Protein AF-0000000080884112 (afdb_homodimer)

Sequence (916 aa):
MADLKAFSSGLKPRLSTDTKIVGSEETPARWDDVCAPAPSVIVYPRTEEDVAETVKYCREQGLKCLAESGGHSWSIKNSGDVKVLISLRELNTVTVAEDLQSVTLQGGTLIGELIAAAAAKKVDVTTGVCNGVGALGSLLHGGIGRYIGSHGLGIDNLLSVNLVDATGKLHKNVTESTHAELWWALCGAGTSLGIVTQATIKAHPQLNDGMSWAGVMFFVGDSKLEKLLKLVNETKLETNMGLQFLFVCPPPLNFQPSILVAPWYYGPEEEAKKTWKPLLDLEPDVIQMDMLPPEKLNDFQEPFCDKSGRKPGLGMGLETFDIDAYKEIWNLYVKFVTENPEAGRSVVLAEAYPKAKAMSRPREATLFANRDIRFECVCVPWYENASFDIKANAFSASVREIWLQKCGHPDGRKRVYPAFAGVNEPLEHLYGEPERLEKLRAIKAKWDPENHWSALGVMADLKAFSSGLKPRLSTDTKIVGSEETPARWDDVCAPAPSVIVYPRTEEDVAETVKYCREQGLKCLAESGGHSWSIKNSGDVKVLISLRELNTVTVAEDLQSVTLQGGTLIGELIAAAAAKKVDVTTGVCNGVGALGSLLHGGIGRYIGSHGLGIDNLLSVNLVDATGKLHKNVTESTHAELWWALCGAGTSLGIVTQATIKAHPQLNDGMSWAGVMFFVGDSKLEKLLKLVNETKLETNMGLQFLFVCPPPLNFQPSILVAPWYYGPEEEAKKTWKPLLDLEPDVIQMDMLPPEKLNDFQEPFCDKSGRKPGLGMGLETFDIDAYKEIWNLYVKFVTENPEAGRSVVLAEAYPKAKAMSRPREATLFANRDIRFECVCVPWYENASFDIKANAFSASVREIWLQKCGHPDGRKRVYPAFAGVNEPLEHLYGEPERLEKLRAIKAKWDPENHWSALGV

Nearest PDB structures (foldseek):
  6fyf-assembly3_C  TM=8.908E-01  e=4.485E-30  Streptomyces maritimus
  6fyg-assembly3_C  TM=8.884E-01  e=4.757E-30  Streptomyces maritimus
  4xlo-assembly1_C  TM=8.736E-01  e=6.780E-30  Streptomyces maritimus
  6fyc-assembly1_B-2  TM=8.672E-01  e=1.298E-29  Streptomyces maritimus
  2bvf-assembly2_B  TM=8.172E-01  e=5.053E-28  Paenarthrobacter nicotinovorans

Solvent-accessible surface area (backbone atoms only — not comparable to full-atom values): 45422 Å² total; per-residue (Å²): 124,66,51,51,68,62,51,45,67,68,46,52,83,69,38,61,88,84,44,47,76,46,45,48,90,68,61,77,76,26,34,17,50,79,35,49,60,69,31,31,28,34,35,36,33,66,45,70,63,29,47,16,46,51,44,32,50,30,55,76,68,71,45,41,56,44,77,39,44,39,34,58,73,50,29,38,38,70,21,82,60,28,38,32,33,39,36,28,57,63,29,40,62,72,46,71,41,92,85,52,50,31,33,37,36,24,33,14,21,25,31,44,56,51,42,42,57,33,46,77,70,57,30,40,66,65,40,59,63,48,42,62,33,19,38,56,69,41,23,24,35,32,13,67,34,68,46,18,21,71,60,16,30,22,43,71,32,55,60,32,30,26,34,24,36,60,75,20,49,74,44,71,72,43,22,61,85,79,33,47,70,62,38,23,42,32,32,27,47,27,69,30,54,34,48,57,46,29,37,32,28,51,32,34,79,48,58,66,86,42,28,21,30,38,47,44,30,34,34,75,54,64,88,55,45,65,61,50,40,52,49,59,64,67,56,79,59,47,44,50,23,34,38,35,43,30,43,34,32,45,70,95,58,76,47,41,56,23,35,37,40,29,55,36,24,62,33,57,60,71,59,36,52,62,73,44,34,76,63,56,71,66,58,56,75,41,78,51,73,43,80,32,47,66,74,51,65,34,56,83,44,47,81,75,63,54,57,44,42,32,34,71,38,42,37,38,30,21,63,50,64,36,62,70,48,51,53,50,44,50,52,51,49,49,50,51,31,68,78,32,64,72,32,36,72,22,38,40,39,34,37,34,51,23,40,65,43,34,51,69,47,62,55,83,68,30,38,41,41,69,53,74,54,44,28,49,25,34,28,28,41,27,33,73,58,73,90,46,47,58,61,43,51,18,50,42,39,20,47,50,44,31,39,60,74,60,11,35,42,90,86,65,60,64,38,28,54,58,86,36,39,31,62,82,56,59,62,49,33,38,40,40,55,70,71,52,49,51,52,47,50,54,51,40,48,70,50,28,66,80,52,66,42,39,36,62,69,97,126,67,51,52,68,62,51,44,65,67,46,52,84,70,36,61,88,83,43,46,75,46,44,48,90,68,59,75,78,27,34,18,50,78,36,50,58,69,30,32,28,36,35,34,34,65,48,68,63,28,48,15,45,51,44,33,50,30,55,77,69,72,43,42,56,44,78,41,45,39,34,59,71,50,29,39,39,70,22,81,62,28,37,33,33,39,37,27,56,63,29,41,59,71,46,70,42,91,85,52,51,31,33,38,36,24,34,14,21,25,31,45,58,51,42,40,57,32,48,74,72,56,30,40,66,65,40,58,63,47,42,64,34,18,37,55,68,43,23,23,34,33,12,68,35,68,45,18,20,71,60,16,32,20,43,72,32,55,58,32,29,25,34,24,35,61,77,20,51,74,44,71,72,44,22,61,86,80,33,47,70,62,36,22,42,31,32,26,46,28,70,31,53,34,47,55,47,29,37,34,29,50,32,34,80,49,55,67,88,42,26,22,29,37,47,43,30,33,34,74,56,64,87,56,44,64,61,49,41,51,47,61,64,68,55,79,58,47,45,49,22,33,38,35,44,30,43,35,32,45,70,95,57,76,46,42,57,24,35,38,41,28,55,36,26,64,34,57,60,70,59,38,51,62,73,44,35,76,63,56,72,66,56,55,77,40,79,51,71,43,80,33,48,66,76,51,64,35,57,84,44,48,82,75,61,54,59,44,43,31,36,71,38,43,37,39,29,23,64,49,64,37,63,70,48,49,53,50,46,47,50,51,50,49,50,50,31,68,78,32,64,72,32,36,72,22,38,42,39,34,37,34,51,24,40,67,44,35,52,68,49,63,56,84,66,30,38,41,41,71,52,73,52,44,28,51,25,33,28,29,42,28,34,73,58,73,89,47,46,57,63,42,50,18,50,41,38,20,46,51,43,32,38,59,74,61,11,34,42,90,84,67,62,65,38,26,54,57,85,38,39,33,61,80,57,60,62,49,33,37,40,40,54,69,71,53,49,51,52,48,49,54,52,40,49,72,50,27,67,82,53,64,42,39,35,62,69,97

Foldseek 3Di:
DPDQVVLCVVLVVQADPPKDKDAQVPDDFAAADPLAARAGIEIAHQDLLSQLSNLQSCVVVVAFEAEDALRYFPQFPPSDRHHYYYYPLNQFDKDQDPVNWKIKTFQNHFPLNNLVRNLVVQWDAQAAQARSHGGLVCQQQFRDHQQCLPQNTSLSFWAFWWWQFNNSDIDGGDGCVPCVLLSQASNRPVLQGTRTGMTMGTIHHADPSQKKKKDKFKAADCPCVLVVQVCVQPQDAHSQKKKKWKFAQDVVVPLGTIIMMMIMGRHDPVVVCVSCVSVVVSPTPDDDIDIDHRSCRSVNVHVSRDTAFHKQKAKFFFDGDDSVLVVVLSVLVNCLCVVPVQQSGWMKMWMAHNQVSNVVDPQSSHQFRPSPRGIIIMTIGTGHDCVCVVVSVVSRVVSVVSRQVGTHDPVSQIAHSLSRHGNPRDVCNGRNDVVSVVSSVVSCCVRPVPSSSVTRGD/DPDQVVLCVVQVVQADDPKDKDAQVPDDFAAADPLAARAGIEIAHQDLLSQLSNLQSCVVVVAFEAEDALRYFPQFPPSDRHHYYYYPLNQFDKDQDPVNFKIKTFQNHFQLNNLVRNLVVQWDAQAAQARSHGGLVCQQQFRDHQQCLPQNTSLSFWAFWWWQFNNSDIDGGDGCVPCVLLSQASNRPVLQGTRTGMTMGTIHHADPSQKKKKDKFKAADCPCVLVVQVCVQPQDAHSQKKKKWKFAQDVVVPLGTIIMMMIMGRHDPVVVCVSCVSVVVSPTPDDDIDIDHRSCRSVNVHVSRDTAFHKQKAKWFFDGDDSVLVVVLSVLVNCLCVVPVQQSGWMKMWMAHNQVSNVVDPQSSHQFRPSPRGIIIMTIGTGHDCVCVVVSVVSRVVSVVSRQVGTHDPVSQIAHSLSRHGNPRDVCNGRNDVVSVVSSVVSCCVRPVPSSSVTRHD

Secondary structure (DSSP, 8-state):
---HHHHHHHHGGGS-TT-EEEEGGGPPP-S-STT----SEEEE-SSHHHHHHHHHHHHHTT-EEEEESS------TTGGGEEEEEEGGG---EEE-TTSSEEEEETT-BHHHHHHHHHHTTEE----S-TTSBHHHHHTTT--STTHHHH--GGGGEEEEEEE-TTSPEEEEE-TTTSHHHHHHHHHHGGGS-EEEEEEEE-EEPSGGG-EEEEEEEEESSTTHHHHHHHHHHPPP-TTEEEEEEEE--GGGTT--EEEEEEEESS-HHHHHHHTHHHHTT--SEEEEEEE-GGGTTGGGGGGG--SSB---EEEEES---HHHHHHHHHHHHHHHHH-GGGTT-EEEEEE---HHHHHS-GGGSS---TT-SEEEEEE--BS-GGGHHHHHHHHHHHHHHHHHHTS-TT------GGG--TT--HHHHH-SHHHHHHHHHHHHHH-TT-TT-TT--/---HHHHHHHHGGGS-TT-EEEEGGGPPP-S-STT----SEEEE-SSHHHHHHHHHHHHHTT-EEEEESS------TTGGGEEEEEEGGG---EEE-TTSSEEEEETT-BHHHHHHHHHHTTEE----S-TTSBHHHHHTTT--STTHHHH--GGGGEEEEEEE-TTSPEEEEE-TTTSHHHHHHHHHHGGGS-EEEEEEEE-EEPSGGG-EEEEEEEEESSTTHHHHHHHHHHPPP-TTEEEEEEEE--GGGTT--EEEEEEEESS-HHHHHHHTHHHHTT--SEEEEEEE-GGGTTGGGGGGG--SSB---EEEEES---HHHHHHHHHHHHHHHHH-GGGTT-EEEEEE---HHHHHS-GGGSS---TT-SEEEEEE--BS-GGGHHHHHHHHHHHHHHHHHHTS-TT------GGG--TT--HHHHH-SHHHHHHHHHHHHHH-TT-TT-TT--

pLDDT: mean 95.18, std 4.89, range [57.5, 98.88]

Structure (mmCIF, N/CA/C/O backbone):
data_AF-0000000080884112-model_v1
#
loop_
_entity.id
_entity.type
_entity.pdbx_description
1 polymer 'FAD-binding PCMH-type domain-containing protein'
#
loop_
_atom_site.group_PDB
_atom_site.id
_atom_site.type_symbol
_atom_site.label_atom_id
_atom_site.label_alt_id
_atom_site.label_comp_id
_atom_site.label_asym_id
_atom_site.label_entity_id
_atom_site.label_seq_id
_atom_site.pdbx_PDB_ins_code
_atom_site.Cartn_x
_atom_site.Cartn_y
_atom_site.Cartn_z
_atom_site.occupancy
_atom_site.B_iso_or_equiv
_atom_site.auth_seq_id
_atom_site.auth_comp_id
_atom_site.auth_asym_id
_atom_site.auth_atom_id
_atom_site.pdbx_PDB_model_num
ATOM 1 N N . MET A 1 1 ? -27.375 5.145 20.016 1 57.66 1 MET A N 1
ATOM 2 C CA . MET A 1 1 ? -27.125 6.582 20.141 1 57.66 1 MET A CA 1
ATOM 3 C C . MET A 1 1 ? -27.234 7.027 21.594 1 57.66 1 MET A C 1
ATOM 5 O O . MET A 1 1 ? -28.109 6.574 22.328 1 57.66 1 MET A O 1
ATOM 9 N N . ALA A 1 2 ? -26.062 7.621 22.062 1 65.12 2 ALA A N 1
ATOM 10 C CA . ALA A 1 2 ? -26.156 8.148 23.406 1 65.12 2 ALA A CA 1
ATOM 11 C C . ALA A 1 2 ? -27.297 9.172 23.516 1 65.12 2 ALA A C 1
ATOM 13 O O . ALA A 1 2 ? -27.391 10.086 22.703 1 65.12 2 ALA A O 1
ATOM 14 N N . ASP A 1 3 ? -28.25 8.898 24.312 1 81.38 3 ASP A N 1
ATOM 15 C CA . ASP A 1 3 ? -29.328 9.844 24.609 1 81.38 3 ASP A CA 1
ATOM 16 C C . ASP A 1 3 ? -28.781 11.125 25.234 1 81.38 3 ASP A C 1
ATOM 18 O O . ASP A 1 3 ? -28.203 11.094 26.328 1 81.38 3 ASP A O 1
ATOM 22 N N . LEU A 1 4 ? -28.938 12.297 24.422 1 86.19 4 LEU A N 1
ATOM 23 C CA . LEU A 1 4 ? -28.375 13.562 24.859 1 86.19 4 LEU A CA 1
ATOM 24 C C . LEU A 1 4 ? -28.844 13.93 26.266 1 86.19 4 LEU A C 1
ATOM 26 O O . LEU A 1 4 ? -28.031 14.328 27.109 1 86.19 4 LEU A O 1
ATOM 30 N N . LYS A 1 5 ? -30.141 13.781 26.516 1 87.25 5 LYS A N 1
ATOM 31 C CA . LYS A 1 5 ? -30.719 14.164 27.797 1 87.25 5 LYS A CA 1
ATOM 32 C C . LYS A 1 5 ? -30.125 13.328 28.938 1 87.25 5 LYS A C 1
ATOM 34 O O . LYS A 1 5 ? -29.75 13.859 29.984 1 87.25 5 LYS A O 1
ATOM 39 N N . ALA A 1 6 ? -30.047 12.102 28.688 1 90.56 6 ALA A N 1
ATOM 40 C CA . ALA A 1 6 ? -29.516 11.195 29.703 1 90.56 6 ALA A CA 1
ATOM 41 C C . ALA A 1 6 ? -28.031 11.438 29.922 1 90.56 6 ALA A C 1
ATOM 43 O O . ALA A 1 6 ? -27.562 11.461 31.078 1 90.56 6 ALA A O 1
ATOM 44 N N . PHE A 1 7 ? -27.312 11.609 28.844 1 94.44 7 PHE A N 1
ATOM 45 C CA . PHE A 1 7 ? -25.875 11.859 28.938 1 94.44 7 PHE A CA 1
ATOM 46 C C . PHE A 1 7 ? -25.594 13.164 29.672 1 94.44 7 PHE A C 1
ATOM 48 O O . PHE A 1 7 ? -24.75 13.203 30.578 1 94.44 7 PHE A O 1
ATOM 55 N N . SER A 1 8 ? -26.359 14.172 29.344 1 94.19 8 SER A N 1
ATOM 56 C CA . SER A 1 8 ? -26.172 15.492 29.938 1 94.19 8 SER A CA 1
ATOM 57 C C . SER A 1 8 ? -26.516 15.484 31.422 1 94.19 8 SER A C 1
ATOM 59 O O . SER A 1 8 ? -25.812 16.094 32.219 1 94.19 8 SER A O 1
ATOM 61 N N . SER A 1 9 ? -27.562 14.844 31.734 1 94.62 9 SER A N 1
ATOM 62 C CA . SER A 1 9 ? -28 14.797 33.125 1 94.62 9 SER A CA 1
ATOM 63 C C . SER A 1 9 ? -26.953 14.141 34 1 94.62 9 SER A C 1
ATOM 65 O O . SER A 1 9 ? -26.781 14.531 35.156 1 94.62 9 SER A O 1
ATOM 67 N N . GLY A 1 10 ? -26.281 13.141 33.469 1 95.44 10 GLY A N 1
ATOM 68 C CA . GLY A 1 10 ? -25.266 12.43 34.25 1 95.44 10 GLY A CA 1
ATOM 69 C C . GLY A 1 10 ? -23.938 13.164 34.312 1 95.44 10 GLY A C 1
ATOM 70 O O . GLY A 1 10 ? -23.25 13.102 35.344 1 95.44 10 GLY A O 1
ATOM 71 N N . LEU A 1 11 ? -23.578 13.875 33.312 1 97.12 11 LEU A N 1
ATOM 72 C CA . LEU A 1 11 ? -22.25 14.461 33.219 1 97.12 11 LEU A CA 1
ATOM 73 C C . LEU A 1 11 ? -22.25 15.891 33.75 1 97.12 11 LEU A C 1
ATOM 75 O O . LEU A 1 11 ? -21.281 16.328 34.375 1 97.12 11 LEU A O 1
ATOM 79 N N . LYS A 1 12 ? -23.25 16.656 33.594 1 95.94 12 LYS A N 1
ATOM 80 C CA . LYS A 1 12 ? -23.281 18.078 33.875 1 95.94 12 LYS A CA 1
ATOM 81 C C . LYS A 1 12 ? -22.938 18.375 35.312 1 95.94 12 LYS A C 1
ATOM 83 O O . LYS A 1 12 ? -22.203 19.328 35.594 1 95.94 12 LYS A O 1
ATOM 88 N N . PRO A 1 13 ? -23.438 17.594 36.281 1 96.69 13 PRO A N 1
ATOM 89 C CA . PRO A 1 13 ? -23.125 17.891 37.656 1 96.69 13 PRO A CA 1
ATOM 90 C C . PRO A 1 13 ? -21.625 17.766 37.969 1 96.69 13 PRO A C 1
ATOM 92 O O . PRO A 1 13 ? -21.156 18.281 39 1 96.69 13 PRO A O 1
ATOM 95 N N . ARG A 1 14 ? -20.891 17.094 37.094 1 97 14 ARG A N 1
ATOM 96 C CA . ARG A 1 14 ? -19.469 16.844 37.312 1 97 14 ARG A CA 1
ATOM 97 C C . ARG A 1 14 ? -18.609 17.938 36.719 1 97 14 ARG A C 1
ATOM 99 O O . ARG A 1 14 ? -17.406 18 36.969 1 97 14 ARG A O 1
ATOM 106 N N . LEU A 1 15 ? -19.281 18.828 35.969 1 97.88 15 LEU A N 1
ATOM 107 C CA . LEU A 1 15 ? -18.516 19.781 35.188 1 97.88 15 LEU A CA 1
ATOM 108 C C . LEU A 1 15 ? -18.641 21.188 35.75 1 97.88 15 LEU A C 1
ATOM 110 O O . LEU A 1 15 ? -19.516 21.453 36.562 1 97.88 15 LEU A O 1
ATOM 114 N N . SER A 1 16 ? -17.734 22.078 35.312 1 96.69 16 SER A N 1
ATOM 115 C CA . SER A 1 16 ? -17.828 23.5 35.656 1 96.69 16 SER A CA 1
ATOM 116 C C . SER A 1 16 ? -19.094 24.125 35.062 1 96.69 16 SER A C 1
ATOM 118 O O . SER A 1 16 ? -19.656 23.609 34.094 1 96.69 16 SER A O 1
ATOM 120 N N . THR A 1 17 ? -19.516 25.172 35.594 1 92.56 17 THR A N 1
ATOM 121 C CA . THR A 1 17 ? -20.828 25.766 35.344 1 92.56 17 THR A CA 1
ATOM 122 C C . THR A 1 17 ? -20.938 26.219 33.875 1 92.56 17 THR A C 1
ATOM 124 O O . THR A 1 17 ? -22 26.125 33.281 1 92.56 17 THR A O 1
ATOM 127 N N . ASP A 1 18 ? -19.969 26.594 33.25 1 92.06 18 ASP A N 1
ATOM 128 C CA . ASP A 1 18 ? -20.047 27.219 31.938 1 92.06 18 ASP A CA 1
ATOM 129 C C . ASP A 1 18 ? -19.781 26.188 30.844 1 92.06 18 ASP A C 1
ATOM 131 O O . ASP A 1 18 ? -19.766 26.547 29.656 1 92.06 18 ASP A O 1
ATOM 135 N N . THR A 1 19 ? -19.641 24.922 31.234 1 95.31 19 THR A N 1
ATOM 136 C CA . THR A 1 19 ? -19.438 23.875 30.25 1 95.31 19 THR A CA 1
ATOM 137 C C . THR A 1 19 ? -20.703 23.625 29.438 1 95.31 19 THR A C 1
ATOM 139 O O . THR A 1 19 ? -21.797 23.625 29.984 1 95.31 19 THR A O 1
ATOM 142 N N . LYS A 1 20 ? -20.531 23.5 28.125 1 95.88 20 LYS A N 1
ATOM 143 C CA . LYS A 1 20 ? -21.672 23.266 27.25 1 95.88 20 LYS A CA 1
ATOM 144 C C . LYS A 1 20 ? -21.719 21.812 26.781 1 95.88 20 LYS A C 1
ATOM 146 O O . LYS A 1 20 ? -20.688 21.219 26.484 1 95.88 20 LYS A O 1
ATOM 151 N N . ILE A 1 21 ? -22.812 21.172 26.781 1 96.88 21 ILE A N 1
ATOM 152 C CA . ILE A 1 21 ? -23.125 19.859 26.203 1 96.88 21 ILE A CA 1
ATOM 153 C C . ILE A 1 21 ? -24.25 20 25.172 1 96.88 21 ILE A C 1
ATOM 155 O O . ILE A 1 21 ? -25.344 20.469 25.5 1 96.88 21 ILE A O 1
ATOM 159 N N . VAL A 1 22 ? -23.938 19.719 23.938 1 96.5 22 VAL A N 1
ATOM 160 C CA . VAL A 1 22 ? -24.922 19.922 22.875 1 96.5 22 VAL A CA 1
ATOM 161 C C . VAL A 1 22 ? -25.109 18.625 22.094 1 96.5 22 VAL A C 1
ATOM 163 O O . VAL A 1 22 ? -24.375 17.656 22.281 1 96.5 22 VAL A O 1
ATOM 166 N N . GLY A 1 23 ? -26.109 18.578 21.203 1 95.5 23 GLY A N 1
ATOM 167 C CA . GLY A 1 23 ? -26.438 17.391 20.438 1 95.5 23 GLY A CA 1
ATOM 168 C C . GLY A 1 23 ? -25.797 17.375 19.062 1 95.5 23 GLY A C 1
ATOM 169 O O . GLY A 1 23 ? -24.984 18.25 18.734 1 95.5 23 GLY A O 1
ATOM 170 N N . SER A 1 24 ? -26.172 16.344 18.312 1 94 24 SER A N 1
ATOM 171 C CA . SER A 1 24 ? -25.531 16.047 17.031 1 94 24 SER A CA 1
ATOM 172 C C . SER A 1 24 ? -25.766 17.172 16.031 1 94 24 SER A C 1
ATOM 174 O O . SER A 1 24 ? -24.953 17.391 15.125 1 94 24 SER A O 1
ATOM 176 N N . GLU A 1 25 ? -26.719 17.984 16.172 1 92.12 25 GLU A N 1
ATOM 177 C CA . GLU A 1 25 ? -27.062 19.062 15.242 1 92.12 25 GLU A CA 1
ATOM 178 C C . GLU A 1 25 ? -26.016 20.172 15.273 1 92.12 25 GLU A C 1
ATOM 180 O O . GLU A 1 25 ? -25.891 20.938 14.32 1 92.12 25 GLU A O 1
ATOM 185 N N . GLU A 1 26 ? -25.266 20.219 16.312 1 92.5 26 GLU A N 1
ATOM 186 C CA . GLU A 1 26 ? -24.266 21.266 16.453 1 92.5 26 GLU A CA 1
ATOM 187 C C . GLU A 1 26 ? -22.844 20.719 16.25 1 92.5 26 GLU A C 1
ATOM 189 O O . GLU A 1 26 ? -21.875 21.328 16.672 1 92.5 26 GLU A O 1
ATOM 194 N N . THR A 1 27 ? -22.797 19.578 15.633 1 91.88 27 THR A N 1
ATOM 195 C CA . THR A 1 27 ? -21.484 19.016 15.344 1 91.88 27 THR A CA 1
ATOM 196 C C . THR A 1 27 ? -20.641 19.969 14.492 1 91.88 27 THR A C 1
ATOM 198 O O . THR A 1 27 ? -21.094 20.422 13.445 1 91.88 27 THR A O 1
ATOM 201 N N . PRO A 1 28 ? -19.469 20.328 14.992 1 93.5 28 PRO A N 1
ATOM 202 C CA . PRO A 1 28 ? -18.641 21.234 14.203 1 93.5 28 PRO A CA 1
ATOM 203 C C . PRO A 1 28 ? -18.203 20.641 12.875 1 93.5 28 PRO A C 1
ATOM 205 O O . PRO A 1 28 ? -17.938 19.438 12.797 1 93.5 28 PRO A O 1
ATOM 208 N N . ALA A 1 29 ? -18.094 21.562 11.883 1 93.56 29 ALA A N 1
ATOM 209 C CA . ALA A 1 29 ? -17.594 21.141 10.578 1 93.56 29 ALA A CA 1
ATOM 210 C C . ALA A 1 29 ? -16.125 20.719 10.664 1 93.56 29 ALA A C 1
ATOM 212 O O . ALA A 1 29 ? -15.352 21.297 11.43 1 93.56 29 ALA A O 1
ATOM 213 N N . ARG A 1 30 ? -15.797 19.766 9.906 1 95.19 30 ARG A N 1
ATOM 214 C CA . ARG A 1 30 ? -14.422 19.281 9.828 1 95.19 30 ARG A CA 1
ATOM 215 C C . ARG A 1 30 ? -13.836 19.531 8.438 1 95.19 30 ARG A C 1
ATOM 217 O O . ARG A 1 30 ? -14.578 19.812 7.492 1 95.19 30 ARG A O 1
ATOM 224 N N . TRP A 1 31 ? -12.547 19.469 8.359 1 95.44 31 TRP A N 1
ATOM 225 C CA . TRP A 1 31 ? -11.852 19.688 7.102 1 95.44 31 TRP A CA 1
ATOM 226 C C . TRP A 1 31 ? -12.18 18.594 6.098 1 95.44 31 TRP A C 1
ATOM 228 O O . TRP A 1 31 ? -12.312 18.859 4.898 1 95.44 31 TRP A O 1
ATOM 238 N N . ASP A 1 32 ? -12.328 17.406 6.531 1 95.06 32 ASP A N 1
ATOM 239 C CA . ASP A 1 32 ? -12.648 16.25 5.699 1 95.06 32 ASP A CA 1
ATOM 240 C C . ASP A 1 32 ? -13.891 15.523 6.223 1 95.06 32 ASP A C 1
ATOM 242 O O . ASP A 1 32 ? -14.023 15.297 7.426 1 95.06 32 ASP A O 1
ATOM 246 N N . ASP A 1 33 ? -14.711 15.125 5.316 1 94.69 33 ASP A N 1
ATOM 247 C CA . ASP A 1 33 ? -15.953 14.477 5.703 1 94.69 33 ASP A CA 1
ATOM 248 C C . ASP A 1 33 ? -15.859 12.961 5.535 1 94.69 33 ASP A C 1
ATOM 250 O O . ASP A 1 33 ? -16.719 12.219 6.008 1 94.69 33 ASP A O 1
ATOM 254 N N . VAL A 1 34 ? -14.859 12.484 4.922 1 92.62 34 VAL A N 1
ATOM 255 C CA . VAL A 1 34 ? -14.766 11.055 4.609 1 92.62 34 VAL A CA 1
ATOM 256 C C . VAL A 1 34 ? -14.742 10.25 5.906 1 92.62 34 VAL A C 1
ATOM 258 O O . VAL A 1 34 ? -15.461 9.258 6.039 1 92.62 34 VAL A O 1
ATOM 261 N N . CYS A 1 35 ? -13.961 10.711 6.84 1 90.44 35 CYS A N 1
ATOM 262 C CA . CYS A 1 35 ? -13.797 9.977 8.094 1 90.44 35 CYS A CA 1
ATOM 263 C C . CYS A 1 35 ? -14.375 10.766 9.258 1 90.44 35 CYS A C 1
ATOM 265 O O . CYS A 1 35 ? -13.984 10.562 10.406 1 90.44 35 CYS A O 1
ATOM 267 N N . ALA A 1 36 ? -15.211 11.664 8.977 1 92.75 36 ALA A N 1
ATOM 268 C CA . ALA A 1 36 ? -15.789 12.477 10.039 1 92.75 36 ALA A CA 1
ATOM 269 C C . ALA A 1 36 ? -16.672 11.633 10.961 1 92.75 36 ALA A C 1
ATOM 271 O O . ALA A 1 36 ? -17.5 10.859 10.492 1 92.75 36 ALA A O 1
ATOM 272 N N . PRO A 1 37 ? -16.453 11.805 12.305 1 93.06 37 PRO A N 1
ATOM 273 C CA . PRO A 1 37 ? -17.391 11.148 13.219 1 93.06 37 PRO A CA 1
ATOM 274 C C . PRO A 1 37 ? -18.781 11.758 13.172 1 93.06 37 PRO A C 1
ATOM 276 O O . PRO A 1 37 ? -18.953 12.875 12.68 1 93.06 37 PRO A O 1
ATOM 279 N N . ALA A 1 38 ? -19.734 10.938 13.586 1 92.31 38 ALA A N 1
ATOM 280 C CA . ALA A 1 38 ? -21.109 11.391 13.781 1 92.31 38 ALA A CA 1
ATOM 281 C C . ALA A 1 38 ? -21.516 11.25 15.242 1 92.31 38 ALA A C 1
ATOM 283 O O . ALA A 1 38 ? -22.375 10.43 15.578 1 92.31 38 ALA A O 1
ATOM 284 N N . PRO A 1 39 ? -20.953 12.094 16.047 1 95.25 39 PRO A N 1
ATOM 285 C CA . PRO A 1 39 ? -21.234 11.977 17.484 1 95.25 39 PRO A CA 1
ATOM 286 C C . PRO A 1 39 ? -22.672 12.344 17.828 1 95.25 39 PRO A C 1
ATOM 288 O O . PRO A 1 39 ? -23.281 13.18 17.156 1 95.25 39 PRO A O 1
ATOM 291 N N . SER A 1 40 ? -23.188 11.727 18.859 1 95.88 40 SER A N 1
ATOM 292 C CA . SER A 1 40 ? -24.516 12.055 19.375 1 95.88 40 SER A CA 1
ATOM 293 C C . SER A 1 40 ? -24.453 13.242 20.328 1 95.88 40 SER A C 1
ATOM 295 O O . SER A 1 40 ? -25.453 13.93 20.531 1 95.88 40 SER A O 1
ATOM 297 N N . VAL A 1 41 ? -23.312 13.383 20.938 1 96.94 41 VAL A N 1
ATOM 298 C CA . VAL A 1 41 ? -23.109 14.422 21.938 1 96.94 41 VAL A CA 1
ATOM 299 C C . VAL A 1 41 ? -21.781 15.125 21.703 1 96.94 41 VAL A C 1
ATOM 301 O O . VAL A 1 41 ? -20.781 14.477 21.344 1 96.94 41 VAL A O 1
ATOM 304 N N . ILE A 1 42 ? -21.75 16.422 21.844 1 97.69 42 ILE A N 1
ATOM 305 C CA . ILE A 1 42 ? -20.531 17.234 21.844 1 97.69 42 ILE A CA 1
ATOM 306 C C . ILE A 1 42 ? -20.406 17.969 23.172 1 97.69 42 ILE A C 1
ATOM 308 O O . ILE A 1 42 ? -21.344 18.609 23.625 1 97.69 42 ILE A O 1
ATOM 312 N N . VAL A 1 43 ? -19.297 17.797 23.781 1 98.06 43 VAL A N 1
ATOM 313 C CA . VAL A 1 43 ? -19 18.5 25.031 1 98.06 43 VAL A CA 1
ATOM 314 C C . VAL A 1 43 ? -17.953 19.578 24.766 1 98.06 43 VAL A C 1
ATOM 316 O O . VAL A 1 43 ? -16.938 19.328 24.109 1 98.06 43 VAL A O 1
ATOM 319 N N . TYR A 1 44 ? -18.188 20.797 25.25 1 97.81 44 TYR A N 1
ATOM 320 C CA . TYR A 1 44 ? -17.234 21.891 25.203 1 97.81 44 TYR A CA 1
ATOM 321 C C . TYR A 1 44 ? -16.719 22.219 26.609 1 97.81 44 TYR A C 1
ATOM 323 O O . TYR A 1 44 ? -17.203 23.141 27.25 1 97.81 44 TYR A O 1
ATOM 331 N N . PRO A 1 45 ? -15.695 21.547 27.016 1 98 45 PRO A N 1
ATOM 332 C CA . PRO A 1 45 ? -15.148 21.797 28.344 1 98 45 PRO A CA 1
ATOM 333 C C . PRO A 1 45 ? -14.555 23.203 28.484 1 98 45 PRO A C 1
ATOM 335 O O . PRO A 1 45 ? -14.07 23.766 27.5 1 98 45 PRO A O 1
ATOM 338 N N . ARG A 1 46 ? -14.516 23.688 29.719 1 97.19 46 ARG A N 1
ATOM 339 C CA . ARG A 1 46 ? -13.984 25.016 30 1 97.19 46 ARG A CA 1
ATOM 340 C C . ARG A 1 46 ? -12.727 24.938 30.859 1 97.19 46 ARG A C 1
ATOM 342 O O . ARG A 1 46 ? -11.977 25.906 30.953 1 97.19 46 ARG A O 1
ATOM 349 N N . THR A 1 47 ? -12.547 23.828 31.453 1 97.94 47 THR A N 1
ATOM 350 C CA . THR A 1 47 ? -11.367 23.594 32.281 1 97.94 47 THR A CA 1
ATOM 351 C C . THR A 1 47 ? -10.75 22.234 31.969 1 97.94 47 THR A C 1
ATOM 353 O O . THR A 1 47 ? -11.383 21.391 31.328 1 97.94 47 THR A O 1
ATOM 356 N N . GLU A 1 48 ? -9.5 22.062 32.375 1 98.38 48 GLU A N 1
ATOM 357 C CA . GLU A 1 48 ? -8.844 20.766 32.219 1 98.38 48 GLU A CA 1
ATOM 358 C C . GLU A 1 48 ? -9.586 19.672 33 1 98.38 48 GLU A C 1
ATOM 360 O O . GLU A 1 48 ? -9.664 18.531 32.562 1 98.38 48 GLU A O 1
ATOM 365 N N . GLU A 1 49 ? -10.125 20.031 34.125 1 98.25 49 GLU A N 1
ATOM 366 C CA . GLU A 1 49 ? -10.898 19.109 34.938 1 98.25 49 GLU A CA 1
ATOM 367 C C . GLU A 1 49 ? -12.164 18.656 34.25 1 98.25 49 GLU A C 1
ATOM 369 O O . GLU A 1 49 ? -12.586 17.5 34.375 1 98.25 49 GLU A O 1
ATOM 374 N N . ASP A 1 50 ? -12.828 19.609 33.531 1 98.5 50 ASP A N 1
ATOM 375 C CA . ASP A 1 50 ? -14 19.25 32.75 1 98.5 50 ASP A CA 1
ATOM 376 C C . ASP A 1 50 ? -13.664 18.156 31.75 1 98.5 50 ASP A C 1
ATOM 378 O O . ASP A 1 50 ? -14.469 17.234 31.516 1 98.5 50 ASP A O 1
ATOM 382 N N . VAL A 1 51 ? -12.469 18.266 31.094 1 98.62 51 VAL A N 1
ATOM 383 C CA . VAL A 1 51 ? -12.031 17.266 30.141 1 98.62 51 VAL A CA 1
ATOM 384 C C . VAL A 1 51 ? -11.875 15.922 30.844 1 98.62 51 VAL A C 1
ATOM 386 O O . VAL A 1 51 ? -12.375 14.898 30.359 1 98.62 51 VAL A O 1
ATOM 389 N N . ALA A 1 52 ? -11.219 15.93 31.938 1 98.56 52 ALA A N 1
ATOM 390 C CA . ALA A 1 52 ? -10.969 14.719 32.719 1 98.56 52 ALA A CA 1
ATOM 391 C C . ALA A 1 52 ? -12.281 14.031 33.094 1 98.56 52 ALA A C 1
ATOM 393 O O . ALA A 1 52 ? -12.43 12.82 32.906 1 98.56 52 ALA A O 1
ATOM 394 N N . GLU A 1 53 ? -13.188 14.781 33.594 1 98.38 53 GLU A N 1
ATOM 395 C CA . GLU A 1 53 ? -14.469 14.227 34.031 1 98.38 53 GLU A CA 1
ATOM 396 C C . GLU A 1 53 ? -15.266 13.68 32.844 1 98.38 53 GLU A C 1
ATOM 398 O O . GLU A 1 53 ? -15.984 12.688 32.969 1 98.38 53 GLU A O 1
ATOM 403 N N . THR A 1 54 ? -15.219 14.406 31.766 1 98.19 54 THR A N 1
ATOM 404 C CA . THR A 1 54 ? -15.906 13.93 30.562 1 98.19 54 THR A CA 1
ATOM 405 C C . THR A 1 54 ? -15.352 12.57 30.141 1 98.19 54 THR A C 1
ATOM 407 O O . THR A 1 54 ? -16.109 11.656 29.812 1 98.19 54 THR A O 1
ATOM 410 N N . VAL A 1 55 ? -14.008 12.422 30.109 1 97.75 55 VAL A N 1
ATOM 411 C CA . VAL A 1 55 ? -13.367 11.164 29.734 1 97.75 55 VAL A CA 1
ATOM 412 C C . VAL A 1 55 ? -13.805 10.055 30.703 1 97.75 55 VAL A C 1
ATOM 414 O O . VAL A 1 55 ? -14.18 8.961 30.266 1 97.75 55 VAL A O 1
ATOM 417 N N . LYS A 1 56 ? -13.789 10.352 32 1 97.19 56 LYS A N 1
ATOM 418 C CA . LYS A 1 56 ? -14.211 9.383 33 1 97.19 56 LYS A CA 1
ATOM 419 C C . LYS A 1 56 ? -15.648 8.922 32.75 1 97.19 56 LYS A C 1
ATOM 421 O O . LYS A 1 56 ? -15.938 7.727 32.844 1 97.19 56 LYS A O 1
ATOM 426 N N . TYR A 1 57 ? -16.438 9.852 32.562 1 97.12 57 TYR A N 1
ATOM 427 C CA . TYR A 1 57 ? -17.859 9.547 32.375 1 97.12 57 TYR A CA 1
ATOM 428 C C . TYR A 1 57 ? -18.078 8.695 31.125 1 97.12 57 TYR A C 1
ATOM 430 O O . TYR A 1 57 ? -18.859 7.742 31.156 1 97.12 57 TYR A O 1
ATOM 438 N N . CYS A 1 58 ? -17.453 9.086 30.016 1 96.31 58 CYS A N 1
ATOM 439 C CA . CYS A 1 58 ? -17.562 8.289 28.797 1 96.31 58 CYS A CA 1
ATOM 440 C C . CYS A 1 58 ? -17.141 6.848 29.062 1 96.31 58 CYS A C 1
ATOM 442 O O . CYS A 1 58 ? -17.797 5.91 28.609 1 96.31 58 CYS A O 1
ATOM 444 N N . ARG A 1 59 ? -16.031 6.684 29.75 1 94.62 59 ARG A N 1
ATOM 445 C CA . ARG A 1 59 ? -15.547 5.348 30.078 1 94.62 59 ARG A CA 1
ATOM 446 C C . ARG A 1 59 ? -16.578 4.574 30.891 1 94.62 59 ARG A C 1
ATOM 448 O O . ARG A 1 59 ? -16.844 3.406 30.625 1 94.62 59 ARG A O 1
ATOM 455 N N . GLU A 1 60 ? -17.109 5.191 31.891 1 94.62 60 GLU A N 1
ATOM 456 C CA . GLU A 1 60 ? -18.125 4.578 32.75 1 94.62 60 GLU A CA 1
ATOM 457 C C . GLU A 1 60 ? -19.328 4.125 31.938 1 94.62 60 GLU A C 1
ATOM 459 O O . GLU A 1 60 ? -19.953 3.117 32.281 1 94.62 60 GLU A O 1
ATOM 464 N N . GLN A 1 61 ? -19.594 4.863 30.922 1 94.69 61 GLN A N 1
ATOM 465 C CA . GLN A 1 61 ? -20.766 4.578 30.125 1 94.69 61 GLN A CA 1
ATOM 466 C C . GLN A 1 61 ? -20.422 3.668 28.953 1 94.69 61 GLN A C 1
ATOM 468 O O . GLN A 1 61 ? -21.297 3.297 28.156 1 94.69 61 GLN A O 1
ATOM 473 N N . GLY A 1 62 ? -19.156 3.357 28.766 1 93.06 62 GLY A N 1
ATOM 474 C CA . GLY A 1 62 ? -18.719 2.527 27.656 1 93.06 62 GLY A CA 1
ATOM 475 C C . GLY A 1 62 ? -18.812 3.23 26.312 1 93.06 62 GLY A C 1
ATOM 476 O O . GLY A 1 62 ? -19.078 2.594 25.297 1 93.06 62 GLY A O 1
ATOM 477 N N . LEU A 1 63 ? -18.781 4.535 26.344 1 94.19 63 LEU A N 1
ATOM 478 C CA . LEU A 1 63 ? -18.891 5.328 25.125 1 94.19 63 LEU A CA 1
ATOM 479 C C . LEU A 1 63 ? -17.516 5.746 24.609 1 94.19 63 LEU A C 1
ATOM 481 O O . LEU A 1 63 ? -16.672 6.195 25.391 1 94.19 63 LEU A O 1
ATOM 485 N N . LYS A 1 64 ? -17.281 5.582 23.328 1 93.62 64 LYS A N 1
ATOM 486 C CA . LYS A 1 64 ? -16.047 6.062 22.703 1 93.62 64 LYS A CA 1
ATOM 487 C C . LYS A 1 64 ? -16.109 7.566 22.453 1 93.62 64 LYS A C 1
ATOM 489 O O . LYS A 1 64 ? -17.109 8.078 21.969 1 93.62 64 LYS A O 1
ATOM 494 N N . CYS A 1 65 ? -15.094 8.25 22.875 1 94.75 65 CYS A N 1
ATOM 495 C CA . CYS A 1 65 ? -15.039 9.695 22.641 1 94.75 65 CYS A CA 1
ATOM 496 C C . CYS A 1 65 ? -13.805 10.07 21.844 1 94.75 65 CYS A C 1
ATOM 498 O O . CYS A 1 65 ? -12.867 9.281 21.719 1 94.75 65 CYS A O 1
ATOM 500 N N . LEU A 1 66 ? -13.82 11.188 21.203 1 95.31 66 LEU A N 1
ATOM 501 C CA . LEU A 1 66 ? -12.742 11.781 20.422 1 95.31 66 LEU A CA 1
ATOM 502 C C . LEU A 1 66 ? -12.57 13.258 20.781 1 95.31 66 LEU A C 1
ATOM 504 O O . LEU A 1 66 ? -13.555 13.992 20.891 1 95.31 66 LEU A O 1
ATOM 508 N N . ALA A 1 67 ? -11.367 13.609 21.062 1 95.81 67 ALA A N 1
ATOM 509 C CA . ALA A 1 67 ? -11.078 15.023 21.281 1 95.81 67 ALA A CA 1
ATOM 510 C C . ALA A 1 67 ? -10.703 15.719 19.984 1 95.81 67 ALA A C 1
ATOM 512 O O . ALA A 1 67 ? -10.047 15.125 19.125 1 95.81 67 ALA A O 1
ATOM 513 N N . GLU A 1 68 ? -11.133 16.938 19.875 1 94.69 68 GLU A N 1
ATOM 514 C CA . GLU A 1 68 ? -10.828 17.703 18.672 1 94.69 68 GLU A CA 1
ATOM 515 C C . GLU A 1 68 ? -10.609 19.172 19 1 94.69 68 GLU A C 1
ATOM 517 O O . GLU A 1 68 ? -11.148 19.688 19.984 1 94.69 68 GLU A O 1
ATOM 522 N N . SER A 1 69 ? -9.766 19.781 18.219 1 94.31 69 SER A N 1
ATOM 523 C CA . SER A 1 69 ? -9.586 21.219 18.25 1 94.31 69 SER A CA 1
ATOM 524 C C . SER A 1 69 ? -9.977 21.844 16.906 1 94.31 69 SER A C 1
ATOM 526 O O . SER A 1 69 ? -11.164 22.094 16.656 1 94.31 69 SER A O 1
ATOM 528 N N . GLY A 1 70 ? -9.086 21.875 15.914 1 93.31 70 GLY A N 1
ATOM 529 C CA . GLY A 1 70 ? -9.367 22.531 14.648 1 93.31 70 GLY A CA 1
ATOM 530 C C . GLY A 1 70 ? -10.133 21.656 13.68 1 93.31 70 GLY A C 1
ATOM 531 O O . GLY A 1 70 ? -10.656 22.156 12.672 1 93.31 70 GLY A O 1
ATOM 532 N N . GLY A 1 71 ? -10.273 20.406 13.961 1 94.25 71 GLY A N 1
ATOM 533 C CA . GLY A 1 71 ? -11.062 19.5 13.125 1 94.25 71 GLY A CA 1
ATOM 534 C C . GLY A 1 71 ? -10.43 19.234 11.773 1 94.25 71 GLY A C 1
ATOM 535 O O . GLY A 1 71 ? -11.133 19.094 10.773 1 94.25 71 GLY A O 1
ATOM 536 N N . HIS A 1 72 ? -9.141 19.125 11.711 1 92.62 72 HIS A N 1
ATOM 537 C CA . HIS A 1 72 ? -8.492 19.031 10.414 1 92.62 72 HIS A CA 1
ATOM 538 C C . HIS A 1 72 ? -7.93 17.625 10.18 1 92.62 72 HIS A C 1
ATOM 540 O O . HIS A 1 72 ? -7.391 17.344 9.109 1 92.62 72 HIS A O 1
ATOM 546 N N . SER A 1 73 ? -8.078 16.719 11.102 1 88.19 73 SER A N 1
ATOM 547 C CA . SER A 1 73 ? -7.609 15.352 10.859 1 88.19 73 SER A CA 1
ATOM 548 C C . SER A 1 73 ? -8.5 14.641 9.852 1 88.19 73 SER A C 1
ATOM 550 O O . SER A 1 73 ? -9.727 14.648 9.984 1 88.19 73 SER A O 1
ATOM 552 N N . TRP A 1 74 ? -7.891 13.992 8.875 1 85.69 74 TRP A N 1
ATOM 553 C CA . TRP A 1 74 ? -8.672 13.273 7.879 1 85.69 74 TRP A CA 1
ATOM 554 C C . TRP A 1 74 ? -8.43 11.766 7.98 1 85.69 74 TRP A C 1
ATOM 556 O O . TRP A 1 74 ? -8.875 11 7.125 1 85.69 74 TRP A O 1
ATOM 566 N N . SER A 1 75 ? -7.715 11.344 8.922 1 85.69 75 SER A N 1
ATOM 567 C CA . SER A 1 75 ? -7.395 9.93 9.094 1 85.69 75 SER A CA 1
ATOM 568 C C . SER A 1 75 ? -7.934 9.398 10.422 1 85.69 75 SER A C 1
ATOM 570 O O . SER A 1 75 ? -7.176 8.859 11.234 1 85.69 75 SER A O 1
ATOM 572 N N . ILE A 1 76 ? -9.164 9.531 10.602 1 87.56 76 ILE A N 1
ATOM 573 C CA . ILE A 1 76 ? -9.789 9.023 11.812 1 87.56 76 ILE A CA 1
ATOM 574 C C . ILE A 1 76 ? -10.234 7.574 11.594 1 87.56 76 ILE A C 1
ATOM 576 O O . ILE A 1 76 ? -11.117 7.305 10.773 1 87.56 76 ILE A O 1
ATOM 580 N N . LYS A 1 77 ? -9.711 6.727 12.344 1 85.44 77 LYS A N 1
ATOM 581 C CA . LYS A 1 77 ? -10.062 5.312 12.242 1 85.44 77 LYS A CA 1
ATOM 582 C C . LYS A 1 77 ? -11.359 5.012 12.984 1 85.44 77 LYS A C 1
ATOM 584 O O . LYS A 1 77 ? -11.602 5.559 14.062 1 85.44 77 LYS A O 1
ATOM 589 N N . ASN A 1 78 ? -12.164 4.176 12.469 1 81.25 78 ASN A N 1
ATOM 590 C CA . ASN A 1 78 ? -13.414 3.727 13.07 1 81.25 78 ASN A CA 1
ATOM 591 C C . ASN A 1 78 ? -14.234 4.898 13.586 1 81.25 78 ASN A C 1
ATOM 593 O O . ASN A 1 78 ? -14.703 4.879 14.727 1 81.25 78 ASN A O 1
ATOM 597 N N . SER A 1 79 ? -14.328 5.91 12.773 1 87.12 79 SER A N 1
ATOM 598 C CA . SER A 1 79 ? -14.992 7.145 13.18 1 87.12 79 SER A CA 1
ATOM 599 C C . SER A 1 79 ? -16.453 6.898 13.523 1 87.12 79 SER A C 1
ATOM 601 O O . SER A 1 79 ? -17.031 7.605 14.352 1 87.12 79 SER A O 1
ATOM 603 N N . GLY A 1 80 ? -17.016 5.887 13.008 1 87.38 80 GLY A N 1
ATOM 604 C CA . GLY A 1 80 ? -18.406 5.547 13.289 1 87.38 80 GLY A CA 1
ATOM 605 C C . GLY A 1 80 ? -18.641 5.145 14.727 1 87.38 80 GLY A C 1
ATOM 606 O O . GLY A 1 80 ? -19.766 5.238 15.227 1 87.38 80 GLY A O 1
ATOM 607 N N . ASP A 1 81 ? -17.625 4.766 15.391 1 90.12 81 ASP A N 1
ATOM 608 C CA . ASP A 1 81 ? -17.734 4.293 16.766 1 90.12 81 ASP A CA 1
ATOM 609 C C . ASP A 1 81 ? -17.75 5.465 17.75 1 90.12 81 ASP A C 1
ATOM 611 O O . ASP A 1 81 ? -18.109 5.301 18.922 1 90.12 81 ASP A O 1
ATOM 615 N N . VAL A 1 82 ? -17.312 6.617 17.297 1 93 82 VAL A N 1
ATOM 616 C CA . VAL A 1 82 ? -17.219 7.781 18.172 1 93 82 VAL A CA 1
ATOM 617 C C . VAL A 1 82 ? -18.609 8.328 18.469 1 93 82 VAL A C 1
ATOM 619 O O . VAL A 1 82 ? -19.312 8.758 17.547 1 93 82 VAL A O 1
ATOM 622 N N . LYS A 1 83 ? -18.953 8.328 19.719 1 94.5 83 LYS A N 1
ATOM 623 C CA . LYS A 1 83 ? -20.297 8.766 20.109 1 94.5 83 LYS A CA 1
ATOM 624 C C . LYS A 1 83 ? -20.25 10.133 20.781 1 94.5 83 LYS A C 1
ATOM 626 O O . LYS A 1 83 ? -21.25 10.844 20.828 1 94.5 83 LYS A O 1
ATOM 631 N N . VAL A 1 84 ? -19.125 10.445 21.359 1 96.62 84 VAL A N 1
ATOM 632 C CA . VAL A 1 84 ? -18.984 11.711 22.078 1 96.62 84 VAL A CA 1
ATOM 633 C C . VAL A 1 84 ? -17.781 12.477 21.531 1 96.62 84 VAL A C 1
ATOM 635 O O . VAL A 1 84 ? -16.672 11.938 21.484 1 96.62 84 VAL A O 1
ATOM 638 N N . LEU A 1 85 ? -18.031 13.695 21.109 1 97.06 85 LEU A N 1
ATOM 639 C CA . LEU A 1 85 ? -16.953 14.594 20.719 1 97.06 85 LEU A CA 1
ATOM 640 C C . LEU A 1 85 ? -16.625 15.562 21.844 1 97.06 85 LEU A C 1
ATOM 642 O O . LEU A 1 85 ? -17.516 16.219 22.375 1 97.06 85 LEU A O 1
ATOM 646 N N . ILE A 1 86 ? -15.422 15.555 22.25 1 97.69 86 ILE A N 1
ATOM 647 C CA . ILE A 1 86 ? -14.922 16.547 23.203 1 97.69 86 ILE A CA 1
ATOM 648 C C . ILE A 1 86 ? -14.219 17.672 22.438 1 97.69 86 ILE A C 1
ATOM 650 O O . ILE A 1 86 ? -13.039 17.562 22.109 1 97.69 86 ILE A O 1
ATOM 654 N N . SER A 1 87 ? -14.906 18.766 22.203 1 97.88 87 SER A N 1
ATOM 655 C CA . SER A 1 87 ? -14.328 19.906 21.5 1 97.88 87 SER A CA 1
ATOM 656 C C . SER A 1 87 ? -13.539 20.797 22.469 1 97.88 87 SER A C 1
ATOM 658 O O . SER A 1 87 ? -14.125 21.438 23.344 1 97.88 87 SER A O 1
ATOM 660 N N . LEU A 1 88 ? -12.32 20.922 22.234 1 98 88 LEU A N 1
ATOM 661 C CA . LEU A 1 88 ? -11.453 21.688 23.141 1 98 88 LEU A CA 1
ATOM 662 C C . LEU A 1 88 ? -11.461 23.172 22.797 1 98 88 LEU A C 1
ATOM 664 O O . LEU A 1 88 ? -10.75 23.953 23.406 1 98 88 LEU A O 1
ATOM 668 N N . ARG A 1 89 ? -12.266 23.609 21.906 1 97.31 89 ARG A N 1
ATOM 669 C CA . ARG A 1 89 ? -12.195 24.922 21.297 1 97.31 89 ARG A CA 1
ATOM 670 C C . ARG A 1 89 ? -12.398 26.031 22.344 1 97.31 89 ARG A C 1
ATOM 672 O O . ARG A 1 89 ? -11.992 27.172 22.125 1 97.31 89 ARG A O 1
ATOM 679 N N . GLU A 1 90 ? -12.992 25.688 23.469 1 96.31 90 GLU A N 1
ATOM 680 C CA . GLU A 1 90 ? -13.203 26.688 24.484 1 96.31 90 GLU A CA 1
ATOM 681 C C . GLU A 1 90 ? -12.016 26.766 25.438 1 96.31 90 GLU A C 1
ATOM 683 O O . GLU A 1 90 ? -11.93 27.688 26.266 1 96.31 90 GLU A O 1
ATOM 688 N N . LEU A 1 91 ? -11.109 25.859 25.375 1 96.94 91 LEU A N 1
ATOM 689 C CA . LEU A 1 91 ? -9.82 25.875 26.062 1 96.94 91 LEU A CA 1
ATOM 690 C C . LEU A 1 91 ? -8.719 26.391 25.141 1 96.94 91 LEU A C 1
ATOM 692 O O . LEU A 1 91 ? -7.832 25.641 24.75 1 96.94 91 LEU A O 1
ATOM 696 N N . ASN A 1 92 ? -8.719 27.688 24.859 1 97.94 92 ASN A N 1
ATOM 697 C CA . ASN A 1 92 ? -7.844 28.188 23.797 1 97.94 92 ASN A CA 1
ATOM 698 C C . ASN A 1 92 ? -7.035 29.391 24.25 1 97.94 92 ASN A C 1
ATOM 700 O O . ASN A 1 92 ? -6.637 30.219 23.438 1 97.94 92 ASN A O 1
ATOM 704 N N . THR A 1 93 ? -6.809 29.516 25.531 1 98.31 93 THR A N 1
ATOM 705 C CA . THR A 1 93 ? -6.004 30.625 26.047 1 98.31 93 THR A CA 1
ATOM 706 C C . THR A 1 93 ? -4.531 30.422 25.703 1 98.31 93 THR A C 1
ATOM 708 O O . THR A 1 93 ? -4.008 29.312 25.812 1 98.31 93 THR A O 1
ATOM 711 N N . VAL A 1 94 ? -3.893 31.5 25.234 1 98.81 94 VAL A N 1
ATOM 712 C CA . VAL A 1 94 ? -2.461 31.531 24.969 1 98.81 94 VAL A CA 1
ATOM 713 C C . VAL A 1 94 ? -1.779 32.562 25.844 1 98.81 94 VAL A C 1
ATOM 715 O O . VAL A 1 94 ? -2.219 33.719 25.906 1 98.81 94 VAL A O 1
ATOM 718 N N . THR A 1 95 ? -0.75 32.125 26.516 1 98.69 95 THR A N 1
ATOM 719 C CA . THR A 1 95 ? -0.008 33.062 27.375 1 98.69 95 THR A CA 1
ATOM 720 C C . THR A 1 95 ? 1.479 33.031 27.031 1 98.69 95 THR A C 1
ATOM 722 O O . THR A 1 95 ? 2.115 31.969 27.062 1 98.69 95 THR A O 1
ATOM 725 N N . VAL A 1 96 ? 2.006 34.188 26.781 1 98.69 96 VAL A N 1
ATOM 726 C CA . VAL A 1 96 ? 3.443 34.344 26.562 1 98.69 96 VAL A CA 1
ATOM 727 C C . VAL A 1 96 ? 4.125 34.656 27.891 1 98.69 96 VAL A C 1
ATOM 729 O O . VAL A 1 96 ? 3.689 35.562 28.609 1 98.69 96 VAL A O 1
ATOM 732 N N . ALA A 1 97 ? 5.164 33.938 28.172 1 98.69 97 ALA A N 1
ATOM 733 C CA . ALA A 1 97 ? 5.891 34.156 29.422 1 98.69 97 ALA A CA 1
ATOM 734 C C . ALA A 1 97 ? 6.484 35.562 29.469 1 98.69 97 ALA A C 1
ATOM 736 O O . ALA A 1 97 ? 6.816 36.156 28.438 1 98.69 97 ALA A O 1
ATOM 737 N N . GLU A 1 98 ? 6.66 36.031 30.656 1 98.06 98 GLU A N 1
ATOM 738 C CA . GLU A 1 98 ? 7.188 37.406 30.844 1 98.06 98 GLU A CA 1
ATOM 739 C C . GLU A 1 98 ? 8.602 37.5 30.297 1 98.06 98 GLU A C 1
ATOM 741 O O . GLU A 1 98 ? 8.984 38.562 29.781 1 98.06 98 GLU A O 1
ATOM 746 N N . ASP A 1 99 ? 9.383 36.469 30.406 1 98 99 ASP A N 1
ATOM 747 C CA . ASP A 1 99 ? 10.766 36.5 29.938 1 98 99 ASP A CA 1
ATOM 748 C C . ASP A 1 99 ? 10.836 36.25 28.422 1 98 99 ASP A C 1
ATOM 750 O O . ASP A 1 99 ? 11.922 36.219 27.844 1 98 99 ASP A O 1
ATOM 754 N N . LEU A 1 100 ? 9.695 35.969 27.844 1 98.12 100 LEU A N 1
ATOM 755 C CA . LEU A 1 100 ? 9.531 35.844 26.391 1 98.12 100 LEU A CA 1
ATOM 756 C C . LEU A 1 100 ? 10.258 34.594 25.875 1 98.12 100 LEU A C 1
ATOM 758 O O . LEU A 1 100 ? 10.625 34.531 24.703 1 98.12 100 LEU A O 1
ATOM 762 N N . GLN A 1 101 ? 10.445 33.594 26.781 1 98.38 101 GLN A N 1
ATOM 763 C CA . GLN A 1 101 ? 11.203 32.438 26.391 1 98.38 101 GLN A CA 1
ATOM 764 C C . GLN A 1 101 ? 10.281 31.234 26.109 1 98.38 101 GLN A C 1
ATOM 766 O O . GLN A 1 101 ? 10.695 30.25 25.516 1 98.38 101 GLN A O 1
ATOM 771 N N . SER A 1 102 ? 9.055 31.391 26.484 1 98.75 102 SER A N 1
ATOM 772 C CA . SER A 1 102 ? 8.117 30.281 26.297 1 98.75 102 SER A CA 1
ATOM 773 C C . SER A 1 102 ? 6.684 30.797 26.156 1 98.75 102 SER A C 1
ATOM 775 O O . SER A 1 102 ? 6.391 31.938 26.5 1 98.75 102 SER A O 1
ATOM 777 N N . VAL A 1 103 ? 5.852 30.031 25.594 1 98.81 103 VAL A N 1
ATOM 778 C CA . VAL A 1 103 ? 4.418 30.281 25.438 1 98.81 103 VAL A CA 1
ATOM 779 C C . VAL A 1 103 ? 3.635 29.062 25.938 1 98.81 103 VAL A C 1
ATOM 781 O O . VAL A 1 103 ? 4.004 27.922 25.672 1 98.81 103 VAL A O 1
ATOM 784 N N . THR A 1 104 ? 2.678 29.312 26.703 1 98.88 104 THR A N 1
ATOM 785 C CA . THR A 1 104 ? 1.749 28.266 27.141 1 98.88 104 THR A CA 1
ATOM 786 C C . THR A 1 104 ? 0.426 28.375 26.391 1 98.88 104 THR A C 1
ATOM 788 O O . THR A 1 104 ? -0.168 29.453 26.328 1 98.88 104 THR A O 1
ATOM 791 N N . LEU A 1 105 ? 0.031 27.344 25.766 1 98.81 105 LEU A N 1
ATOM 792 C CA . LEU A 1 105 ? -1.225 27.328 25.016 1 98.81 105 LEU A CA 1
ATOM 793 C C . LEU A 1 105 ? -2.111 26.172 25.5 1 98.81 105 LEU A C 1
ATOM 795 O O . LEU A 1 105 ? -1.612 25.109 25.844 1 98.81 105 LEU A O 1
ATOM 799 N N . GLN A 1 106 ? -3.361 26.422 25.469 1 98.75 106 GLN A N 1
ATOM 800 C CA . GLN A 1 106 ? -4.324 25.391 25.828 1 98.75 106 GLN A CA 1
ATOM 801 C C . GLN A 1 106 ? -4.691 24.531 24.609 1 98.75 106 GLN A C 1
ATOM 803 O O . GLN A 1 106 ? -4.387 24.906 23.469 1 98.75 106 GLN A O 1
ATOM 808 N N . GLY A 1 107 ? -5.328 23.406 24.891 1 98.12 107 GLY A N 1
ATOM 809 C CA . GLY A 1 107 ? -5.516 22.328 23.922 1 98.12 107 GLY A CA 1
ATOM 810 C C . GLY A 1 107 ? -6.398 22.719 22.75 1 98.12 107 GLY A C 1
ATOM 811 O O . GLY A 1 107 ? -6.312 22.141 21.672 1 98.12 107 GLY A O 1
ATOM 812 N N . GLY A 1 108 ? -7.188 23.719 22.859 1 98.12 108 GLY A N 1
ATOM 813 C CA . GLY A 1 108 ? -8.117 24.125 21.812 1 98.12 108 GLY A CA 1
ATOM 814 C C . GLY A 1 108 ? -7.574 25.234 20.922 1 98.12 108 GLY A C 1
ATOM 815 O O . GLY A 1 108 ? -8.25 25.672 20 1 98.12 108 GLY A O 1
ATOM 816 N N . THR A 1 109 ? -6.344 25.641 21.172 1 98.62 109 THR A N 1
ATOM 817 C CA . THR A 1 109 ? -5.73 26.75 20.469 1 98.62 109 THR A CA 1
ATOM 818 C C . THR A 1 109 ? -5.48 26.391 19 1 98.62 109 THR A C 1
ATOM 820 O O . THR A 1 109 ? -4.938 25.328 18.703 1 98.62 109 THR A O 1
ATOM 823 N N . LEU A 1 110 ? -5.887 27.266 18.109 1 98.19 110 LEU A N 1
ATOM 824 C CA . LEU A 1 110 ? -5.582 27.125 16.688 1 98.19 110 LEU A CA 1
ATOM 825 C C . LEU A 1 110 ? -4.242 27.766 16.344 1 98.19 110 LEU A C 1
ATOM 827 O O . LEU A 1 110 ? -3.766 28.641 17.078 1 98.19 110 LEU A O 1
ATOM 831 N N . ILE A 1 111 ? -3.688 27.375 15.281 1 97.88 111 ILE A N 1
ATOM 832 C CA . ILE A 1 111 ? -2.381 27.859 14.852 1 97.88 111 ILE A CA 1
ATOM 833 C C . ILE A 1 111 ? -2.438 29.375 14.648 1 97.88 111 ILE A C 1
ATOM 835 O O . ILE A 1 111 ? -1.555 30.094 15.109 1 97.88 111 ILE A O 1
ATOM 839 N N . GLY A 1 112 ? -3.473 29.828 13.984 1 97.81 112 GLY A N 1
ATOM 840 C CA . GLY A 1 112 ? -3.602 31.266 13.789 1 97.81 112 GLY A CA 1
ATOM 841 C C . GLY A 1 112 ? -3.645 32.031 15.086 1 97.81 112 GLY A C 1
ATOM 842 O O . GLY A 1 112 ? -3.07 33.125 15.18 1 97.81 112 GLY A O 1
ATOM 843 N N . GLU A 1 113 ? -4.324 31.531 16.125 1 98.38 113 GLU A N 1
ATOM 844 C CA . GLU A 1 113 ? -4.418 32.156 17.438 1 98.38 113 GLU A CA 1
ATOM 845 C C . GLU A 1 113 ? -3.064 32.188 18.141 1 98.38 113 GLU A C 1
ATOM 847 O O . GLU A 1 113 ? -2.699 33.188 18.766 1 98.38 113 GLU A O 1
ATOM 852 N N . LEU A 1 114 ? -2.391 31.078 18.047 1 98.75 114 LEU A N 1
ATOM 853 C CA . LEU A 1 114 ? -1.062 30.984 18.641 1 98.75 114 LEU A CA 1
ATOM 854 C C . LEU A 1 114 ? -0.109 31.984 18 1 98.75 114 LEU A C 1
ATOM 856 O O . LEU A 1 114 ? 0.622 32.688 18.703 1 98.75 114 LEU A O 1
ATOM 860 N N . ILE A 1 115 ? -0.113 32.094 16.672 1 98.25 115 ILE A N 1
ATOM 861 C CA . ILE A 1 115 ? 0.764 33 15.945 1 98.25 115 ILE A CA 1
ATOM 862 C C . ILE A 1 115 ? 0.443 34.438 16.328 1 98.25 115 ILE A C 1
ATOM 864 O O . ILE A 1 115 ? 1.348 35.219 16.594 1 98.25 115 ILE A O 1
ATOM 868 N N . ALA A 1 116 ? -0.815 34.75 16.359 1 98.12 116 ALA A N 1
ATOM 869 C CA . ALA A 1 116 ? -1.23 36.094 16.703 1 98.12 116 ALA A CA 1
ATOM 870 C C . ALA A 1 116 ? -0.739 36.5 18.094 1 98.12 116 ALA A C 1
ATOM 872 O O . ALA A 1 116 ? -0.233 37.594 18.281 1 98.12 116 ALA A O 1
ATOM 873 N N . ALA A 1 117 ? -0.929 35.594 19.047 1 98.5 117 ALA A N 1
ATOM 874 C CA . ALA A 1 117 ? -0.502 35.875 20.422 1 98.5 117 ALA A CA 1
ATOM 875 C C . ALA A 1 117 ? 1.01 36.062 20.5 1 98.5 117 ALA A C 1
ATOM 877 O O . ALA A 1 117 ? 1.492 36.969 21.172 1 98.5 117 ALA A O 1
ATOM 878 N N . ALA A 1 118 ? 1.747 35.219 19.875 1 98.38 118 ALA A N 1
ATOM 879 C CA . ALA A 1 118 ? 3.205 35.312 19.875 1 98.38 118 ALA A CA 1
ATOM 880 C C . ALA A 1 118 ? 3.672 36.562 19.172 1 98.38 118 ALA A C 1
ATOM 882 O O . ALA A 1 118 ? 4.574 37.25 19.672 1 98.38 118 ALA A O 1
ATOM 883 N N . ALA A 1 119 ? 3.062 36.875 18.016 1 97.56 119 ALA A N 1
ATOM 884 C CA . ALA A 1 119 ? 3.432 38.031 17.234 1 97.56 119 ALA A CA 1
ATOM 885 C C . ALA A 1 119 ? 3.219 39.312 18.047 1 97.56 119 ALA A C 1
ATOM 887 O O . ALA A 1 119 ? 3.992 40.281 17.922 1 97.56 119 ALA A O 1
ATOM 888 N N . ALA A 1 120 ? 2.152 39.375 18.781 1 97.38 120 ALA A N 1
ATOM 889 C CA . ALA A 1 120 ? 1.839 40.531 19.594 1 97.38 120 ALA A CA 1
ATOM 890 C C . ALA A 1 120 ? 2.961 40.812 20.594 1 97.38 120 ALA A C 1
ATOM 892 O O . ALA A 1 120 ? 3.152 41.969 21 1 97.38 120 ALA A O 1
ATOM 893 N N . LYS A 1 121 ? 3.686 39.812 21 1 97.88 121 LYS A N 1
ATOM 894 C CA . LYS A 1 121 ? 4.797 39.969 21.938 1 97.88 121 LYS A CA 1
ATOM 895 C C . LYS A 1 121 ? 6.137 39.906 21.219 1 97.88 121 LYS A C 1
ATOM 897 O O . LYS A 1 121 ? 7.191 39.844 21.844 1 97.88 121 LYS A O 1
ATOM 902 N N . LYS A 1 122 ? 6.121 39.875 19.891 1 97.56 122 LYS A N 1
ATOM 903 C CA . LYS A 1 122 ? 7.293 39.906 19.031 1 97.56 122 LYS A CA 1
ATOM 904 C C . LYS A 1 122 ? 8.203 38.719 19.25 1 97.56 122 LYS A C 1
ATOM 906 O O . LYS A 1 122 ? 9.422 38.875 19.375 1 97.56 122 LYS A O 1
ATOM 911 N N . VAL A 1 123 ? 7.633 37.562 19.406 1 98.25 123 VAL A N 1
ATOM 912 C CA . VAL A 1 123 ? 8.383 36.312 19.453 1 98.25 123 VAL A CA 1
ATOM 913 C C . VAL A 1 123 ? 7.859 35.344 18.391 1 98.25 123 VAL A C 1
ATOM 915 O O . VAL A 1 123 ? 6.738 35.5 17.891 1 98.25 123 VAL A O 1
ATOM 918 N N . ASP A 1 124 ? 8.711 34.469 18 1 97.25 124 ASP A N 1
ATOM 919 C CA . ASP A 1 124 ? 8.344 33.406 17.062 1 97.25 124 ASP A CA 1
ATOM 920 C C . ASP A 1 124 ? 8.078 32.094 17.797 1 97.25 124 ASP A C 1
ATOM 922 O O . ASP A 1 124 ? 8.719 31.812 18.812 1 97.25 124 ASP A O 1
ATOM 926 N N . VAL A 1 125 ? 7.133 31.344 17.297 1 97.75 125 VAL A N 1
ATOM 927 C CA . VAL A 1 125 ? 6.879 29.984 17.75 1 97.75 125 VAL A CA 1
ATOM 928 C C . VAL A 1 125 ? 6.766 29.047 16.547 1 97.75 125 VAL A C 1
ATOM 930 O O . VAL A 1 125 ? 6.352 29.484 15.461 1 97.75 125 VAL A O 1
ATOM 933 N N . THR A 1 126 ? 7.195 27.844 16.688 1 96.56 126 THR A N 1
ATOM 934 C CA . THR A 1 126 ? 7.102 26.859 15.617 1 96.56 126 THR A CA 1
ATOM 935 C C . THR A 1 126 ? 5.668 26.375 15.453 1 96.56 126 THR A C 1
ATOM 937 O O . THR A 1 126 ? 5.059 25.891 16.422 1 96.56 126 THR A O 1
ATOM 940 N N . THR A 1 127 ? 5.098 26.516 14.305 1 96.44 127 THR A N 1
ATOM 941 C CA . THR A 1 127 ? 3.752 26.062 14 1 96.44 127 THR A CA 1
ATOM 942 C C . THR A 1 127 ? 3.695 25.469 12.594 1 96.44 127 THR A C 1
ATOM 944 O O . THR A 1 127 ? 4.648 25.578 11.82 1 96.44 127 THR A O 1
ATOM 947 N N . GLY A 1 128 ? 2.551 24.797 12.344 1 95.31 128 GLY A N 1
ATOM 948 C CA . GLY A 1 128 ? 2.234 24.469 10.961 1 95.31 128 GLY A CA 1
ATOM 949 C C . GLY A 1 128 ? 1.865 25.688 10.133 1 95.31 128 GLY A C 1
ATOM 950 O O . GLY A 1 128 ? 2.076 26.828 10.562 1 95.31 128 GLY A O 1
ATOM 951 N N . VAL A 1 129 ? 1.295 25.422 8.969 1 94.69 129 VAL A N 1
ATOM 952 C CA . VAL A 1 129 ? 1.193 26.531 8.023 1 94.69 129 VAL A CA 1
ATOM 953 C C . VAL A 1 129 ? -0.272 26.781 7.672 1 94.69 129 VAL A C 1
ATOM 955 O O . VAL A 1 129 ? -0.576 27.469 6.688 1 94.69 129 VAL A O 1
ATOM 958 N N . CYS A 1 130 ? -1.159 26.25 8.398 1 94.94 130 CYS A N 1
ATOM 959 C CA . CYS A 1 130 ? -2.586 26.484 8.219 1 94.94 130 CYS A CA 1
ATOM 960 C C . CYS A 1 130 ? -3.219 27.031 9.492 1 94.94 130 CYS A C 1
ATOM 962 O O . CYS A 1 130 ? -3.232 26.344 10.516 1 94.94 130 CYS A O 1
ATOM 964 N N . ASN A 1 131 ? -3.857 28.094 9.422 1 96.5 131 ASN A N 1
ATOM 965 C CA . ASN A 1 131 ? -4.34 28.812 10.594 1 96.5 131 ASN A CA 1
ATOM 966 C C . ASN A 1 131 ? -5.445 28.047 11.312 1 96.5 131 ASN A C 1
ATOM 968 O O . ASN A 1 131 ? -5.566 28.125 12.531 1 96.5 131 ASN A O 1
ATOM 972 N N . GLY A 1 132 ? -6.203 27.359 10.641 1 95.5 132 GLY A N 1
ATOM 973 C CA . GLY A 1 132 ? -7.371 26.703 11.211 1 95.5 132 GLY A CA 1
ATOM 974 C C . GLY A 1 132 ? -7.043 25.391 11.891 1 95.5 132 GLY A C 1
ATOM 975 O O . GLY A 1 132 ? -7.887 24.812 12.586 1 95.5 132 GLY A O 1
ATOM 976 N N . VAL A 1 133 ? -5.852 24.891 11.742 1 96.38 133 VAL A N 1
ATOM 977 C CA . VAL A 1 133 ? -5.422 23.641 12.328 1 96.38 133 VAL A CA 1
ATOM 978 C C . VAL A 1 133 ? -5.172 23.812 13.82 1 96.38 133 VAL A C 1
ATOM 980 O O . VAL A 1 133 ? -4.695 24.875 14.258 1 96.38 133 VAL A O 1
ATOM 983 N N . GLY A 1 134 ? -5.57 22.812 14.633 1 97 134 GLY A N 1
ATOM 984 C CA . GLY A 1 134 ? -5.195 22.828 16.047 1 97 134 GLY A CA 1
ATOM 985 C C . GLY A 1 134 ? -3.695 22.828 16.266 1 97 134 GLY A C 1
ATOM 986 O O . GLY A 1 134 ? -2.979 22 15.688 1 97 134 GLY A O 1
ATOM 987 N N . ALA A 1 135 ? -3.244 23.719 17.062 1 98.12 135 ALA A N 1
ATOM 988 C CA . ALA A 1 135 ? -1.808 23.891 17.266 1 98.12 135 ALA A CA 1
ATOM 989 C C . ALA A 1 135 ? -1.185 22.625 17.875 1 98.12 135 ALA A C 1
ATOM 991 O O . ALA A 1 135 ? -0.147 22.156 17.406 1 98.12 135 ALA A O 1
ATOM 992 N N . LEU A 1 136 ? -1.82 22.062 18.844 1 97 136 LEU A N 1
ATOM 993 C CA . LEU A 1 136 ? -1.245 20.906 19.516 1 97 136 LEU A CA 1
ATOM 994 C C . LEU A 1 136 ? -1.422 19.641 18.672 1 97 136 LEU A C 1
ATOM 996 O O . LEU A 1 136 ? -0.588 18.734 18.719 1 97 136 LEU A O 1
ATOM 1000 N N . GLY A 1 137 ? -2.543 19.578 17.891 1 94.5 137 GLY A N 1
ATOM 1001 C CA . GLY A 1 137 ? -2.678 18.469 16.969 1 94.5 137 GLY A CA 1
ATOM 1002 C C . GLY A 1 137 ? -1.526 18.375 15.984 1 94.5 137 GLY A C 1
ATOM 1003 O O . GLY A 1 137 ? -1.03 17.281 15.703 1 94.5 137 GLY A O 1
ATOM 1004 N N . SER A 1 138 ? -1.116 19.5 15.5 1 95.5 138 SER A N 1
ATOM 1005 C CA . SER A 1 138 ? 0.003 19.562 14.562 1 95.5 138 SER A CA 1
ATOM 1006 C C . SER A 1 138 ? 1.329 19.312 15.273 1 95.5 138 SER A C 1
ATOM 1008 O O . SER A 1 138 ? 2.139 18.5 14.812 1 95.5 138 SER A O 1
ATOM 1010 N N . LEU A 1 139 ? 1.521 19.922 16.375 1 97.25 139 LEU A N 1
ATOM 1011 C CA . LEU A 1 139 ? 2.791 19.875 17.094 1 97.25 139 LEU A CA 1
ATOM 1012 C C . LEU A 1 139 ? 3.119 18.469 17.547 1 97.25 139 LEU A C 1
ATOM 1014 O O . LEU A 1 139 ? 4.254 18 17.406 1 97.25 139 LEU A O 1
ATOM 1018 N N . LEU A 1 140 ? 2.162 17.75 18.016 1 96.56 140 LEU A N 1
ATOM 1019 C CA . LEU A 1 140 ? 2.375 16.438 18.625 1 96.56 140 LEU A CA 1
ATOM 1020 C C . LEU A 1 140 ? 2.586 15.367 17.562 1 96.56 140 LEU A C 1
ATOM 1022 O O . LEU A 1 140 ? 2.9 14.219 17.891 1 96.56 140 LEU A O 1
ATOM 1026 N N . HIS A 1 141 ? 2.473 15.734 16.312 1 95.62 141 HIS A N 1
ATOM 1027 C CA . HIS A 1 141 ? 2.793 14.836 15.211 1 95.62 141 HIS A CA 1
ATOM 1028 C C . HIS A 1 141 ? 4.102 15.242 14.539 1 95.62 141 HIS A C 1
ATOM 1030 O O . HIS A 1 141 ? 4.398 14.789 13.43 1 95.62 141 HIS A O 1
ATOM 1036 N N . GLY A 1 142 ? 4.844 16.016 15.18 1 96.12 142 GLY A N 1
ATOM 1037 C CA . GLY A 1 142 ? 6.129 16.484 14.672 1 96.12 142 GLY A CA 1
ATOM 1038 C C . GLY A 1 142 ? 6.211 18 14.547 1 96.12 142 GLY A C 1
ATOM 1039 O O . GLY A 1 142 ? 7.23 18.594 14.891 1 96.12 142 GLY A O 1
ATOM 1040 N N . GLY A 1 143 ? 5.152 18.547 14.039 1 96.88 143 GLY A N 1
ATOM 1041 C CA . GLY A 1 143 ? 5.078 20 13.969 1 96.88 143 GLY A CA 1
ATOM 1042 C C . GLY A 1 143 ? 5.945 20.578 12.867 1 96.88 143 GLY A C 1
ATOM 1043 O O . GLY A 1 143 ? 6.754 21.484 13.125 1 96.88 143 GLY A O 1
ATOM 1044 N N . ILE A 1 144 ? 5.746 20.188 11.672 1 97.12 144 ILE A N 1
ATOM 1045 C CA . ILE A 1 144 ? 6.516 20.688 10.539 1 97.12 144 ILE A CA 1
ATOM 1046 C C . ILE A 1 144 ? 5.961 22.031 10.086 1 97.12 144 ILE A C 1
ATOM 1048 O O . ILE A 1 144 ? 4.746 22.203 9.961 1 97.12 144 ILE A O 1
ATOM 1052 N N . GLY A 1 145 ? 6.863 22.953 9.898 1 96.25 145 GLY A N 1
ATOM 1053 C CA . GLY A 1 145 ? 6.484 24.281 9.43 1 96.25 145 GLY A CA 1
ATOM 1054 C C . GLY A 1 145 ? 7.672 25.141 9.062 1 96.25 145 GLY A C 1
ATOM 1055 O O . GLY A 1 145 ? 8.797 24.641 8.938 1 96.25 145 GLY A O 1
ATOM 1056 N N . ARG A 1 146 ? 7.469 26.391 8.922 1 96.25 146 ARG A N 1
ATOM 1057 C CA . ARG A 1 146 ? 8.406 27.312 8.289 1 96.25 146 ARG A CA 1
ATOM 1058 C C . ARG A 1 146 ? 9.672 27.453 9.133 1 96.25 146 ARG A C 1
ATOM 1060 O O . ARG A 1 146 ? 10.773 27.609 8.586 1 96.25 146 ARG A O 1
ATOM 1067 N N . TYR A 1 147 ? 9.602 27.328 10.414 1 97.19 147 TYR A N 1
ATOM 1068 C CA . TYR A 1 147 ? 10.727 27.703 11.266 1 97.19 147 TYR A CA 1
ATOM 1069 C C . TYR A 1 147 ? 11.555 26.469 11.648 1 97.19 147 TYR A C 1
ATOM 1071 O O . TYR A 1 147 ? 12.445 26.562 12.492 1 97.19 147 TYR A O 1
ATOM 1079 N N . ILE A 1 148 ? 11.289 25.328 11.055 1 96.88 148 ILE A N 1
ATOM 1080 C CA . ILE A 1 148 ? 11.969 24.094 11.414 1 96.88 148 ILE A CA 1
ATOM 1081 C C . ILE A 1 148 ? 13.469 24.219 11.125 1 96.88 148 ILE A C 1
ATOM 1083 O O . ILE A 1 148 ? 14.289 23.609 11.812 1 96.88 148 ILE A O 1
ATOM 1087 N N . GLY A 1 149 ? 13.836 25.016 10.117 1 97.12 149 GLY A N 1
ATOM 1088 C CA . GLY A 1 149 ? 15.242 25.203 9.805 1 97.12 149 GLY A CA 1
ATOM 1089 C C . GLY A 1 149 ? 16.031 25.828 10.93 1 97.12 149 GLY A C 1
ATOM 1090 O O . GLY A 1 149 ? 17.188 25.484 11.156 1 97.12 149 GLY A O 1
ATOM 1091 N N . SER A 1 150 ? 15.414 26.688 11.648 1 96.75 150 SER A N 1
ATOM 1092 C CA . SER A 1 150 ? 16.094 27.422 12.703 1 96.75 150 SER A CA 1
ATOM 1093 C C . SER A 1 150 ? 15.859 26.781 14.07 1 96.75 150 SER A C 1
ATOM 1095 O O . SER A 1 150 ? 16.719 26.812 14.945 1 96.75 150 SER A O 1
ATOM 1097 N N . HIS A 1 151 ? 14.695 26.203 14.188 1 97.75 151 HIS A N 1
ATOM 1098 C CA . HIS A 1 151 ? 14.32 25.891 15.562 1 97.75 151 HIS A CA 1
ATOM 1099 C C . HIS A 1 151 ? 13.953 24.406 15.703 1 97.75 151 HIS A C 1
ATOM 1101 O O . HIS A 1 151 ? 13.617 23.953 16.797 1 97.75 151 HIS A O 1
ATOM 1107 N N . GLY A 1 152 ? 14.008 23.656 14.625 1 97.62 152 GLY A N 1
ATOM 1108 C CA . GLY A 1 152 ? 13.672 22.234 14.664 1 97.62 152 GLY A CA 1
ATOM 1109 C C . GLY A 1 152 ? 12.172 21.984 14.602 1 97.62 152 GLY A C 1
ATOM 1110 O O . GLY A 1 152 ? 11.391 22.891 14.32 1 97.62 152 GLY A O 1
ATOM 1111 N N . LEU A 1 153 ? 11.828 20.75 14.836 1 98.19 153 LEU A N 1
ATOM 1112 C CA . LEU A 1 153 ? 10.43 20.344 14.805 1 98.19 153 LEU A CA 1
ATOM 1113 C C . LEU A 1 153 ? 9.656 20.969 15.953 1 98.19 153 LEU A C 1
ATOM 1115 O O . LEU A 1 153 ? 10.25 21.406 16.938 1 98.19 153 LEU A O 1
ATOM 1119 N N . GLY A 1 154 ? 8.344 21.031 15.789 1 98 154 GLY A N 1
ATOM 1120 C CA . GLY A 1 154 ? 7.508 21.484 16.891 1 98 154 GLY A CA 1
ATOM 1121 C C . GLY A 1 154 ? 7.77 20.734 18.188 1 98 154 GLY A C 1
ATOM 1122 O O . GLY A 1 154 ? 7.875 21.328 19.25 1 98 154 GLY A O 1
ATOM 1123 N N . ILE A 1 155 ? 7.922 19.438 18.078 1 98.12 155 ILE A N 1
ATOM 1124 C CA . ILE A 1 155 ? 8.102 18.578 19.25 1 98.12 155 ILE A CA 1
ATOM 1125 C C . ILE A 1 155 ? 9.453 18.859 19.891 1 98.12 155 ILE A C 1
ATOM 1127 O O . ILE A 1 155 ? 9.648 18.609 21.078 1 98.12 155 ILE A O 1
ATOM 1131 N N . ASP A 1 156 ? 10.406 19.391 19.156 1 97.75 156 ASP A N 1
ATOM 1132 C CA . ASP A 1 156 ? 11.711 19.75 19.703 1 97.75 156 ASP A CA 1
ATOM 1133 C C . ASP A 1 156 ? 11.625 21 20.562 1 97.75 156 ASP A C 1
ATOM 1135 O O . ASP A 1 156 ? 12.555 21.328 21.312 1 97.75 156 ASP A O 1
ATOM 1139 N N . ASN A 1 157 ? 10.562 21.703 20.453 1 98.44 157 ASN A N 1
ATOM 1140 C CA . ASN A 1 157 ? 10.352 22.938 21.203 1 98.44 157 ASN A CA 1
ATOM 1141 C C . ASN A 1 157 ? 9.359 22.734 22.344 1 98.44 157 ASN A C 1
ATOM 1143 O O . ASN A 1 157 ? 9.023 23.703 23.047 1 98.44 157 ASN A O 1
ATOM 1147 N N . LEU A 1 158 ? 8.852 21.547 22.5 1 98.31 158 LEU A N 1
ATOM 1148 C CA . LEU A 1 158 ? 7.914 21.219 23.562 1 98.31 158 LEU A CA 1
ATOM 1149 C C . LEU A 1 158 ? 8.633 21.156 24.906 1 98.31 158 LEU A C 1
ATOM 1151 O O . LEU A 1 158 ? 9.68 20.531 25.031 1 98.31 158 LEU A O 1
ATOM 1155 N N . LEU A 1 159 ? 8.086 21.812 25.938 1 98.69 159 LEU A N 1
ATOM 1156 C CA . LEU A 1 159 ? 8.734 21.859 27.25 1 98.69 159 LEU A CA 1
ATOM 1157 C C . LEU A 1 159 ? 7.949 21.047 28.281 1 98.69 159 LEU A C 1
ATOM 1159 O O . LEU A 1 159 ? 8.539 20.375 29.125 1 98.69 159 LEU A O 1
ATOM 1163 N N . SER A 1 160 ? 6.668 21.125 28.266 1 98.75 160 SER A N 1
ATOM 1164 C CA . SER A 1 160 ? 5.793 20.422 29.203 1 98.75 160 SER A CA 1
ATOM 1165 C C . SER A 1 160 ? 4.371 20.328 28.656 1 98.75 160 SER A C 1
ATOM 1167 O O . SER A 1 160 ? 3.979 21.094 27.781 1 98.75 160 SER A O 1
ATOM 1169 N N . VAL A 1 161 ? 3.643 19.359 29.156 1 98.75 161 VAL A N 1
ATOM 1170 C CA . VAL A 1 161 ? 2.236 19.25 28.781 1 98.75 161 VAL A CA 1
ATOM 1171 C C . VAL A 1 161 ? 1.401 18.859 30 1 98.75 161 VAL A C 1
ATOM 1173 O O . VAL A 1 161 ? 1.928 18.328 30.984 1 98.75 161 VAL A O 1
ATOM 1176 N N . ASN A 1 162 ? 0.17 19.312 30.016 1 98.75 162 ASN A N 1
ATOM 1177 C CA . ASN A 1 162 ? -0.89 18.656 30.797 1 98.75 162 ASN A CA 1
ATOM 1178 C C . ASN A 1 162 ? -1.682 17.672 29.938 1 98.75 162 ASN A C 1
ATOM 1180 O O . ASN A 1 162 ? -1.972 17.938 28.766 1 98.75 162 ASN A O 1
ATOM 1184 N N . LEU A 1 163 ? -1.969 16.547 30.5 1 97.31 163 LEU A N 1
ATOM 1185 C CA . LEU A 1 163 ? -2.562 15.461 29.719 1 97.31 163 LEU A CA 1
ATOM 1186 C C . LEU A 1 163 ? -3.617 14.719 30.531 1 97.31 163 LEU A C 1
ATOM 1188 O O . LEU A 1 163 ? -3.418 14.453 31.719 1 97.31 163 LEU A O 1
ATOM 1192 N N . VAL A 1 164 ? -4.77 14.477 29.969 1 98 164 VAL A N 1
ATOM 1193 C CA . VAL A 1 164 ? -5.758 13.562 30.531 1 98 164 VAL A CA 1
ATOM 1194 C C . VAL A 1 164 ? -5.582 12.172 29.922 1 98 164 VAL A C 1
ATOM 1196 O O . VAL A 1 164 ? -5.711 12 28.703 1 98 164 VAL A O 1
ATOM 1199 N N . ASP A 1 165 ? -5.262 11.156 30.75 1 96.31 165 ASP A N 1
ATOM 1200 C CA . ASP A 1 165 ? -5.012 9.812 30.234 1 96.31 165 ASP A CA 1
ATOM 1201 C C . ASP A 1 165 ? -6.316 9.055 30.016 1 96.31 165 ASP A C 1
ATOM 1203 O O . ASP A 1 165 ? -7.402 9.625 30.141 1 96.31 165 ASP A O 1
ATOM 1207 N N . ALA A 1 166 ? -6.25 7.805 29.625 1 94.5 166 ALA A N 1
ATOM 1208 C CA . ALA A 1 166 ? -7.41 7.016 29.234 1 94.5 166 ALA A CA 1
ATOM 1209 C C . ALA A 1 166 ? -8.328 6.746 30.422 1 94.5 166 ALA A C 1
ATOM 1211 O O . ALA A 1 166 ? -9.508 6.43 30.234 1 94.5 166 ALA A O 1
ATOM 1212 N N . THR A 1 167 ? -7.848 6.859 31.641 1 94.81 167 THR A N 1
ATOM 1213 C CA . THR A 1 167 ? -8.656 6.621 32.844 1 94.81 167 THR A CA 1
ATOM 1214 C C . THR A 1 167 ? -9.375 7.898 33.281 1 94.81 167 THR A C 1
ATOM 1216 O O . THR A 1 167 ? -10.211 7.875 34.188 1 94.81 167 THR A O 1
ATOM 1219 N N . GLY A 1 168 ? -9.023 9.023 32.625 1 96.56 168 GLY A N 1
ATOM 1220 C CA . GLY A 1 168 ? -9.578 10.312 33 1 96.56 168 GLY A CA 1
ATOM 1221 C C . GLY A 1 168 ? -8.734 11.039 34.031 1 96.56 168 GLY A C 1
ATOM 1222 O O . GLY A 1 168 ? -9.141 12.078 34.562 1 96.56 168 GLY A O 1
ATOM 1223 N N . LYS A 1 169 ? -7.621 10.516 34.344 1 97.38 169 LYS A N 1
ATOM 1224 C CA . LYS A 1 169 ? -6.711 11.18 35.281 1 97.38 169 LYS A CA 1
ATOM 1225 C C . LYS A 1 169 ? -5.969 12.328 34.594 1 97.38 169 LYS A C 1
ATOM 1227 O O . LYS A 1 169 ? -5.457 12.164 33.469 1 97.38 169 LYS A O 1
ATOM 1232 N N . LEU A 1 170 ? -5.93 13.469 35.25 1 98.31 170 LEU A N 1
ATOM 1233 C CA . LEU A 1 170 ? -5.203 14.633 34.781 1 98.31 170 LEU A CA 1
ATOM 1234 C C . LEU A 1 170 ? -3.773 14.648 35.312 1 98.31 170 LEU A C 1
ATOM 1236 O O . LEU A 1 170 ? -3.557 14.641 36.531 1 98.31 170 LEU A O 1
ATOM 1240 N N . HIS A 1 171 ? -2.826 14.57 34.438 1 98.25 171 HIS A N 1
ATOM 1241 C CA . HIS A 1 171 ? -1.408 14.711 34.75 1 98.25 171 HIS A CA 1
ATOM 1242 C C . HIS A 1 171 ? -0.907 16.109 34.375 1 98.25 171 HIS A C 1
ATOM 1244 O O . HIS A 1 171 ? -0.979 16.516 33.219 1 98.25 171 HIS A O 1
ATOM 1250 N N . LYS A 1 172 ? -0.425 16.797 35.312 1 98.19 172 LYS A N 1
ATOM 1251 C CA . LYS A 1 172 ? 0.074 18.156 35.062 1 98.19 172 LYS A CA 1
ATOM 1252 C C . LYS A 1 172 ? 1.598 18.172 34.969 1 98.19 172 LYS A C 1
ATOM 1254 O O . LYS A 1 172 ? 2.268 17.344 35.625 1 98.19 172 LYS A O 1
ATOM 1259 N N . ASN A 1 173 ? 2.096 19 34.188 1 98.12 173 ASN A N 1
ATOM 1260 C CA . ASN A 1 173 ? 3.521 19.266 34.031 1 98.12 173 ASN A CA 1
ATOM 1261 C C . ASN A 1 173 ? 4.297 18.016 33.656 1 98.12 173 ASN A C 1
ATOM 1263 O O . ASN A 1 173 ? 5.281 17.672 34.344 1 98.12 173 ASN A O 1
ATOM 1267 N N . VAL A 1 174 ? 3.793 17.234 32.75 1 98.19 174 VAL A N 1
ATOM 1268 C CA . VAL A 1 174 ? 4.52 16.109 32.156 1 98.19 174 VAL A CA 1
ATOM 1269 C C . VAL A 1 174 ? 5.68 16.641 31.312 1 98.19 174 VAL A C 1
ATOM 1271 O O . VAL A 1 174 ? 5.484 17.484 30.422 1 98.19 174 VAL A O 1
ATOM 1274 N N . THR A 1 175 ? 6.883 16.188 31.594 1 98.38 175 THR A N 1
ATOM 1275 C CA . THR A 1 175 ? 8.086 16.609 30.891 1 98.38 175 THR A CA 1
ATOM 1276 C C . THR A 1 175 ? 8.922 15.391 30.484 1 98.38 175 THR A C 1
ATOM 1278 O O . THR A 1 175 ? 8.602 14.266 30.859 1 98.38 175 THR A O 1
ATOM 1281 N N . GLU A 1 176 ? 9.914 15.703 29.641 1 97.44 176 GLU A N 1
ATOM 1282 C CA . GLU A 1 176 ? 10.844 14.648 29.25 1 97.44 176 GLU A CA 1
ATOM 1283 C C . GLU A 1 176 ? 11.523 14.023 30.469 1 97.44 176 GLU A C 1
ATOM 1285 O O . GLU A 1 176 ? 11.773 12.82 30.484 1 97.44 176 GLU A O 1
ATOM 1290 N N . SER A 1 177 ? 11.812 14.781 31.5 1 97.38 177 SER A N 1
ATOM 1291 C CA . SER A 1 177 ? 12.523 14.312 32.688 1 97.38 177 SER A CA 1
ATOM 1292 C C . SER A 1 177 ? 11.586 13.547 33.625 1 97.38 177 SER A C 1
ATOM 1294 O O . SER A 1 177 ? 11.992 12.562 34.25 1 97.38 177 SER A O 1
ATOM 1296 N N . THR A 1 178 ? 10.336 13.922 33.719 1 97.25 178 THR A N 1
ATOM 1297 C CA . THR A 1 178 ? 9.414 13.336 34.688 1 97.25 178 THR A CA 1
ATOM 1298 C C . THR A 1 178 ? 8.758 12.078 34.125 1 97.25 178 THR A C 1
ATOM 1300 O O . THR A 1 178 ? 8.398 11.172 34.875 1 97.25 178 THR A O 1
ATOM 1303 N N . HIS A 1 179 ? 8.523 12.023 32.844 1 97.06 179 HIS A N 1
ATOM 1304 C CA . HIS A 1 179 ? 7.832 10.922 32.188 1 97.06 179 HIS A CA 1
ATOM 1305 C C . HIS A 1 179 ? 8.508 10.562 30.859 1 97.06 179 HIS A C 1
ATOM 1307 O O . HIS A 1 179 ? 7.883 10.625 29.797 1 97.06 179 HIS A O 1
ATOM 1313 N N . ALA A 1 180 ? 9.68 10.039 30.953 1 97.19 180 ALA A N 1
ATOM 1314 C CA . ALA A 1 180 ? 10.555 9.891 29.797 1 97.19 180 ALA A CA 1
ATOM 1315 C C . ALA A 1 180 ? 9.898 9.023 28.719 1 97.19 180 ALA A C 1
ATOM 1317 O O . ALA A 1 180 ? 9.898 9.383 27.547 1 97.19 180 ALA A O 1
ATOM 1318 N N . GLU A 1 181 ? 9.352 7.879 29.078 1 96.94 181 GLU A N 1
ATOM 1319 C CA . GLU A 1 181 ? 8.766 6.965 28.094 1 96.94 181 GLU A CA 1
ATOM 1320 C C . GLU A 1 181 ? 7.504 7.559 27.484 1 96.94 181 GLU A C 1
ATOM 1322 O O . GLU A 1 181 ? 7.312 7.492 26.266 1 96.94 181 GLU A O 1
ATOM 1327 N N . LEU A 1 182 ? 6.684 8.117 28.297 1 97.44 182 LEU A N 1
ATOM 1328 C CA . LEU A 1 182 ? 5.473 8.758 27.797 1 97.44 182 LEU A CA 1
ATOM 1329 C C . LEU A 1 182 ? 5.812 9.938 26.891 1 97.44 182 LEU A C 1
ATOM 1331 O O . LEU A 1 182 ? 5.18 10.125 25.844 1 97.44 182 LEU A O 1
ATOM 1335 N N . TRP A 1 183 ? 6.84 10.703 27.344 1 98.19 183 TRP A N 1
ATOM 1336 C CA . TRP A 1 183 ? 7.273 11.859 26.578 1 98.19 183 TRP A CA 1
ATOM 1337 C C . TRP A 1 183 ? 7.746 11.445 25.188 1 98.19 183 TRP A C 1
ATOM 1339 O O . TRP A 1 183 ? 7.41 12.086 24.188 1 98.19 183 TRP A O 1
ATOM 1349 N N . TRP A 1 184 ? 8.5 10.367 25.156 1 98.25 184 TRP A N 1
ATOM 1350 C CA . TRP A 1 184 ? 8.984 9.812 23.891 1 98.25 184 TRP A CA 1
ATOM 1351 C C . TRP A 1 184 ? 7.824 9.531 22.938 1 98.25 184 TRP A C 1
ATOM 1353 O O . TRP A 1 184 ? 7.875 9.898 21.766 1 98.25 184 TRP A O 1
ATOM 1363 N N . ALA A 1 185 ? 6.773 8.938 23.422 1 97.5 185 ALA A N 1
ATOM 1364 C CA . ALA A 1 185 ? 5.613 8.57 22.609 1 97.5 185 ALA A CA 1
ATOM 1365 C C . ALA A 1 185 ? 4.789 9.797 22.25 1 97.5 185 ALA A C 1
ATOM 1367 O O . ALA A 1 185 ? 4.258 9.891 21.141 1 97.5 185 ALA A O 1
ATOM 1368 N N . LEU A 1 186 ? 4.715 10.797 23.141 1 97.25 186 LEU A N 1
ATOM 1369 C CA . LEU A 1 186 ? 3.959 12.023 22.891 1 97.25 186 LEU A CA 1
ATOM 1370 C C . LEU A 1 186 ? 4.559 12.812 21.734 1 97.25 186 LEU A C 1
ATOM 1372 O O . LEU A 1 186 ? 3.834 13.484 21 1 97.25 186 LEU A O 1
ATOM 1376 N N . CYS A 1 187 ? 5.891 12.688 21.688 1 97.75 187 CYS A N 1
ATOM 1377 C CA . CYS A 1 187 ? 6.602 13.383 20.609 1 97.75 187 CYS A CA 1
ATOM 1378 C C . CYS A 1 187 ? 6.512 12.617 19.297 1 97.75 187 CYS A C 1
ATOM 1380 O O . CYS A 1 187 ? 7.535 12.266 18.719 1 97.75 187 CYS A O 1
ATOM 1382 N N . GLY A 1 188 ? 5.41 12.461 18.75 1 95 188 GLY A N 1
ATOM 1383 C CA . GLY A 1 188 ? 5.125 11.758 17.516 1 95 188 GLY A CA 1
ATOM 1384 C C . GLY A 1 188 ? 3.684 11.297 17.406 1 95 188 GLY A C 1
ATOM 1385 O O . GLY A 1 188 ? 3.016 11.555 16.406 1 95 188 GLY A O 1
ATOM 1386 N N . ALA A 1 189 ? 3.217 10.68 18.469 1 93.5 189 ALA A N 1
ATOM 1387 C CA . ALA A 1 189 ? 1.86 10.133 18.516 1 93.5 189 ALA A CA 1
ATOM 1388 C C . ALA A 1 189 ? 1.067 10.727 19.672 1 93.5 189 ALA A C 1
ATOM 1390 O O . ALA A 1 189 ? 0.282 10.023 20.312 1 93.5 189 ALA A O 1
ATOM 1391 N N . GLY A 1 190 ? 1.211 11.898 19.938 1 91.5 190 GLY A N 1
ATOM 1392 C CA . GLY A 1 190 ? 0.667 12.516 21.141 1 91.5 190 GLY A CA 1
ATOM 1393 C C . GLY A 1 190 ? -0.849 12.516 21.188 1 91.5 190 GLY A C 1
ATOM 1394 O O . GLY A 1 190 ? -1.448 12.578 22.25 1 91.5 190 GLY A O 1
ATOM 1395 N N . THR A 1 191 ? -1.449 12.367 20.047 1 90.56 191 THR A N 1
ATOM 1396 C CA . THR A 1 191 ? -2.906 12.406 20 1 90.56 191 THR A CA 1
ATOM 1397 C C . THR A 1 191 ? -3.492 11.016 20.219 1 90.56 191 THR A C 1
ATOM 1399 O O . THR A 1 191 ? -4.711 10.844 20.25 1 90.56 191 THR A O 1
ATOM 1402 N N . SER A 1 192 ? -2.682 10.094 20.438 1 92.31 192 SER A N 1
ATOM 1403 C CA . SER A 1 192 ? -3.154 8.727 20.562 1 92.31 192 SER A CA 1
ATOM 1404 C C . SER A 1 192 ? -2.91 8.188 21.969 1 92.31 192 SER A C 1
ATOM 1406 O O . SER A 1 192 ? -3.078 6.988 22.219 1 92.31 192 SER A O 1
ATOM 1408 N N . LEU A 1 193 ? -2.494 9.062 22.922 1 94.12 193 LEU A N 1
ATOM 1409 C CA . LEU A 1 193 ? -2.145 8.594 24.266 1 94.12 193 LEU A CA 1
ATOM 1410 C C . LEU A 1 193 ? -3.014 9.258 25.312 1 94.12 193 LEU A C 1
ATOM 1412 O O . LEU A 1 193 ? -3.01 8.852 26.484 1 94.12 193 LEU A O 1
ATOM 1416 N N . GLY A 1 194 ? -3.723 10.195 24.938 1 95.25 194 GLY A N 1
ATOM 1417 C CA . GLY A 1 194 ? -4.574 11 25.797 1 95.25 194 GLY A CA 1
ATOM 1418 C C . GLY A 1 194 ? -4.938 12.344 25.188 1 95.25 194 GLY A C 1
ATOM 1419 O O . GLY A 1 194 ? -4.738 12.562 23.984 1 95.25 194 GLY A O 1
ATOM 1420 N N . ILE A 1 195 ? -5.539 13.148 26.031 1 97.31 195 ILE A N 1
ATOM 1421 C CA . ILE A 1 195 ? -5.895 14.5 25.594 1 97.31 195 ILE A CA 1
ATOM 1422 C C . ILE A 1 195 ? -4.945 15.516 26.219 1 97.31 195 ILE A C 1
ATOM 1424 O O . ILE A 1 195 ? -4.984 15.734 27.438 1 97.31 195 ILE A O 1
ATOM 1428 N N . VAL A 1 196 ? -4.102 16.094 25.422 1 98.25 196 VAL A N 1
ATOM 1429 C CA . VAL A 1 196 ? -3.262 17.172 25.906 1 98.25 196 VAL A CA 1
ATOM 1430 C C . VAL A 1 196 ? -4.09 18.453 26.016 1 98.25 196 VAL A C 1
ATOM 1432 O O . VAL A 1 196 ? -4.574 18.969 25.016 1 98.25 196 VAL A O 1
ATOM 1435 N N . THR A 1 197 ? -4.207 18.922 27.172 1 98.56 197 THR A N 1
ATOM 1436 C CA . THR A 1 197 ? -5.102 20.047 27.438 1 98.56 197 THR A CA 1
ATOM 1437 C C . THR A 1 197 ? -4.324 21.359 27.469 1 98.56 197 THR A C 1
ATOM 1439 O O . THR A 1 197 ? -4.91 22.438 27.359 1 98.56 197 THR A O 1
ATOM 1442 N N . GLN A 1 198 ? -3.082 21.234 27.672 1 98.69 198 GLN A N 1
ATOM 1443 C CA . GLN A 1 198 ? -2.199 22.406 27.719 1 98.69 198 GLN A CA 1
ATOM 1444 C C . GLN A 1 198 ? -0.762 22.016 27.391 1 98.69 198 GLN A C 1
ATOM 1446 O O . GLN A 1 198 ? -0.333 20.891 27.688 1 98.69 198 GLN A O 1
ATOM 1451 N N . ALA A 1 199 ? -0.018 22.906 26.828 1 98.81 199 ALA A N 1
ATOM 1452 C CA . ALA A 1 199 ? 1.406 22.719 26.562 1 98.81 199 ALA A CA 1
ATOM 1453 C C . ALA A 1 199 ? 2.18 24.016 26.703 1 98.81 199 ALA A C 1
ATOM 1455 O O . ALA A 1 199 ? 1.627 25.094 26.484 1 98.81 199 ALA A O 1
ATOM 1456 N N . THR A 1 200 ? 3.373 23.922 27.125 1 98.88 200 THR A N 1
ATOM 1457 C CA . THR A 1 200 ? 4.328 25.016 27.062 1 98.88 200 THR A CA 1
ATOM 1458 C C . THR A 1 200 ? 5.41 24.734 26.016 1 98.88 200 THR A C 1
ATOM 1460 O O . THR A 1 200 ? 5.977 23.641 25.984 1 98.88 200 THR A O 1
ATOM 1463 N N . ILE A 1 201 ? 5.629 25.703 25.172 1 98.88 201 ILE A N 1
ATOM 1464 C CA . ILE A 1 201 ? 6.625 25.531 24.125 1 98.88 201 ILE A CA 1
ATOM 1465 C C . ILE A 1 201 ? 7.613 26.703 24.156 1 98.88 201 ILE A C 1
ATOM 1467 O O . ILE A 1 201 ? 7.324 27.75 24.734 1 98.88 201 ILE A O 1
ATOM 1471 N N . LYS A 1 202 ? 8.75 26.516 23.562 1 98.81 202 LYS A N 1
ATOM 1472 C CA . LYS A 1 202 ? 9.766 27.562 23.484 1 98.81 202 LYS A CA 1
ATOM 1473 C C . LYS A 1 202 ? 9.312 28.703 22.578 1 98.81 202 LYS A C 1
ATOM 1475 O O . LYS A 1 202 ? 8.609 28.484 21.594 1 98.81 202 LYS A O 1
ATOM 1480 N N . ALA A 1 203 ? 9.641 29.844 22.938 1 98.69 203 ALA A N 1
ATOM 1481 C CA . ALA A 1 203 ? 9.523 31.047 22.109 1 98.69 203 ALA A CA 1
ATOM 1482 C C . ALA A 1 203 ? 10.898 31.562 21.703 1 98.69 203 ALA A C 1
ATOM 1484 O O . ALA A 1 203 ? 11.875 31.391 22.438 1 98.69 203 ALA A O 1
ATOM 1485 N N . HIS A 1 204 ? 10.961 32.156 20.531 1 98.38 204 HIS A N 1
ATOM 1486 C CA . HIS A 1 204 ? 12.242 32.594 20 1 98.38 204 HIS A CA 1
ATOM 1487 C C . HIS A 1 204 ? 12.18 34.062 19.562 1 98.38 204 HIS A C 1
ATOM 1489 O O . HIS A 1 204 ? 11.125 34.531 19.125 1 98.38 204 HIS A O 1
ATOM 1495 N N . PRO A 1 205 ? 13.289 34.719 19.656 1 96.62 205 PRO A N 1
ATOM 1496 C CA . PRO A 1 205 ? 13.305 36.094 19.156 1 96.62 205 PRO A CA 1
ATOM 1497 C C . PRO A 1 205 ? 13.039 36.188 17.656 1 96.62 205 PRO A C 1
ATOM 1499 O O . PRO A 1 205 ? 13.492 35.312 16.891 1 96.62 205 PRO A O 1
ATOM 1502 N N . GLN A 1 206 ? 12.406 37.219 17.281 1 96.5 206 GLN A N 1
ATOM 1503 C CA . GLN A 1 206 ? 12.117 37.438 15.859 1 96.5 206 GLN A CA 1
ATOM 1504 C C . GLN A 1 206 ? 13.336 37.969 15.125 1 96.5 206 GLN A C 1
ATOM 1506 O O . GLN A 1 206 ? 14.141 38.688 15.695 1 96.5 206 GLN A O 1
ATOM 1511 N N . LEU A 1 207 ? 13.422 37.5 13.953 1 92.69 207 LEU A N 1
ATOM 1512 C CA . LEU A 1 207 ? 14.344 38.125 13.008 1 92.69 207 LEU A CA 1
ATOM 1513 C C . LEU A 1 207 ? 13.617 39.125 12.125 1 92.69 207 LEU A C 1
ATOM 1515 O O . LEU A 1 207 ? 12.43 38.969 11.836 1 92.69 207 LEU A O 1
ATOM 1519 N N . ASN A 1 208 ? 14.391 40.188 11.703 1 96.38 208 ASN A N 1
ATOM 1520 C CA . ASN A 1 208 ? 13.859 41.125 10.734 1 96.38 208 ASN A CA 1
ATOM 1521 C C . ASN A 1 208 ? 12.5 41.688 11.164 1 96.38 208 ASN A C 1
ATOM 1523 O O . ASN A 1 208 ? 11.578 41.781 10.352 1 96.38 208 ASN A O 1
ATOM 1527 N N . ASP A 1 209 ? 12.344 41.844 12.453 1 95.19 209 ASP A N 1
ATOM 1528 C CA . ASP A 1 209 ? 11.109 42.375 13.039 1 95.19 209 ASP A CA 1
ATOM 1529 C C . ASP A 1 209 ? 9.93 41.469 12.719 1 95.19 209 ASP A C 1
ATOM 1531 O O . ASP A 1 209 ? 8.812 41.938 12.5 1 95.19 209 ASP A O 1
ATOM 1535 N N . GLY A 1 210 ? 10.18 40.188 12.484 1 96.62 210 GLY A N 1
ATOM 1536 C CA . GLY A 1 210 ? 9.156 39.188 12.227 1 96.62 210 GLY A CA 1
ATOM 1537 C C . GLY A 1 210 ? 8.703 39.156 10.781 1 96.62 210 GLY A C 1
ATOM 1538 O O . GLY A 1 210 ? 7.875 38.344 10.398 1 96.62 210 GLY A O 1
ATOM 1539 N N . MET A 1 211 ? 9.289 40 9.938 1 97.81 211 MET A N 1
ATOM 1540 C CA . MET A 1 211 ? 8.836 40.125 8.555 1 97.81 211 MET A CA 1
ATOM 1541 C C . MET A 1 211 ? 9.5 39.094 7.656 1 97.81 211 MET A C 1
ATOM 1543 O O . MET A 1 211 ? 10.695 38.844 7.785 1 97.81 211 MET A O 1
ATOM 1547 N N . SER A 1 212 ? 8.719 38.5 6.77 1 97.94 212 SER A N 1
ATOM 1548 C CA . SER A 1 212 ? 9.18 37.5 5.801 1 97.94 212 SER A CA 1
ATOM 1549 C C . SER A 1 212 ? 8.688 37.844 4.395 1 97.94 212 SER A C 1
ATOM 1551 O O . SER A 1 212 ? 7.629 38.469 4.227 1 97.94 212 SER A O 1
ATOM 1553 N N . TRP A 1 213 ? 9.484 37.531 3.414 1 98.44 213 TRP A N 1
ATOM 1554 C CA . TRP A 1 213 ? 9.047 37.531 2.021 1 98.44 213 TRP A CA 1
ATOM 1555 C C . TRP A 1 213 ? 8.312 36.25 1.675 1 98.44 213 TRP A C 1
ATOM 1557 O O . TRP A 1 213 ? 8.891 35.156 1.771 1 98.44 213 TRP A O 1
ATOM 1567 N N . ALA A 1 214 ? 7.02 36.281 1.464 1 98.12 214 ALA A N 1
ATOM 1568 C CA . ALA A 1 214 ? 6.184 35.125 1.235 1 98.12 214 ALA A CA 1
ATOM 1569 C C . ALA A 1 214 ? 5.039 35.438 0.275 1 98.12 214 ALA A C 1
ATOM 1571 O O . ALA A 1 214 ? 4.73 36.594 0.032 1 98.12 214 ALA A O 1
ATOM 1572 N N . GLY A 1 215 ? 4.449 34.438 -0.301 1 96.81 215 GLY A N 1
ATOM 1573 C CA . GLY A 1 215 ? 3.371 34.5 -1.275 1 96.81 215 GLY A CA 1
ATOM 1574 C C . GLY A 1 215 ? 3.352 33.344 -2.23 1 96.81 215 GLY A C 1
ATOM 1575 O O . GLY A 1 215 ? 3.723 32.219 -1.858 1 96.81 215 GLY A O 1
ATOM 1576 N N . VAL A 1 216 ? 2.738 33.594 -3.443 1 96.56 216 VAL A N 1
ATOM 1577 C CA . VAL A 1 216 ? 2.59 32.5 -4.383 1 96.56 216 VAL A CA 1
ATOM 1578 C C . VAL A 1 216 ? 2.949 32.969 -5.793 1 96.56 216 VAL A C 1
ATOM 1580 O O . VAL A 1 216 ? 2.785 34.125 -6.125 1 96.56 216 VAL A O 1
ATOM 1583 N N . MET A 1 217 ? 3.482 32.125 -6.527 1 97.44 217 MET A N 1
ATOM 1584 C CA . MET A 1 217 ? 3.713 32.25 -7.961 1 97.44 217 MET A CA 1
ATOM 1585 C C . MET A 1 217 ? 3.031 31.125 -8.727 1 97.44 217 MET A C 1
ATOM 1587 O O . MET A 1 217 ? 3.002 29.984 -8.266 1 97.44 217 MET A O 1
ATOM 1591 N N . PHE A 1 218 ? 2.461 31.453 -9.883 1 97.25 218 PHE A N 1
ATOM 1592 C CA . PHE A 1 218 ? 1.773 30.453 -10.695 1 97.25 218 PHE A CA 1
ATOM 1593 C C . PHE A 1 218 ? 2.445 30.312 -12.055 1 97.25 218 PHE A C 1
ATOM 1595 O O . PHE A 1 218 ? 2.879 31.297 -12.648 1 97.25 218 PHE A O 1
ATOM 1602 N N . PHE A 1 219 ? 2.588 29.156 -12.516 1 97.88 219 PHE A N 1
ATOM 1603 C CA . PHE A 1 219 ? 2.969 28.781 -13.875 1 97.88 219 PHE A CA 1
ATOM 1604 C C . PHE A 1 219 ? 1.854 27.984 -14.547 1 97.88 219 PHE A C 1
ATOM 1606 O O . PHE A 1 219 ? 1.52 26.891 -14.117 1 97.88 219 PHE A O 1
ATOM 1613 N N . VAL A 1 220 ? 1.288 28.531 -15.594 1 96.31 220 VAL A N 1
ATOM 1614 C CA . VAL A 1 220 ? 0.175 27.891 -16.281 1 96.31 220 VAL A CA 1
ATOM 1615 C C . VAL A 1 220 ? 0.698 26.75 -17.156 1 96.31 220 VAL A C 1
ATOM 1617 O O . VAL A 1 220 ? 1.657 26.922 -17.906 1 96.31 220 VAL A O 1
ATOM 1620 N N . GLY A 1 221 ? 0.082 25.609 -17.094 1 95.94 221 GLY A N 1
ATOM 1621 C CA . GLY A 1 221 ? 0.479 24.469 -17.891 1 95.94 221 GLY A CA 1
ATOM 1622 C C . GLY A 1 221 ? 1.775 23.844 -17.438 1 95.94 221 GLY A C 1
ATOM 1623 O O . GLY A 1 221 ? 2.168 23.984 -16.281 1 95.94 221 GLY A O 1
ATOM 1624 N N . ASP A 1 222 ? 2.414 23.062 -18.281 1 95.94 222 ASP A N 1
ATOM 1625 C CA . ASP A 1 222 ? 3.57 22.281 -17.859 1 95.94 222 ASP A CA 1
ATOM 1626 C C . ASP A 1 222 ? 4.812 22.656 -18.656 1 95.94 222 ASP A C 1
ATOM 1628 O O . ASP A 1 222 ? 5.812 21.938 -18.641 1 95.94 222 ASP A O 1
ATOM 1632 N N . SER A 1 223 ? 4.805 23.781 -19.391 1 96.81 223 SER A N 1
ATOM 1633 C CA . SER A 1 223 ? 5.93 24.156 -20.25 1 96.81 223 SER A CA 1
ATOM 1634 C C . SER A 1 223 ? 7.195 24.375 -19.422 1 96.81 223 SER A C 1
ATOM 1636 O O . SER A 1 223 ? 8.305 24.172 -19.922 1 96.81 223 SER A O 1
ATOM 1638 N N . LYS A 1 224 ? 7.035 24.781 -18.188 1 97.94 224 LYS A N 1
ATOM 1639 C CA . LYS A 1 224 ? 8.188 25.062 -17.328 1 97.94 224 LYS A CA 1
ATOM 1640 C C . LYS A 1 224 ? 8.383 23.984 -16.281 1 97.94 224 LYS A C 1
ATOM 1642 O O . LYS A 1 224 ? 9.242 24.109 -15.406 1 97.94 224 LYS A O 1
ATOM 1647 N N . LEU A 1 225 ? 7.633 22.906 -16.344 1 98.5 225 LEU A N 1
ATOM 1648 C CA . LEU A 1 225 ? 7.621 21.891 -15.297 1 98.5 225 LEU A CA 1
ATOM 1649 C C . LEU A 1 225 ? 9.008 21.312 -15.094 1 98.5 225 LEU A C 1
ATOM 1651 O O . LEU A 1 225 ? 9.508 21.25 -13.969 1 98.5 225 LEU A O 1
ATOM 1655 N N . GLU A 1 226 ? 9.656 20.875 -16.156 1 98.38 226 GLU A N 1
ATOM 1656 C CA . GLU A 1 226 ? 10.969 20.25 -16.047 1 98.38 226 GLU A CA 1
ATOM 1657 C C . GLU A 1 226 ? 11.977 21.203 -15.406 1 98.38 226 GLU A C 1
ATOM 1659 O O . GLU A 1 226 ? 12.75 20.797 -14.531 1 98.38 226 GLU A O 1
ATOM 1664 N N . LYS A 1 227 ? 12.016 22.453 -15.844 1 98.5 227 LYS A N 1
ATOM 1665 C CA . LYS A 1 227 ? 12.938 23.438 -15.297 1 98.5 227 LYS A CA 1
ATOM 1666 C C . LYS A 1 227 ? 12.672 23.703 -13.82 1 98.5 227 LYS A C 1
ATOM 1668 O O . LYS A 1 227 ? 13.602 23.859 -13.031 1 98.5 227 LYS A O 1
ATOM 1673 N N . LEU A 1 228 ? 11.398 23.766 -13.5 1 98.75 228 LEU A N 1
ATOM 1674 C CA . LEU A 1 228 ? 11.008 23.984 -12.109 1 98.75 228 LEU A CA 1
ATOM 1675 C C . LEU A 1 228 ? 11.469 22.812 -11.242 1 98.75 228 LEU A C 1
ATOM 1677 O O . LEU A 1 228 ? 12 23.016 -10.148 1 98.75 228 LEU A O 1
ATOM 1681 N N . LEU A 1 229 ? 11.219 21.578 -11.742 1 98.69 229 LEU A N 1
ATOM 1682 C CA . LEU A 1 229 ? 11.609 20.391 -10.984 1 98.69 229 LEU A CA 1
ATOM 1683 C C . LEU A 1 229 ? 13.117 20.359 -10.766 1 98.69 229 LEU A C 1
ATOM 1685 O O . LEU A 1 229 ? 13.586 20.047 -9.664 1 98.69 229 LEU A O 1
ATOM 1689 N N . LYS A 1 230 ? 13.891 20.641 -11.758 1 98.31 230 LYS A N 1
ATOM 1690 C CA . LYS A 1 230 ? 15.344 20.688 -11.641 1 98.31 230 LYS A CA 1
ATOM 1691 C C . LYS A 1 230 ? 15.781 21.734 -10.633 1 98.31 230 LYS A C 1
ATOM 1693 O O . LYS A 1 230 ? 16.656 21.5 -9.805 1 98.31 230 LYS A O 1
ATOM 1698 N N . LEU A 1 231 ? 15.172 22.906 -10.742 1 98.31 231 LEU A N 1
ATOM 1699 C CA . LEU A 1 231 ? 15.508 24 -9.836 1 98.31 231 LEU A CA 1
ATOM 1700 C C . LEU A 1 231 ? 15.234 23.594 -8.391 1 98.31 231 LEU A C 1
ATOM 1702 O O . LEU A 1 231 ? 16.078 23.812 -7.512 1 98.31 231 LEU A O 1
ATOM 1706 N N . VAL A 1 232 ? 14.055 23.047 -8.133 1 97.75 232 VAL A N 1
ATOM 1707 C CA . VAL A 1 232 ? 13.68 22.656 -6.777 1 97.75 232 VAL A CA 1
ATOM 1708 C C . VAL A 1 232 ? 14.656 21.594 -6.254 1 97.75 232 VAL A C 1
ATOM 1710 O O . VAL A 1 232 ? 15.094 21.672 -5.105 1 97.75 232 VAL A O 1
ATOM 1713 N N . ASN A 1 233 ? 15.008 20.641 -7.066 1 97.62 233 ASN A N 1
ATOM 1714 C CA . ASN A 1 233 ? 15.945 19.578 -6.684 1 97.62 233 ASN A CA 1
ATOM 1715 C C . ASN A 1 233 ? 17.312 20.156 -6.332 1 97.62 233 ASN A C 1
ATOM 1717 O O . ASN A 1 233 ? 17.984 19.656 -5.43 1 97.62 233 ASN A O 1
ATOM 1721 N N . GLU A 1 234 ? 17.719 21.188 -7.016 1 97.12 234 GLU A N 1
ATOM 1722 C CA . GLU A 1 234 ? 19.062 21.719 -6.887 1 97.12 234 GLU A CA 1
ATOM 1723 C C . GLU A 1 234 ? 19.125 22.797 -5.816 1 97.12 234 GLU A C 1
ATOM 1725 O O . GLU A 1 234 ? 20.219 23.172 -5.363 1 97.12 234 GLU A O 1
ATOM 1730 N N . THR A 1 235 ? 18 23.344 -5.457 1 97.06 235 THR A N 1
ATOM 1731 C CA . THR A 1 235 ? 17.984 24.438 -4.492 1 97.06 235 THR A CA 1
ATOM 1732 C C . THR A 1 235 ? 18.312 23.938 -3.092 1 97.06 235 THR A C 1
ATOM 1734 O O . THR A 1 235 ? 17.641 23.047 -2.568 1 97.06 235 THR A O 1
ATOM 1737 N N . LYS A 1 236 ? 19.328 24.438 -2.541 1 95.69 236 LYS A N 1
ATOM 1738 C CA . LYS A 1 236 ? 19.656 24.203 -1.135 1 95.69 236 LYS A CA 1
ATOM 1739 C C . LYS A 1 236 ? 18.922 25.203 -0.234 1 95.69 236 LYS A C 1
ATOM 1741 O O . LYS A 1 236 ? 19.172 26.406 -0.31 1 95.69 236 LYS A O 1
ATOM 1746 N N . LEU A 1 237 ? 18.094 24.75 0.584 1 97.69 237 LEU A N 1
ATOM 1747 C CA . LEU A 1 237 ? 17.328 25.609 1.479 1 97.69 237 LEU A CA 1
ATOM 1748 C C . LEU A 1 237 ? 18.141 25.953 2.727 1 97.69 237 LEU A C 1
ATOM 1750 O O . LEU A 1 237 ? 18.547 25.047 3.465 1 97.69 237 LEU A O 1
ATOM 1754 N N . GLU A 1 238 ? 18.359 27.188 2.92 1 97.25 238 GLU A N 1
ATOM 1755 C CA . GLU A 1 238 ? 18.969 27.672 4.156 1 97.25 238 GLU A CA 1
ATOM 1756 C C . GLU A 1 238 ? 17.938 27.719 5.289 1 97.25 238 GLU A C 1
ATOM 1758 O O . GLU A 1 238 ? 16.75 27.516 5.066 1 97.25 238 GLU A O 1
ATOM 1763 N N . THR A 1 239 ? 18.391 28.047 6.484 1 96.94 239 THR A N 1
ATOM 1764 C CA . THR A 1 239 ? 17.578 27.906 7.695 1 96.94 239 THR A CA 1
ATOM 1765 C C . THR A 1 239 ? 16.391 28.859 7.648 1 96.94 239 THR A C 1
ATOM 1767 O O . THR A 1 239 ? 15.367 28.625 8.305 1 96.94 239 THR A O 1
ATOM 1770 N N . ASN A 1 240 ? 16.5 29.938 6.883 1 97.56 240 ASN A N 1
ATOM 1771 C CA . ASN A 1 240 ? 15.422 30.922 6.816 1 97.56 240 ASN A CA 1
ATOM 1772 C C . ASN A 1 240 ? 14.656 30.828 5.5 1 97.56 240 ASN A C 1
ATOM 1774 O O . ASN A 1 240 ? 14.125 31.828 5.012 1 97.56 240 ASN A O 1
ATOM 1778 N N . MET A 1 241 ? 14.664 29.656 4.902 1 98.31 241 MET A N 1
ATOM 1779 C CA . MET A 1 241 ? 13.977 29.422 3.637 1 98.31 241 MET A CA 1
ATOM 1780 C C . MET A 1 241 ? 12.961 28.297 3.768 1 98.31 241 MET A C 1
ATOM 1782 O O . MET A 1 241 ? 13.055 27.469 4.68 1 98.31 241 MET A O 1
ATOM 1786 N N . GLY A 1 242 ? 12.016 28.234 2.916 1 98.06 242 GLY A N 1
ATOM 1787 C CA . GLY A 1 242 ? 11.047 27.172 2.684 1 98.06 242 GLY A CA 1
ATOM 1788 C C . GLY A 1 242 ? 10.398 27.234 1.313 1 98.06 242 GLY A C 1
ATOM 1789 O O . GLY A 1 242 ? 10.516 28.25 0.62 1 98.06 242 GLY A O 1
ATOM 1790 N N . LEU A 1 243 ? 9.789 26.172 0.904 1 98.12 243 LEU A N 1
ATOM 1791 C CA . LEU A 1 243 ? 9.195 26.141 -0.426 1 98.12 243 LEU A CA 1
ATOM 1792 C C . LEU A 1 243 ? 8.016 25.156 -0.462 1 98.12 243 LEU A C 1
ATOM 1794 O O . LEU A 1 243 ? 8.102 24.062 0.095 1 98.12 243 LEU A O 1
ATOM 1798 N N . GLN A 1 244 ? 6.938 25.578 -1.043 1 97.94 244 GLN A N 1
ATOM 1799 C CA . GLN A 1 244 ? 5.836 24.688 -1.398 1 97.94 244 GLN A CA 1
ATOM 1800 C C . GLN A 1 244 ? 5.676 24.594 -2.912 1 97.94 244 GLN A C 1
ATOM 1802 O O . GLN A 1 244 ? 5.863 25.578 -3.627 1 97.94 244 GLN A O 1
ATOM 1807 N N . PHE A 1 245 ? 5.473 23.469 -3.393 1 98.5 245 PHE A N 1
ATOM 1808 C CA . PHE A 1 245 ? 5.27 23.141 -4.797 1 98.5 245 PHE A CA 1
ATOM 1809 C C . PHE A 1 245 ? 3.979 22.359 -4.988 1 98.5 245 PHE A C 1
ATOM 1811 O O . PHE A 1 245 ? 3.826 21.25 -4.445 1 98.5 245 PHE A O 1
ATOM 1818 N N . LEU A 1 246 ? 3.004 22.906 -5.789 1 98.06 246 LEU A N 1
ATOM 1819 C CA . LEU A 1 246 ? 1.699 22.266 -5.91 1 98.06 246 LEU A CA 1
ATOM 1820 C C . LEU A 1 246 ? 1.263 22.188 -7.367 1 98.06 246 LEU A C 1
ATOM 1822 O O . LEU A 1 246 ? 1.567 23.078 -8.156 1 98.06 246 LEU A O 1
ATOM 1826 N N . PHE A 1 247 ? 0.572 21.125 -7.723 1 98.5 247 PHE A N 1
ATOM 1827 C CA . PHE A 1 247 ? -0.361 21.141 -8.844 1 98.5 247 PHE A CA 1
ATOM 1828 C C . PHE A 1 247 ? -1.753 21.547 -8.383 1 98.5 247 PHE A C 1
ATOM 1830 O O . PHE A 1 247 ? -2.293 21 -7.43 1 98.5 247 PHE A O 1
ATOM 1837 N N . VAL A 1 248 ? -2.293 22.562 -9.016 1 97.19 248 VAL A N 1
ATOM 1838 C CA . VAL A 1 248 ? -3.562 23.125 -8.578 1 97.19 248 VAL A CA 1
ATOM 1839 C C . VAL A 1 248 ? -4.344 23.641 -9.789 1 97.19 248 VAL A C 1
ATOM 1841 O O . VAL A 1 248 ? -3.789 23.781 -10.883 1 97.19 248 VAL A O 1
ATOM 1844 N N . CYS A 1 249 ? -5.691 23.875 -9.602 1 94.31 249 CYS A N 1
ATOM 1845 C CA . CYS A 1 249 ? -6.543 24.656 -10.492 1 94.31 249 CYS A CA 1
ATOM 1846 C C . CYS A 1 249 ? -7.043 25.922 -9.812 1 94.31 249 CYS A C 1
ATOM 1848 O O . CYS A 1 249 ? -8.188 25.969 -9.352 1 94.31 249 CYS A O 1
ATOM 1850 N N . PRO A 1 250 ? -6.277 26.906 -9.836 1 87.62 250 PRO A N 1
ATOM 1851 C CA . PRO A 1 250 ? -6.594 28.078 -9.023 1 87.62 250 PRO A CA 1
ATOM 1852 C C . PRO A 1 250 ? -7.559 29.047 -9.719 1 87.62 250 PRO A C 1
ATOM 1854 O O . PRO A 1 250 ? -7.5 29.203 -10.945 1 87.62 250 PRO A O 1
ATOM 1857 N N . PRO A 1 251 ? -8.312 29.703 -8.93 1 76.75 251 PRO A N 1
ATOM 1858 C CA . PRO A 1 251 ? -9.266 30.688 -9.477 1 76.75 251 PRO A CA 1
ATOM 1859 C C . PRO A 1 251 ? -8.578 31.766 -10.305 1 76.75 251 PRO A C 1
ATOM 1861 O O . PRO A 1 251 ? -9.055 32.125 -11.391 1 76.75 251 PRO A O 1
ATOM 1864 N N . PRO A 1 252 ? -7.473 32.344 -9.852 1 76.69 252 PRO A N 1
ATOM 1865 C CA . PRO A 1 252 ? -6.883 33.438 -10.633 1 76.69 252 PRO A CA 1
ATOM 1866 C C . PRO A 1 252 ? -6.578 33 -12.07 1 76.69 252 PRO A C 1
ATOM 1868 O O . PRO A 1 252 ? -6.402 33.875 -12.945 1 76.69 252 PRO A O 1
ATOM 1871 N N . LEU A 1 253 ? -6.473 31.828 -12.32 1 80 253 LEU A N 1
ATOM 1872 C CA . LEU A 1 253 ? -6.141 31.344 -13.656 1 80 253 LEU A CA 1
ATOM 1873 C C . LEU A 1 253 ? -7.316 30.594 -14.273 1 80 253 LEU A C 1
ATOM 1875 O O . LEU A 1 253 ? -7.125 29.656 -15.047 1 80 253 LEU A O 1
ATOM 1879 N N . ASN A 1 254 ? -8.523 30.859 -13.844 1 81.75 254 ASN A N 1
ATOM 1880 C CA . ASN A 1 254 ? -9.773 30.297 -14.344 1 81.75 254 ASN A CA 1
ATOM 1881 C C . ASN A 1 254 ? -9.789 28.781 -14.211 1 81.75 254 ASN A C 1
ATOM 1883 O O . ASN A 1 254 ? -10.234 28.078 -15.125 1 81.75 254 ASN A O 1
ATOM 1887 N N . PHE A 1 255 ? -9.102 28.344 -13.258 1 86.31 255 PHE A N 1
ATOM 1888 C CA . PHE A 1 255 ? -9.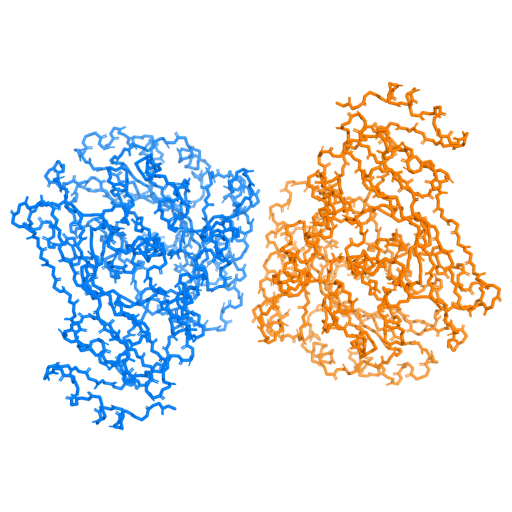133 26.938 -12.852 1 86.31 255 PHE A CA 1
ATOM 1889 C C . PHE A 1 255 ? -8.414 26.062 -13.867 1 86.31 255 PHE A C 1
ATOM 1891 O O . PHE A 1 255 ? -8.68 24.859 -13.961 1 86.31 255 PHE A O 1
ATOM 1898 N N . GLN A 1 256 ? -7.52 26.719 -14.617 1 92.56 256 GLN A N 1
ATOM 1899 C CA . GLN A 1 256 ? -6.637 25.922 -15.461 1 92.56 256 GLN A CA 1
ATOM 1900 C C . GLN A 1 256 ? -5.586 25.188 -14.625 1 92.56 256 GLN A C 1
ATOM 1902 O O . GLN A 1 256 ? -5.035 25.766 -13.68 1 92.56 256 GLN A O 1
ATOM 1907 N N . PRO A 1 257 ? -5.391 23.938 -14.977 1 96.69 257 PRO A N 1
ATOM 1908 C CA . PRO A 1 257 ? -4.309 23.266 -14.258 1 96.69 257 PRO A CA 1
ATOM 1909 C C . PRO A 1 257 ? -2.996 24.047 -14.297 1 96.69 257 PRO A C 1
ATOM 1911 O O . PRO A 1 257 ? -2.545 24.453 -15.367 1 96.69 257 PRO A O 1
ATOM 1914 N N . SER A 1 258 ? -2.375 24.328 -13.172 1 97.94 258 SER A N 1
ATOM 1915 C CA . SER A 1 258 ? -1.192 25.172 -13.023 1 97.94 258 SER A CA 1
ATOM 1916 C C . SER A 1 258 ? -0.263 24.641 -11.938 1 97.94 258 SER A C 1
ATOM 1918 O O . SER A 1 258 ? -0.647 23.75 -11.164 1 97.94 258 SER A O 1
ATOM 1920 N N . ILE A 1 259 ? 0.91 25.094 -12.047 1 98.31 259 ILE A N 1
ATOM 1921 C CA . ILE A 1 259 ? 1.911 24.828 -11.016 1 98.31 259 ILE A CA 1
ATOM 1922 C C . ILE A 1 259 ? 2.023 26.031 -10.086 1 98.31 259 ILE A C 1
ATOM 1924 O O . ILE A 1 259 ? 2.229 27.172 -10.539 1 98.31 259 ILE A O 1
ATOM 1928 N N . LEU A 1 260 ? 1.76 25.812 -8.828 1 97.69 260 LEU A N 1
ATOM 1929 C CA . LEU A 1 260 ? 1.927 26.828 -7.801 1 97.69 260 LEU A CA 1
ATOM 1930 C C . LEU A 1 260 ? 3.227 26.625 -7.031 1 97.69 260 LEU A C 1
ATOM 1932 O O . LEU A 1 260 ? 3.512 25.516 -6.578 1 97.69 260 LEU A O 1
ATOM 1936 N N . VAL A 1 261 ? 4.066 27.594 -6.977 1 98.25 261 VAL A N 1
ATOM 1937 C CA . VAL A 1 261 ? 5.277 27.609 -6.164 1 98.25 261 VAL A CA 1
ATOM 1938 C C . VAL A 1 261 ? 5.199 28.734 -5.137 1 98.25 261 VAL A C 1
ATOM 1940 O O . VAL A 1 261 ? 4.934 29.891 -5.488 1 98.25 261 VAL A O 1
ATOM 1943 N N . ALA A 1 262 ? 5.391 28.375 -3.906 1 97.94 262 ALA A N 1
ATOM 1944 C CA . ALA A 1 262 ? 5.34 29.344 -2.82 1 97.94 262 ALA A CA 1
ATOM 1945 C C . ALA A 1 262 ? 6.66 29.375 -2.051 1 97.94 262 ALA A C 1
ATOM 1947 O O . ALA A 1 262 ? 6.812 28.688 -1.044 1 97.94 262 ALA A O 1
ATOM 1948 N N . PRO A 1 263 ? 7.57 30.25 -2.467 1 98.31 263 PRO A N 1
ATOM 1949 C CA . PRO A 1 263 ? 8.812 30.406 -1.712 1 98.31 263 PRO A CA 1
ATOM 1950 C C . PRO A 1 263 ? 8.641 31.25 -0.45 1 98.31 263 PRO A C 1
ATOM 1952 O O . PRO A 1 263 ? 7.785 32.125 -0.411 1 98.31 263 PRO A O 1
ATOM 1955 N N . TRP A 1 264 ? 9.375 30.922 0.548 1 98.31 264 TRP A N 1
ATOM 1956 C CA . TRP A 1 264 ? 9.414 31.672 1.798 1 98.31 264 TRP A CA 1
ATOM 1957 C C . TRP A 1 264 ? 10.844 32.062 2.156 1 98.31 264 TRP A C 1
ATOM 1959 O O . TRP A 1 264 ? 11.773 31.266 1.967 1 98.31 264 TRP A O 1
ATOM 1969 N N . TYR A 1 265 ? 11.055 33.25 2.59 1 98.62 265 TYR A N 1
ATOM 1970 C CA . TYR A 1 265 ? 12.336 33.75 3.068 1 98.62 265 TYR A CA 1
ATOM 1971 C C . TYR A 1 265 ? 12.156 34.656 4.285 1 98.62 265 TYR A C 1
ATOM 1973 O O . TYR A 1 265 ? 11.5 35.688 4.203 1 98.62 265 TYR A O 1
ATOM 1981 N N . TYR A 1 266 ? 12.672 34.25 5.379 1 98.44 266 TYR A N 1
ATOM 1982 C CA . TYR A 1 266 ? 12.633 35.031 6.598 1 98.44 266 TYR A CA 1
ATOM 1983 C C . TYR A 1 266 ? 13.797 36.031 6.645 1 98.44 266 TYR A C 1
ATOM 1985 O O . TYR A 1 266 ? 14.883 35.688 7.117 1 98.44 266 TYR A O 1
ATOM 1993 N N . GLY A 1 267 ? 13.586 37.25 6.234 1 98.06 267 GLY A N 1
ATOM 1994 C CA . GLY A 1 267 ? 14.594 38.281 6.113 1 98.06 267 GLY A CA 1
ATOM 1995 C C . GLY A 1 267 ? 14.18 39.406 5.188 1 98.06 267 GLY A C 1
ATOM 1996 O O . GLY A 1 267 ? 13.016 39.5 4.801 1 98.06 267 GLY A O 1
ATOM 1997 N N . PRO A 1 268 ? 15.125 40.219 4.867 1 98.06 268 PRO A N 1
ATOM 1998 C CA . PRO A 1 268 ? 14.805 41.375 4.035 1 98.06 268 PRO A CA 1
ATOM 1999 C C . PRO A 1 268 ? 14.445 41 2.602 1 98.06 268 PRO A C 1
ATOM 2001 O O . PRO A 1 268 ? 14.992 40.031 2.062 1 98.06 268 PRO A O 1
ATOM 2004 N N . GLU A 1 269 ? 13.641 41.812 2.014 1 98.06 269 GLU A N 1
ATOM 2005 C CA . GLU A 1 269 ? 13.133 41.594 0.666 1 98.06 269 GLU A CA 1
ATOM 2006 C C . GLU A 1 269 ? 14.266 41.469 -0.343 1 98.06 269 GLU A C 1
ATOM 2008 O O . GLU A 1 269 ? 14.242 40.625 -1.228 1 98.06 269 GLU A O 1
ATOM 2013 N N . GLU A 1 270 ? 15.234 42.344 -0.271 1 98.19 270 GLU A N 1
ATOM 2014 C CA . GLU A 1 270 ? 16.344 42.375 -1.221 1 98.19 270 GLU A CA 1
ATOM 2015 C C . GLU A 1 270 ? 17.094 41.031 -1.207 1 98.19 270 GLU A C 1
ATOM 2017 O O . GLU A 1 270 ? 17.438 40.5 -2.264 1 98.19 270 GLU A O 1
ATOM 2022 N N . GLU A 1 271 ? 17.344 40.531 -0.04 1 98.19 271 GLU A N 1
ATOM 2023 C CA . GLU A 1 271 ? 18.031 39.25 0.091 1 98.19 271 GLU A CA 1
ATOM 2024 C C . GLU A 1 271 ? 17.141 38.094 -0.406 1 98.19 271 GLU A C 1
ATOM 2026 O O . GLU A 1 271 ? 17.641 37.156 -1.025 1 98.19 271 GLU A O 1
ATOM 2031 N N . ALA A 1 272 ? 15.852 38.219 -0.1 1 98.44 272 ALA A N 1
ATOM 2032 C CA . ALA A 1 272 ? 14.898 37.219 -0.561 1 98.44 272 ALA A CA 1
ATOM 2033 C C . ALA A 1 272 ? 14.898 37.125 -2.084 1 98.44 272 ALA A C 1
ATOM 2035 O O . ALA A 1 272 ? 14.984 36.031 -2.643 1 98.44 272 ALA A O 1
ATOM 2036 N N . LYS A 1 273 ? 14.828 38.219 -2.756 1 98.25 273 LYS A N 1
ATOM 2037 C CA . LYS A 1 273 ? 14.773 38.281 -4.215 1 98.25 273 LYS A CA 1
ATOM 2038 C C . LYS A 1 273 ? 16.062 37.75 -4.832 1 98.25 273 LYS A C 1
ATOM 2040 O O . LYS A 1 273 ? 16.047 37.094 -5.875 1 98.25 273 LYS A O 1
ATOM 2045 N N . LYS A 1 274 ? 17.156 38.094 -4.168 1 98.25 274 LYS A N 1
ATOM 2046 C CA . LYS A 1 274 ? 18.438 37.562 -4.625 1 98.25 274 LYS A CA 1
ATOM 2047 C C . LYS A 1 274 ? 18.484 36.031 -4.477 1 98.25 274 LYS A C 1
ATOM 2049 O O . LYS A 1 274 ? 18.938 35.344 -5.387 1 98.25 274 LYS A O 1
ATOM 2054 N N . THR A 1 275 ? 18.047 35.594 -3.348 1 98.12 275 THR A N 1
ATOM 2055 C CA . THR A 1 275 ? 18.078 34.156 -3.029 1 98.12 275 THR A CA 1
ATOM 2056 C C . THR A 1 275 ? 17.172 33.375 -3.977 1 98.12 275 THR A C 1
ATOM 2058 O O . THR A 1 275 ? 17.516 32.281 -4.426 1 98.12 275 THR A O 1
ATOM 2061 N N . TRP A 1 276 ? 16.016 33.906 -4.316 1 98.5 276 TRP A N 1
ATOM 2062 C CA . TRP A 1 276 ? 15.023 33.219 -5.125 1 98.5 276 TRP A CA 1
ATOM 2063 C C . TRP A 1 276 ? 15.07 33.688 -6.574 1 98.5 276 TRP A C 1
ATOM 2065 O O . TRP A 1 276 ? 14.125 33.469 -7.34 1 98.5 276 TRP A O 1
ATOM 2075 N N . LYS A 1 277 ? 16.094 34.344 -6.988 1 98.38 277 LYS A N 1
ATOM 2076 C CA . LYS A 1 277 ? 16.25 34.844 -8.344 1 98.38 277 LYS A CA 1
ATOM 2077 C C . LYS A 1 277 ? 16.094 33.719 -9.375 1 98.38 277 LYS A C 1
ATOM 2079 O O . LYS A 1 277 ? 15.461 33.906 -10.414 1 98.38 277 LYS A O 1
ATOM 2084 N N . PRO A 1 278 ? 16.75 32.562 -9.164 1 98.38 278 PRO A N 1
ATOM 2085 C CA . PRO A 1 278 ? 16.594 31.484 -10.148 1 98.38 278 PRO A CA 1
ATOM 2086 C C . PRO A 1 278 ? 15.133 31.125 -10.414 1 98.38 278 PRO A C 1
ATOM 2088 O O . PRO A 1 278 ? 14.781 30.75 -11.531 1 98.38 278 PRO A O 1
ATOM 2091 N N . LEU A 1 279 ? 14.297 31.172 -9.391 1 98.5 279 LEU A N 1
ATOM 2092 C CA . LEU A 1 279 ? 12.875 30.906 -9.547 1 98.5 279 LEU A CA 1
ATOM 2093 C C . LEU A 1 279 ? 12.188 32.062 -10.289 1 98.5 279 LEU A C 1
ATOM 2095 O O . LEU A 1 279 ? 11.375 31.812 -11.188 1 98.5 279 LEU A O 1
ATOM 2099 N N . LEU A 1 280 ? 12.555 33.281 -9.898 1 98.38 280 LEU A N 1
ATOM 2100 C CA . LEU A 1 280 ? 11.992 34.469 -10.539 1 98.38 280 LEU A CA 1
ATOM 2101 C C . LEU A 1 280 ? 12.359 34.531 -12.016 1 98.38 280 LEU A C 1
ATOM 2103 O O . LEU A 1 280 ? 11.562 34.938 -12.852 1 98.38 280 LEU A O 1
ATOM 2107 N N . ASP A 1 281 ? 13.469 34.062 -12.344 1 98.19 281 ASP A N 1
ATOM 2108 C CA . ASP A 1 281 ? 13.984 34.094 -13.711 1 98.19 281 ASP A CA 1
ATOM 2109 C C . ASP A 1 281 ? 13.203 33.125 -14.617 1 98.19 281 ASP A C 1
ATOM 2111 O O . ASP A 1 281 ? 13.281 33.219 -15.844 1 98.19 281 ASP A O 1
ATOM 2115 N N . LEU A 1 282 ? 12.453 32.25 -13.992 1 98.25 282 LEU A N 1
ATOM 2116 C CA . LEU A 1 282 ? 11.641 31.328 -14.789 1 98.25 282 LEU A CA 1
ATOM 2117 C C . LEU A 1 282 ? 10.359 32.031 -15.25 1 98.25 282 LEU A C 1
ATOM 2119 O O . LEU A 1 282 ? 9.531 31.406 -15.93 1 98.25 282 LEU A O 1
ATOM 2123 N N . GLU A 1 283 ? 10.172 33.25 -14.891 1 97.38 283 GLU A N 1
ATOM 2124 C CA . GLU A 1 283 ? 9.109 34.125 -15.383 1 97.38 283 GLU A CA 1
ATOM 2125 C C . GLU A 1 283 ? 7.734 33.531 -15.086 1 97.38 283 GLU A C 1
ATOM 2127 O O . GLU A 1 283 ? 6.969 33.25 -16 1 97.38 283 GLU A O 1
ATOM 2132 N N . PRO A 1 284 ? 7.391 33.438 -13.828 1 97.88 284 PRO A N 1
ATOM 2133 C CA . PRO A 1 284 ? 6.027 33.031 -13.5 1 97.88 284 PRO A CA 1
ATOM 2134 C C . PRO A 1 284 ? 4.969 33.875 -14.211 1 97.88 284 PRO A C 1
ATOM 2136 O O . PRO A 1 284 ? 5.18 35.062 -14.453 1 97.88 284 PRO A O 1
ATOM 2139 N N . ASP A 1 285 ? 3.834 33.25 -14.516 1 96.12 285 ASP A N 1
ATOM 2140 C CA . ASP A 1 285 ? 2.736 33.938 -15.18 1 96.12 285 ASP A CA 1
ATOM 2141 C C . ASP A 1 285 ? 2.076 34.938 -14.227 1 96.12 285 ASP A C 1
ATOM 2143 O O . ASP A 1 285 ? 1.565 35.969 -14.664 1 96.12 285 ASP A O 1
ATOM 2147 N N . VAL A 1 286 ? 1.992 34.594 -12.969 1 95.94 286 VAL A N 1
ATOM 2148 C CA . VAL A 1 286 ? 1.461 35.438 -11.914 1 95.94 286 VAL A CA 1
ATOM 2149 C C . VAL A 1 286 ? 2.426 35.469 -10.727 1 95.94 286 VAL A C 1
ATOM 2151 O O . VAL A 1 286 ? 2.951 34.406 -10.336 1 95.94 286 VAL A O 1
ATOM 2154 N N . ILE A 1 287 ? 2.746 36.594 -10.195 1 96.75 287 ILE A N 1
ATOM 2155 C CA . ILE A 1 287 ? 3.574 36.781 -9.008 1 96.75 287 ILE A CA 1
ATOM 2156 C C . ILE A 1 287 ? 2.801 37.531 -7.941 1 96.75 287 ILE A C 1
ATOM 2158 O O . ILE A 1 287 ? 2.43 38.688 -8.156 1 96.75 287 ILE A O 1
ATOM 2162 N N . GLN A 1 288 ? 2.475 36.906 -6.914 1 96.12 288 GLN A N 1
ATOM 2163 C CA . GLN A 1 288 ? 1.844 37.531 -5.754 1 96.12 288 GLN A CA 1
ATOM 2164 C C . GLN A 1 288 ? 2.701 37.344 -4.504 1 96.12 288 GLN A C 1
ATOM 2166 O O . GLN A 1 288 ? 2.396 36.5 -3.645 1 96.12 288 GLN A O 1
ATOM 2171 N N . MET A 1 289 ? 3.787 38.125 -4.453 1 97.62 289 MET A N 1
ATOM 2172 C CA . MET A 1 289 ? 4.734 38.094 -3.344 1 97.62 289 MET A CA 1
ATOM 2173 C C . MET A 1 289 ? 4.754 39.406 -2.596 1 97.62 289 MET A C 1
ATOM 2175 O O . MET A 1 289 ? 4.594 40.469 -3.203 1 97.62 289 MET A O 1
ATOM 2179 N N . ASP A 1 290 ? 4.902 39.312 -1.256 1 97.88 290 ASP A N 1
ATOM 2180 C CA . ASP A 1 290 ? 4.98 40.5 -0.433 1 97.88 290 ASP A CA 1
ATOM 2181 C C . ASP A 1 290 ? 5.781 40.25 0.84 1 97.88 290 ASP A C 1
ATOM 2183 O O . ASP A 1 290 ? 6.133 39.094 1.14 1 97.88 290 ASP A O 1
ATOM 2187 N N . MET A 1 291 ? 6.234 41.344 1.462 1 98.38 291 MET A N 1
ATOM 2188 C CA . MET A 1 291 ? 6.703 41.25 2.842 1 98.38 291 MET A CA 1
ATOM 2189 C C . MET A 1 291 ? 5.527 41.156 3.809 1 98.38 291 MET A C 1
ATOM 2191 O O . MET A 1 291 ? 4.656 42.031 3.832 1 98.38 291 MET A O 1
ATOM 2195 N N . LEU A 1 292 ? 5.508 40.094 4.602 1 98.12 292 LEU A N 1
ATOM 2196 C CA . LEU A 1 292 ? 4.352 39.812 5.445 1 98.12 292 LEU A CA 1
ATOM 2197 C C . LEU A 1 292 ? 4.77 39.625 6.898 1 98.12 292 LEU A C 1
ATOM 2199 O O . LEU A 1 292 ? 5.812 39.031 7.18 1 98.12 292 LEU A O 1
ATOM 2203 N N . PRO A 1 293 ? 3.992 40.156 7.801 1 97.56 293 PRO A N 1
ATOM 2204 C CA . PRO A 1 293 ? 4.184 39.812 9.211 1 97.56 293 PRO A CA 1
ATOM 2205 C C . PRO A 1 293 ? 3.752 38.406 9.539 1 97.56 293 PRO A C 1
ATOM 2207 O O . PRO A 1 293 ? 3.092 37.75 8.719 1 97.56 293 PRO A O 1
ATOM 2210 N N . PRO A 1 294 ? 4.098 37.906 10.695 1 96.62 294 PRO A N 1
ATOM 2211 C CA . PRO A 1 294 ? 3.83 36.5 11.039 1 96.62 294 PRO A CA 1
ATOM 2212 C C . PRO A 1 294 ? 2.35 36.156 10.938 1 96.62 294 PRO A C 1
ATOM 2214 O O . PRO A 1 294 ? 2.004 35.062 10.461 1 96.62 294 PRO A O 1
ATOM 2217 N N . GLU A 1 295 ? 1.444 37 11.344 1 96.06 295 GLU A N 1
ATOM 2218 C CA . GLU A 1 295 ? 0.021 36.688 11.445 1 96.06 295 GLU A CA 1
ATOM 2219 C C . GLU A 1 295 ? -0.624 36.625 10.062 1 96.06 295 GLU A C 1
ATOM 2221 O O . GLU A 1 295 ? -1.751 36.125 9.93 1 96.06 295 GLU A O 1
ATOM 2226 N N . LYS A 1 296 ? 0.085 36.969 9.008 1 96.69 296 LYS A N 1
ATOM 2227 C CA . LYS A 1 296 ? -0.464 36.969 7.652 1 96.69 296 LYS A CA 1
ATOM 2228 C C . LYS A 1 296 ? 0.229 35.906 6.785 1 96.69 296 LYS A C 1
ATOM 2230 O O . LYS A 1 296 ? -0.189 35.656 5.656 1 96.69 296 LYS A O 1
ATOM 2235 N N . LEU A 1 297 ? 1.196 35.281 7.289 1 95 297 LEU A N 1
ATOM 2236 C CA . LEU A 1 297 ? 2.033 34.375 6.516 1 95 297 LEU A CA 1
ATOM 2237 C C . LEU A 1 297 ? 1.214 33.188 5.977 1 95 297 LEU A C 1
ATOM 2239 O O . LEU A 1 297 ? 1.509 32.656 4.898 1 95 297 LEU A O 1
ATOM 2243 N N . ASN A 1 298 ? 0.216 32.75 6.719 1 95.5 298 ASN A N 1
ATOM 2244 C CA . ASN A 1 298 ? -0.551 31.562 6.332 1 95.5 298 ASN A CA 1
ATOM 2245 C C . ASN A 1 298 ? -1.779 31.938 5.512 1 95.5 298 ASN A C 1
ATOM 2247 O O . ASN A 1 298 ? -2.525 31.062 5.066 1 95.5 298 ASN A O 1
ATOM 2251 N N . ASP A 1 299 ? -1.973 33.25 5.23 1 93.25 299 ASP A N 1
ATOM 2252 C CA . ASP A 1 299 ? -3.197 33.688 4.582 1 93.25 299 ASP A CA 1
ATOM 2253 C C . ASP A 1 299 ? -3.352 33.094 3.193 1 93.25 299 ASP A C 1
ATOM 2255 O O . ASP A 1 299 ? -4.465 32.781 2.766 1 93.25 299 ASP A O 1
ATOM 2259 N N . PHE A 1 300 ? -2.328 32.906 2.5 1 89 300 PHE A N 1
ATOM 2260 C CA . PHE A 1 300 ? -2.412 32.406 1.136 1 89 300 PHE A CA 1
ATOM 2261 C C . PHE A 1 300 ? -2.803 30.938 1.128 1 89 300 PHE A C 1
ATOM 2263 O O . PHE A 1 300 ? -3.195 30.391 0.09 1 89 300 PHE A O 1
ATOM 2270 N N . GLN A 1 301 ? -2.682 30.281 2.25 1 89.19 301 GLN A N 1
ATOM 2271 C CA . GLN A 1 301 ? -3.066 28.875 2.365 1 89.19 301 GLN A CA 1
ATOM 2272 C C . GLN A 1 301 ? -4.551 28.75 2.686 1 89.19 301 GLN A C 1
ATOM 2274 O O . GLN A 1 301 ? -5.105 27.641 2.619 1 89.19 301 GLN A O 1
ATOM 2279 N N . GLU A 1 302 ? -5.219 29.781 2.977 1 87.62 302 GLU A N 1
ATOM 2280 C CA . GLU A 1 302 ? -6.586 29.781 3.482 1 87.62 302 GLU A CA 1
ATOM 2281 C C . GLU A 1 302 ? -7.523 29.047 2.529 1 87.62 302 GLU A C 1
ATOM 2283 O O . GLU A 1 302 ? -8.43 28.328 2.967 1 87.62 302 GLU A O 1
ATOM 2288 N N . PRO A 1 303 ? -7.309 29.203 1.235 1 85.69 303 PRO A N 1
ATOM 2289 C CA . PRO A 1 303 ? -8.203 28.484 0.33 1 85.69 303 PRO A CA 1
ATOM 2290 C C . PRO A 1 303 ? -8.125 26.969 0.504 1 85.69 303 PRO A C 1
ATOM 2292 O O . PRO A 1 303 ? -9.055 26.25 0.132 1 85.69 303 PRO A O 1
ATOM 2295 N N . PHE A 1 304 ? -7.129 26.531 1.06 1 87.44 304 PHE A N 1
ATOM 2296 C CA . PHE A 1 304 ? -6.957 25.094 1.257 1 87.44 304 PHE A CA 1
ATOM 2297 C C . PHE A 1 304 ? -7.484 24.672 2.621 1 87.44 304 PHE A C 1
ATOM 2299 O O . PHE A 1 304 ? -7.527 23.469 2.932 1 87.44 304 PHE A O 1
ATOM 2306 N N . CYS A 1 305 ? -7.957 25.578 3.396 1 87.69 305 CYS A N 1
ATOM 2307 C CA . CYS A 1 305 ? -8.359 25.297 4.766 1 87.69 305 CYS A CA 1
ATOM 2308 C C . CYS A 1 305 ? -9.875 25.25 4.895 1 87.69 305 CYS A C 1
ATOM 2310 O O . CYS A 1 305 ? -10.406 25.109 5.996 1 87.69 305 CYS A O 1
ATOM 2312 N N . ASP A 1 306 ? -10.57 25.344 3.756 1 88.69 306 ASP A N 1
ATOM 2313 C CA . ASP A 1 306 ? -12.031 25.281 3.783 1 88.69 306 ASP A CA 1
ATOM 2314 C C . ASP A 1 306 ? -12.5 23.938 4.355 1 88.69 306 ASP A C 1
ATOM 2316 O O . ASP A 1 306 ? -12.016 22.891 3.955 1 88.69 306 ASP A O 1
ATOM 2320 N N . LYS A 1 307 ? -13.43 24.078 5.211 1 93.44 307 LYS A N 1
ATOM 2321 C CA . LYS A 1 307 ? -13.961 22.859 5.824 1 93.44 307 LYS A CA 1
ATOM 2322 C C . LYS A 1 307 ? -15.062 22.25 4.969 1 93.44 307 LYS A C 1
ATOM 2324 O O . LYS A 1 307 ? -15.539 22.875 4.02 1 93.44 307 LYS A O 1
ATOM 2329 N N . SER A 1 308 ? -15.391 21.109 5.309 1 92.5 308 SER A N 1
ATOM 2330 C CA . SER A 1 308 ? -16.406 20.297 4.625 1 92.5 308 SER A CA 1
ATOM 2331 C C . SER A 1 308 ? -15.883 19.781 3.291 1 92.5 308 SER A C 1
ATOM 2333 O O . SER A 1 308 ? -14.75 20.094 2.895 1 92.5 308 SER A O 1
ATOM 2335 N N . GLY A 1 309 ? -16.656 18.922 2.73 1 95.12 309 GLY A N 1
ATOM 2336 C CA . GLY A 1 309 ? -16.219 18.219 1.538 1 95.12 309 GLY A CA 1
ATOM 2337 C C . GLY A 1 309 ? -15.398 16.984 1.846 1 95.12 309 GLY A C 1
ATOM 2338 O O . GLY A 1 309 ? -15.07 16.719 3.006 1 95.12 309 GLY A O 1
ATOM 2339 N N . ARG A 1 310 ? -15.188 16.234 0.861 1 95.81 310 ARG A N 1
ATOM 2340 C CA . ARG A 1 310 ? -14.422 15 0.985 1 95.81 310 ARG A CA 1
ATOM 2341 C C . ARG A 1 310 ? -12.984 15.188 0.518 1 95.81 310 ARG A C 1
ATOM 2343 O O . ARG A 1 310 ? -12.742 15.602 -0.62 1 95.81 310 ARG A O 1
ATOM 2350 N N . LYS A 1 311 ? -12 14.906 1.341 1 96.88 311 LYS A N 1
ATOM 2351 C CA . LYS A 1 311 ? -10.586 15.188 1.1 1 96.88 311 LYS A CA 1
ATOM 2352 C C . LYS A 1 311 ? -9.703 14.062 1.62 1 96.88 311 LYS A C 1
ATOM 2354 O O . LYS A 1 311 ? -8.828 14.281 2.459 1 96.88 311 LYS A O 1
ATOM 2359 N N . PRO A 1 312 ? -9.836 12.852 1.032 1 94 312 PRO A N 1
ATOM 2360 C CA . PRO A 1 312 ? -9.008 11.734 1.489 1 94 312 PRO A CA 1
ATOM 2361 C C . PRO A 1 312 ? -7.547 11.883 1.07 1 94 312 PRO A C 1
ATOM 2363 O O . PRO A 1 312 ? -7.156 11.406 0.001 1 94 312 PRO A O 1
ATOM 2366 N N . GLY A 1 313 ? -6.773 12.484 1.912 1 93.94 313 GLY A N 1
ATOM 2367 C CA . GLY A 1 313 ? -5.375 12.727 1.609 1 93.94 313 GLY A CA 1
ATOM 2368 C C . GLY A 1 313 ? -4.512 11.484 1.73 1 93.94 313 GLY A C 1
ATOM 2369 O O . GLY A 1 313 ? -4.789 10.609 2.553 1 93.94 313 GLY A O 1
ATOM 2370 N N . LEU A 1 314 ? -3.512 11.367 0.888 1 95.38 314 LEU A N 1
ATOM 2371 C CA . LEU A 1 314 ? -2.523 10.297 0.907 1 95.38 314 LEU A CA 1
ATOM 2372 C C . LEU A 1 314 ? -1.112 10.852 0.75 1 95.38 314 LEU A C 1
ATOM 2374 O O . LEU A 1 314 ? -0.784 11.445 -0.282 1 95.38 314 LEU A O 1
ATOM 2378 N N . GLY A 1 315 ? -0.321 10.641 1.815 1 96.94 315 GLY A N 1
ATOM 2379 C CA . GLY A 1 315 ? 0.974 11.305 1.845 1 96.94 315 GLY A CA 1
ATOM 2380 C C . GLY A 1 315 ? 2.133 10.359 1.581 1 96.94 315 GLY A C 1
ATOM 2381 O O . GLY A 1 315 ? 1.954 9.141 1.562 1 96.94 315 GLY A O 1
ATOM 2382 N N . MET A 1 316 ? 3.285 10.977 1.325 1 97.31 316 MET A N 1
ATOM 2383 C CA . MET A 1 316 ? 4.559 10.273 1.192 1 97.31 316 MET A CA 1
ATOM 2384 C C . MET A 1 316 ? 5.727 11.25 1.262 1 97.31 316 MET A C 1
ATOM 2386 O O . MET A 1 316 ? 5.652 12.352 0.721 1 97.31 316 MET A O 1
ATOM 2390 N N . GLY A 1 317 ? 6.754 10.844 2.027 1 98.19 317 GLY A N 1
ATOM 2391 C CA . GLY A 1 317 ? 7.996 11.602 2.014 1 98.19 317 GLY A CA 1
ATOM 2392 C C . GLY A 1 317 ? 8.883 11.258 0.831 1 98.19 317 GLY A C 1
ATOM 2393 O O . GLY A 1 317 ? 9.039 10.094 0.478 1 98.19 317 GLY A O 1
ATOM 2394 N N . LEU A 1 318 ? 9.43 12.281 0.178 1 98.31 318 LEU A N 1
ATOM 2395 C CA . LEU A 1 318 ? 10.266 12.078 -1.004 1 98.31 318 LEU A CA 1
ATOM 2396 C C . LEU A 1 318 ? 11.688 12.57 -0.76 1 98.31 318 LEU A C 1
ATOM 2398 O O . LEU A 1 318 ? 11.914 13.422 0.107 1 98.31 318 LEU A O 1
ATOM 2402 N N . GLU A 1 319 ? 12.617 12 -1.505 1 97.56 319 GLU A N 1
ATOM 2403 C CA . GLU A 1 319 ? 14.008 12.438 -1.498 1 97.56 319 GLU A CA 1
ATOM 2404 C C . GLU A 1 319 ? 14.32 13.312 -2.705 1 97.56 319 GLU A C 1
ATOM 2406 O O . GLU A 1 319 ? 15.234 14.141 -2.66 1 97.56 319 GLU A O 1
ATOM 2411 N N . THR A 1 320 ? 13.516 13.133 -3.773 1 97.62 320 THR A N 1
ATOM 2412 C CA . THR A 1 320 ? 13.805 13.844 -5.012 1 97.62 320 THR A CA 1
ATOM 2413 C C . THR A 1 320 ? 12.539 14.016 -5.848 1 97.62 320 THR A C 1
ATOM 2415 O O . THR A 1 320 ? 11.539 13.328 -5.617 1 97.62 320 THR A O 1
ATOM 2418 N N . PHE A 1 321 ? 12.633 14.992 -6.691 1 97.94 321 PHE A N 1
ATOM 2419 C CA . PHE A 1 321 ? 11.664 15.102 -7.773 1 97.94 321 PHE A CA 1
ATOM 2420 C C . PHE A 1 321 ? 12.203 14.477 -9.055 1 97.94 321 PHE A C 1
ATOM 2422 O O . PHE A 1 321 ? 12.922 15.117 -9.812 1 97.94 321 PHE A O 1
ATOM 2429 N N . ASP A 1 322 ? 11.812 13.266 -9.266 1 97.94 322 ASP A N 1
ATOM 2430 C CA . ASP A 1 322 ? 12.164 12.648 -10.539 1 97.94 322 ASP A CA 1
ATOM 2431 C C . ASP A 1 322 ? 11.383 13.289 -11.688 1 97.94 322 ASP A C 1
ATOM 2433 O O . ASP A 1 322 ? 10.164 13.422 -11.617 1 97.94 322 ASP A O 1
ATOM 2437 N N . ILE A 1 323 ? 12.07 13.625 -12.742 1 97.81 323 ILE A N 1
ATOM 2438 C CA . ILE A 1 323 ? 11.477 14.406 -13.82 1 97.81 323 ILE A CA 1
ATOM 2439 C C . ILE A 1 323 ? 10.398 13.586 -14.523 1 97.81 323 ILE A C 1
ATOM 2441 O O . ILE A 1 323 ? 9.281 14.07 -14.734 1 97.81 323 ILE A O 1
ATOM 2445 N N . ASP A 1 324 ? 10.664 12.359 -14.891 1 96.69 324 ASP A N 1
ATOM 2446 C CA . ASP A 1 324 ? 9.703 11.516 -15.586 1 96.69 324 ASP A CA 1
ATOM 2447 C C . ASP A 1 324 ? 8.492 11.211 -14.703 1 96.69 324 ASP A C 1
ATOM 2449 O O . ASP A 1 324 ? 7.355 11.195 -15.18 1 96.69 324 ASP A O 1
ATOM 2453 N N . ALA A 1 325 ? 8.773 10.953 -13.461 1 97.31 325 ALA A N 1
ATOM 2454 C CA . ALA A 1 325 ? 7.691 10.695 -12.516 1 97.31 325 ALA A CA 1
ATOM 2455 C C . ALA A 1 325 ? 6.742 11.883 -12.422 1 97.31 325 ALA A C 1
ATOM 2457 O O . ALA A 1 325 ? 5.523 11.727 -12.523 1 97.31 325 ALA A O 1
ATOM 2458 N N . TYR A 1 326 ? 7.27 13.086 -12.281 1 98.38 326 TYR A N 1
ATOM 2459 C CA . TYR A 1 326 ? 6.418 14.25 -12.078 1 98.38 326 TYR A CA 1
ATOM 2460 C C . TYR A 1 326 ? 5.727 14.656 -13.375 1 98.38 326 TYR A C 1
ATOM 2462 O O . TYR A 1 326 ? 4.637 15.227 -13.352 1 98.38 326 TYR A O 1
ATOM 2470 N N . LYS A 1 327 ? 6.355 14.398 -14.5 1 97.81 327 LYS A N 1
ATOM 2471 C CA . LYS A 1 327 ? 5.637 14.586 -15.758 1 97.81 327 LYS A CA 1
ATOM 2472 C C . LYS A 1 327 ? 4.41 13.68 -15.828 1 97.81 327 LYS A C 1
ATOM 2474 O O . LYS A 1 327 ? 3.336 14.109 -16.25 1 97.81 327 LYS A O 1
ATOM 2479 N N . GLU A 1 328 ? 4.598 12.43 -15.43 1 96.94 328 GLU A N 1
ATOM 2480 C CA . GLU A 1 328 ? 3.463 11.516 -15.414 1 96.94 328 GLU A CA 1
ATOM 2481 C C . GLU A 1 328 ? 2.412 11.945 -14.398 1 96.94 328 GLU A C 1
ATOM 2483 O O . GLU A 1 328 ? 1.211 11.859 -14.664 1 96.94 328 GLU A O 1
ATOM 2488 N N . ILE A 1 329 ? 2.828 12.359 -13.242 1 98.56 329 ILE A N 1
ATOM 2489 C CA . ILE A 1 329 ? 1.893 12.812 -12.219 1 98.56 329 ILE A CA 1
ATOM 2490 C C . ILE A 1 329 ? 1.116 14.023 -12.734 1 98.56 329 ILE A C 1
ATOM 2492 O O . ILE A 1 329 ? -0.093 14.133 -12.516 1 98.56 329 ILE A O 1
ATOM 2496 N N . TRP A 1 330 ? 1.844 14.961 -13.398 1 98.62 330 TRP A N 1
ATOM 2497 C CA . TRP A 1 330 ? 1.162 16.094 -14.008 1 98.62 330 TRP A CA 1
ATOM 2498 C C . TRP A 1 330 ? 0.083 15.641 -14.977 1 98.62 330 TRP A C 1
ATOM 2500 O O . TRP A 1 330 ? -1.05 16.125 -14.938 1 98.62 330 TRP A O 1
ATOM 2510 N N . ASN A 1 331 ? 0.415 14.688 -15.867 1 97.19 331 ASN A N 1
ATOM 2511 C CA . ASN A 1 331 ? -0.543 14.18 -16.844 1 97.19 331 ASN A CA 1
ATOM 2512 C C . ASN A 1 331 ? -1.759 13.555 -16.156 1 97.19 331 ASN A C 1
ATOM 2514 O O . ASN A 1 331 ? -2.895 13.781 -16.578 1 97.19 331 ASN A O 1
ATOM 2518 N N . LEU A 1 332 ? -1.511 12.773 -15.172 1 97.12 332 LEU A N 1
ATOM 2519 C CA . LEU A 1 332 ? -2.59 12.156 -14.414 1 97.12 332 LEU A CA 1
ATOM 2520 C C . LEU A 1 332 ? -3.465 13.219 -13.75 1 97.12 332 LEU A C 1
ATOM 2522 O O . LEU A 1 332 ? -4.691 13.102 -13.742 1 97.12 332 LEU A O 1
ATOM 2526 N N . TYR A 1 333 ? -2.803 14.227 -13.148 1 98.38 333 TYR A N 1
ATOM 2527 C CA . TYR A 1 333 ? -3.516 15.297 -12.461 1 98.38 333 TYR A CA 1
ATOM 2528 C C . TYR A 1 333 ? -4.426 16.047 -13.422 1 98.38 333 TYR A C 1
ATOM 2530 O O . TYR A 1 333 ? -5.617 16.219 -13.148 1 98.38 333 TYR A O 1
ATOM 2538 N N . VAL A 1 334 ? -3.848 16.469 -14.523 1 97.88 334 VAL A N 1
ATOM 2539 C CA . VAL A 1 334 ? -4.598 17.25 -15.508 1 97.88 334 VAL A CA 1
ATOM 2540 C C . VAL A 1 334 ? -5.785 16.422 -16.016 1 97.88 334 VAL A C 1
ATOM 2542 O O . VAL A 1 334 ? -6.906 16.938 -16.094 1 97.88 334 VAL A O 1
ATOM 2545 N N . LYS A 1 335 ? -5.547 15.211 -16.344 1 95.94 335 LYS A N 1
ATOM 2546 C CA . LYS A 1 335 ? -6.617 14.336 -16.812 1 95.94 335 LYS A CA 1
ATOM 2547 C C . LYS A 1 335 ? -7.707 14.195 -15.75 1 95.94 335 LYS A C 1
ATOM 2549 O O . LYS A 1 335 ? -8.898 14.266 -16.062 1 95.94 335 LYS A O 1
ATOM 2554 N N . PHE A 1 336 ? -7.375 13.953 -14.555 1 96.69 336 PHE A N 1
ATOM 2555 C CA . PHE A 1 336 ? -8.297 13.742 -13.445 1 96.69 336 PHE A CA 1
ATOM 2556 C C . PHE A 1 336 ? -9.219 14.945 -13.266 1 96.69 336 PHE A C 1
ATOM 2558 O O . PHE A 1 336 ? -10.438 14.797 -13.219 1 96.69 336 PHE A O 1
ATOM 2565 N N . VAL A 1 337 ? -8.633 16.125 -13.211 1 97.06 337 VAL A N 1
ATOM 2566 C CA . VAL A 1 337 ? -9.43 17.312 -12.898 1 97.06 337 VAL A CA 1
ATOM 2567 C C . VAL A 1 337 ? -10.219 17.75 -14.133 1 97.06 337 VAL A C 1
ATOM 2569 O O . VAL A 1 337 ? -11.297 18.344 -14.008 1 97.06 337 VAL A O 1
ATOM 2572 N N . THR A 1 338 ? -9.703 17.469 -15.328 1 95.38 338 THR A N 1
ATOM 2573 C CA . THR A 1 338 ? -10.406 17.859 -16.547 1 95.38 338 THR A CA 1
ATOM 2574 C C . THR A 1 338 ? -11.594 16.938 -16.797 1 95.38 338 THR A C 1
ATOM 2576 O O . THR A 1 338 ? -12.672 17.391 -17.188 1 95.38 338 THR A O 1
ATOM 2579 N N . GLU A 1 339 ? -11.445 15.648 -16.531 1 94.75 339 GLU A N 1
ATOM 2580 C CA . GLU A 1 339 ? -12.508 14.672 -16.766 1 94.75 339 GLU A CA 1
ATOM 2581 C C . GLU A 1 339 ? -13.516 14.672 -15.617 1 94.75 339 GLU A C 1
ATOM 2583 O O . GLU A 1 339 ? -14.617 14.141 -15.758 1 94.75 339 GLU A O 1
ATOM 2588 N N . ASN A 1 340 ? -13.141 15.227 -14.516 1 95.19 340 ASN A N 1
ATOM 2589 C CA . ASN A 1 340 ? -13.984 15.266 -13.328 1 95.19 340 ASN A CA 1
ATOM 2590 C C . ASN A 1 340 ? -14.031 16.656 -12.719 1 95.19 340 ASN A C 1
ATOM 2592 O O . ASN A 1 340 ? -13.461 16.891 -11.648 1 95.19 340 ASN A O 1
ATOM 2596 N N . PRO A 1 341 ? -14.836 17.516 -13.219 1 93.62 341 PRO A N 1
ATOM 2597 C CA . PRO A 1 341 ? -14.859 18.906 -12.758 1 93.62 341 PRO A CA 1
ATOM 2598 C C . PRO A 1 341 ? -15.234 19.031 -11.281 1 93.62 341 PRO A C 1
ATOM 2600 O O . PRO A 1 341 ? -14.805 19.969 -10.609 1 93.62 341 PRO A O 1
ATOM 2603 N N . GLU A 1 342 ? -15.914 18.078 -10.703 1 94.12 342 GLU A N 1
ATOM 2604 C CA . GLU A 1 342 ? -16.281 18.125 -9.289 1 94.12 342 GLU A CA 1
ATOM 2605 C C . GLU A 1 342 ? -15.047 18 -8.398 1 94.12 342 GLU A C 1
ATOM 2607 O O . GLU A 1 342 ? -15.102 18.297 -7.203 1 94.12 342 GLU A O 1
ATOM 2612 N N . ALA A 1 343 ? -13.961 17.531 -8.969 1 95.38 343 ALA A N 1
ATOM 2613 C CA . ALA A 1 343 ? -12.719 17.359 -8.219 1 95.38 343 ALA A CA 1
ATOM 2614 C C . ALA A 1 343 ? -11.711 18.453 -8.57 1 95.38 343 ALA A C 1
ATOM 2616 O O . ALA A 1 343 ? -10.508 18.281 -8.359 1 95.38 343 ALA A O 1
ATOM 2617 N N . GLY A 1 344 ? -12.125 19.547 -9.094 1 94.69 344 GLY A N 1
ATOM 2618 C CA . GLY A 1 344 ? -11.258 20.609 -9.578 1 94.69 344 GLY A CA 1
ATOM 2619 C C . GLY A 1 344 ? -10.406 21.234 -8.484 1 94.69 344 GLY A C 1
ATOM 2620 O O . GLY A 1 344 ? -9.398 21.875 -8.773 1 94.69 344 GLY A O 1
ATOM 2621 N N . ARG A 1 345 ? -10.742 21.016 -7.227 1 94.81 345 ARG A N 1
ATOM 2622 C CA . ARG A 1 345 ? -10.008 21.609 -6.117 1 94.81 345 ARG A CA 1
ATOM 2623 C C . ARG A 1 345 ? -8.922 20.688 -5.605 1 94.81 345 ARG A C 1
ATOM 2625 O O . ARG A 1 345 ? -8.211 21 -4.652 1 94.81 345 ARG A O 1
ATOM 2632 N N . SER A 1 346 ? -8.773 19.531 -6.242 1 97.19 346 SER A N 1
ATOM 2633 C CA . SER A 1 346 ? -7.758 18.562 -5.836 1 97.19 346 SER A CA 1
ATOM 2634 C C . SER A 1 346 ? -6.355 19.156 -5.965 1 97.19 346 SER A C 1
ATOM 2636 O O . SER A 1 346 ? -6.117 20.031 -6.805 1 97.19 346 SER A O 1
ATOM 2638 N N . VAL A 1 347 ? -5.414 18.656 -5.141 1 97.44 347 VAL A N 1
ATOM 2639 C CA . VAL A 1 347 ? -4.055 19.188 -5.184 1 97.44 347 VAL A CA 1
ATOM 2640 C C . VAL A 1 347 ? -3.051 18.047 -5.016 1 97.44 347 VAL A C 1
ATOM 2642 O O . VAL A 1 347 ? -3.365 17.016 -4.418 1 97.44 347 VAL A O 1
ATOM 2645 N N . VAL A 1 348 ? -1.916 18.156 -5.602 1 98.62 348 VAL A N 1
ATOM 2646 C CA . VAL A 1 348 ? -0.7 17.422 -5.293 1 98.62 348 VAL A CA 1
ATOM 2647 C C . VAL A 1 348 ? 0.356 18.359 -4.727 1 98.62 348 VAL A C 1
ATOM 2649 O O . VAL A 1 348 ? 0.848 19.25 -5.438 1 98.62 348 VAL A O 1
ATOM 2652 N N . LEU A 1 349 ? 0.68 18.141 -3.492 1 98.06 349 LEU A N 1
ATOM 2653 C CA . LEU A 1 349 ? 1.479 19.125 -2.766 1 98.06 349 LEU A CA 1
ATOM 2654 C C . LEU A 1 349 ? 2.799 18.516 -2.307 1 98.06 349 LEU A C 1
ATOM 2656 O O . LEU A 1 349 ? 2.84 17.359 -1.886 1 98.06 349 LEU A O 1
ATOM 2660 N N . ALA A 1 350 ? 3.854 19.328 -2.361 1 98.44 350 ALA A N 1
ATOM 2661 C CA . ALA A 1 350 ? 5.129 19.062 -1.706 1 98.44 350 ALA A CA 1
ATOM 2662 C C . ALA A 1 350 ? 5.598 20.266 -0.896 1 98.44 350 ALA A C 1
ATOM 2664 O O . ALA A 1 350 ? 5.508 21.406 -1.361 1 98.44 350 ALA A O 1
ATOM 2665 N N . GLU A 1 351 ? 6.023 20.031 0.301 1 97.81 351 GLU A N 1
ATOM 2666 C CA . GLU A 1 351 ? 6.656 21.047 1.14 1 97.81 351 GLU A CA 1
ATOM 2667 C C . GLU A 1 351 ? 8.117 20.688 1.414 1 97.81 351 GLU A C 1
ATOM 2669 O O . GLU A 1 351 ? 8.445 19.531 1.662 1 97.81 351 GLU A O 1
ATOM 2674 N N . ALA A 1 352 ? 8.914 21.719 1.352 1 98.25 352 ALA A N 1
ATOM 2675 C CA . ALA A 1 352 ? 10.336 21.516 1.614 1 98.25 352 ALA A CA 1
ATOM 2676 C C . ALA A 1 352 ? 10.852 22.547 2.615 1 98.25 352 ALA A C 1
ATOM 2678 O O . ALA A 1 352 ? 10.602 23.75 2.471 1 98.25 352 ALA A O 1
ATOM 2679 N N . TYR A 1 353 ? 11.539 22.078 3.635 1 97.81 353 TYR A N 1
ATOM 2680 C CA . TYR A 1 353 ? 12.203 22.875 4.656 1 97.81 353 TYR A CA 1
ATOM 2681 C C . TYR A 1 353 ? 13.594 22.328 4.961 1 97.81 353 TYR A C 1
ATOM 2683 O O . TYR A 1 353 ? 13.859 21.141 4.758 1 97.81 353 TYR A O 1
ATOM 2691 N N . PRO A 1 354 ? 14.508 23.266 5.43 1 97.62 354 PRO A N 1
ATOM 2692 C CA . PRO A 1 354 ? 15.797 22.75 5.879 1 97.62 354 PRO A CA 1
ATOM 2693 C C . PRO A 1 354 ? 15.672 21.812 7.082 1 97.62 354 PRO A C 1
ATOM 2695 O O . PRO A 1 354 ? 14.945 22.125 8.031 1 97.62 354 PRO A O 1
ATOM 2698 N N . LYS A 1 355 ? 16.406 20.672 7.062 1 96.38 355 LYS A N 1
ATOM 2699 C CA . LYS A 1 355 ? 16.141 19.625 8.047 1 96.38 355 LYS A CA 1
ATOM 2700 C C . LYS A 1 355 ? 17.328 19.484 9.008 1 96.38 355 LYS A C 1
ATOM 2702 O O . LYS A 1 355 ? 17.266 18.688 9.953 1 96.38 355 LYS A O 1
ATOM 2707 N N . ALA A 1 356 ? 18.391 20.266 8.805 1 97.25 356 ALA A N 1
ATOM 2708 C CA . ALA A 1 356 ? 19.594 20.078 9.609 1 97.25 356 ALA A CA 1
ATOM 2709 C C . ALA A 1 356 ? 19.297 20.234 11.094 1 97.25 356 ALA A C 1
ATOM 2711 O O . ALA A 1 356 ? 19.75 19.438 11.914 1 97.25 356 ALA A O 1
ATOM 2712 N N . LYS A 1 357 ? 18.578 21.219 11.461 1 97.75 357 LYS A N 1
ATOM 2713 C CA . LYS A 1 357 ? 18.25 21.438 12.867 1 97.75 357 LYS A CA 1
ATOM 2714 C C . LYS A 1 357 ? 17.375 20.297 13.406 1 97.75 357 LYS A C 1
ATOM 2716 O O . LYS A 1 357 ? 17.609 19.812 14.508 1 97.75 357 LYS A O 1
ATOM 2721 N N . ALA A 1 358 ? 16.391 19.922 12.68 1 97.06 358 ALA A N 1
ATOM 2722 C CA . ALA A 1 358 ? 15.547 18.797 13.078 1 97.06 358 ALA A CA 1
ATOM 2723 C C . ALA A 1 358 ? 16.375 17.531 13.273 1 97.06 358 ALA A C 1
ATOM 2725 O O . ALA A 1 358 ? 16.141 16.766 14.219 1 97.06 358 ALA A O 1
ATOM 2726 N N . MET A 1 359 ? 17.328 17.344 12.43 1 97.25 359 MET A N 1
ATOM 2727 C CA . MET A 1 359 ? 18.125 16.125 12.438 1 97.25 359 MET A CA 1
ATOM 2728 C C . MET A 1 359 ? 19.219 16.203 13.5 1 97.25 359 MET A C 1
ATOM 2730 O O . MET A 1 359 ? 19.875 15.211 13.805 1 97.25 359 MET A O 1
ATOM 2734 N N . SER A 1 360 ? 19.5 17.359 14 1 97.31 360 SER A N 1
ATOM 2735 C CA . SER A 1 360 ? 20.516 17.5 15.039 1 97.31 360 SER A CA 1
ATOM 2736 C C . SER A 1 360 ? 20.078 16.812 16.328 1 97.31 360 SER A C 1
ATOM 2738 O O . SER A 1 360 ? 20.906 16.484 17.172 1 97.31 360 SER A O 1
ATOM 2740 N N . ARG A 1 361 ? 18.797 16.688 16.531 1 95.88 361 ARG A N 1
ATOM 2741 C CA . ARG A 1 361 ? 18.281 15.844 17.609 1 95.88 361 ARG A CA 1
ATOM 2742 C C . ARG A 1 361 ? 18.281 14.367 17.203 1 95.88 361 ARG A C 1
ATOM 2744 O O . ARG A 1 361 ? 17.812 14.023 16.125 1 95.88 361 ARG A O 1
ATOM 2751 N N . PRO A 1 362 ? 18.797 13.516 18.047 1 95.75 362 PRO A N 1
ATOM 2752 C CA . PRO A 1 362 ? 18.844 12.094 17.672 1 95.75 362 PRO A CA 1
ATOM 2753 C C . PRO A 1 362 ? 17.469 11.523 17.391 1 95.75 362 PRO A C 1
ATOM 2755 O O . PRO A 1 362 ? 16.5 11.828 18.094 1 95.75 362 PRO A O 1
ATOM 2758 N N . ARG A 1 363 ? 17.406 10.727 16.391 1 94.62 363 ARG A N 1
ATOM 2759 C CA . ARG A 1 363 ? 16.172 10.086 15.961 1 94.62 363 ARG A CA 1
ATOM 2760 C C . ARG A 1 363 ? 15.562 9.266 17.094 1 94.62 363 ARG A C 1
ATOM 2762 O O . ARG A 1 363 ? 14.344 9.172 17.219 1 94.62 363 ARG A O 1
ATOM 2769 N N . GLU A 1 364 ? 16.328 8.703 17.938 1 94.88 364 GLU A N 1
ATOM 2770 C CA . GLU A 1 364 ? 15.922 7.82 19.016 1 94.88 364 GLU A CA 1
ATOM 2771 C C . GLU A 1 364 ? 15.297 8.609 20.172 1 94.88 364 GLU A C 1
ATOM 2773 O O . GLU A 1 364 ? 14.641 8.031 21.047 1 94.88 364 GLU A O 1
ATOM 2778 N N . ALA A 1 365 ? 15.438 9.875 20.141 1 95.94 365 ALA A N 1
ATOM 2779 C CA . ALA A 1 365 ? 15.008 10.711 21.266 1 95.94 365 ALA A CA 1
ATOM 2780 C C . ALA A 1 365 ? 13.484 10.844 21.297 1 95.94 365 ALA A C 1
ATOM 2782 O O . ALA A 1 365 ? 12.906 11.156 22.328 1 95.94 365 ALA A O 1
ATOM 2783 N N . THR A 1 366 ? 12.867 10.633 20.219 1 97.44 366 THR A N 1
ATOM 2784 C CA . THR A 1 366 ? 11.422 10.773 20.125 1 97.44 366 THR A CA 1
ATOM 2785 C C . THR A 1 366 ? 10.82 9.656 19.281 1 97.44 366 THR A C 1
ATOM 2787 O O . THR A 1 366 ? 11.547 8.938 18.578 1 97.44 366 THR A O 1
ATOM 2790 N N . LEU A 1 367 ? 9.531 9.461 19.375 1 97.56 367 LEU A N 1
ATOM 2791 C CA . LEU A 1 367 ? 8.852 8.508 18.516 1 97.56 367 LEU A CA 1
ATOM 2792 C C . LEU A 1 367 ? 8.859 8.984 17.062 1 97.56 367 LEU A C 1
ATOM 2794 O O . LEU A 1 367 ? 8.938 8.172 16.141 1 97.56 367 LEU A O 1
ATOM 2798 N N . PHE A 1 368 ? 8.648 10.32 16.891 1 97.62 368 PHE A N 1
ATOM 2799 C CA . PHE A 1 368 ? 8.742 10.844 15.539 1 97.62 368 PHE A CA 1
ATOM 2800 C C . PHE A 1 368 ? 10.039 10.391 14.875 1 97.62 368 PHE A C 1
ATOM 2802 O O . PHE A 1 368 ? 11.125 10.711 15.352 1 97.62 368 PHE A O 1
ATOM 2809 N N . ALA A 1 369 ? 9.914 9.773 13.773 1 95 369 ALA A N 1
ATOM 2810 C CA . ALA A 1 369 ? 11.055 9.031 13.242 1 95 369 ALA A CA 1
ATOM 2811 C C . ALA A 1 369 ? 11.594 9.68 11.969 1 95 369 ALA A C 1
ATOM 2813 O O . ALA A 1 369 ? 12.797 9.672 11.727 1 95 369 ALA A O 1
ATOM 2814 N N . ASN A 1 370 ? 10.75 10.258 11.203 1 95.5 370 ASN A N 1
ATOM 2815 C CA . ASN A 1 370 ? 11.109 10.648 9.844 1 95.5 370 ASN A CA 1
ATOM 2816 C C . ASN A 1 370 ? 11.57 12.102 9.781 1 95.5 370 ASN A C 1
ATOM 2818 O O . ASN A 1 370 ? 10.977 12.914 9.07 1 95.5 370 ASN A O 1
ATOM 2822 N N . ARG A 1 371 ? 12.664 12.367 10.398 1 96.88 371 ARG A N 1
ATOM 2823 C CA . ARG A 1 371 ? 13.195 13.719 10.523 1 96.88 371 ARG A CA 1
ATOM 2824 C C . ARG A 1 371 ? 13.906 14.156 9.25 1 96.88 371 ARG A C 1
ATOM 2826 O O . ARG A 1 371 ? 14.203 15.336 9.07 1 96.88 371 ARG A O 1
ATOM 2833 N N . ASP A 1 372 ? 14.094 13.25 8.328 1 95.25 372 ASP A N 1
ATOM 2834 C CA . ASP A 1 372 ? 15.016 13.469 7.211 1 95.25 372 ASP A CA 1
ATOM 2835 C C . ASP A 1 372 ? 14.258 13.578 5.891 1 95.25 372 ASP A C 1
ATOM 2837 O O . ASP A 1 372 ? 14.867 13.617 4.82 1 95.25 372 ASP A O 1
ATOM 2841 N N . ILE A 1 373 ? 12.977 13.578 5.898 1 96.88 373 ILE A N 1
ATOM 2842 C CA . ILE A 1 373 ? 12.211 13.703 4.66 1 96.88 373 ILE A CA 1
ATOM 2843 C C . ILE A 1 373 ? 12.523 15.039 3.996 1 96.88 373 ILE A C 1
ATOM 2845 O O . ILE A 1 373 ? 12.359 16.094 4.609 1 96.88 373 ILE A O 1
ATOM 2849 N N . ARG A 1 374 ? 12.992 14.992 2.777 1 97.19 374 ARG A N 1
ATOM 2850 C CA . ARG A 1 374 ? 13.352 16.219 2.08 1 97.19 374 ARG A CA 1
ATOM 2851 C C . ARG A 1 374 ? 12.102 16.953 1.598 1 97.19 374 ARG A C 1
ATOM 2853 O O . ARG A 1 374 ? 12.008 18.188 1.733 1 97.19 374 ARG A O 1
ATOM 2860 N N . PHE A 1 375 ? 11.172 16.219 0.979 1 98.31 375 PHE A N 1
ATOM 2861 C CA . PHE A 1 375 ? 9.906 16.781 0.512 1 98.31 375 PHE A CA 1
ATOM 2862 C C . PHE A 1 375 ? 8.727 16.078 1.177 1 98.31 375 PHE A C 1
ATOM 2864 O O . PHE A 1 375 ? 8.477 14.898 0.925 1 98.31 375 PHE A O 1
ATOM 2871 N N . GLU A 1 376 ? 8.023 16.781 2.066 1 98.06 376 GLU A N 1
ATOM 2872 C CA . GLU A 1 376 ? 6.762 16.266 2.592 1 98.06 376 GLU A CA 1
ATOM 2873 C C . GLU A 1 376 ? 5.641 16.406 1.563 1 98.06 376 GLU A C 1
ATOM 2875 O O . GLU A 1 376 ? 5.211 17.516 1.243 1 98.06 376 GLU A O 1
ATOM 2880 N N . CYS A 1 377 ? 5.121 15.266 1.095 1 98.5 377 CYS A N 1
ATOM 2881 C CA . CYS A 1 377 ? 4.156 15.328 0.001 1 98.5 377 CYS A CA 1
ATOM 2882 C C . CYS A 1 377 ? 2.816 14.734 0.417 1 98.5 377 CYS A C 1
ATOM 2884 O O . CYS A 1 377 ? 2.762 13.875 1.297 1 98.5 377 CYS A O 1
ATOM 2886 N N . VAL A 1 378 ? 1.772 15.234 -0.209 1 98.06 378 VAL A N 1
ATOM 2887 C CA . VAL A 1 378 ? 0.429 14.695 -0.029 1 98.06 378 VAL A CA 1
ATOM 2888 C C . VAL A 1 378 ? -0.402 14.945 -1.285 1 98.06 378 VAL A C 1
ATOM 2890 O O . VAL A 1 378 ? -0.283 16 -1.915 1 98.06 378 VAL A O 1
ATOM 2893 N N . CYS A 1 379 ? -1.071 13.961 -1.759 1 98.31 379 CYS A N 1
ATOM 2894 C CA . CYS A 1 379 ? -2.111 14.078 -2.775 1 98.31 379 CYS A CA 1
ATOM 2895 C C . CYS A 1 379 ? -3.494 14.133 -2.135 1 98.31 379 CYS A C 1
ATOM 2897 O O . CYS A 1 379 ? -3.877 13.219 -1.398 1 98.31 379 CYS A O 1
ATOM 2899 N N . VAL A 1 380 ? -4.207 15.219 -2.416 1 97.69 380 VAL A N 1
ATOM 2900 C CA . VAL A 1 380 ? -5.512 15.398 -1.79 1 97.69 380 VAL A CA 1
ATOM 2901 C C . VAL A 1 380 ? -6.582 15.562 -2.867 1 97.69 380 VAL A C 1
ATOM 2903 O O . VAL A 1 380 ? -6.859 16.672 -3.314 1 97.69 380 VAL A O 1
ATOM 2906 N N . PRO A 1 381 ? -7.277 14.453 -3.23 1 97.5 381 PRO A N 1
ATOM 2907 C CA . PRO A 1 381 ? -8.531 14.672 -3.965 1 97.5 381 PRO A CA 1
ATOM 2908 C C . PRO A 1 381 ? -9.547 15.484 -3.17 1 97.5 381 PRO A C 1
ATOM 2910 O O . PRO A 1 381 ? -9.672 15.305 -1.954 1 97.5 381 PRO A O 1
ATOM 2913 N N . TRP A 1 382 ? -10.203 16.328 -3.797 1 97.25 382 TRP A N 1
ATOM 2914 C CA . TRP A 1 382 ? -11.148 17.234 -3.152 1 97.25 382 TRP A CA 1
ATOM 2915 C C . TRP A 1 382 ? -12.461 17.297 -3.93 1 97.25 382 TRP A C 1
ATOM 2917 O O . TRP A 1 382 ? -12.492 17.766 -5.07 1 97.25 382 TRP A O 1
ATOM 2927 N N . TYR A 1 383 ? -13.539 16.781 -3.312 1 97.12 383 TYR A N 1
ATOM 2928 C CA . TYR A 1 383 ? -14.828 16.625 -3.971 1 97.12 383 TYR A CA 1
ATOM 2929 C C . TYR A 1 383 ? -15.961 16.578 -2.945 1 97.12 383 TYR A C 1
ATOM 2931 O O . TYR A 1 383 ? -15.719 16.688 -1.742 1 97.12 383 TYR A O 1
ATOM 2939 N N . GLU A 1 384 ? -17.203 16.469 -3.43 1 96 384 GLU A N 1
ATOM 2940 C CA . GLU A 1 384 ? -18.344 16.562 -2.516 1 96 384 GLU A CA 1
ATOM 2941 C C . GLU A 1 384 ? -19.078 15.234 -2.408 1 96 384 GLU A C 1
ATOM 2943 O O . GLU A 1 384 ? -19.5 14.836 -1.319 1 96 384 GLU A O 1
ATOM 2948 N N . ASN A 1 385 ? -19.203 14.539 -3.492 1 95.62 385 ASN A N 1
ATOM 2949 C CA . ASN A 1 385 ? -20.094 13.383 -3.562 1 95.62 385 ASN A CA 1
ATOM 2950 C C . ASN A 1 385 ? -19.359 12.086 -3.262 1 95.62 385 ASN A C 1
ATOM 2952 O O . ASN A 1 385 ? -18.391 11.742 -3.947 1 95.62 385 ASN A O 1
ATOM 2956 N N . ALA A 1 386 ? -19.906 11.297 -2.35 1 94.25 386 ALA A N 1
ATOM 2957 C CA . ALA A 1 386 ? -19.281 10.062 -1.893 1 94.25 386 ALA A CA 1
ATOM 2958 C C . ALA A 1 386 ? -19.203 9.039 -3.025 1 94.25 386 ALA A C 1
ATOM 2960 O O . ALA A 1 386 ? -18.375 8.133 -2.988 1 94.25 386 ALA A O 1
ATOM 2961 N N . SER A 1 387 ? -20.031 9.117 -4.043 1 92.75 387 SER A N 1
ATOM 2962 C CA . SER A 1 387 ? -20 8.203 -5.176 1 92.75 387 SER A CA 1
ATOM 2963 C C . SER A 1 387 ? -18.672 8.32 -5.93 1 92.75 387 SER A C 1
ATOM 2965 O O . SER A 1 387 ? -18.328 7.438 -6.723 1 92.75 387 SER A O 1
ATOM 2967 N N . PHE A 1 388 ? -17.953 9.461 -5.621 1 95.88 388 PHE A N 1
ATOM 2968 C CA . PHE A 1 388 ? -16.703 9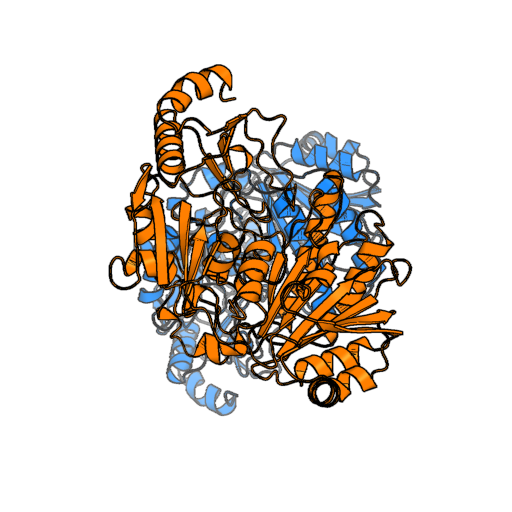.719 -6.316 1 95.88 388 PHE A CA 1
ATOM 2969 C C . PHE A 1 388 ? -15.523 9.141 -5.547 1 95.88 388 PHE A C 1
ATOM 2971 O O . PHE A 1 388 ? -14.375 9.219 -5.996 1 95.88 388 PHE A O 1
ATOM 2978 N N . ASP A 1 389 ? -15.773 8.461 -4.395 1 94.94 389 ASP A N 1
ATOM 2979 C CA . ASP A 1 389 ? -14.719 7.953 -3.518 1 94.94 389 ASP A CA 1
ATOM 2980 C C . ASP A 1 389 ? -13.805 6.98 -4.262 1 94.94 389 ASP A C 1
ATOM 2982 O O . ASP A 1 389 ? -12.586 7.055 -4.145 1 94.94 389 ASP A O 1
ATOM 2986 N N . ILE A 1 390 ? -14.359 6.082 -5.023 1 94.56 390 ILE A N 1
ATOM 2987 C CA . ILE A 1 390 ? -13.602 5.031 -5.691 1 94.56 390 ILE A CA 1
ATOM 2988 C C . ILE A 1 390 ? -12.586 5.652 -6.648 1 94.56 390 ILE A C 1
ATOM 2990 O O . ILE A 1 390 ? -11.398 5.34 -6.586 1 94.56 390 ILE A O 1
ATOM 2994 N N . LYS A 1 391 ? -13.047 6.555 -7.484 1 93.88 391 LYS A N 1
ATOM 2995 C CA . LYS A 1 391 ? -12.203 7.211 -8.477 1 93.88 391 LYS A CA 1
ATOM 2996 C C . LYS A 1 391 ? -11.141 8.078 -7.812 1 93.88 391 LYS A C 1
ATOM 2998 O O . LYS A 1 391 ? -9.977 8.086 -8.234 1 93.88 391 LYS A O 1
ATOM 3003 N N . ALA A 1 392 ? -11.578 8.812 -6.812 1 96.5 392 ALA A N 1
ATOM 3004 C CA . ALA A 1 392 ? -10.68 9.727 -6.109 1 96.5 392 ALA A CA 1
ATOM 3005 C C . ALA A 1 392 ? -9.539 8.969 -5.438 1 96.5 392 ALA A C 1
ATOM 3007 O O . ALA A 1 392 ? -8.375 9.344 -5.566 1 96.5 392 ALA A O 1
ATOM 3008 N N . ASN A 1 393 ? -9.875 7.93 -4.75 1 94.94 393 ASN A N 1
ATOM 3009 C CA . ASN A 1 393 ? -8.859 7.148 -4.051 1 94.94 393 ASN A CA 1
ATOM 3010 C C . ASN A 1 393 ? -7.945 6.418 -5.027 1 94.94 393 ASN A C 1
ATOM 3012 O O . ASN A 1 393 ? -6.75 6.25 -4.762 1 94.94 393 ASN A O 1
ATOM 3016 N N . ALA A 1 394 ? -8.469 5.961 -6.109 1 94.56 394 ALA A N 1
ATOM 3017 C CA . ALA A 1 394 ? -7.641 5.34 -7.145 1 94.56 394 ALA A CA 1
ATOM 3018 C C . ALA A 1 394 ? -6.617 6.332 -7.695 1 94.56 394 ALA A C 1
ATOM 3020 O O . ALA A 1 394 ? -5.465 5.969 -7.941 1 94.56 394 ALA A O 1
ATOM 3021 N N . PHE A 1 395 ? -7.008 7.543 -7.891 1 96.31 395 PHE A N 1
ATOM 3022 C CA . PHE A 1 395 ? -6.129 8.602 -8.383 1 96.31 395 PHE A CA 1
ATOM 3023 C C . PHE A 1 395 ? -4.969 8.828 -7.418 1 96.31 395 PHE A C 1
ATOM 3025 O O . PHE A 1 395 ? -3.807 8.797 -7.82 1 96.31 395 PHE A O 1
ATOM 3032 N N . SER A 1 396 ? -5.27 9.039 -6.18 1 97.12 396 SER A N 1
ATOM 3033 C CA . SER A 1 396 ? -4.215 9.305 -5.215 1 97.12 396 SER A CA 1
ATOM 3034 C C . SER A 1 396 ? -3.285 8.102 -5.059 1 97.12 396 SER A C 1
ATOM 3036 O O . SER A 1 396 ? -2.084 8.266 -4.84 1 97.12 396 SER A O 1
ATOM 3038 N N . ALA A 1 397 ? -3.842 6.953 -5.18 1 95.06 397 ALA A N 1
ATOM 3039 C CA . ALA A 1 397 ? -3.02 5.746 -5.113 1 95.06 397 ALA A CA 1
ATOM 3040 C C . ALA A 1 397 ? -2.031 5.691 -6.273 1 95.06 397 ALA A C 1
ATOM 3042 O O . ALA A 1 397 ? -0.884 5.273 -6.102 1 95.06 397 ALA A O 1
ATOM 3043 N N . SER A 1 398 ? -2.453 6.055 -7.449 1 96 398 SER A N 1
ATOM 3044 C CA . SER A 1 398 ? -1.576 6.094 -8.617 1 96 398 SER A CA 1
ATOM 3045 C C . SER A 1 398 ? -0.434 7.082 -8.414 1 96 398 SER A C 1
ATOM 3047 O O . SER A 1 398 ? 0.716 6.789 -8.742 1 96 398 SER A O 1
ATOM 3049 N N . VAL A 1 399 ? -0.755 8.188 -7.863 1 98 399 VAL A N 1
ATOM 3050 C CA . VAL A 1 399 ? 0.258 9.203 -7.609 1 98 399 VAL A CA 1
ATOM 3051 C C . VAL A 1 399 ? 1.276 8.68 -6.598 1 98 399 VAL A C 1
ATOM 3053 O O . VAL A 1 399 ? 2.486 8.797 -6.809 1 98 399 VAL A O 1
ATOM 3056 N N . ARG A 1 400 ? 0.796 8.141 -5.562 1 96.62 400 ARG A N 1
ATOM 3057 C CA . ARG A 1 400 ? 1.695 7.641 -4.527 1 96.62 400 ARG A CA 1
ATOM 3058 C C . ARG A 1 400 ? 2.596 6.535 -5.07 1 96.62 400 ARG A C 1
ATOM 3060 O O . ARG A 1 400 ? 3.77 6.445 -4.699 1 96.62 400 ARG A O 1
ATOM 3067 N N . GLU A 1 401 ? 2.041 5.664 -5.922 1 94.62 401 GLU A N 1
ATOM 3068 C CA . GLU A 1 401 ? 2.852 4.609 -6.527 1 94.62 401 GLU A CA 1
ATOM 3069 C C . GLU A 1 401 ? 3.99 5.195 -7.359 1 94.62 401 GLU A C 1
ATOM 3071 O O . GLU A 1 401 ? 5.109 4.684 -7.332 1 94.62 401 GLU A O 1
ATOM 3076 N N . ILE A 1 402 ? 3.711 6.207 -8.094 1 96.75 402 ILE A N 1
ATOM 3077 C CA . ILE A 1 402 ? 4.742 6.859 -8.891 1 96.75 402 ILE A CA 1
ATOM 3078 C C . ILE A 1 402 ? 5.816 7.434 -7.977 1 96.75 402 ILE A C 1
ATOM 3080 O O . ILE A 1 402 ? 7.012 7.273 -8.234 1 96.75 402 ILE A O 1
ATOM 3084 N N . TRP A 1 403 ? 5.395 8.094 -6.871 1 97.62 403 TRP A N 1
ATOM 3085 C CA . TRP A 1 403 ? 6.352 8.594 -5.887 1 97.62 403 TRP A CA 1
ATOM 3086 C C . TRP A 1 403 ? 7.238 7.461 -5.375 1 97.62 403 TRP A C 1
ATOM 3088 O O . TRP A 1 403 ? 8.461 7.621 -5.277 1 97.62 403 TRP A O 1
ATOM 3098 N N . LEU A 1 404 ? 6.641 6.398 -5.062 1 93.94 404 LEU A N 1
ATOM 3099 C CA . LEU A 1 404 ? 7.352 5.258 -4.5 1 93.94 404 LEU A CA 1
ATOM 3100 C C . LEU A 1 404 ? 8.391 4.727 -5.48 1 93.94 404 LEU A C 1
ATOM 3102 O O . LEU A 1 404 ? 9.508 4.387 -5.086 1 93.94 404 LEU A O 1
ATOM 3106 N N . GLN A 1 405 ? 8.086 4.699 -6.711 1 91.06 405 GLN A N 1
ATOM 3107 C CA . GLN A 1 405 ? 8.93 4.102 -7.738 1 91.06 405 GLN A CA 1
ATOM 3108 C C . GLN A 1 405 ? 10.18 4.941 -7.977 1 91.06 405 GLN A C 1
ATOM 3110 O O . GLN A 1 405 ? 11.273 4.402 -8.172 1 91.06 405 GLN A O 1
ATOM 3115 N N . LYS A 1 406 ? 9.977 6.273 -7.902 1 95.19 406 LYS A N 1
ATOM 3116 C CA . LYS A 1 406 ? 11.039 7.059 -8.523 1 95.19 406 LYS A CA 1
ATOM 3117 C C . LYS A 1 406 ? 11.531 8.164 -7.59 1 95.19 406 LYS A C 1
ATOM 3119 O O . LYS A 1 406 ? 12.602 8.734 -7.801 1 95.19 406 LYS A O 1
ATOM 3124 N N . CYS A 1 407 ? 10.766 8.383 -6.523 1 97.5 407 CYS A N 1
ATOM 3125 C CA . CYS A 1 407 ? 11.055 9.617 -5.801 1 97.5 407 CYS A CA 1
ATOM 3126 C C . CYS A 1 407 ? 11.422 9.32 -4.352 1 97.5 407 CYS A C 1
ATOM 3128 O O . CYS A 1 407 ? 11.883 10.211 -3.631 1 97.5 407 CYS A O 1
ATOM 3130 N N . GLY A 1 408 ? 11.18 8.141 -3.914 1 94.31 408 GLY A N 1
ATOM 3131 C CA . GLY A 1 408 ? 11.375 7.789 -2.518 1 94.31 408 GLY A CA 1
ATOM 3132 C C . GLY A 1 408 ? 12.836 7.727 -2.113 1 94.31 408 GLY A C 1
ATOM 3133 O O . GLY A 1 408 ? 13.719 7.992 -2.93 1 94.31 408 GLY A O 1
ATOM 3134 N N . HIS A 1 409 ? 13 7.48 -0.829 1 91.06 409 HIS A N 1
ATOM 3135 C CA . HIS A 1 409 ? 14.359 7.363 -0.3 1 91.06 409 HIS A CA 1
ATOM 3136 C C . HIS A 1 409 ? 15.078 6.16 -0.897 1 91.06 409 HIS A C 1
ATOM 3138 O O . HIS A 1 409 ? 14.469 5.113 -1.123 1 91.06 409 HIS A O 1
ATOM 3144 N N . PRO A 1 410 ? 16.297 6.289 -1.092 1 86.94 410 PRO A N 1
ATOM 3145 C CA . PRO A 1 410 ? 17.062 5.227 -1.758 1 86.94 410 PRO A CA 1
ATOM 3146 C C . PRO A 1 410 ? 17.078 3.924 -0.957 1 86.94 410 PRO A C 1
ATOM 3148 O O . PRO A 1 410 ? 17.297 2.85 -1.521 1 86.94 410 PRO A O 1
ATOM 3151 N N . ASP A 1 411 ? 16.844 4.035 0.389 1 84.81 411 ASP A N 1
ATOM 3152 C CA . ASP A 1 411 ? 16.891 2.82 1.197 1 84.81 411 ASP A CA 1
ATOM 3153 C C . ASP A 1 411 ? 15.609 2.002 1.028 1 84.81 411 ASP A C 1
ATOM 3155 O O . ASP A 1 411 ? 15.492 0.903 1.576 1 84.81 411 ASP A O 1
ATOM 3159 N N . GLY A 1 412 ? 14.625 2.574 0.32 1 81.56 412 GLY A N 1
ATOM 3160 C CA . GLY A 1 412 ? 13.43 1.82 -0.024 1 81.56 412 GLY A CA 1
ATOM 3161 C C . GLY A 1 412 ? 12.344 1.914 1.029 1 81.56 412 GLY A C 1
ATOM 3162 O O . GLY A 1 412 ? 11.203 1.507 0.792 1 81.56 412 GLY A O 1
ATOM 3163 N N . ARG A 1 413 ? 12.742 2.361 2.164 1 84.62 413 ARG A N 1
ATOM 3164 C CA . ARG A 1 413 ? 11.734 2.488 3.217 1 84.62 413 ARG A CA 1
ATOM 3165 C C . ARG A 1 413 ? 10.742 3.602 2.896 1 84.62 413 ARG A C 1
ATOM 3167 O O . ARG A 1 413 ? 11.148 4.711 2.537 1 84.62 413 ARG A O 1
ATOM 3174 N N . LYS A 1 414 ? 9.484 3.293 2.994 1 92.56 414 LYS A N 1
ATOM 3175 C CA . LYS A 1 414 ? 8.469 4.332 2.877 1 92.56 414 LYS A CA 1
ATOM 3176 C C . LYS A 1 414 ? 8.398 5.18 4.145 1 92.56 414 LYS A C 1
ATOM 3178 O O . LYS A 1 414 ? 8.438 4.645 5.258 1 92.56 414 LYS A O 1
ATOM 3183 N N . ARG A 1 415 ? 8.406 6.5 3.984 1 96.19 415 ARG A N 1
ATOM 3184 C CA . ARG A 1 415 ? 8.281 7.465 5.07 1 96.19 415 ARG A CA 1
ATOM 3185 C C . ARG A 1 415 ? 7.078 8.375 4.859 1 96.19 415 ARG A C 1
ATOM 3187 O O . ARG A 1 415 ? 6.844 8.852 3.746 1 96.19 415 ARG A O 1
ATOM 3194 N N . VAL A 1 416 ? 6.352 8.531 5.914 1 96.56 416 VAL A N 1
ATOM 3195 C CA . VAL A 1 416 ? 5.184 9.398 5.82 1 96.56 416 VAL A CA 1
ATOM 3196 C C . VAL A 1 416 ? 5.117 10.312 7.043 1 96.56 416 VAL A C 1
ATOM 3198 O O . VAL A 1 416 ? 5.309 9.859 8.172 1 96.56 416 VAL A O 1
ATOM 3201 N N . TYR A 1 417 ? 5.004 11.602 6.793 1 96.38 417 TYR A N 1
ATOM 3202 C CA . TYR A 1 417 ? 4.668 12.539 7.855 1 96.38 417 TYR A CA 1
ATOM 3203 C C . TYR A 1 417 ? 3.32 12.195 8.484 1 96.38 417 TYR A C 1
ATOM 3205 O O . TYR A 1 417 ? 2.305 12.125 7.785 1 96.38 417 TYR A O 1
ATOM 3213 N N . PRO A 1 418 ? 3.297 11.977 9.781 1 95 418 PRO A N 1
ATOM 3214 C CA . PRO A 1 418 ? 2.061 11.508 10.414 1 95 418 PRO A CA 1
ATOM 3215 C C . PRO A 1 418 ? 0.868 12.414 10.117 1 95 418 PRO A C 1
ATOM 3217 O O . PRO A 1 418 ? -0.249 11.922 9.922 1 95 418 PRO A O 1
ATOM 3220 N N . ALA A 1 419 ? 1.061 13.672 9.992 1 93.62 419 ALA A N 1
ATOM 3221 C CA . ALA A 1 419 ? -0.04 14.594 9.727 1 93.62 419 ALA A CA 1
ATOM 3222 C C . ALA A 1 419 ? -0.521 14.484 8.289 1 93.62 419 ALA A C 1
ATOM 3224 O O . ALA A 1 419 ? -1.594 14.984 7.941 1 93.62 419 ALA A O 1
ATOM 3225 N N . PHE A 1 420 ? 0.257 13.812 7.395 1 95.19 420 PHE A N 1
ATOM 3226 C CA . PHE A 1 420 ? -0.111 13.625 5.992 1 95.19 420 PHE A CA 1
ATOM 3227 C C . PHE A 1 420 ? -0.523 12.18 5.73 1 95.19 420 PHE A C 1
ATOM 3229 O O . PHE A 1 420 ? -0.702 11.781 4.578 1 95.19 420 PHE A O 1
ATOM 3236 N N . ALA A 1 421 ? -0.675 11.445 6.785 1 93.12 421 ALA A N 1
ATOM 3237 C CA . ALA A 1 421 ? -0.923 10.016 6.648 1 93.12 421 ALA A CA 1
ATOM 3238 C C . ALA A 1 421 ? -2.344 9.75 6.16 1 93.12 421 ALA A C 1
ATOM 3240 O O . ALA A 1 421 ? -3.279 10.461 6.535 1 93.12 421 ALA A O 1
ATOM 3241 N N . GLY A 1 422 ? -2.502 8.711 5.375 1 90.12 422 GLY A N 1
ATOM 3242 C CA . GLY A 1 422 ? -3.824 8.188 5.07 1 90.12 422 GLY A CA 1
ATOM 3243 C C . GLY A 1 422 ? -4.426 7.391 6.215 1 90.12 422 GLY A C 1
ATOM 3244 O O . GLY A 1 422 ? -3.73 7.055 7.176 1 90.12 422 GLY A O 1
ATOM 3245 N N . VAL A 1 423 ? -5.676 7.105 6.125 1 84.25 423 VAL A N 1
ATOM 3246 C CA . VAL A 1 423 ? -6.445 6.488 7.199 1 84.25 423 VAL A CA 1
ATOM 3247 C C . VAL A 1 423 ? -5.867 5.113 7.527 1 84.25 423 VAL A C 1
ATOM 3249 O O . VAL A 1 423 ? -5.863 4.695 8.688 1 84.25 423 VAL A O 1
ATOM 3252 N N . ASN A 1 424 ? -5.336 4.391 6.664 1 79.62 424 ASN A N 1
ATOM 3253 C CA . ASN A 1 424 ? -4.84 3.041 6.918 1 79.62 424 ASN A CA 1
ATOM 3254 C C . ASN A 1 424 ? -3.328 2.953 6.707 1 79.62 424 ASN A C 1
ATOM 3256 O O . ASN A 1 424 ? -2.809 1.896 6.352 1 79.62 424 ASN A O 1
ATOM 3260 N N . GLU A 1 425 ? -2.717 4.012 7.004 1 90.06 425 GLU A N 1
ATOM 3261 C CA . GLU A 1 425 ? -1.269 4.035 6.824 1 90.06 425 GLU A CA 1
ATOM 3262 C C . GLU A 1 425 ? -0.575 3.086 7.793 1 90.06 425 GLU A C 1
ATOM 3264 O O . GLU A 1 425 ? -0.801 3.152 9.008 1 90.06 425 GLU A O 1
ATOM 3269 N N . PRO A 1 426 ? 0.263 2.188 7.395 1 86.44 426 PRO A N 1
ATOM 3270 C CA . PRO A 1 426 ? 1.034 1.348 8.312 1 86.44 426 PRO A CA 1
ATOM 3271 C C . PRO A 1 426 ? 1.904 2.164 9.273 1 86.44 426 PRO A C 1
ATOM 3273 O O . PRO A 1 426 ? 2.521 3.148 8.859 1 86.44 426 PRO A O 1
ATOM 3276 N N . LEU A 1 427 ? 2.012 1.718 10.508 1 90.69 427 LEU A N 1
ATOM 3277 C CA . LEU A 1 427 ? 2.732 2.449 11.539 1 90.69 427 LEU A CA 1
ATOM 3278 C C . LEU A 1 427 ? 4.227 2.488 11.234 1 90.69 427 LEU A C 1
ATOM 3280 O O . LEU A 1 427 ? 4.918 3.439 11.609 1 90.69 427 LEU A O 1
ATOM 3284 N N . GLU A 1 428 ? 4.703 1.509 10.5 1 90.44 428 GLU A N 1
ATOM 3285 C CA . GLU A 1 428 ? 6.117 1.469 10.156 1 90.44 428 GLU A CA 1
ATOM 3286 C C . GLU A 1 428 ? 6.508 2.662 9.289 1 90.44 428 GLU A C 1
ATOM 3288 O O . GLU A 1 428 ? 7.645 3.139 9.352 1 90.44 428 GLU A O 1
ATOM 3293 N N . HIS A 1 429 ? 5.543 3.086 8.453 1 93.88 429 HIS A N 1
ATOM 3294 C CA . HIS A 1 429 ? 5.809 4.238 7.602 1 93.88 429 HIS A CA 1
ATOM 3295 C C . HIS A 1 429 ? 5.91 5.52 8.422 1 93.88 429 HIS A C 1
ATOM 3297 O O . HIS A 1 429 ? 6.602 6.461 8.031 1 93.88 429 HIS A O 1
ATOM 3303 N N . LEU A 1 430 ? 5.254 5.535 9.555 1 95.06 430 LEU A N 1
ATOM 3304 C CA . LEU A 1 430 ? 5.148 6.738 10.367 1 95.06 430 LEU A CA 1
ATOM 3305 C C . LEU A 1 430 ? 6.273 6.797 11.398 1 95.06 430 LEU A C 1
ATOM 3307 O O . LEU A 1 430 ? 6.855 7.859 11.625 1 95.06 430 LEU A O 1
ATOM 3311 N N . TYR A 1 431 ? 6.559 5.566 11.977 1 95.44 431 TYR A N 1
ATOM 3312 C CA . TYR A 1 431 ? 7.352 5.609 13.203 1 95.44 431 TYR A CA 1
ATOM 3313 C C . TYR A 1 431 ? 8.609 4.766 13.07 1 95.44 431 TYR A C 1
ATOM 3315 O O . TYR A 1 431 ? 9.461 4.754 13.961 1 95.44 431 TYR A O 1
ATOM 3323 N N . GLY A 1 432 ? 8.711 4.043 12.016 1 92.69 432 GLY A N 1
ATOM 3324 C CA . GLY A 1 432 ? 9.984 3.383 11.75 1 92.69 432 GLY A CA 1
ATOM 3325 C C . GLY A 1 432 ? 9.953 1.892 12.031 1 92.69 432 GLY A C 1
ATOM 3326 O O . GLY A 1 432 ? 8.945 1.227 11.766 1 92.69 432 GLY A O 1
ATOM 3327 N N . GLU A 1 433 ? 11.016 1.331 12.531 1 89.06 433 GLU A N 1
ATOM 3328 C CA . GLU A 1 433 ? 11.305 -0.096 12.617 1 89.06 433 GLU A CA 1
ATOM 3329 C C . GLU A 1 433 ? 10.414 -0.781 13.648 1 89.06 433 GLU A C 1
ATOM 3331 O O . GLU A 1 433 ? 9.898 -0.131 14.562 1 89.06 433 GLU A O 1
ATOM 3336 N N . PRO A 1 434 ? 10.32 -2.127 13.562 1 83.88 434 PRO A N 1
ATOM 3337 C CA . PRO A 1 434 ? 9.453 -2.904 14.453 1 83.88 434 PRO A CA 1
ATOM 3338 C C . PRO A 1 434 ? 9.805 -2.711 15.93 1 83.88 434 PRO A C 1
ATOM 3340 O O . PRO A 1 434 ? 8.914 -2.713 16.781 1 83.88 434 PRO A O 1
ATOM 3343 N N . GLU A 1 435 ? 11.094 -2.531 16.203 1 89.88 435 GLU A N 1
ATOM 3344 C CA . GLU A 1 435 ? 11.492 -2.359 17.594 1 89.88 435 GLU A CA 1
ATOM 3345 C C . GLU A 1 435 ? 10.883 -1.094 18.188 1 89.88 435 GLU A C 1
ATOM 3347 O O . GLU A 1 435 ? 10.5 -1.075 19.359 1 89.88 435 GLU A O 1
ATOM 3352 N N . ARG A 1 436 ? 10.805 -0.046 17.469 1 95 436 ARG A N 1
ATOM 3353 C CA . ARG A 1 436 ? 10.195 1.202 17.906 1 95 436 ARG A CA 1
ATOM 3354 C C . ARG A 1 436 ? 8.695 1.028 18.125 1 95 436 ARG A C 1
ATOM 3356 O O . ARG A 1 436 ? 8.141 1.556 19.094 1 95 436 ARG A O 1
ATOM 3363 N N . LEU A 1 437 ? 8.133 0.256 17.266 1 92.62 437 LEU A N 1
ATOM 3364 C CA . LEU A 1 437 ? 6.703 -0.002 17.375 1 92.62 437 LEU A CA 1
ATOM 3365 C C . LEU A 1 437 ? 6.395 -0.863 18.594 1 92.62 437 LEU A C 1
ATOM 3367 O O . LEU A 1 437 ? 5.355 -0.691 19.234 1 92.62 437 LEU A O 1
ATOM 3371 N N . GLU A 1 438 ? 7.227 -1.801 18.844 1 90.75 438 GLU A N 1
ATOM 3372 C CA . GLU A 1 438 ? 7.062 -2.609 20.047 1 90.75 438 GLU A CA 1
ATOM 3373 C C . GLU A 1 438 ? 7.125 -1.745 21.297 1 90.75 438 GLU A C 1
ATOM 3375 O O . GLU A 1 438 ? 6.336 -1.931 22.234 1 90.75 438 GLU A O 1
ATOM 3380 N N . LYS A 1 439 ? 8.117 -0.852 21.312 1 95.5 439 LYS A N 1
ATOM 3381 C CA . LYS A 1 439 ? 8.227 0.078 22.438 1 95.5 439 LYS A CA 1
ATOM 3382 C C . LYS A 1 439 ? 6.969 0.932 22.562 1 95.5 439 LYS A C 1
ATOM 3384 O O . LYS A 1 439 ? 6.457 1.124 23.672 1 95.5 439 LYS A O 1
ATOM 3389 N N . LEU A 1 440 ? 6.492 1.454 21.469 1 95.69 440 LEU A N 1
ATOM 3390 C CA . LEU A 1 440 ? 5.27 2.252 21.469 1 95.69 440 LEU A CA 1
ATOM 3391 C C . LEU A 1 440 ? 4.094 1.443 22 1 95.69 440 LEU A C 1
ATOM 3393 O O . LEU A 1 440 ? 3.295 1.951 22.797 1 95.69 440 LEU A O 1
ATOM 3397 N N . ARG A 1 441 ? 3.951 0.235 21.578 1 92.12 441 ARG A N 1
ATOM 3398 C CA . ARG A 1 441 ? 2.871 -0.636 22.031 1 92.12 441 ARG A CA 1
ATOM 3399 C C . ARG A 1 441 ? 2.932 -0.846 23.547 1 92.12 441 ARG A C 1
ATOM 3401 O O . ARG A 1 441 ? 1.897 -0.89 24.219 1 92.12 441 ARG A O 1
ATOM 3408 N N . ALA A 1 442 ? 4.117 -1.048 24.016 1 95.06 442 ALA A N 1
ATOM 3409 C CA . ALA A 1 442 ? 4.293 -1.22 25.453 1 95.06 442 ALA A CA 1
ATOM 3410 C C . ALA A 1 442 ? 3.846 0.026 26.219 1 95.06 442 ALA A C 1
ATOM 3412 O O . ALA A 1 442 ? 3.188 -0.074 27.266 1 95.06 442 ALA A O 1
ATOM 3413 N N . ILE A 1 443 ? 4.207 1.174 25.734 1 96.38 443 ILE A N 1
ATOM 3414 C CA . ILE A 1 443 ? 3.816 2.43 26.375 1 96.38 443 ILE A CA 1
ATOM 3415 C C . ILE A 1 443 ? 2.299 2.59 26.297 1 96.38 443 ILE A C 1
ATOM 3417 O O . ILE A 1 443 ? 1.664 2.973 27.281 1 96.38 443 ILE A O 1
ATOM 3421 N N . LYS A 1 444 ? 1.714 2.291 25.125 1 94.44 444 LYS A N 1
ATOM 3422 C CA . LYS A 1 444 ? 0.267 2.359 24.953 1 94.44 444 LYS A CA 1
ATOM 3423 C C . LYS A 1 444 ? -0.453 1.427 25.922 1 94.44 444 LYS A C 1
ATOM 3425 O O . LYS A 1 444 ? -1.474 1.796 26.5 1 94.44 444 LYS A O 1
ATOM 3430 N N . ALA A 1 445 ? 0.035 0.271 26.078 1 93.5 445 ALA A N 1
ATOM 3431 C CA . ALA A 1 445 ? -0.566 -0.7 26.984 1 93.5 445 ALA A CA 1
ATOM 3432 C C . ALA A 1 445 ? -0.583 -0.172 28.422 1 93.5 445 ALA A C 1
ATOM 3434 O O . ALA A 1 445 ? -1.511 -0.456 29.172 1 93.5 445 ALA A O 1
ATOM 3435 N N . LYS A 1 446 ? 0.383 0.566 28.75 1 94.31 446 LYS A N 1
ATOM 3436 C CA . LYS A 1 446 ? 0.49 1.132 30.094 1 94.31 446 LYS A CA 1
ATOM 3437 C C . LYS A 1 446 ? -0.457 2.316 30.266 1 94.31 446 LYS A C 1
ATOM 3439 O O . LYS A 1 446 ? -1.108 2.447 31.312 1 94.31 446 LYS A O 1
ATOM 3444 N N . TRP A 1 447 ? -0.575 3.205 29.312 1 94.56 447 TRP A N 1
ATOM 3445 C CA . TRP A 1 447 ? -1.244 4.492 29.484 1 94.56 447 TRP A CA 1
ATOM 3446 C C . TRP A 1 447 ? -2.664 4.441 28.922 1 94.56 447 TRP A C 1
ATOM 3448 O O . TRP A 1 447 ? -3.502 5.277 29.266 1 94.56 447 TRP A O 1
ATOM 3458 N N . ASP A 1 448 ? -2.938 3.498 28.078 1 93.38 448 ASP A N 1
ATOM 3459 C CA . ASP A 1 448 ? -4.246 3.281 27.469 1 93.38 448 ASP A CA 1
ATOM 3460 C C . ASP A 1 448 ? -4.52 1.792 27.281 1 93.38 448 ASP A C 1
ATOM 3462 O O . ASP A 1 448 ? -4.695 1.331 26.141 1 93.38 448 ASP A O 1
ATOM 3466 N N . PRO A 1 449 ? -4.621 1.068 28.297 1 89.5 449 PRO A N 1
ATOM 3467 C CA . PRO A 1 449 ? -4.691 -0.393 28.234 1 89.5 449 PRO A CA 1
ATOM 3468 C C . PRO A 1 449 ? -5.906 -0.889 27.453 1 89.5 449 PRO A C 1
ATOM 3470 O O . PRO A 1 449 ? -5.867 -1.968 26.859 1 89.5 449 PRO A O 1
ATOM 3473 N N . GLU A 1 450 ? -6.949 -0.149 27.422 1 88.81 450 GLU A N 1
ATOM 3474 C CA . GLU A 1 450 ? -8.156 -0.587 26.719 1 88.81 450 GLU A CA 1
ATOM 3475 C C . GLU A 1 450 ? -8.219 -0.007 25.312 1 88.81 450 GLU A C 1
ATOM 3477 O O . GLU A 1 450 ? -9.219 -0.169 24.609 1 88.81 450 GLU A O 1
ATOM 3482 N N . ASN A 1 451 ? -7.227 0.719 24.938 1 88.88 451 ASN A N 1
ATOM 3483 C CA . ASN A 1 451 ? -7.109 1.324 23.609 1 88.88 451 ASN A CA 1
ATOM 3484 C C . ASN A 1 451 ? -8.258 2.291 23.344 1 88.88 451 ASN A C 1
ATOM 3486 O O . ASN A 1 451 ? -8.891 2.219 22.281 1 88.88 451 ASN A O 1
ATOM 3490 N N . HIS A 1 452 ? -8.484 3.084 24.328 1 88.62 452 HIS A N 1
ATOM 3491 C CA . HIS A 1 452 ? -9.539 4.09 24.234 1 88.62 452 HIS A CA 1
ATOM 3492 C C . HIS A 1 452 ? -9.227 5.125 23.172 1 88.62 452 HIS A C 1
ATOM 3494 O O . HIS A 1 452 ? -10.133 5.629 22.5 1 88.62 452 HIS A O 1
ATOM 3500 N N . TRP A 1 453 ? -8.023 5.445 23.062 1 89.44 453 TRP A N 1
ATOM 3501 C CA . TRP A 1 453 ? -7.582 6.461 22.125 1 89.44 453 TRP A CA 1
ATOM 3502 C C . TRP A 1 453 ? -7.07 5.816 20.828 1 89.44 453 TRP A C 1
ATOM 3504 O O . TRP A 1 453 ? -5.934 6.062 20.422 1 89.44 453 TRP A O 1
ATOM 3514 N N . SER A 1 454 ? -7.852 5.133 20.078 1 81.69 454 SER A N 1
ATOM 3515 C CA . SER A 1 454 ? -7.434 4.363 18.906 1 81.69 454 SER A CA 1
ATOM 3516 C C . SER A 1 454 ? -7.816 5.074 17.625 1 81.69 454 SER A C 1
ATOM 3518 O O . SER A 1 454 ? -7.375 4.684 16.531 1 81.69 454 SER A O 1
ATOM 3520 N N . ALA A 1 455 ? -8.445 6.18 17.672 1 80.38 455 ALA A N 1
ATOM 3521 C CA . ALA A 1 455 ? -9.047 6.793 16.484 1 80.38 455 ALA A CA 1
ATOM 3522 C C . ALA A 1 455 ? -7.984 7.477 15.633 1 80.38 455 ALA A C 1
ATOM 3524 O O . ALA A 1 455 ? -8.086 7.488 14.398 1 80.38 455 ALA A O 1
ATOM 3525 N N . LEU A 1 456 ? -6.973 8.109 16.188 1 71.69 456 LEU A N 1
ATOM 3526 C CA . LEU A 1 456 ? -6.008 8.914 15.438 1 71.69 456 LEU A CA 1
ATOM 3527 C C . LEU A 1 456 ? -4.672 8.188 15.32 1 71.69 456 LEU A C 1
ATOM 3529 O O . LEU A 1 456 ? -3.627 8.82 15.18 1 71.69 456 LEU A O 1
ATOM 3533 N N . GLY A 1 457 ? -4.637 6.965 15.156 1 65.31 457 GLY A N 1
ATOM 3534 C CA . GLY A 1 457 ? -3.281 6.492 14.914 1 65.31 457 GLY A CA 1
ATOM 3535 C C . GLY A 1 457 ? -3.072 5.047 15.32 1 65.31 457 GLY A C 1
ATOM 3536 O O . GLY A 1 457 ? -3.498 4.129 14.617 1 65.31 457 GLY A O 1
ATOM 3537 N N . VAL A 1 458 ? -2.658 4.961 16.625 1 71.31 458 VAL A N 1
ATOM 3538 C CA . VAL A 1 458 ? -1.962 3.775 17.125 1 71.31 458 VAL A CA 1
ATOM 3539 C C . VAL A 1 458 ? -2.934 2.891 17.906 1 71.31 458 VAL A C 1
ATOM 3541 O O . VAL A 1 458 ? -3.797 3.395 18.625 1 71.31 458 VAL A O 1
ATOM 3544 N N . MET B 1 1 ? 31.609 -9.312 -11.57 1 57.5 1 MET B N 1
ATOM 3545 C CA . MET B 1 1 ? 31.062 -10.438 -12.336 1 57.5 1 MET B CA 1
ATOM 3546 C C . MET B 1 1 ? 31.875 -11.703 -12.094 1 57.5 1 MET B C 1
ATOM 3548 O O . MET B 1 1 ? 33.094 -11.648 -12.008 1 57.5 1 MET B O 1
ATOM 3552 N N . ALA B 1 2 ? 31.109 -12.734 -11.594 1 65.25 2 ALA B N 1
ATOM 3553 C CA . ALA B 1 2 ? 31.844 -13.984 -11.438 1 65.25 2 ALA B CA 1
ATOM 3554 C C . ALA B 1 2 ? 32.469 -14.43 -12.766 1 65.25 2 ALA B C 1
ATOM 3556 O O . ALA B 1 2 ? 31.781 -14.469 -13.789 1 65.25 2 ALA B O 1
ATOM 3557 N N . ASP B 1 3 ? 33.719 -14.508 -12.82 1 81.12 3 ASP B N 1
ATOM 3558 C CA . ASP B 1 3 ? 34.438 -15.039 -13.984 1 81.12 3 ASP B CA 1
ATOM 3559 C C . ASP B 1 3 ? 34.031 -16.484 -14.258 1 81.12 3 ASP B C 1
ATOM 3561 O O . ASP B 1 3 ? 34.281 -17.375 -13.422 1 81.12 3 ASP B O 1
ATOM 3565 N N . LEU B 1 4 ? 33.344 -16.688 -15.5 1 86.06 4 LEU B N 1
ATOM 3566 C CA . LEU B 1 4 ? 32.812 -18.016 -15.836 1 86.06 4 LEU B CA 1
ATOM 3567 C C . LEU B 1 4 ? 33.906 -19.078 -15.758 1 86.06 4 LEU B C 1
ATOM 3569 O O . LEU B 1 4 ? 33.688 -20.141 -15.195 1 86.06 4 LEU B O 1
ATOM 3573 N N . LYS B 1 5 ? 35.062 -18.781 -16.312 1 87.06 5 LYS B N 1
ATOM 3574 C CA . LYS B 1 5 ? 36.156 -19.75 -16.375 1 87.06 5 LYS B CA 1
ATOM 3575 C C . LYS B 1 5 ? 36.656 -20.109 -14.969 1 87.06 5 LYS B C 1
ATOM 3577 O O . LYS B 1 5 ? 36.844 -21.281 -14.656 1 87.06 5 LYS B O 1
ATOM 3582 N N . ALA B 1 6 ? 36.781 -19.125 -14.203 1 90.38 6 ALA B N 1
ATOM 3583 C CA . ALA B 1 6 ? 37.25 -19.344 -12.836 1 90.38 6 ALA B CA 1
ATOM 3584 C C . ALA B 1 6 ? 36.188 -20.078 -12.008 1 90.38 6 ALA B C 1
ATOM 3586 O O . ALA B 1 6 ? 36.531 -21.016 -11.266 1 90.38 6 ALA B O 1
ATOM 3587 N N . PHE B 1 7 ? 34.969 -19.672 -12.148 1 94.38 7 PHE B N 1
ATOM 3588 C CA . PHE B 1 7 ? 33.875 -20.312 -11.43 1 94.38 7 PHE B CA 1
ATOM 3589 C C . PHE B 1 7 ? 33.75 -21.781 -11.828 1 94.38 7 PHE B C 1
ATOM 3591 O O . PHE B 1 7 ? 33.625 -22.656 -10.969 1 94.38 7 PHE B O 1
ATOM 3598 N N . SER B 1 8 ? 33.812 -22.016 -13.109 1 94.12 8 SER B N 1
ATOM 3599 C CA . SER B 1 8 ? 33.656 -23.375 -13.641 1 94.12 8 SER B CA 1
ATOM 3600 C C . SER B 1 8 ? 34.812 -24.281 -13.203 1 94.12 8 SER B C 1
ATOM 3602 O O . SER B 1 8 ? 34.594 -25.438 -12.859 1 94.12 8 SER B O 1
ATOM 3604 N N . SER B 1 9 ? 35.969 -23.75 -13.273 1 94.56 9 SER B N 1
ATOM 3605 C CA . SER B 1 9 ? 37.125 -24.547 -12.914 1 94.56 9 SER B CA 1
ATOM 3606 C C . SER B 1 9 ? 37.062 -25 -11.461 1 94.56 9 SER B C 1
ATOM 3608 O O . SER B 1 9 ? 37.531 -26.094 -11.125 1 94.56 9 SER B O 1
ATOM 3610 N N . GLY B 1 10 ? 36.531 -24.156 -10.609 1 95.38 10 GLY B N 1
ATOM 3611 C CA . GLY B 1 10 ? 36.438 -24.469 -9.195 1 95.38 10 GLY B CA 1
ATOM 3612 C C . GLY B 1 10 ? 35.281 -25.391 -8.867 1 95.38 10 GLY B C 1
ATOM 3613 O O . GLY B 1 10 ? 35.375 -26.25 -7.977 1 95.38 10 GLY B O 1
ATOM 3614 N N . LEU B 1 11 ? 34.188 -25.297 -9.562 1 97.06 11 LEU B N 1
ATOM 3615 C CA . LEU B 1 11 ? 32.969 -26.016 -9.203 1 97.06 11 LEU B CA 1
ATOM 3616 C C . LEU B 1 11 ? 32.906 -27.344 -9.945 1 97.06 11 LEU B C 1
ATOM 3618 O O . LEU B 1 11 ? 32.438 -28.344 -9.391 1 97.06 11 LEU B O 1
ATOM 3622 N N . LYS B 1 12 ? 33.344 -27.469 -11.117 1 95.94 12 LYS B N 1
ATOM 3623 C CA . LYS B 1 12 ? 33.125 -28.609 -12 1 95.94 12 LYS B CA 1
ATOM 3624 C C . LYS B 1 12 ? 33.625 -29.891 -11.367 1 95.94 12 LYS B C 1
ATOM 3626 O O . LYS B 1 12 ? 33 -30.938 -11.445 1 95.94 12 LYS B O 1
ATOM 3631 N N . PRO B 1 13 ? 34.812 -29.859 -10.727 1 96.62 13 PRO B N 1
ATOM 3632 C CA . PRO B 1 13 ? 35.344 -31.094 -10.141 1 96.62 13 PRO B CA 1
ATOM 3633 C C . PRO B 1 13 ? 34.438 -31.641 -9.031 1 96.62 13 PRO B C 1
ATOM 3635 O O . PRO B 1 13 ? 34.531 -32.812 -8.664 1 96.62 13 PRO B O 1
ATOM 3638 N N . ARG B 1 14 ? 33.531 -30.812 -8.516 1 97 14 ARG B N 1
ATOM 3639 C CA . ARG B 1 14 ? 32.688 -31.188 -7.391 1 97 14 ARG B CA 1
ATOM 3640 C C . ARG B 1 14 ? 31.375 -31.781 -7.879 1 97 14 ARG B C 1
ATOM 3642 O O . ARG B 1 14 ? 30.594 -32.312 -7.086 1 97 14 ARG B O 1
ATOM 3649 N N . LEU B 1 15 ? 31.172 -31.688 -9.195 1 97.88 15 LEU B N 1
ATOM 3650 C CA . LEU B 1 15 ? 29.859 -32 -9.734 1 97.88 15 LEU B CA 1
ATOM 3651 C C . LEU B 1 15 ? 29.891 -33.312 -10.523 1 97.88 15 LEU B C 1
ATOM 3653 O O . LEU B 1 15 ? 30.953 -33.812 -10.867 1 97.88 15 LEU B O 1
ATOM 3657 N N . SER B 1 16 ? 28.688 -33.875 -10.766 1 96.69 16 SER B N 1
ATOM 3658 C CA . SER B 1 16 ? 28.578 -35.031 -11.641 1 96.69 16 SER B CA 1
ATOM 3659 C C . SER B 1 16 ? 28.984 -34.719 -13.062 1 96.69 16 SER B C 1
ATOM 3661 O O . SER B 1 16 ? 28.969 -33.531 -13.469 1 96.69 16 SER B O 1
ATOM 3663 N N . THR B 1 17 ? 29.328 -35.656 -13.805 1 92.44 17 THR B N 1
ATOM 3664 C CA . THR B 1 17 ? 29.969 -35.531 -15.102 1 92.44 17 THR B CA 1
ATOM 3665 C C . THR B 1 17 ? 29.062 -34.812 -16.094 1 92.44 17 THR B C 1
ATOM 3667 O O . THR B 1 17 ? 29.531 -34.031 -16.938 1 92.44 17 THR B O 1
ATOM 3670 N N . ASP B 1 18 ? 27.859 -34.938 -16.047 1 92.06 18 ASP B N 1
ATOM 3671 C CA . ASP B 1 18 ? 26.953 -34.438 -17.078 1 92.06 18 ASP B CA 1
ATOM 3672 C C . ASP B 1 18 ? 26.391 -33.062 -16.688 1 92.06 18 ASP B C 1
ATOM 3674 O O . ASP B 1 18 ? 25.578 -32.5 -17.422 1 92.06 18 ASP B O 1
ATOM 3678 N N . THR B 1 19 ? 26.891 -32.5 -15.578 1 95.38 19 THR B N 1
ATOM 3679 C CA . THR B 1 19 ? 26.438 -31.188 -15.156 1 95.38 19 THR B CA 1
ATOM 3680 C C . THR B 1 19 ? 26.953 -30.109 -16.109 1 95.38 19 THR B C 1
ATOM 3682 O O . THR B 1 19 ? 28.125 -30.156 -16.516 1 95.38 19 THR B O 1
ATOM 3685 N N . LYS B 1 20 ? 26.109 -29.188 -16.469 1 95.75 20 LYS B N 1
ATOM 3686 C CA . LYS B 1 20 ? 26.484 -28.094 -17.375 1 95.75 20 LYS B CA 1
ATOM 3687 C C . LYS B 1 20 ? 26.656 -26.781 -16.625 1 95.75 20 LYS B C 1
ATOM 3689 O O . LYS B 1 20 ? 25.875 -26.469 -15.719 1 95.75 20 LYS B O 1
ATOM 3694 N N . ILE B 1 21 ? 27.656 -26.047 -16.828 1 96.88 21 ILE B N 1
ATOM 3695 C CA . ILE B 1 21 ? 27.906 -24.688 -16.375 1 96.88 21 ILE B CA 1
ATOM 3696 C C . ILE B 1 21 ? 28.094 -23.766 -17.578 1 96.88 21 ILE B C 1
ATOM 3698 O O . ILE B 1 21 ? 28.984 -23.984 -18.422 1 96.88 21 ILE B O 1
ATOM 3702 N N . VAL B 1 22 ? 27.203 -22.797 -17.734 1 96.5 22 VAL B N 1
ATOM 3703 C CA . VAL B 1 22 ? 27.266 -21.953 -18.922 1 96.5 22 VAL B CA 1
ATOM 3704 C C . VAL B 1 22 ? 27.297 -20.484 -18.5 1 96.5 22 VAL B C 1
ATOM 3706 O O . VAL B 1 22 ? 27.141 -20.172 -17.312 1 96.5 22 VAL B O 1
ATOM 3709 N N . GLY B 1 23 ? 27.531 -19.578 -19.438 1 95.44 23 GLY B N 1
ATOM 3710 C CA . GLY B 1 23 ? 27.656 -18.156 -19.156 1 95.44 23 GLY B CA 1
ATOM 3711 C C . GLY B 1 23 ? 26.344 -17.391 -19.344 1 95.44 23 GLY B C 1
ATOM 3712 O O . GLY B 1 23 ? 25.297 -18 -19.594 1 95.44 23 GLY B O 1
ATOM 3713 N N . SER B 1 24 ? 26.469 -16.078 -19.188 1 93.94 24 SER B N 1
ATOM 3714 C CA . SER B 1 24 ? 25.312 -15.195 -19.172 1 93.94 24 SER B CA 1
ATOM 3715 C C . SER B 1 24 ? 24.562 -15.211 -20.5 1 93.94 24 SER B C 1
ATOM 3717 O O . SER B 1 24 ? 23.359 -14.977 -20.547 1 93.94 24 SER B O 1
ATOM 3719 N N . GLU B 1 25 ? 25.141 -15.586 -21.547 1 92.06 25 GLU B N 1
ATOM 3720 C CA . GLU B 1 25 ? 24.547 -15.586 -22.875 1 92.06 25 GLU B CA 1
ATOM 3721 C C . GLU B 1 25 ? 23.453 -16.656 -23 1 92.06 25 GLU B C 1
ATOM 3723 O O . GLU B 1 25 ? 22.578 -16.562 -23.859 1 92.06 25 GLU B O 1
ATOM 3728 N N . GLU B 1 26 ? 23.5 -17.609 -22.125 1 92.62 26 GLU B N 1
ATOM 3729 C CA . GLU B 1 26 ? 22.531 -18.703 -22.172 1 92.62 26 GLU B CA 1
ATOM 3730 C C . GLU B 1 26 ? 21.516 -18.594 -21.047 1 92.62 26 GLU B C 1
ATOM 3732 O O . GLU B 1 26 ? 20.859 -19.578 -20.703 1 92.62 26 GLU B O 1
ATOM 3737 N N . THR B 1 27 ? 21.422 -17.422 -20.516 1 91.94 27 THR B N 1
ATOM 3738 C CA . THR B 1 27 ? 20.422 -17.203 -19.469 1 91.94 27 THR B CA 1
ATOM 3739 C C . THR B 1 27 ? 19.031 -17.516 -19.969 1 91.94 27 THR B C 1
ATOM 3741 O O . THR B 1 27 ? 18.609 -17 -21 1 91.94 27 THR B O 1
ATOM 3744 N N . PRO B 1 28 ? 18.344 -18.438 -19.297 1 93.56 28 PRO B N 1
ATOM 3745 C CA . PRO B 1 28 ? 17 -18.75 -19.75 1 93.56 28 PRO B CA 1
ATOM 3746 C C . PRO B 1 28 ? 16.031 -17.562 -19.656 1 93.56 28 PRO B C 1
ATOM 3748 O O . PRO B 1 28 ? 16.125 -16.781 -18.719 1 93.56 28 PRO B O 1
ATOM 3751 N N . ALA B 1 29 ? 15.094 -17.562 -20.641 1 93.56 29 ALA B N 1
ATOM 3752 C CA . ALA B 1 29 ? 14.062 -16.531 -20.625 1 93.56 29 ALA B CA 1
ATOM 3753 C C . ALA B 1 29 ? 13.133 -16.719 -19.422 1 93.56 29 ALA B C 1
ATOM 3755 O O . ALA B 1 29 ? 12.852 -17.859 -19.016 1 93.56 29 ALA B O 1
ATOM 3756 N N . ARG B 1 30 ? 12.695 -15.648 -18.906 1 95.25 30 ARG B N 1
ATOM 3757 C CA . ARG B 1 30 ? 11.75 -15.656 -17.797 1 95.25 30 ARG B CA 1
ATOM 3758 C C . ARG B 1 30 ? 10.414 -15.055 -18.203 1 95.25 30 ARG B C 1
ATOM 3760 O O . ARG B 1 30 ? 10.32 -14.391 -19.234 1 95.25 30 ARG B O 1
ATOM 3767 N N . TRP B 1 31 ? 9.422 -15.32 -17.422 1 95.5 31 TRP B N 1
ATOM 3768 C CA . TRP B 1 31 ? 8.078 -14.82 -17.688 1 95.5 31 TRP B CA 1
ATOM 3769 C C . TRP B 1 31 ? 8.031 -13.297 -17.562 1 95.5 31 TRP B C 1
ATOM 3771 O O . TRP B 1 31 ? 7.344 -12.625 -18.328 1 95.5 31 TRP B O 1
ATOM 3781 N N . ASP B 1 32 ? 8.742 -12.75 -16.672 1 95.12 32 ASP B N 1
ATOM 3782 C CA . ASP B 1 32 ? 8.82 -11.312 -16.422 1 95.12 32 ASP B CA 1
ATOM 3783 C C . ASP B 1 32 ? 10.266 -10.828 -16.453 1 95.12 32 ASP B C 1
ATOM 3785 O O . ASP B 1 32 ? 11.148 -11.453 -15.859 1 95.12 32 ASP B O 1
ATOM 3789 N N . ASP B 1 33 ? 10.453 -9.711 -17.062 1 94.75 33 ASP B N 1
ATOM 3790 C CA . ASP B 1 33 ? 11.805 -9.18 -17.188 1 94.75 33 ASP B CA 1
ATOM 3791 C C . ASP B 1 33 ? 12.062 -8.062 -16.188 1 94.75 33 ASP B C 1
ATOM 3793 O O . ASP B 1 33 ? 13.203 -7.637 -15.992 1 94.75 33 ASP B O 1
ATOM 3797 N N . VAL B 1 34 ? 11.078 -7.609 -15.523 1 92.69 34 VAL B N 1
ATOM 3798 C CA . VAL B 1 34 ? 11.227 -6.461 -14.641 1 92.69 34 VAL B CA 1
ATOM 3799 C C . VAL B 1 34 ? 12.211 -6.793 -13.516 1 92.69 34 VAL B C 1
ATOM 3801 O O . VAL B 1 34 ? 13.109 -6.004 -13.219 1 92.69 34 VAL B O 1
ATOM 3804 N N . CYS B 1 35 ? 12.062 -7.969 -12.969 1 90.4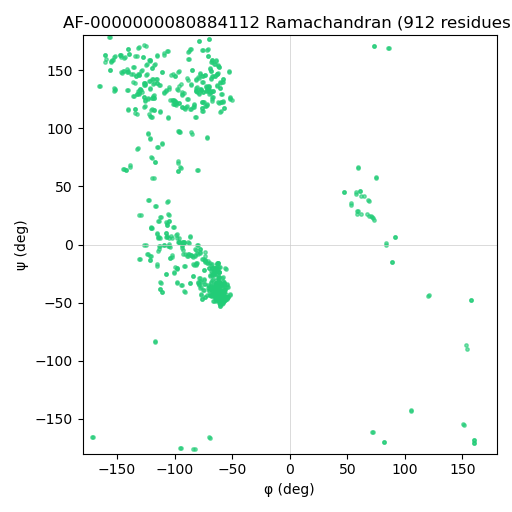4 35 CYS B N 1
ATOM 3805 C CA . CYS B 1 35 ? 12.898 -8.367 -11.844 1 90.44 35 CYS B CA 1
ATOM 3806 C C . CYS B 1 35 ? 13.805 -9.531 -12.227 1 90.44 35 CYS B C 1
ATOM 3808 O O . CYS B 1 35 ? 14.266 -10.281 -11.359 1 90.44 35 CYS B O 1
ATOM 3810 N N . ALA B 1 36 ? 14 -9.695 -13.461 1 92.81 36 ALA B N 1
ATOM 3811 C CA . ALA B 1 36 ? 14.844 -10.812 -13.898 1 92.81 36 ALA B CA 1
ATOM 3812 C C . ALA B 1 36 ? 16.281 -10.609 -13.461 1 92.81 36 ALA B C 1
ATOM 3814 O O . ALA B 1 36 ? 16.859 -9.531 -13.633 1 92.81 36 ALA B O 1
ATOM 3815 N N . PRO B 1 37 ? 16.875 -11.695 -12.867 1 93.19 37 PRO B N 1
ATOM 3816 C CA . PRO B 1 37 ? 18.312 -11.609 -12.586 1 93.19 37 PRO B CA 1
ATOM 3817 C C . PRO B 1 37 ? 19.156 -11.586 -13.859 1 93.19 37 PRO B C 1
ATOM 3819 O O . PRO B 1 37 ? 18.688 -11.969 -14.93 1 93.19 37 PRO B O 1
ATOM 3822 N N . ALA B 1 38 ? 20.344 -11.047 -13.68 1 92.38 38 ALA B N 1
ATOM 3823 C CA . ALA B 1 38 ? 21.375 -11.094 -14.719 1 92.38 38 ALA B CA 1
ATOM 3824 C C . ALA B 1 38 ? 22.594 -11.875 -14.258 1 92.38 38 ALA B C 1
ATOM 3826 O O . ALA B 1 38 ? 23.672 -11.297 -14.047 1 92.38 38 ALA B O 1
ATOM 3827 N N . PRO B 1 39 ? 22.422 -13.141 -14.148 1 95.31 39 PRO B N 1
ATOM 3828 C CA . PRO B 1 39 ? 23.516 -13.961 -13.633 1 95.31 39 PRO B CA 1
ATOM 3829 C C . PRO B 1 39 ? 24.703 -14.039 -14.586 1 95.31 39 PRO B C 1
ATOM 3831 O O . PRO B 1 39 ? 24.516 -13.977 -15.805 1 95.31 39 PRO B O 1
ATOM 3834 N N . SER B 1 40 ? 25.891 -14.172 -14.039 1 95.81 40 SER B N 1
ATOM 3835 C CA . SER B 1 40 ? 27.094 -14.367 -14.828 1 95.81 40 SER B CA 1
ATOM 3836 C C . SER B 1 40 ? 27.281 -15.836 -15.195 1 95.81 40 SER B C 1
ATOM 3838 O O . SER B 1 40 ? 27.953 -16.156 -16.172 1 95.81 40 SER B O 1
ATOM 3840 N N . VAL B 1 41 ? 26.734 -16.656 -14.352 1 96.94 41 VAL B N 1
ATOM 3841 C CA . VAL B 1 41 ? 26.891 -18.094 -14.523 1 96.94 41 VAL B CA 1
ATOM 3842 C C . VAL B 1 41 ? 25.547 -18.797 -14.297 1 96.94 41 VAL B C 1
ATOM 3844 O O . VAL B 1 41 ? 24.781 -18.406 -13.414 1 96.94 41 VAL B O 1
ATOM 3847 N N . ILE B 1 42 ? 25.25 -19.781 -15.094 1 97.75 42 ILE B N 1
ATOM 3848 C CA . ILE B 1 42 ? 24.109 -20.672 -14.914 1 97.75 42 ILE B CA 1
ATOM 3849 C C . ILE B 1 42 ? 24.594 -22.109 -14.758 1 97.75 42 ILE B C 1
ATOM 3851 O O . ILE B 1 42 ? 25.391 -22.594 -15.57 1 97.75 42 ILE B O 1
ATOM 3855 N N . VAL B 1 43 ? 24.188 -22.719 -13.734 1 98.06 43 VAL B N 1
ATOM 3856 C CA . VAL B 1 43 ? 24.5 -24.125 -13.5 1 98.06 43 VAL B CA 1
ATOM 3857 C C . VAL B 1 43 ? 23.25 -24.984 -13.719 1 98.06 43 VAL B C 1
ATOM 3859 O O . VAL B 1 43 ? 22.172 -24.656 -13.227 1 98.06 43 VAL B O 1
ATOM 3862 N N . TYR B 1 44 ? 23.391 -26.062 -14.461 1 97.81 44 TYR B N 1
ATOM 3863 C CA . TYR B 1 44 ? 22.328 -27.062 -14.664 1 97.81 44 TYR B CA 1
ATOM 3864 C C . TYR B 1 44 ? 22.688 -28.375 -13.977 1 97.81 44 TYR B C 1
ATOM 3866 O O . TYR B 1 44 ? 23.172 -29.297 -14.617 1 97.81 44 TYR B O 1
ATOM 3874 N N . PRO B 1 45 ? 22.359 -28.469 -12.734 1 98 45 PRO B N 1
ATOM 3875 C CA . PRO B 1 45 ? 22.672 -29.703 -12.008 1 98 45 PRO B CA 1
ATOM 3876 C C . PRO B 1 45 ? 21.906 -30.922 -12.547 1 98 45 PRO B C 1
ATOM 3878 O O . PRO B 1 45 ? 20.797 -30.781 -13.062 1 98 45 PRO B O 1
ATOM 3881 N N . ARG B 1 46 ? 22.484 -32.094 -12.312 1 97.19 46 ARG B N 1
ATOM 3882 C CA . ARG B 1 46 ? 21.875 -33.344 -12.781 1 97.19 46 ARG B CA 1
ATOM 3883 C C . ARG B 1 46 ? 21.469 -34.219 -11.609 1 97.19 46 ARG B C 1
ATOM 3885 O O . ARG B 1 46 ? 20.703 -35.156 -11.773 1 97.19 46 ARG B O 1
ATOM 3892 N N . THR B 1 47 ? 22.016 -33.938 -10.5 1 97.94 47 THR B N 1
ATOM 3893 C CA . THR B 1 47 ? 21.688 -34.656 -9.281 1 97.94 47 THR B CA 1
ATOM 3894 C C . THR B 1 47 ? 21.422 -33.719 -8.125 1 97.94 47 THR B C 1
ATOM 3896 O O . THR B 1 47 ? 21.75 -32.531 -8.203 1 97.94 47 THR B O 1
ATOM 3899 N N . GLU B 1 48 ? 20.781 -34.219 -7.082 1 98.38 48 GLU B N 1
ATOM 3900 C CA . GLU B 1 48 ? 20.562 -33.406 -5.879 1 98.38 48 GLU B CA 1
ATOM 3901 C C . GLU B 1 48 ? 21.891 -33 -5.25 1 98.38 48 GLU B C 1
ATOM 3903 O O . GLU B 1 48 ? 22.016 -31.906 -4.707 1 98.38 48 GLU B O 1
ATOM 3908 N N . GLU B 1 49 ? 22.891 -33.844 -5.324 1 98.25 49 GLU B N 1
ATOM 3909 C CA . GLU B 1 49 ? 24.219 -33.562 -4.809 1 98.25 49 GLU B CA 1
ATOM 3910 C C . GLU B 1 49 ? 24.859 -32.406 -5.574 1 98.25 49 GLU B C 1
ATOM 3912 O O . GLU B 1 49 ? 25.578 -31.594 -4.988 1 98.25 49 GLU B O 1
ATOM 3917 N N . ASP B 1 50 ? 24.672 -32.406 -6.906 1 98.5 50 ASP B N 1
ATOM 3918 C CA . ASP B 1 50 ? 25.172 -31.281 -7.699 1 98.5 50 ASP B CA 1
ATOM 3919 C C . ASP B 1 50 ? 24.625 -29.953 -7.184 1 98.5 50 ASP B C 1
ATOM 3921 O O . ASP B 1 50 ? 25.359 -28.953 -7.148 1 98.5 50 ASP B O 1
ATOM 3925 N N . VAL B 1 51 ? 23.312 -29.938 -6.84 1 98.62 51 VAL B N 1
ATOM 3926 C CA . VAL B 1 51 ? 22.688 -28.734 -6.297 1 98.62 51 VAL B CA 1
ATOM 3927 C C . VAL B 1 51 ? 23.375 -28.344 -4.992 1 98.62 51 VAL B C 1
ATOM 3929 O O . VAL B 1 51 ? 23.766 -27.172 -4.812 1 98.62 51 VAL B O 1
ATOM 3932 N N . ALA B 1 52 ? 23.547 -29.266 -4.145 1 98.56 52 ALA B N 1
ATOM 3933 C CA . ALA B 1 52 ? 24.172 -29.047 -2.844 1 98.56 52 ALA B CA 1
ATOM 3934 C C . ALA B 1 52 ? 25.578 -28.469 -3.002 1 98.56 52 ALA B C 1
ATOM 3936 O O . ALA B 1 52 ? 25.922 -27.469 -2.354 1 98.56 52 ALA B O 1
ATOM 3937 N N . GLU B 1 53 ? 26.344 -29.047 -3.828 1 98.31 53 GLU B N 1
ATOM 3938 C CA . GLU B 1 53 ? 27.719 -28.609 -4.035 1 98.31 53 GLU B CA 1
ATOM 3939 C C . GLU B 1 53 ? 27.75 -27.203 -4.648 1 98.31 53 GLU B C 1
ATOM 3941 O O . GLU B 1 53 ? 28.656 -26.422 -4.352 1 98.31 53 GLU B O 1
ATOM 3946 N N . THR B 1 54 ? 26.875 -26.984 -5.574 1 98.19 54 THR B N 1
ATOM 3947 C CA . THR B 1 54 ? 26.797 -25.656 -6.172 1 98.19 54 THR B CA 1
ATOM 3948 C C . THR B 1 54 ? 26.516 -24.594 -5.109 1 98.19 54 THR B C 1
ATOM 3950 O O . THR B 1 54 ? 27.156 -23.531 -5.086 1 98.19 54 THR B O 1
ATOM 3953 N N . VAL B 1 55 ? 25.531 -24.859 -4.215 1 97.75 55 VAL B N 1
ATOM 3954 C CA . VAL B 1 55 ? 25.188 -23.938 -3.139 1 97.75 55 VAL B CA 1
ATOM 3955 C C . VAL B 1 55 ? 26.406 -23.719 -2.238 1 97.75 55 VAL B C 1
ATOM 3957 O O . VAL B 1 55 ? 26.734 -22.578 -1.906 1 97.75 55 VAL B O 1
ATOM 3960 N N . LYS B 1 56 ? 27.078 -24.781 -1.872 1 97.19 56 LYS B N 1
ATOM 3961 C CA . LYS B 1 56 ? 28.281 -24.688 -1.035 1 97.19 56 LYS B CA 1
ATOM 3962 C C . LYS B 1 56 ? 29.328 -23.812 -1.686 1 97.19 56 LYS B C 1
ATOM 3964 O O . LYS B 1 56 ? 29.938 -22.953 -1.023 1 97.19 56 LYS B O 1
ATOM 3969 N N . TYR B 1 57 ? 29.547 -24.078 -2.887 1 97.06 57 TYR B N 1
ATOM 3970 C CA . TYR B 1 57 ? 30.578 -23.344 -3.609 1 97.06 57 TYR B CA 1
ATOM 3971 C C . TYR B 1 57 ? 30.234 -21.859 -3.688 1 97.06 57 TYR B C 1
ATOM 3973 O O . TYR B 1 57 ? 31.109 -21.016 -3.504 1 97.06 57 TYR B O 1
ATOM 3981 N N . CYS B 1 58 ? 29 -21.547 -4.062 1 96.31 58 CYS B N 1
ATOM 3982 C CA . CYS B 1 58 ? 28.578 -20.156 -4.102 1 96.31 58 CYS B CA 1
ATOM 3983 C C . CYS B 1 58 ? 28.828 -19.469 -2.762 1 96.31 58 CYS B C 1
ATOM 3985 O O . CYS B 1 58 ? 29.328 -18.344 -2.717 1 96.31 58 CYS B O 1
ATOM 3987 N N . ARG B 1 59 ? 28.469 -20.141 -1.704 1 94.62 59 ARG B N 1
ATOM 3988 C CA . ARG B 1 59 ? 28.672 -19.594 -0.365 1 94.62 59 ARG B CA 1
ATOM 3989 C C . ARG B 1 59 ? 30.156 -19.344 -0.107 1 94.62 59 ARG B C 1
ATOM 3991 O O . ARG B 1 59 ? 30.516 -18.281 0.406 1 94.62 59 ARG B O 1
ATOM 3998 N N . GLU B 1 60 ? 30.969 -20.281 -0.4 1 94.62 60 GLU B N 1
ATOM 3999 C CA . GLU B 1 60 ? 32.406 -20.156 -0.22 1 94.62 60 GLU B CA 1
ATOM 4000 C C . GLU B 1 60 ? 32.969 -18.953 -0.982 1 94.62 60 GLU B C 1
ATOM 4002 O O . GLU B 1 60 ? 33.906 -18.312 -0.535 1 94.62 60 GLU B O 1
ATOM 4007 N N . GLN B 1 61 ? 32.344 -18.703 -2.076 1 94.69 61 GLN B N 1
ATOM 4008 C CA . GLN B 1 61 ? 32.844 -17.625 -2.934 1 94.69 61 GLN B CA 1
ATOM 4009 C C . GLN B 1 61 ? 32.125 -16.312 -2.617 1 94.69 61 GLN B C 1
ATOM 4011 O O . GLN B 1 61 ? 32.406 -15.281 -3.23 1 94.69 61 GLN B O 1
ATOM 4016 N N . GLY B 1 62 ? 31.156 -16.344 -1.706 1 93 62 GLY B N 1
ATOM 4017 C CA . GLY B 1 62 ? 30.406 -15.148 -1.365 1 93 62 GLY B CA 1
ATOM 4018 C C . GLY B 1 62 ? 29.469 -14.688 -2.473 1 93 62 GLY B C 1
ATOM 4019 O O . GLY B 1 62 ? 29.234 -13.492 -2.635 1 93 62 GLY B O 1
ATOM 4020 N N . LEU B 1 63 ? 29.078 -15.602 -3.32 1 94.19 63 LEU B N 1
ATOM 4021 C CA . LEU B 1 63 ? 28.203 -15.289 -4.445 1 94.19 63 LEU B CA 1
ATOM 4022 C C . LEU B 1 63 ? 26.75 -15.617 -4.117 1 94.19 63 LEU B C 1
ATOM 4024 O O . LEU B 1 63 ? 26.469 -16.688 -3.576 1 94.19 63 LEU B O 1
ATOM 4028 N N . LYS B 1 64 ? 25.859 -14.711 -4.426 1 93.62 64 LYS B N 1
ATOM 4029 C CA . LYS B 1 64 ? 24.438 -14.961 -4.281 1 93.62 64 LYS B CA 1
ATOM 4030 C C . LYS B 1 64 ? 23.906 -15.797 -5.441 1 93.62 64 LYS B C 1
ATOM 4032 O O . LYS B 1 64 ? 24.219 -15.523 -6.602 1 93.62 64 LYS B O 1
ATOM 4037 N N . CYS B 1 65 ? 23.203 -16.828 -5.129 1 94.75 65 CYS B N 1
ATOM 4038 C CA . CYS B 1 65 ? 22.625 -17.672 -6.164 1 94.75 65 CYS B CA 1
ATOM 4039 C C . CYS B 1 65 ? 21.109 -17.734 -6.023 1 94.75 65 CYS B C 1
ATOM 4041 O O . CYS B 1 65 ? 20.562 -17.375 -4.977 1 94.75 65 CYS B O 1
ATOM 4043 N N . LEU B 1 66 ? 20.422 -18.047 -7.062 1 95.31 66 LEU B N 1
ATOM 4044 C CA . LEU B 1 66 ? 18.984 -18.234 -7.152 1 95.31 66 LEU B CA 1
ATOM 4045 C C . LEU B 1 66 ? 18.641 -19.516 -7.906 1 95.31 66 LEU B C 1
ATOM 4047 O O . LEU B 1 66 ? 19.234 -19.812 -8.945 1 95.31 66 LEU B O 1
ATOM 4051 N N . ALA B 1 67 ? 17.812 -20.297 -7.305 1 95.88 67 ALA B N 1
ATOM 4052 C CA . ALA B 1 67 ? 17.312 -21.5 -7.992 1 95.88 67 ALA B CA 1
ATOM 4053 C C . ALA B 1 67 ? 16.062 -21.188 -8.797 1 95.88 67 ALA B C 1
ATOM 4055 O O . ALA B 1 67 ? 15.219 -20.391 -8.367 1 95.88 67 ALA B O 1
ATOM 4056 N N . GLU B 1 68 ? 15.977 -21.797 -9.93 1 94.81 68 GLU B N 1
ATOM 4057 C CA . GLU B 1 68 ? 14.805 -21.594 -10.773 1 94.81 68 GLU B CA 1
ATOM 4058 C C . GLU B 1 68 ? 14.422 -22.875 -11.508 1 94.81 68 GLU B C 1
ATOM 4060 O O . GLU B 1 68 ? 15.266 -23.734 -11.766 1 94.81 68 GLU B O 1
ATOM 4065 N N . SER B 1 69 ? 13.148 -23 -11.742 1 94.44 69 SER B N 1
ATOM 4066 C CA . SER B 1 69 ? 12.625 -24.047 -12.617 1 94.44 69 SER B CA 1
ATOM 4067 C C . SER B 1 69 ? 11.938 -23.453 -13.844 1 94.44 69 SER B C 1
ATOM 4069 O O . SER B 1 69 ? 12.602 -23.094 -14.82 1 94.44 69 SER B O 1
ATOM 4071 N N . GLY B 1 70 ? 10.672 -23.047 -13.758 1 93.44 70 GLY B N 1
ATOM 4072 C CA . GLY B 1 70 ? 9.93 -22.562 -14.906 1 93.44 70 GLY B CA 1
ATOM 4073 C C . GLY B 1 70 ? 10.164 -21.094 -15.188 1 93.44 70 GLY B C 1
ATOM 4074 O O . GLY B 1 70 ? 9.805 -20.594 -16.25 1 93.44 70 GLY B O 1
ATOM 4075 N N . GLY B 1 71 ? 10.805 -20.391 -14.312 1 94.31 71 GLY B N 1
ATOM 4076 C CA . GLY B 1 71 ? 11.148 -19 -14.516 1 94.31 71 GLY B CA 1
ATOM 4077 C C . GLY B 1 71 ? 9.945 -18.078 -14.539 1 94.31 71 GLY B C 1
ATOM 4078 O O . GLY B 1 71 ? 9.906 -17.109 -15.289 1 94.31 71 GLY B O 1
ATOM 4079 N N . HIS B 1 72 ? 8.969 -18.328 -13.711 1 92.81 72 HIS B N 1
ATOM 4080 C CA . HIS B 1 72 ? 7.73 -17.562 -13.812 1 92.81 72 HIS B CA 1
ATOM 4081 C C . HIS B 1 72 ? 7.57 -16.609 -12.633 1 92.81 72 HIS B C 1
ATOM 4083 O O . HIS B 1 72 ? 6.609 -15.844 -12.57 1 92.81 72 HIS B O 1
ATOM 4089 N N . SER B 1 73 ? 8.492 -16.578 -11.703 1 88.56 73 SER B N 1
ATOM 4090 C CA . SER B 1 73 ? 8.383 -15.625 -10.609 1 88.56 73 SER B CA 1
ATOM 4091 C C . SER B 1 73 ? 8.648 -14.203 -11.086 1 88.56 73 SER B C 1
ATOM 4093 O O . SER B 1 73 ? 9.633 -13.953 -11.781 1 88.56 73 SER B O 1
ATOM 4095 N N . TRP B 1 74 ? 7.785 -13.266 -10.68 1 85.94 74 TRP B N 1
ATOM 4096 C CA . TRP B 1 74 ? 7.98 -11.875 -11.086 1 85.94 74 TRP B CA 1
ATOM 4097 C C . TRP B 1 74 ? 8.281 -10.992 -9.883 1 85.94 74 TRP B C 1
ATOM 4099 O O . TRP B 1 74 ? 8.305 -9.766 -9.992 1 85.94 74 TRP B O 1
ATOM 4109 N N . SER B 1 75 ? 8.453 -11.562 -8.766 1 85.81 75 SER B N 1
ATOM 4110 C CA . SER B 1 75 ? 8.719 -10.812 -7.539 1 85.81 75 SER B CA 1
ATOM 4111 C C . SER B 1 75 ? 10.062 -11.203 -6.934 1 85.81 75 SER B C 1
ATOM 4113 O O . SER B 1 75 ? 10.133 -11.609 -5.77 1 85.81 75 SER B O 1
ATOM 4115 N N . ILE B 1 76 ? 11.055 -11.062 -7.68 1 87.88 76 ILE B N 1
ATOM 4116 C CA . ILE B 1 76 ? 12.398 -11.367 -7.191 1 87.88 76 ILE B CA 1
ATOM 4117 C C . ILE B 1 76 ? 13.016 -10.117 -6.566 1 87.88 76 ILE B C 1
ATOM 4119 O O . ILE B 1 76 ? 13.258 -9.125 -7.258 1 87.88 76 ILE B O 1
ATOM 4123 N N . LYS B 1 77 ? 13.297 -10.211 -5.359 1 85.75 77 LYS B N 1
ATOM 4124 C CA . LYS B 1 77 ? 13.898 -9.086 -4.656 1 85.75 77 LYS B CA 1
ATOM 4125 C C . LYS B 1 77 ? 15.398 -9.016 -4.91 1 85.75 77 LYS B C 1
ATOM 4127 O O . LYS B 1 77 ? 16.078 -10.055 -4.969 1 85.75 77 LYS B O 1
ATOM 4132 N N . ASN B 1 78 ? 15.93 -7.879 -5.039 1 81.5 78 ASN B N 1
ATOM 4133 C CA . ASN B 1 78 ? 17.359 -7.625 -5.227 1 81.5 78 ASN B CA 1
ATOM 4134 C C . ASN B 1 78 ? 17.953 -8.531 -6.301 1 81.5 78 ASN B C 1
ATOM 4136 O O . ASN B 1 78 ? 19 -9.156 -6.086 1 81.5 78 ASN B O 1
ATOM 4140 N N . SER B 1 79 ? 17.25 -8.633 -7.383 1 87.19 79 SER B N 1
ATOM 4141 C CA . SER B 1 79 ? 17.641 -9.547 -8.453 1 87.19 79 SER B CA 1
ATOM 4142 C C . SER B 1 79 ? 19 -9.188 -9.016 1 87.19 79 SER B C 1
ATOM 4144 O O . SER B 1 79 ? 19.734 -10.062 -9.492 1 87.19 79 SER B O 1
ATOM 4146 N N . GLY B 1 80 ? 19.391 -7.996 -8.883 1 87.25 80 GLY B N 1
ATOM 4147 C CA . GLY B 1 80 ? 20.688 -7.555 -9.367 1 87.25 80 GLY B CA 1
ATOM 4148 C C . GLY B 1 80 ? 21.859 -8.188 -8.625 1 87.25 80 GLY B C 1
ATOM 4149 O O . GLY B 1 80 ? 22.969 -8.266 -9.148 1 87.25 80 GLY B O 1
ATOM 4150 N N . ASP B 1 81 ? 21.609 -8.672 -7.48 1 90.19 81 ASP B N 1
ATOM 4151 C CA . ASP B 1 81 ? 22.656 -9.258 -6.648 1 90.19 81 ASP B CA 1
ATOM 4152 C C . ASP B 1 81 ? 22.906 -10.711 -7.02 1 90.19 81 ASP B C 1
ATOM 4154 O O . ASP B 1 81 ? 23.922 -11.289 -6.633 1 90.19 81 ASP B O 1
ATOM 4158 N N . VAL B 1 82 ? 21.984 -11.305 -7.73 1 93 82 VAL B N 1
ATOM 4159 C CA . VAL B 1 82 ? 22.109 -12.711 -8.086 1 93 82 VAL B CA 1
ATOM 4160 C C . VAL B 1 82 ? 23.172 -12.891 -9.164 1 93 82 VAL B C 1
ATOM 4162 O O . VAL B 1 82 ? 23.031 -12.367 -10.273 1 93 82 VAL B O 1
ATOM 4165 N N . LYS B 1 83 ? 24.188 -13.648 -8.844 1 94.5 83 LYS B N 1
ATOM 4166 C CA . LYS B 1 83 ? 25.297 -13.828 -9.773 1 94.5 83 LYS B CA 1
ATOM 4167 C C . LYS B 1 83 ? 25.281 -15.234 -10.375 1 94.5 83 LYS B C 1
ATOM 4169 O O . LYS B 1 83 ? 25.844 -15.461 -11.445 1 94.5 83 LYS B O 1
ATOM 4174 N N . VAL B 1 84 ? 24.703 -16.141 -9.68 1 96.69 84 VAL B N 1
ATOM 4175 C CA . VAL B 1 84 ? 24.656 -17.531 -10.133 1 96.69 84 VAL B CA 1
ATOM 4176 C C . VAL B 1 84 ? 23.219 -18.016 -10.164 1 96.69 84 VAL B C 1
ATOM 4178 O O . VAL B 1 84 ? 22.5 -17.938 -9.164 1 96.69 84 VAL B O 1
ATOM 4181 N N . LEU B 1 85 ? 22.797 -18.484 -11.336 1 97.12 85 LEU B N 1
ATOM 4182 C CA . LEU B 1 85 ? 21.5 -19.125 -11.461 1 97.12 85 LEU B CA 1
ATOM 4183 C C . LEU B 1 85 ? 21.641 -20.641 -11.445 1 97.12 85 LEU B C 1
ATOM 4185 O O . LEU B 1 85 ? 22.453 -21.203 -12.188 1 97.12 85 LEU B O 1
ATOM 4189 N N . ILE B 1 86 ? 21 -21.266 -10.539 1 97.75 86 ILE B N 1
ATOM 4190 C CA . ILE B 1 86 ? 20.906 -22.719 -10.516 1 97.75 86 ILE B CA 1
ATOM 4191 C C . ILE B 1 86 ? 19.609 -23.172 -11.18 1 97.75 86 ILE B C 1
ATOM 4193 O O . ILE B 1 86 ? 18.562 -23.203 -10.539 1 97.75 86 ILE B O 1
ATOM 4197 N N . SER B 1 87 ? 19.672 -23.547 -12.438 1 97.88 87 SER B N 1
ATOM 4198 C CA . SER B 1 87 ? 18.5 -24.016 -13.156 1 97.88 87 SER B CA 1
ATOM 4199 C C . SER B 1 87 ? 18.234 -25.5 -12.883 1 97.88 87 SER B C 1
ATOM 4201 O O . SER B 1 87 ? 19 -26.359 -13.289 1 97.88 87 SER B O 1
ATOM 4203 N N . LEU B 1 88 ? 17.141 -25.781 -12.336 1 98.06 88 LEU B N 1
ATOM 4204 C CA . LEU B 1 88 ? 16.828 -27.141 -11.938 1 98.06 88 LEU B CA 1
ATOM 4205 C C . LEU B 1 88 ? 16.203 -27.906 -13.102 1 98.06 88 LEU B C 1
ATOM 4207 O O . LEU B 1 88 ? 15.812 -29.078 -12.945 1 98.06 88 LEU B O 1
ATOM 4211 N N . ARG B 1 89 ? 16.156 -27.391 -14.25 1 97.31 89 ARG B N 1
ATOM 4212 C CA . ARG B 1 89 ? 15.352 -27.891 -15.367 1 97.31 89 ARG B CA 1
ATOM 4213 C C . ARG B 1 89 ? 15.82 -29.281 -15.789 1 97.31 89 ARG B C 1
ATOM 4215 O O . ARG B 1 89 ? 15.062 -30.031 -16.406 1 97.31 89 ARG B O 1
ATOM 4222 N N . GLU B 1 90 ? 17.047 -29.641 -15.445 1 96.38 90 GLU B N 1
ATOM 4223 C CA . GLU B 1 90 ? 17.531 -30.969 -15.82 1 96.38 90 GLU B CA 1
ATOM 4224 C C . GLU B 1 90 ? 17.188 -32 -14.75 1 96.38 90 GLU B C 1
ATOM 4226 O O . GLU B 1 90 ? 17.375 -33.188 -14.961 1 96.38 90 GLU B O 1
ATOM 4231 N N . LEU B 1 91 ? 16.719 -31.594 -13.625 1 96.94 91 LEU B N 1
ATOM 4232 C CA . LEU B 1 91 ? 16.156 -32.438 -12.578 1 96.94 91 LEU B CA 1
ATOM 4233 C C . LEU B 1 91 ? 14.633 -32.5 -12.656 1 96.94 91 LEU B C 1
ATOM 4235 O O . LEU B 1 91 ? 13.945 -31.953 -11.781 1 96.94 91 LEU B O 1
ATOM 4239 N N . ASN B 1 92 ? 14.094 -33.156 -13.656 1 97.94 92 ASN B N 1
ATOM 4240 C CA . ASN B 1 92 ? 12.664 -33.031 -13.914 1 97.94 92 ASN B CA 1
ATOM 4241 C C . ASN B 1 92 ? 11.992 -34.375 -14.055 1 97.94 92 ASN B C 1
ATOM 4243 O O . ASN B 1 92 ? 10.969 -34.5 -14.734 1 97.94 92 ASN B O 1
ATOM 4247 N N . THR B 1 93 ? 12.547 -35.406 -13.453 1 98.31 93 THR B N 1
ATOM 4248 C CA . THR B 1 93 ? 11.93 -36.719 -13.508 1 98.31 93 THR B CA 1
ATOM 4249 C C . THR B 1 93 ? 10.68 -36.781 -12.641 1 98.31 93 THR B C 1
ATOM 4251 O O . THR B 1 93 ? 10.664 -36.25 -11.523 1 98.31 93 THR B O 1
ATOM 4254 N N . VAL B 1 94 ? 9.625 -37.375 -13.18 1 98.81 94 VAL B N 1
ATOM 4255 C CA . VAL B 1 94 ? 8.375 -37.625 -12.461 1 98.81 94 VAL B CA 1
ATOM 4256 C C . VAL B 1 94 ? 8.094 -39.125 -12.391 1 98.81 94 VAL B C 1
ATOM 4258 O O . VAL B 1 94 ? 8.125 -39.812 -13.406 1 98.81 94 VAL B O 1
ATOM 4261 N N . THR B 1 95 ? 7.855 -39.562 -11.188 1 98.69 95 THR B N 1
ATOM 4262 C CA . THR B 1 95 ? 7.559 -41 -10.992 1 98.69 95 THR B CA 1
ATOM 4263 C C . THR B 1 95 ? 6.246 -41.156 -10.234 1 98.69 95 THR B C 1
ATOM 4265 O O . THR B 1 95 ? 6.086 -40.656 -9.125 1 98.69 95 THR B O 1
ATOM 4268 N N . VAL B 1 96 ? 5.367 -41.938 -10.82 1 98.69 96 VAL B N 1
ATOM 4269 C CA . VAL B 1 96 ? 4.129 -42.281 -10.148 1 98.69 96 VAL B CA 1
ATOM 4270 C C . VAL B 1 96 ? 4.316 -43.625 -9.398 1 98.69 96 VAL B C 1
ATOM 4272 O O . VAL B 1 96 ? 4.82 -44.594 -9.961 1 98.69 96 VAL B O 1
ATOM 4275 N N . ALA B 1 97 ? 3.912 -43.594 -8.172 1 98.69 97 ALA B N 1
ATOM 4276 C CA . ALA B 1 97 ? 4.059 -44.812 -7.352 1 98.69 97 ALA B CA 1
ATOM 4277 C C . ALA B 1 97 ? 3.244 -45.969 -7.926 1 98.69 97 ALA B C 1
ATOM 4279 O O . ALA B 1 97 ? 2.213 -45.75 -8.562 1 98.69 97 ALA B O 1
ATOM 4280 N N . GLU B 1 98 ? 3.68 -47.156 -7.633 1 98 98 GLU B N 1
ATOM 4281 C CA . GLU B 1 98 ? 3.018 -48.344 -8.156 1 98 98 GLU B CA 1
ATOM 4282 C C . GLU B 1 98 ? 1.59 -48.438 -7.625 1 98 98 GLU B C 1
ATOM 4284 O O . GLU B 1 98 ? 0.697 -48.906 -8.336 1 98 98 GLU B O 1
ATOM 4289 N N . ASP B 1 99 ? 1.371 -48.031 -6.41 1 98 99 ASP B N 1
ATOM 4290 C CA . ASP B 1 99 ? 0.041 -48.125 -5.816 1 98 99 ASP B CA 1
ATOM 4291 C C . ASP B 1 99 ? -0.839 -46.969 -6.238 1 98 99 ASP B C 1
ATOM 4293 O O . ASP B 1 99 ? -1.989 -46.844 -5.809 1 98 99 ASP B O 1
ATOM 4297 N N . LEU B 1 100 ? -0.263 -46.062 -6.977 1 98.12 100 LEU B N 1
ATOM 4298 C CA . LEU B 1 100 ? -0.959 -44.938 -7.598 1 98.12 100 LEU B CA 1
ATOM 4299 C C . LEU B 1 100 ? -1.462 -43.969 -6.543 1 98.12 100 LEU B C 1
ATOM 4301 O O . LEU B 1 100 ? -2.422 -43.219 -6.781 1 98.12 100 LEU B O 1
ATOM 4305 N N . GLN B 1 101 ? -0.785 -43.938 -5.375 1 98.38 101 GLN B N 1
ATOM 4306 C CA . GLN B 1 101 ? -1.252 -43.094 -4.285 1 98.38 101 GLN B CA 1
ATOM 4307 C C . GLN B 1 101 ? -0.39 -41.844 -4.156 1 98.38 101 GLN B C 1
ATOM 4309 O O . GLN B 1 101 ? -0.772 -40.875 -3.479 1 98.38 101 GLN B O 1
ATOM 4314 N N . SER B 1 102 ? 0.702 -41.844 -4.84 1 98.75 102 SER B N 1
ATOM 4315 C CA . SER B 1 102 ? 1.604 -40.688 -4.727 1 98.75 102 SER B CA 1
ATOM 4316 C C . SER B 1 102 ? 2.455 -40.531 -5.984 1 98.75 102 SER B C 1
ATOM 4318 O O . SER B 1 102 ? 2.553 -41.469 -6.793 1 98.75 102 SER B O 1
ATOM 4320 N N . VAL B 1 103 ? 2.959 -39.406 -6.215 1 98.81 103 VAL B N 1
ATOM 4321 C CA . VAL B 1 103 ? 3.871 -39.062 -7.297 1 98.81 103 VAL B CA 1
ATOM 4322 C C . VAL B 1 103 ? 5.105 -38.344 -6.73 1 98.81 103 VAL B C 1
ATOM 4324 O O . VAL B 1 103 ? 4.996 -37.5 -5.844 1 98.81 103 VAL B O 1
ATOM 4327 N N . THR B 1 104 ? 6.211 -38.781 -7.129 1 98.88 104 THR B N 1
ATOM 4328 C CA . THR B 1 104 ? 7.461 -38.094 -6.797 1 98.88 104 THR B CA 1
ATOM 4329 C C . THR B 1 104 ? 7.969 -37.281 -7.984 1 98.88 104 THR B C 1
ATOM 4331 O O . THR B 1 104 ? 8.07 -37.781 -9.102 1 98.88 104 THR B O 1
ATOM 4334 N N . LEU B 1 105 ? 8.188 -36.031 -7.797 1 98.81 105 LEU B N 1
ATOM 4335 C CA . LEU B 1 105 ? 8.688 -35.156 -8.844 1 98.81 105 LEU B CA 1
ATOM 4336 C C . LEU B 1 105 ? 9.961 -34.469 -8.398 1 98.81 105 LEU B C 1
ATOM 4338 O O . LEU B 1 105 ? 10.102 -34.094 -7.223 1 98.81 105 LEU B O 1
ATOM 4342 N N . GLN B 1 106 ? 10.805 -34.25 -9.328 1 98.75 106 GLN B N 1
ATOM 4343 C CA . GLN B 1 106 ? 12.039 -33.5 -9.047 1 98.75 106 GLN B CA 1
ATOM 4344 C C . GLN B 1 106 ? 11.836 -32 -9.211 1 98.75 106 GLN B C 1
ATOM 4346 O O . GLN B 1 106 ? 10.82 -31.562 -9.758 1 98.75 106 GLN B O 1
ATOM 4351 N N . GLY B 1 107 ? 12.797 -31.25 -8.703 1 98.12 107 GLY B N 1
ATOM 4352 C CA . GLY B 1 107 ? 12.672 -29.812 -8.5 1 98.12 107 GLY B CA 1
ATOM 4353 C C . GLY B 1 107 ? 12.523 -29.047 -9.797 1 98.12 107 GLY B C 1
ATOM 4354 O O . GLY B 1 107 ? 11.977 -27.938 -9.805 1 98.12 107 GLY B O 1
ATOM 4355 N N . GLY B 1 108 ? 12.883 -29.562 -10.898 1 98.12 108 GLY B N 1
ATOM 4356 C CA . GLY B 1 108 ? 12.836 -28.859 -12.18 1 98.12 108 GLY B CA 1
ATOM 4357 C C . GLY B 1 108 ? 11.586 -29.156 -12.977 1 98.12 108 GLY B C 1
ATOM 4358 O O . GLY B 1 108 ? 11.406 -28.641 -14.078 1 98.12 108 GLY B O 1
ATOM 4359 N N . THR B 1 109 ? 10.695 -29.953 -12.406 1 98.62 109 THR B N 1
ATOM 4360 C CA . THR B 1 109 ? 9.492 -30.406 -13.102 1 98.62 109 THR B CA 1
ATOM 4361 C C . THR B 1 109 ? 8.539 -29.234 -13.328 1 98.62 109 THR B C 1
ATOM 4363 O O . THR B 1 109 ? 8.258 -28.469 -12.406 1 98.62 109 THR B O 1
ATOM 4366 N N . LEU B 1 110 ? 8.055 -29.109 -14.555 1 98.19 110 LEU B N 1
ATOM 4367 C CA . LEU B 1 110 ? 7.023 -28.125 -14.875 1 98.19 110 LEU B CA 1
ATOM 4368 C C . LEU B 1 110 ? 5.633 -28.719 -14.656 1 98.19 110 LEU B C 1
ATOM 4370 O O . LEU B 1 110 ? 5.469 -29.953 -14.648 1 98.19 110 LEU B O 1
ATOM 4374 N N . ILE B 1 111 ? 4.688 -27.891 -14.5 1 97.94 111 ILE B N 1
ATOM 4375 C CA . ILE B 1 111 ? 3.314 -28.312 -14.234 1 97.94 111 ILE B CA 1
ATOM 4376 C C . ILE B 1 111 ? 2.803 -29.172 -15.375 1 97.94 111 ILE B C 1
ATOM 4378 O O . ILE B 1 111 ? 2.211 -30.234 -15.148 1 97.94 111 ILE B O 1
ATOM 4382 N N . GLY B 1 112 ? 3.047 -28.734 -16.594 1 97.81 112 GLY B N 1
ATOM 4383 C CA . GLY B 1 112 ? 2.615 -29.531 -17.734 1 97.81 112 GLY B CA 1
ATOM 4384 C C . GLY B 1 112 ? 3.201 -30.938 -17.734 1 97.81 112 GLY B C 1
ATOM 4385 O O . GLY B 1 112 ? 2.518 -31.906 -18.078 1 97.81 112 GLY B O 1
ATOM 4386 N N . GLU B 1 113 ? 4.48 -31.109 -17.359 1 98.38 113 GLU B N 1
ATOM 4387 C CA . GLU B 1 113 ? 5.16 -32.406 -17.281 1 98.38 113 GLU B CA 1
ATOM 4388 C C . GLU B 1 113 ? 4.559 -33.281 -16.172 1 98.38 113 GLU B C 1
ATOM 4390 O O . GLU B 1 113 ? 4.375 -34.469 -16.375 1 98.38 113 GLU B O 1
ATOM 4395 N N . LEU B 1 114 ? 4.316 -32.656 -15.062 1 98.75 114 LEU B N 1
ATOM 4396 C CA . LEU B 1 114 ? 3.705 -33.375 -13.945 1 98.75 114 LEU B CA 1
ATOM 4397 C C . LEU B 1 114 ? 2.324 -33.875 -14.328 1 98.75 114 LEU B C 1
ATOM 4399 O O . LEU B 1 114 ? 2 -35.062 -14.07 1 98.75 114 LEU B O 1
ATOM 4403 N N . ILE B 1 115 ? 1.497 -33.062 -14.961 1 98.25 115 ILE B N 1
ATOM 4404 C CA . ILE B 1 115 ? 0.147 -33.438 -15.367 1 98.25 115 ILE B CA 1
ATOM 4405 C C . ILE B 1 115 ? 0.209 -34.562 -16.359 1 98.25 115 ILE B C 1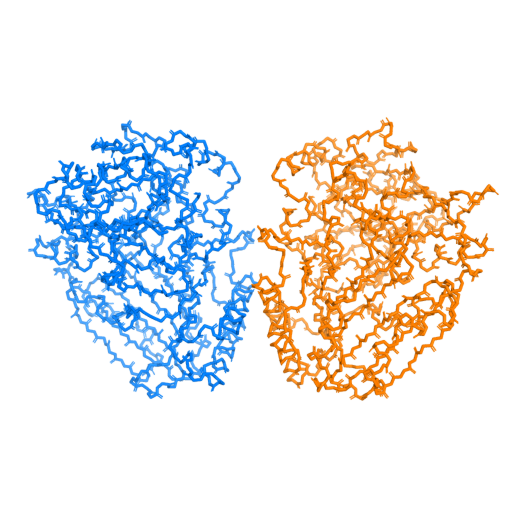
ATOM 4407 O O . ILE B 1 115 ? -0.543 -35.531 -16.25 1 98.25 115 ILE B O 1
ATOM 4411 N N . ALA B 1 116 ? 1.084 -34.438 -17.328 1 98.12 116 ALA B N 1
ATOM 4412 C CA . ALA B 1 116 ? 1.212 -35.469 -18.344 1 98.12 116 ALA B CA 1
ATOM 4413 C C . ALA B 1 116 ? 1.563 -36.812 -17.734 1 98.12 116 ALA B C 1
ATOM 4415 O O . ALA B 1 116 ? 0.986 -37.844 -18.094 1 98.12 116 ALA B O 1
ATOM 4416 N N . ALA B 1 117 ? 2.539 -36.812 -16.828 1 98.5 117 ALA B N 1
ATOM 4417 C CA . ALA B 1 117 ? 2.961 -38.062 -16.172 1 98.5 117 ALA B CA 1
ATOM 4418 C C . ALA B 1 117 ? 1.818 -38.656 -15.367 1 98.5 117 ALA B C 1
ATOM 4420 O O . ALA B 1 117 ? 1.604 -39.875 -15.406 1 98.5 117 ALA B O 1
ATOM 4421 N N . ALA B 1 118 ? 1.145 -37.875 -14.602 1 98.38 118 ALA B N 1
ATOM 4422 C CA . ALA B 1 118 ? 0.022 -38.344 -13.797 1 98.38 118 ALA B CA 1
ATOM 4423 C C . ALA B 1 118 ? -1.105 -38.875 -14.672 1 98.38 118 ALA B C 1
ATOM 4425 O O . ALA B 1 118 ? -1.677 -39.938 -14.391 1 98.38 118 ALA B O 1
ATOM 4426 N N . ALA B 1 119 ? -1.437 -38.125 -15.734 1 97.56 119 ALA B N 1
ATOM 4427 C CA . ALA B 1 119 ? -2.516 -38.5 -16.641 1 97.56 119 ALA B CA 1
ATOM 4428 C C . ALA B 1 119 ? -2.236 -39.844 -17.297 1 97.56 119 ALA B C 1
ATOM 4430 O O . ALA B 1 119 ? -3.156 -40.625 -17.531 1 97.56 119 ALA B O 1
ATOM 4431 N N . ALA B 1 120 ? -1.007 -40.062 -17.641 1 97.38 120 ALA B N 1
ATOM 4432 C CA . ALA B 1 120 ? -0.612 -41.312 -18.266 1 97.38 120 ALA B CA 1
ATOM 4433 C C . ALA B 1 120 ? -0.94 -42.5 -17.375 1 97.38 120 ALA B C 1
ATOM 4435 O O . ALA B 1 120 ? -1.157 -43.625 -17.859 1 97.38 120 ALA B O 1
ATOM 4436 N N . LYS B 1 121 ? -0.947 -42.312 -16.078 1 97.88 121 LYS B N 1
ATOM 4437 C CA . LYS B 1 121 ? -1.259 -43.375 -15.117 1 97.88 121 LYS B CA 1
ATOM 4438 C C . LYS B 1 121 ? -2.689 -43.219 -14.602 1 97.88 121 LYS B C 1
ATOM 4440 O O . LYS B 1 121 ? -3.08 -43.906 -13.656 1 97.88 121 LYS B O 1
ATOM 4445 N N . LYS B 1 122 ? -3.449 -42.281 -15.133 1 97.56 122 LYS B N 1
ATOM 4446 C CA . LYS B 1 122 ? -4.863 -42.062 -14.836 1 97.56 122 LYS B CA 1
ATOM 4447 C C . LYS B 1 122 ? -5.066 -41.656 -13.383 1 97.56 122 LYS B C 1
ATOM 4449 O O . LYS B 1 122 ? -5.945 -42.188 -12.703 1 97.56 122 LYS B O 1
ATOM 4454 N N . VAL B 1 123 ? -4.223 -40.812 -12.875 1 98.25 123 VAL B N 1
ATOM 4455 C CA . VAL B 1 123 ? -4.398 -40.219 -11.555 1 98.25 123 VAL B CA 1
ATOM 4456 C C . VAL B 1 123 ? -4.367 -38.688 -11.672 1 98.25 123 VAL B C 1
ATOM 4458 O O . VAL B 1 123 ? -3.875 -38.156 -12.664 1 98.25 123 VAL B O 1
ATOM 4461 N N . ASP B 1 124 ? -4.988 -38.062 -10.742 1 97.31 124 ASP B N 1
ATOM 4462 C CA . ASP B 1 124 ? -4.969 -36.625 -10.641 1 97.31 124 ASP B CA 1
ATOM 4463 C C . ASP B 1 124 ? -3.963 -36.156 -9.594 1 97.31 124 ASP B C 1
ATOM 4465 O O . ASP B 1 124 ? -3.748 -36.844 -8.586 1 97.31 124 ASP B O 1
ATOM 4469 N N . VAL B 1 125 ? -3.344 -35.031 -9.859 1 97.69 125 VAL B N 1
ATOM 4470 C CA . VAL B 1 125 ? -2.498 -34.344 -8.898 1 97.69 125 VAL B CA 1
ATOM 4471 C C . VAL B 1 125 ? -2.877 -32.875 -8.852 1 97.69 125 VAL B C 1
ATOM 4473 O O . VAL B 1 125 ? -3.342 -32.312 -9.852 1 97.69 125 VAL B O 1
ATOM 4476 N N . THR B 1 126 ? -2.762 -32.281 -7.723 1 96.56 126 THR B N 1
ATOM 4477 C CA . THR B 1 126 ? -3.064 -30.859 -7.578 1 96.56 126 THR B CA 1
ATOM 4478 C C . THR B 1 126 ? -1.942 -30 -8.164 1 96.56 126 THR B C 1
ATOM 4480 O O . THR B 1 126 ? -0.777 -30.156 -7.793 1 96.56 126 THR B O 1
ATOM 4483 N N . THR B 1 127 ? -2.238 -29.156 -9.094 1 96.5 127 THR B N 1
ATOM 4484 C CA . THR B 1 127 ? -1.279 -28.25 -9.711 1 96.5 127 THR B CA 1
ATOM 4485 C C . THR B 1 127 ? -1.909 -26.875 -9.945 1 96.5 127 THR B C 1
ATOM 4487 O O . THR B 1 127 ? -3.119 -26.703 -9.781 1 96.5 127 THR B O 1
ATOM 4490 N N . GLY B 1 128 ? -1.021 -25.922 -10.273 1 95.44 128 GLY B N 1
ATOM 4491 C CA . GLY B 1 128 ? -1.518 -24.688 -10.836 1 95.44 128 GLY B CA 1
ATOM 4492 C C . GLY B 1 128 ? -2.08 -24.844 -12.234 1 95.44 128 GLY B C 1
ATOM 4493 O O . GLY B 1 128 ? -2.297 -25.953 -12.695 1 95.44 128 GLY B O 1
ATOM 4494 N N . VAL B 1 129 ? -2.287 -23.719 -12.906 1 94.69 129 VAL B N 1
ATOM 4495 C CA . VAL B 1 129 ? -3.09 -23.797 -14.117 1 94.69 129 VAL B CA 1
ATOM 4496 C C . VAL B 1 129 ? -2.27 -23.312 -15.312 1 94.69 129 VAL B C 1
ATOM 4498 O O . VAL B 1 129 ? -2.822 -23.031 -16.375 1 94.69 129 VAL B O 1
ATOM 4501 N N . CYS B 1 130 ? -1.017 -23.188 -15.172 1 95 130 CYS B N 1
ATOM 4502 C CA . CYS B 1 130 ? -0.126 -22.812 -16.266 1 95 130 CYS B CA 1
ATOM 4503 C C . CYS B 1 130 ? 0.957 -23.875 -16.469 1 95 130 CYS B C 1
ATOM 4505 O O . CYS B 1 130 ? 1.775 -24.094 -15.57 1 95 130 CYS B O 1
ATOM 4507 N N . ASN B 1 131 ? 1.093 -24.359 -17.594 1 96.5 131 ASN B N 1
ATOM 4508 C CA . ASN B 1 131 ? 1.951 -25.516 -17.875 1 96.5 131 ASN B CA 1
ATOM 4509 C C . ASN B 1 131 ? 3.428 -25.156 -17.703 1 96.5 131 ASN B C 1
ATOM 4511 O O . ASN B 1 131 ? 4.23 -26 -17.312 1 96.5 131 ASN B O 1
ATOM 4515 N N . GLY B 1 132 ? 3.793 -24.016 -17.984 1 95.56 132 GLY B N 1
ATOM 4516 C CA . GLY B 1 132 ? 5.195 -23.641 -18 1 95.56 132 GLY B CA 1
ATOM 4517 C C . GLY B 1 132 ? 5.734 -23.297 -16.625 1 95.56 132 GLY B C 1
ATOM 4518 O O . GLY B 1 132 ? 6.941 -23.125 -16.453 1 95.56 132 GLY B O 1
ATOM 4519 N N . VAL B 1 133 ? 4.883 -23.203 -15.641 1 96.44 133 VAL B N 1
ATOM 4520 C CA . VAL B 1 133 ? 5.27 -22.859 -14.273 1 96.44 133 VAL B CA 1
ATOM 4521 C C . VAL B 1 133 ? 5.922 -24.078 -13.609 1 96.44 133 VAL B C 1
ATOM 4523 O O . VAL B 1 133 ? 5.527 -25.219 -13.852 1 96.44 133 VAL B O 1
ATOM 4526 N N . GLY B 1 134 ? 7.004 -23.828 -12.828 1 97 134 GLY B N 1
ATOM 4527 C CA . GLY B 1 134 ? 7.562 -24.891 -12.008 1 97 134 GLY B CA 1
ATOM 4528 C C . GLY B 1 134 ? 6.57 -25.469 -11.016 1 97 134 GLY B C 1
ATOM 4529 O O . GLY B 1 134 ? 5.93 -24.719 -10.273 1 97 134 GLY B O 1
ATOM 4530 N N . ALA B 1 135 ? 6.461 -26.75 -11 1 98.12 135 ALA B N 1
ATOM 4531 C CA . ALA B 1 135 ? 5.457 -27.406 -10.164 1 98.12 135 ALA B CA 1
ATOM 4532 C C . ALA B 1 135 ? 5.711 -27.141 -8.688 1 98.12 135 ALA B C 1
ATOM 4534 O O . ALA B 1 135 ? 4.789 -26.781 -7.945 1 98.12 135 ALA B O 1
ATOM 4535 N N . LEU B 1 136 ? 6.926 -27.234 -8.266 1 97.06 136 LEU B N 1
ATOM 4536 C CA . LEU B 1 136 ? 7.227 -27.062 -6.852 1 97.06 136 LEU B CA 1
ATOM 4537 C C . LEU B 1 136 ? 7.211 -25.594 -6.461 1 97.06 136 LEU B C 1
ATOM 4539 O O . LEU B 1 136 ? 6.871 -25.25 -5.328 1 97.06 136 LEU B O 1
ATOM 4543 N N . GLY B 1 137 ? 7.605 -24.703 -7.414 1 94.56 137 GLY B N 1
ATOM 4544 C CA . GLY B 1 137 ? 7.461 -23.281 -7.145 1 94.56 137 GLY B CA 1
ATOM 4545 C C . GLY B 1 137 ? 6.039 -22.875 -6.809 1 94.56 137 GLY B C 1
ATOM 4546 O O . GLY B 1 137 ? 5.812 -22.094 -5.887 1 94.56 137 GLY B O 1
ATOM 4547 N N . SER B 1 138 ? 5.125 -23.438 -7.535 1 95.62 138 SER B N 1
ATOM 4548 C CA . SER B 1 138 ? 3.709 -23.172 -7.309 1 95.62 138 SER B CA 1
ATOM 4549 C C . SER B 1 138 ? 3.209 -23.859 -6.043 1 95.62 138 SER B C 1
ATOM 4551 O O . SER B 1 138 ? 2.559 -23.219 -5.207 1 95.62 138 SER B O 1
ATOM 4553 N N . LEU B 1 139 ? 3.555 -25.062 -5.863 1 97.25 139 LEU B N 1
ATOM 4554 C CA . LEU B 1 139 ? 3.047 -25.891 -4.77 1 97.25 139 LEU B CA 1
ATOM 4555 C C . LEU B 1 139 ? 3.475 -25.328 -3.42 1 97.25 139 LEU B C 1
ATOM 4557 O O . LEU B 1 139 ? 2.666 -25.234 -2.494 1 97.25 139 LEU B O 1
ATOM 4561 N N . LEU B 1 140 ? 4.676 -24.891 -3.309 1 96.56 140 LEU B N 1
ATOM 4562 C CA . LEU B 1 140 ? 5.258 -24.484 -2.035 1 96.56 140 LEU B CA 1
ATOM 4563 C C . LEU B 1 140 ? 4.766 -23.094 -1.637 1 96.56 140 LEU B C 1
ATOM 4565 O O . LEU B 1 140 ? 5.055 -22.609 -0.535 1 96.56 140 LEU B O 1
ATOM 4569 N N . HIS B 1 141 ? 3.996 -22.453 -2.486 1 95.62 141 HIS B N 1
ATOM 4570 C CA . HIS B 1 141 ? 3.346 -21.188 -2.162 1 95.62 141 HIS B CA 1
ATOM 4571 C C . HIS B 1 141 ? 1.85 -21.391 -1.936 1 95.62 141 HIS B C 1
ATOM 4573 O O . HIS B 1 141 ? 1.088 -20.422 -1.924 1 95.62 141 HIS B O 1
ATOM 4579 N N . GLY B 1 142 ? 1.457 -22.562 -1.735 1 96.12 142 GLY B N 1
ATOM 4580 C CA . GLY B 1 142 ? 0.062 -22.891 -1.499 1 96.12 142 GLY B CA 1
ATOM 4581 C C . GLY B 1 142 ? -0.499 -23.859 -2.527 1 96.12 142 GLY B C 1
ATOM 4582 O O . GLY B 1 142 ? -1.217 -24.797 -2.18 1 96.12 142 GLY B O 1
ATOM 4583 N N . GLY B 1 143 ? -0.172 -23.578 -3.754 1 96.94 143 GLY B N 1
ATOM 4584 C CA . GLY B 1 143 ? -0.57 -24.484 -4.816 1 96.94 143 GLY B CA 1
ATOM 4585 C C . GLY B 1 143 ? -2.045 -24.391 -5.16 1 96.94 143 GLY B C 1
ATOM 4586 O O . GLY B 1 143 ? -2.75 -25.406 -5.18 1 96.94 143 GLY B O 1
ATOM 4587 N N . ILE B 1 144 ? -2.51 -23.266 -5.523 1 97.12 144 ILE B N 1
ATOM 4588 C CA . ILE B 1 144 ? -3.906 -23.047 -5.883 1 97.12 144 ILE B CA 1
ATOM 4589 C C . ILE B 1 144 ? -4.141 -23.5 -7.324 1 97.12 144 ILE B C 1
ATOM 4591 O O . ILE B 1 144 ? -3.355 -23.188 -8.219 1 97.12 144 ILE B O 1
ATOM 4595 N N . GLY B 1 145 ? -5.191 -24.25 -7.496 1 96.25 145 GLY B N 1
ATOM 4596 C CA . GLY B 1 145 ? -5.562 -24.719 -8.82 1 96.25 145 GLY B CA 1
ATOM 4597 C C . GLY B 1 145 ? -6.918 -25.406 -8.852 1 96.25 145 GLY B C 1
ATOM 4598 O O . GLY B 1 145 ? -7.688 -25.312 -7.895 1 96.25 145 GLY B O 1
ATOM 4599 N N . ARG B 1 146 ? -7.203 -26.078 -9.875 1 96.19 146 ARG B N 1
ATOM 4600 C CA . ARG B 1 146 ? -8.547 -26.547 -10.203 1 96.19 146 ARG B CA 1
ATOM 4601 C C . ARG B 1 146 ? -9.031 -27.578 -9.195 1 96.19 146 ARG B C 1
ATOM 4603 O O . ARG B 1 146 ? -10.219 -27.625 -8.859 1 96.19 146 ARG B O 1
ATOM 4610 N N . TYR B 1 147 ? -8.172 -28.344 -8.594 1 97.12 147 TYR B N 1
ATOM 4611 C CA . TYR B 1 147 ? -8.617 -29.5 -7.816 1 97.12 147 TYR B CA 1
ATOM 4612 C C . TYR B 1 147 ? -8.664 -29.156 -6.328 1 97.12 147 TYR B C 1
ATOM 4614 O O . TYR B 1 147 ? -8.852 -30.047 -5.492 1 97.12 147 TYR B O 1
ATOM 4622 N N . ILE B 1 148 ? -8.492 -27.922 -5.953 1 96.88 148 ILE B N 1
ATOM 4623 C CA . ILE B 1 148 ? -8.438 -27.516 -4.555 1 96.88 148 ILE B CA 1
ATOM 4624 C C . ILE B 1 148 ? -9.758 -27.844 -3.871 1 96.88 148 ILE B C 1
ATOM 4626 O O . ILE B 1 148 ? -9.797 -28.141 -2.674 1 96.88 148 ILE B O 1
ATOM 4630 N N . GLY B 1 149 ? -10.859 -27.797 -4.625 1 97.19 149 GLY B N 1
ATOM 4631 C CA . GLY B 1 149 ? -12.164 -28.094 -4.047 1 97.19 149 GLY B CA 1
ATOM 4632 C C . GLY B 1 149 ? -12.258 -29.516 -3.516 1 97.19 149 GLY B C 1
ATOM 4633 O O . GLY B 1 149 ? -12.891 -29.766 -2.49 1 97.19 149 GLY B O 1
ATOM 4634 N N . SER B 1 150 ? -11.609 -30.406 -4.16 1 96.75 150 SER B N 1
ATOM 4635 C CA . SER B 1 150 ? -11.695 -31.812 -3.795 1 96.75 150 SER B CA 1
ATOM 4636 C C . SER B 1 150 ? -10.516 -32.219 -2.922 1 96.75 150 SER B C 1
ATOM 4638 O O . SER B 1 150 ? -10.656 -33.094 -2.053 1 96.75 150 SER B O 1
ATOM 4640 N N . HIS B 1 151 ? -9.406 -31.609 -3.184 1 97.75 151 HIS B N 1
ATOM 4641 C CA . HIS B 1 151 ? -8.211 -32.219 -2.607 1 97.75 151 HIS B CA 1
ATOM 4642 C C . HIS B 1 151 ? -7.438 -31.203 -1.764 1 97.75 151 HIS B C 1
ATOM 4644 O O . HIS B 1 151 ? -6.402 -31.547 -1.182 1 97.75 151 HIS B O 1
ATOM 4650 N N . GLY B 1 152 ? -7.91 -29.969 -1.678 1 97.62 152 GLY B N 1
ATOM 4651 C CA . GLY B 1 152 ? -7.23 -28.938 -0.906 1 97.62 152 GLY B CA 1
ATOM 4652 C C . GLY B 1 152 ? -6.078 -28.297 -1.653 1 97.62 152 GLY B C 1
ATOM 4653 O O . GLY B 1 152 ? -5.918 -28.5 -2.857 1 97.62 152 GLY B O 1
ATOM 4654 N N . LEU B 1 153 ? -5.328 -27.516 -0.92 1 98.19 153 LEU B N 1
ATOM 4655 C CA . LEU B 1 153 ? -4.18 -26.828 -1.492 1 98.19 153 LEU B CA 1
ATOM 4656 C C . LEU B 1 153 ? -3.088 -27.812 -1.893 1 98.19 153 LEU B C 1
ATOM 4658 O O . LEU B 1 153 ? -3.064 -28.953 -1.411 1 98.19 153 LEU B O 1
ATOM 4662 N N . GLY B 1 154 ? -2.225 -27.375 -2.789 1 98 154 GLY B N 1
ATOM 4663 C CA . GLY B 1 154 ? -1.068 -28.188 -3.121 1 98 154 GLY B CA 1
ATOM 4664 C C . GLY B 1 154 ? -0.28 -28.625 -1.902 1 98 154 GLY B C 1
ATOM 4665 O O . GLY B 1 154 ? 0.107 -29.797 -1.795 1 98 154 GLY B O 1
ATOM 4666 N N . ILE B 1 155 ? -0.081 -27.719 -0.984 1 98.06 155 ILE B N 1
ATOM 4667 C CA . ILE B 1 155 ? 0.725 -27.984 0.203 1 98.06 155 ILE B CA 1
ATOM 4668 C C . ILE B 1 155 ? 0.017 -29 1.092 1 98.06 155 ILE B C 1
ATOM 4670 O O . ILE B 1 155 ? 0.659 -29.688 1.889 1 98.06 155 ILE B O 1
ATOM 4674 N N . ASP B 1 156 ? -1.291 -29.125 0.993 1 97.75 156 ASP B N 1
ATOM 4675 C CA . ASP B 1 156 ? -2.045 -30.109 1.767 1 97.75 156 ASP B CA 1
ATOM 4676 C C . ASP B 1 156 ? -1.816 -31.516 1.233 1 97.75 156 ASP B C 1
ATOM 4678 O O . ASP B 1 156 ? -2.158 -32.5 1.896 1 97.75 156 ASP B O 1
ATOM 4682 N N . ASN B 1 157 ? -1.276 -31.625 0.082 1 98.38 157 ASN B N 1
ATOM 4683 C CA . ASN B 1 157 ? -1.027 -32.906 -0.567 1 98.38 157 ASN B CA 1
ATOM 4684 C C . ASN B 1 157 ? 0.453 -33.281 -0.537 1 98.38 157 ASN B C 1
ATOM 4686 O O . ASN B 1 157 ? 0.854 -34.312 -1.082 1 98.38 157 ASN B O 1
ATOM 4690 N N . LEU B 1 158 ? 1.265 -32.406 0.022 1 98.25 158 LEU B N 1
ATOM 4691 C CA . LEU B 1 158 ? 2.699 -32.656 0.142 1 98.25 158 LEU B CA 1
ATOM 4692 C C . LEU B 1 158 ? 2.986 -33.719 1.187 1 98.25 158 LEU B C 1
ATOM 4694 O O . LEU B 1 158 ? 2.443 -33.688 2.293 1 98.25 158 LEU B O 1
ATOM 4698 N N . LEU B 1 159 ? 3.828 -34.719 0.859 1 98.69 159 LEU B N 1
ATOM 4699 C CA . LEU B 1 159 ? 4.113 -35.812 1.769 1 98.69 159 LEU B CA 1
ATOM 4700 C C . LEU B 1 159 ? 5.547 -35.75 2.285 1 98.69 159 LEU B C 1
ATOM 4702 O O . LEU B 1 159 ? 5.805 -36 3.459 1 98.69 159 LEU B O 1
ATOM 4706 N N . SER B 1 160 ? 6.473 -35.438 1.461 1 98.75 160 SER B N 1
ATOM 4707 C CA . SER B 1 160 ? 7.883 -35.312 1.819 1 98.75 160 SER B CA 1
ATOM 4708 C C . SER B 1 160 ? 8.656 -34.469 0.802 1 98.75 160 SER B C 1
ATOM 4710 O O . SER B 1 160 ? 8.203 -34.312 -0.333 1 98.75 160 SER B O 1
ATOM 4712 N N . VAL B 1 161 ? 9.781 -33.969 1.232 1 98.75 161 VAL B N 1
ATOM 4713 C CA . VAL B 1 161 ? 10.633 -33.25 0.302 1 98.75 161 VAL B CA 1
ATOM 4714 C C . VAL B 1 161 ? 12.102 -33.562 0.584 1 98.75 161 VAL B C 1
ATOM 4716 O O . VAL B 1 161 ? 12.445 -34 1.683 1 98.75 161 VAL B O 1
ATOM 4719 N N . ASN B 1 162 ? 12.914 -33.5 -0.44 1 98.75 162 ASN B N 1
ATOM 4720 C CA . ASN B 1 162 ? 14.344 -33.312 -0.309 1 98.75 162 ASN B CA 1
ATOM 4721 C C . ASN B 1 162 ? 14.711 -31.828 -0.475 1 98.75 162 ASN B C 1
ATOM 4723 O O . ASN B 1 162 ? 14.148 -31.141 -1.328 1 98.75 162 ASN B O 1
ATOM 4727 N N . LEU B 1 163 ? 15.57 -31.359 0.355 1 97.31 163 LEU B N 1
ATOM 4728 C CA . LEU B 1 163 ? 15.859 -29.922 0.4 1 97.31 163 LEU B CA 1
ATOM 4729 C C . LEU B 1 163 ? 17.344 -29.672 0.617 1 97.31 163 LEU B C 1
ATOM 4731 O O . LEU B 1 163 ? 17.984 -30.359 1.42 1 97.31 163 LEU B O 1
ATOM 4735 N N . VAL B 1 164 ? 17.953 -28.797 -0.151 1 98 164 VAL B N 1
ATOM 4736 C CA . VAL B 1 164 ? 19.281 -28.281 0.119 1 98 164 VAL B CA 1
ATOM 4737 C C . VAL B 1 164 ? 19.188 -26.969 0.903 1 98 164 VAL B C 1
ATOM 4739 O O . VAL B 1 164 ? 18.609 -26 0.425 1 98 164 VAL B O 1
ATOM 4742 N N . ASP B 1 165 ? 19.734 -26.922 2.131 1 96.25 165 ASP B N 1
ATOM 4743 C CA . ASP B 1 165 ? 19.609 -25.734 2.973 1 96.25 165 ASP B CA 1
ATOM 4744 C C . ASP B 1 165 ? 20.688 -24.703 2.617 1 96.25 165 ASP B C 1
ATOM 4746 O O . ASP B 1 165 ? 21.406 -24.859 1.629 1 96.25 165 ASP B O 1
ATOM 4750 N N . ALA B 1 166 ? 20.75 -23.625 3.348 1 94.5 166 ALA B N 1
ATOM 4751 C CA . ALA B 1 166 ? 21.594 -22.484 3.018 1 94.5 166 ALA B CA 1
ATOM 4752 C C . ALA B 1 166 ? 23.078 -22.844 3.152 1 94.5 166 ALA B C 1
ATOM 4754 O O . ALA B 1 166 ? 23.938 -22.156 2.59 1 94.5 166 ALA B O 1
ATOM 4755 N N . THR B 1 167 ? 23.406 -23.891 3.891 1 94.88 167 THR B N 1
ATOM 4756 C CA . THR B 1 167 ? 24.797 -24.297 4.07 1 94.88 167 THR B CA 1
ATOM 4757 C C . THR B 1 167 ? 25.234 -25.25 2.961 1 94.88 167 THR B C 1
ATOM 4759 O O . THR B 1 167 ? 26.406 -25.609 2.867 1 94.88 167 THR B O 1
ATOM 4762 N N . GLY B 1 168 ? 24.266 -25.688 2.131 1 96.62 168 GLY B N 1
ATOM 4763 C CA . GLY B 1 168 ? 24.547 -26.656 1.09 1 96.62 168 GLY B CA 1
ATOM 4764 C C . GLY B 1 168 ? 24.328 -28.094 1.543 1 96.62 168 GLY B C 1
ATOM 4765 O O . GLY B 1 168 ? 24.656 -29.031 0.821 1 96.62 168 GLY B O 1
ATOM 4766 N N . LYS B 1 169 ? 23.828 -28.25 2.691 1 97.38 169 LYS B N 1
ATOM 4767 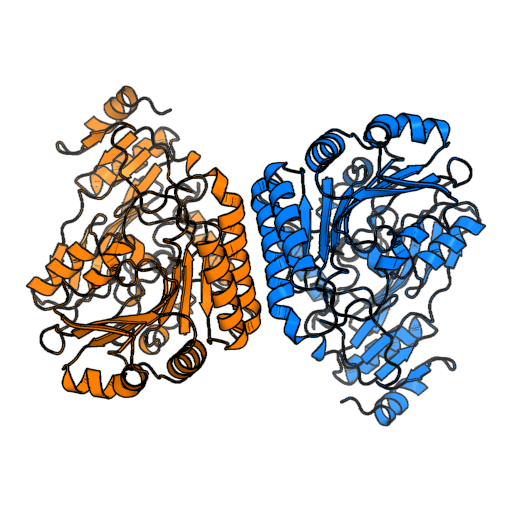C CA . LYS B 1 169 ? 23.516 -29.594 3.176 1 97.38 169 LYS B CA 1
ATOM 4768 C C . LYS B 1 169 ? 22.219 -30.125 2.553 1 97.38 169 LYS B C 1
ATOM 4770 O O . LYS B 1 169 ? 21.219 -29.406 2.496 1 97.38 169 LYS B O 1
ATOM 4775 N N . LEU B 1 170 ? 22.281 -31.359 2.102 1 98.31 170 LEU B N 1
ATOM 4776 C CA . LEU B 1 170 ? 21.109 -32.031 1.537 1 98.31 170 LEU B CA 1
ATOM 4777 C C . LEU B 1 170 ? 20.359 -32.812 2.611 1 98.31 170 LEU B C 1
ATOM 4779 O O . LEU B 1 170 ? 20.922 -33.688 3.268 1 98.31 170 LEU B O 1
ATOM 4783 N N . HIS B 1 171 ? 19.156 -32.438 2.852 1 98.25 171 HIS B N 1
ATOM 4784 C CA . HIS B 1 171 ? 18.234 -33.156 3.732 1 98.25 171 HIS B CA 1
ATOM 4785 C C . HIS B 1 171 ? 17.25 -34 2.934 1 98.25 171 HIS B C 1
ATOM 4787 O O . HIS B 1 171 ? 16.484 -33.469 2.115 1 98.25 171 HIS B O 1
ATOM 4793 N N . LYS B 1 172 ? 17.234 -35.25 3.154 1 98.19 172 LYS B N 1
ATOM 4794 C CA . LYS B 1 172 ? 16.328 -36.125 2.434 1 98.19 172 LYS B CA 1
ATOM 4795 C C . LYS B 1 172 ? 15.133 -36.531 3.297 1 98.19 172 LYS B C 1
ATOM 4797 O O . LYS B 1 172 ? 15.242 -36.594 4.523 1 98.19 172 LYS B O 1
ATOM 4802 N N . ASN B 1 173 ? 14.047 -36.688 2.691 1 98.06 173 ASN B N 1
ATOM 4803 C CA . ASN B 1 173 ? 12.812 -37.156 3.293 1 98.06 173 ASN B CA 1
ATOM 4804 C C . ASN B 1 173 ? 12.367 -36.281 4.461 1 98.06 173 ASN B C 1
ATOM 4806 O O . ASN B 1 173 ? 12.125 -36.781 5.559 1 98.06 173 ASN B O 1
ATOM 4810 N N . VAL B 1 174 ? 12.414 -35 4.289 1 98.19 174 VAL B N 1
ATOM 4811 C CA . VAL B 1 174 ? 11.836 -34.031 5.23 1 98.19 174 VAL B CA 1
ATOM 4812 C C . VAL B 1 174 ? 10.312 -34.156 5.207 1 98.19 174 VAL B C 1
ATOM 4814 O O . VAL B 1 174 ? 9.695 -34.062 4.145 1 98.19 174 VAL B O 1
ATOM 4817 N N . THR B 1 175 ? 9.703 -34.406 6.352 1 98.38 175 THR B N 1
ATOM 4818 C CA . THR B 1 175 ? 8.25 -34.531 6.484 1 98.38 175 THR B CA 1
ATOM 4819 C C . THR B 1 175 ? 7.734 -33.688 7.637 1 98.38 175 THR B C 1
ATOM 4821 O O . THR B 1 175 ? 8.516 -33.094 8.375 1 98.38 175 THR B O 1
ATOM 4824 N N . GLU B 1 176 ? 6.402 -33.594 7.66 1 97.44 176 GLU B N 1
ATOM 4825 C CA . GLU B 1 176 ? 5.77 -32.875 8.758 1 97.44 176 GLU B CA 1
ATOM 4826 C C . GLU B 1 176 ? 6.164 -33.469 10.109 1 97.44 176 GLU B C 1
ATOM 4828 O O . GLU B 1 176 ? 6.328 -32.75 11.086 1 97.44 176 GLU B O 1
ATOM 4833 N N . SER B 1 177 ? 6.352 -34.781 10.211 1 97.38 177 SER B N 1
ATOM 4834 C CA . SER B 1 177 ? 6.668 -35.469 11.461 1 97.38 177 SER B CA 1
ATOM 4835 C C . SER B 1 177 ? 8.141 -35.312 11.82 1 97.38 177 SER B C 1
ATOM 4837 O O . SER B 1 177 ? 8.492 -35.156 12.992 1 97.38 177 SER B O 1
ATOM 4839 N N . THR B 1 178 ? 9.039 -35.281 10.859 1 97.19 178 THR B N 1
ATOM 4840 C CA . THR B 1 178 ? 10.477 -35.281 11.117 1 97.19 178 THR B CA 1
ATOM 4841 C C . THR B 1 178 ? 10.984 -33.844 11.336 1 97.19 178 THR B C 1
ATOM 4843 O O . THR B 1 178 ? 11.969 -33.656 12.055 1 97.19 178 THR B O 1
ATOM 4846 N N . HIS B 1 179 ? 10.414 -32.875 10.695 1 97 179 HIS B N 1
ATOM 4847 C CA . HIS B 1 179 ? 10.852 -31.484 10.742 1 97 179 HIS B CA 1
ATOM 4848 C C . HIS B 1 179 ? 9.656 -30.531 10.836 1 97 179 HIS B C 1
ATOM 4850 O O . HIS B 1 179 ? 9.469 -29.688 9.961 1 97 179 HIS B O 1
ATOM 4856 N N . ALA B 1 180 ? 8.977 -30.594 11.922 1 97.19 180 ALA B N 1
ATOM 4857 C CA . ALA B 1 180 ? 7.668 -29.953 12.055 1 97.19 180 ALA B CA 1
ATOM 4858 C C . ALA B 1 180 ? 7.762 -28.453 11.789 1 97.19 180 ALA B C 1
ATOM 4860 O O . ALA B 1 180 ? 6.957 -27.891 11.047 1 97.19 180 ALA B O 1
ATOM 4861 N N . GLU B 1 181 ? 8.703 -27.766 12.398 1 96.94 181 GLU B N 1
ATOM 4862 C CA . GLU B 1 181 ? 8.812 -26.312 12.25 1 96.94 181 GLU B CA 1
ATOM 4863 C C . GLU B 1 181 ? 9.219 -25.938 10.828 1 96.94 181 GLU B C 1
ATOM 4865 O O . GLU B 1 181 ? 8.648 -25.016 10.234 1 96.94 181 GLU B O 1
ATOM 4870 N N . LEU B 1 182 ? 10.18 -26.641 10.312 1 97.44 182 LEU B N 1
ATOM 4871 C CA . LEU B 1 182 ? 10.602 -26.391 8.938 1 97.44 182 LEU B CA 1
ATOM 4872 C C . LEU B 1 182 ? 9.469 -26.656 7.957 1 97.44 182 LEU B C 1
ATOM 4874 O O . LEU B 1 182 ? 9.266 -25.906 7.008 1 97.44 182 LEU B O 1
ATOM 4878 N N . TRP B 1 183 ? 8.758 -27.781 8.234 1 98.19 183 TRP B N 1
ATOM 4879 C CA . TRP B 1 183 ? 7.641 -28.172 7.383 1 98.19 183 TRP B CA 1
ATOM 4880 C C . TRP B 1 183 ? 6.574 -27.078 7.359 1 98.19 183 TRP B C 1
ATOM 4882 O O . TRP B 1 183 ? 6.047 -26.734 6.297 1 98.19 183 TRP B O 1
ATOM 4892 N N . TRP B 1 184 ? 6.301 -26.531 8.523 1 98.25 184 TRP B N 1
ATOM 4893 C CA . TRP B 1 184 ? 5.336 -25.453 8.648 1 98.25 184 TRP B CA 1
ATOM 4894 C C . TRP B 1 184 ? 5.711 -24.281 7.742 1 98.25 184 TRP B C 1
ATOM 4896 O O . TRP B 1 184 ? 4.863 -23.75 7.023 1 98.25 184 TRP B O 1
ATOM 4906 N N . ALA B 1 185 ? 6.953 -23.906 7.727 1 97.56 185 ALA B N 1
ATOM 4907 C CA . ALA B 1 185 ? 7.441 -22.781 6.938 1 97.56 185 ALA B CA 1
ATOM 4908 C C . ALA B 1 185 ? 7.492 -23.125 5.453 1 97.56 185 ALA B C 1
ATOM 4910 O O . ALA B 1 185 ? 7.191 -22.281 4.598 1 97.56 185 ALA B O 1
ATOM 4911 N N . LEU B 1 186 ? 7.797 -24.375 5.117 1 97.25 186 LEU B N 1
ATOM 4912 C CA . LEU B 1 186 ? 7.871 -24.828 3.73 1 97.25 186 LEU B CA 1
ATOM 4913 C C . LEU B 1 186 ? 6.504 -24.75 3.059 1 97.25 186 LEU B C 1
ATOM 4915 O O . LEU B 1 186 ? 6.41 -24.5 1.857 1 97.25 186 LEU B O 1
ATOM 4919 N N . CYS B 1 187 ? 5.5 -25 3.918 1 97.81 187 CYS B N 1
ATOM 4920 C CA . CYS B 1 187 ? 4.133 -24.969 3.416 1 97.81 187 CYS B CA 1
ATOM 4921 C C . CYS B 1 187 ? 3.631 -23.531 3.316 1 97.81 187 CYS B C 1
ATOM 4923 O O . CYS B 1 187 ? 2.598 -23.188 3.895 1 97.81 187 CYS B O 1
ATOM 4925 N N . GLY B 1 188 ? 4.176 -22.734 2.523 1 95 188 GLY B N 1
ATOM 4926 C CA . GLY B 1 188 ? 3.848 -21.344 2.295 1 95 188 GLY B CA 1
ATOM 4927 C C . GLY B 1 188 ? 4.996 -20.547 1.699 1 95 188 GLY B C 1
ATOM 4928 O O . GLY B 1 188 ? 4.82 -19.859 0.693 1 95 188 GLY B O 1
ATOM 4929 N N . ALA B 1 189 ? 6.156 -20.719 2.301 1 93.56 189 ALA B N 1
ATOM 4930 C CA . ALA B 1 189 ? 7.348 -19.984 1.875 1 93.56 189 ALA B CA 1
ATOM 4931 C C . ALA B 1 189 ? 8.477 -20.938 1.499 1 93.56 189 ALA B C 1
ATOM 4933 O O . ALA B 1 189 ? 9.648 -20.672 1.773 1 93.56 189 ALA B O 1
ATOM 4934 N N . GLY B 1 190 ? 8.195 -21.953 0.917 1 91.62 190 GLY B N 1
ATOM 4935 C CA . GLY B 1 190 ? 9.156 -23.031 0.687 1 91.62 190 GLY B CA 1
ATOM 4936 C C . GLY B 1 190 ? 10.312 -22.625 -0.204 1 91.62 190 GLY B C 1
ATOM 4937 O O . GLY B 1 190 ? 11.391 -23.219 -0.14 1 91.62 190 GLY B O 1
ATOM 4938 N N . THR B 1 191 ? 10.117 -21.578 -0.962 1 90.62 191 THR B N 1
ATOM 4939 C CA . THR B 1 191 ? 11.164 -21.156 -1.882 1 90.62 191 THR B CA 1
ATOM 4940 C C . THR B 1 191 ? 12.133 -20.203 -1.191 1 90.62 191 THR B C 1
ATOM 4942 O O . THR B 1 191 ? 13.117 -19.766 -1.793 1 90.62 191 THR B O 1
ATOM 4945 N N . SER B 1 192 ? 11.922 -19.953 0.01 1 92.38 192 SER B N 1
ATOM 4946 C CA . SER B 1 192 ? 12.742 -18.969 0.714 1 92.38 192 SER B CA 1
ATOM 4947 C C . SER B 1 192 ? 13.555 -19.625 1.827 1 92.38 192 SER B C 1
ATOM 4949 O O . SER B 1 192 ? 14.164 -18.938 2.645 1 92.38 192 SER B O 1
ATOM 4951 N N . LEU B 1 193 ? 13.57 -21 1.881 1 94.19 193 LEU B N 1
ATOM 4952 C CA . LEU B 1 193 ? 14.25 -21.672 2.98 1 94.19 193 LEU B CA 1
ATOM 4953 C C . LEU B 1 193 ? 15.344 -22.594 2.457 1 94.19 193 LEU B C 1
ATOM 4955 O O . LEU B 1 193 ? 16.156 -23.109 3.234 1 94.19 193 LEU B O 1
ATOM 4959 N N . GLY B 1 194 ? 15.375 -22.781 1.239 1 95.31 194 GLY B N 1
ATOM 4960 C CA . GLY B 1 194 ? 16.297 -23.672 0.55 1 95.31 194 GLY B CA 1
ATOM 4961 C C . GLY B 1 194 ? 15.82 -24.062 -0.836 1 95.31 194 GLY B C 1
ATOM 4962 O O . GLY B 1 194 ? 14.883 -23.469 -1.371 1 95.31 194 GLY B O 1
ATOM 4963 N N . ILE B 1 195 ? 16.547 -25.016 -1.393 1 97.31 195 ILE B N 1
ATOM 4964 C CA . ILE B 1 195 ? 16.172 -25.531 -2.705 1 97.31 195 ILE B CA 1
ATOM 4965 C C . ILE B 1 195 ? 15.547 -26.906 -2.555 1 97.31 195 ILE B C 1
ATOM 4967 O O . ILE B 1 195 ? 16.234 -27.875 -2.213 1 97.31 195 ILE B O 1
ATOM 4971 N N . VAL B 1 196 ? 14.266 -27 -2.77 1 98.25 196 VAL B N 1
ATOM 4972 C CA . VAL B 1 196 ? 13.625 -28.312 -2.797 1 98.25 196 VAL B CA 1
ATOM 4973 C C . VAL B 1 196 ? 13.945 -29.016 -4.113 1 98.25 196 VAL B C 1
ATOM 4975 O O . VAL B 1 196 ? 13.555 -28.547 -5.188 1 98.25 196 VAL B O 1
ATOM 4978 N N . THR B 1 197 ? 14.594 -30.078 -4.016 1 98.56 197 THR B N 1
ATOM 4979 C CA . THR B 1 197 ? 15.094 -30.766 -5.203 1 98.56 197 THR B CA 1
ATOM 4980 C C . THR B 1 197 ? 14.164 -31.906 -5.609 1 98.56 197 THR B C 1
ATOM 4982 O O . THR B 1 197 ? 14.234 -32.406 -6.738 1 98.56 197 THR B O 1
ATOM 4985 N N . GLN B 1 198 ? 13.398 -32.312 -4.691 1 98.69 198 GLN B N 1
ATOM 4986 C CA . GLN B 1 198 ? 12.438 -33.375 -4.934 1 98.69 198 GLN B CA 1
ATOM 4987 C C . GLN B 1 198 ? 11.273 -33.312 -3.949 1 98.69 198 GLN B C 1
ATOM 4989 O O . GLN B 1 198 ? 11.445 -32.875 -2.809 1 98.69 198 GLN B O 1
ATOM 4994 N N . ALA B 1 199 ? 10.117 -33.75 -4.363 1 98.81 199 ALA B N 1
ATOM 4995 C CA . ALA B 1 199 ? 8.961 -33.844 -3.482 1 98.81 199 ALA B CA 1
ATOM 4996 C C . ALA B 1 199 ? 8.094 -35.031 -3.85 1 98.81 199 ALA B C 1
ATOM 4998 O O . ALA B 1 199 ? 8.07 -35.469 -5.008 1 98.81 199 ALA B O 1
ATOM 4999 N N . THR B 1 200 ? 7.473 -35.594 -2.891 1 98.88 200 THR B N 1
ATOM 5000 C CA . THR B 1 200 ? 6.406 -36.562 -3.09 1 98.88 200 THR B CA 1
ATOM 5001 C C . THR B 1 200 ? 5.055 -35.969 -2.691 1 98.88 200 THR B C 1
ATOM 5003 O O . THR B 1 200 ? 4.926 -35.375 -1.626 1 98.88 200 THR B O 1
ATOM 5006 N N . ILE B 1 201 ? 4.109 -36.125 -3.576 1 98.88 201 ILE B N 1
ATOM 5007 C CA . ILE B 1 201 ? 2.781 -35.594 -3.32 1 98.88 201 ILE B CA 1
ATOM 5008 C C . ILE B 1 201 ? 1.732 -36.688 -3.504 1 98.88 201 ILE B C 1
ATOM 5010 O O . ILE B 1 201 ? 1.996 -37.688 -4.148 1 98.88 201 ILE B O 1
ATOM 5014 N N . LYS B 1 202 ? 0.577 -36.469 -2.949 1 98.81 202 LYS B N 1
ATOM 5015 C CA . LYS B 1 202 ? -0.531 -37.406 -3.084 1 98.81 202 LYS B CA 1
ATOM 5016 C C . LYS B 1 202 ? -1.055 -37.438 -4.52 1 98.81 202 LYS B C 1
ATOM 5018 O O . LYS B 1 202 ? -1.051 -36.438 -5.207 1 98.81 202 LYS B O 1
ATOM 5023 N N . ALA B 1 203 ? -1.413 -38.562 -4.949 1 98.69 203 ALA B N 1
ATOM 5024 C CA . ALA B 1 203 ? -2.162 -38.781 -6.184 1 98.69 203 ALA B CA 1
ATOM 5025 C C . ALA B 1 203 ? -3.582 -39.25 -5.887 1 98.69 203 ALA B C 1
ATOM 5027 O O . ALA B 1 203 ? -3.82 -39.938 -4.883 1 98.69 203 ALA B O 1
ATOM 5028 N N . HIS B 1 204 ? -4.496 -38.875 -6.746 1 98.38 204 HIS B N 1
ATOM 5029 C CA . HIS B 1 204 ? -5.906 -39.188 -6.512 1 98.38 204 HIS B CA 1
ATOM 5030 C C . HIS B 1 204 ? -6.531 -39.844 -7.727 1 98.38 204 HIS B C 1
ATOM 5032 O O . HIS B 1 204 ? -6.148 -39.562 -8.867 1 98.38 204 HIS B O 1
ATOM 5038 N N . PRO B 1 205 ? -7.496 -40.688 -7.469 1 96.62 205 PRO B N 1
ATOM 5039 C CA . PRO B 1 205 ? -8.203 -41.281 -8.609 1 96.62 205 PRO B CA 1
ATOM 5040 C C . PRO B 1 205 ? -8.922 -40.219 -9.461 1 96.62 205 PRO B C 1
ATOM 5042 O O . PRO B 1 205 ? -9.469 -39.25 -8.938 1 96.62 205 PRO B O 1
ATOM 5045 N N . GLN B 1 206 ? -8.969 -40.5 -10.703 1 96.44 206 GLN B N 1
ATOM 5046 C CA . GLN B 1 206 ? -9.656 -39.594 -11.625 1 96.44 206 GLN B CA 1
ATOM 5047 C C . GLN B 1 206 ? -11.164 -39.812 -11.57 1 96.44 206 GLN B C 1
ATOM 5049 O O . GLN B 1 206 ? -11.633 -40.938 -11.352 1 96.44 206 GLN B O 1
ATOM 5054 N N . LEU B 1 207 ? -11.797 -38.75 -11.711 1 92.75 207 LEU B N 1
ATOM 5055 C CA . LEU B 1 207 ? -13.234 -38.781 -11.977 1 92.75 207 LEU B CA 1
ATOM 5056 C C . LEU B 1 207 ? -13.516 -38.656 -13.469 1 92.75 207 LEU B C 1
ATOM 5058 O O . LEU B 1 207 ? -12.758 -38 -14.195 1 92.75 207 LEU B O 1
ATOM 5062 N N . ASN B 1 208 ? -14.641 -39.312 -13.906 1 96.38 208 ASN B N 1
ATOM 5063 C CA . ASN B 1 208 ? -15.086 -39.125 -15.281 1 96.38 208 ASN B CA 1
ATOM 5064 C C . ASN B 1 208 ? -13.961 -39.406 -16.281 1 96.38 208 ASN B C 1
ATOM 5066 O O . ASN B 1 208 ? -13.797 -38.656 -17.25 1 96.38 208 ASN B O 1
ATOM 5070 N N . ASP B 1 209 ? -13.133 -40.375 -15.945 1 95.19 209 ASP B N 1
ATOM 5071 C CA . ASP B 1 209 ? -12 -40.75 -16.781 1 95.19 209 ASP B CA 1
ATOM 5072 C C . ASP B 1 209 ? -11.055 -39.562 -17 1 95.19 209 ASP B C 1
ATOM 5074 O O . ASP B 1 209 ? -10.477 -39.438 -18.094 1 95.19 209 ASP B O 1
ATOM 5078 N N . GLY B 1 210 ? -11.031 -38.625 -16.078 1 96.62 210 GLY B N 1
ATOM 5079 C CA . GLY B 1 210 ? -10.133 -37.5 -16.141 1 96.62 210 GLY B CA 1
ATOM 5080 C C . GLY B 1 210 ? -10.656 -36.375 -17 1 96.62 210 GLY B C 1
ATOM 5081 O O . GLY B 1 210 ? -10.031 -35.312 -17.094 1 96.62 210 GLY B O 1
ATOM 5082 N N . MET B 1 211 ? -11.828 -36.531 -17.578 1 97.88 211 MET B N 1
ATOM 5083 C CA . MET B 1 211 ? -12.359 -35.562 -18.531 1 97.88 211 MET B CA 1
ATOM 5084 C C . MET B 1 211 ? -13.094 -34.438 -17.812 1 97.88 211 MET B C 1
ATOM 5086 O O . MET B 1 211 ? -13.844 -34.688 -16.875 1 97.88 211 MET B O 1
ATOM 5090 N N . SER B 1 212 ? -12.875 -33.219 -18.25 1 97.94 212 SER B N 1
ATOM 5091 C CA . SER B 1 212 ? -13.516 -32 -17.719 1 97.94 212 SER B CA 1
ATOM 5092 C C . SER B 1 212 ? -14.086 -31.141 -18.844 1 97.94 212 SER B C 1
ATOM 5094 O O . SER B 1 212 ? -13.562 -31.141 -19.953 1 97.94 212 SER B O 1
ATOM 5096 N N . TRP B 1 213 ? -15.172 -30.484 -18.578 1 98.5 213 TRP B N 1
ATOM 5097 C CA . TRP B 1 213 ? -15.68 -29.422 -19.438 1 98.5 213 TRP B CA 1
ATOM 5098 C C . TRP B 1 213 ? -14.977 -28.109 -19.141 1 98.5 213 TRP B C 1
ATOM 5100 O O . TRP B 1 213 ? -15.039 -27.594 -18.031 1 98.5 213 TRP B O 1
ATOM 5110 N N . ALA B 1 214 ? -14.141 -27.625 -20.047 1 98.12 214 ALA B N 1
ATOM 5111 C CA . ALA B 1 214 ? -13.32 -26.438 -19.844 1 98.12 214 ALA B CA 1
ATOM 5112 C C . ALA B 1 214 ? -13.133 -25.672 -21.156 1 98.12 214 ALA B C 1
ATOM 5114 O O . ALA B 1 214 ? -13.383 -26.219 -22.234 1 98.12 214 ALA B O 1
ATOM 5115 N N . GLY B 1 215 ? -12.734 -24.453 -21.094 1 96.75 215 GLY B N 1
ATOM 5116 C CA . GLY B 1 215 ? -12.531 -23.531 -22.203 1 96.75 215 GLY B CA 1
ATOM 5117 C C . GLY B 1 215 ? -12.75 -22.078 -21.812 1 96.75 215 GLY B C 1
ATOM 5118 O O . GLY B 1 215 ? -12.484 -21.688 -20.688 1 96.75 215 GLY B O 1
ATOM 5119 N N . VAL B 1 216 ? -13.109 -21.266 -22.875 1 96.56 216 VAL B N 1
ATOM 5120 C CA . VAL B 1 216 ? -13.242 -19.828 -22.609 1 96.56 216 VAL B CA 1
ATOM 5121 C C . VAL B 1 216 ? -14.484 -19.297 -23.312 1 96.56 216 VAL B C 1
ATOM 5123 O O . VAL B 1 216 ? -14.898 -19.812 -24.359 1 96.56 216 VAL B O 1
ATOM 5126 N N . MET B 1 217 ? -15.086 -18.375 -22.75 1 97.38 217 MET B N 1
ATOM 5127 C CA . MET B 1 217 ? -16.156 -17.547 -23.312 1 97.38 217 MET B CA 1
ATOM 5128 C C . MET B 1 217 ? -15.781 -16.078 -23.281 1 97.38 217 MET B C 1
ATOM 5130 O O . MET B 1 217 ? -15.164 -15.602 -22.328 1 97.38 217 MET B O 1
ATOM 5134 N N . PHE B 1 218 ? -16.141 -15.359 -24.344 1 97.25 218 PHE B N 1
ATOM 5135 C CA . PHE B 1 218 ? -15.828 -13.938 -24.422 1 97.25 218 PHE B CA 1
ATOM 5136 C C . PHE B 1 218 ? -17.109 -13.102 -24.5 1 97.25 218 PHE B C 1
ATOM 5138 O O . PHE B 1 218 ? -18.062 -13.492 -25.156 1 97.25 218 PHE B O 1
ATOM 5145 N N . PHE B 1 219 ? -17.156 -12.039 -23.828 1 97.88 219 PHE B N 1
ATOM 5146 C CA . PHE B 1 219 ? -18.156 -10.977 -23.922 1 97.88 219 PHE B CA 1
ATOM 5147 C C . PHE B 1 219 ? -17.5 -9.664 -24.344 1 97.88 219 PHE B C 1
ATOM 5149 O O . PHE B 1 219 ? -16.672 -9.109 -23.609 1 97.88 219 PHE B O 1
ATOM 5156 N N . VAL B 1 220 ? -17.859 -9.172 -25.5 1 96.31 220 VAL B N 1
ATOM 5157 C CA . VAL B 1 220 ? -17.25 -7.945 -26.016 1 96.31 220 VAL B CA 1
ATOM 5158 C C . VAL B 1 220 ? -17.844 -6.734 -25.297 1 96.31 220 VAL B C 1
ATOM 5160 O O . VAL B 1 220 ? -19.062 -6.617 -25.172 1 96.31 220 VAL B O 1
ATOM 5163 N N . GLY B 1 221 ? -17.016 -5.836 -24.875 1 95.88 221 GLY B N 1
ATOM 5164 C CA . GLY B 1 221 ? -17.469 -4.625 -24.219 1 95.88 221 GLY B CA 1
ATOM 5165 C C . GLY B 1 221 ? -17.984 -4.879 -22.812 1 95.88 221 GLY B C 1
ATOM 5166 O O . GLY B 1 221 ? -17.625 -5.875 -22.188 1 95.88 221 GLY B O 1
ATOM 5167 N N . ASP B 1 222 ? -18.75 -3.963 -22.266 1 95.88 222 ASP B N 1
ATOM 5168 C CA . ASP B 1 222 ? -19.141 -4.055 -20.859 1 95.88 222 ASP B CA 1
ATOM 5169 C C . ASP B 1 222 ? -20.672 -4.109 -20.719 1 95.88 222 ASP B C 1
ATOM 5171 O O . ASP B 1 222 ? -21.203 -3.914 -19.625 1 95.88 222 ASP B O 1
ATOM 5175 N N . SER B 1 223 ? -21.422 -4.367 -21.797 1 96.75 223 SER B N 1
ATOM 5176 C CA . SER B 1 223 ? -22.875 -4.363 -21.734 1 96.75 223 SER B CA 1
ATOM 5177 C C . SER B 1 223 ? -23.391 -5.434 -20.797 1 96.75 223 SER B C 1
ATOM 5179 O O . SER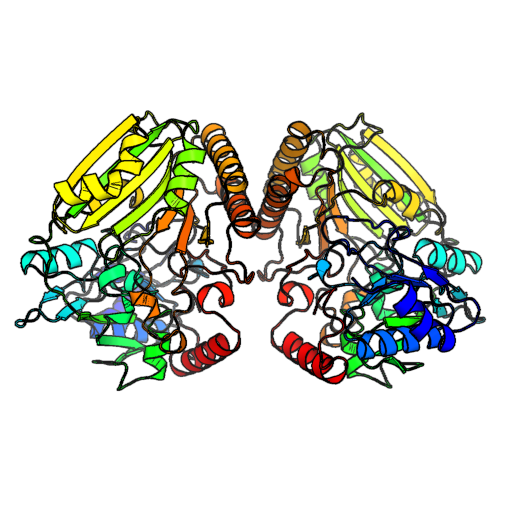 B 1 223 ? -24.469 -5.277 -20.203 1 96.75 223 SER B O 1
ATOM 5181 N N . LYS B 1 224 ? -22.656 -6.504 -20.609 1 97.88 224 LYS B N 1
ATOM 5182 C CA . LYS B 1 224 ? -23.094 -7.602 -19.766 1 97.88 224 LYS B CA 1
ATOM 5183 C C . LYS B 1 224 ? -22.297 -7.637 -18.453 1 97.88 224 LYS B C 1
ATOM 5185 O O . LYS B 1 224 ? -22.453 -8.555 -17.656 1 97.88 224 LYS B O 1
ATOM 5190 N N . LEU B 1 225 ? -21.469 -6.652 -18.203 1 98.44 225 LEU B N 1
ATOM 5191 C CA . LEU B 1 225 ? -20.531 -6.672 -17.078 1 98.44 225 LEU B CA 1
ATOM 5192 C C . LEU B 1 225 ? -21.297 -6.805 -15.758 1 98.44 225 LEU B C 1
ATOM 5194 O O . LEU B 1 225 ? -20.969 -7.672 -14.945 1 98.44 225 LEU B O 1
ATOM 5198 N N . GLU B 1 226 ? -22.297 -5.9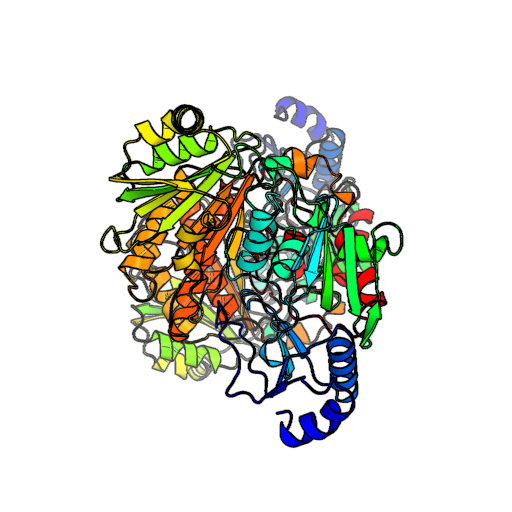8 -15.547 1 98.31 226 GLU B N 1
ATOM 5199 C CA . GLU B 1 226 ? -23.031 -6.008 -14.281 1 98.31 226 GLU B CA 1
ATOM 5200 C C . GLU B 1 226 ? -23.672 -7.371 -14.047 1 98.31 226 GLU B C 1
ATOM 5202 O O . GLU B 1 226 ? -23.609 -7.906 -12.945 1 98.31 226 GLU B O 1
ATOM 5207 N N . LYS B 1 227 ? -24.312 -7.926 -15.055 1 98.44 227 LYS B N 1
ATOM 5208 C CA . LYS B 1 227 ? -24.969 -9.227 -14.945 1 98.44 227 LYS B CA 1
ATOM 5209 C C . LYS B 1 227 ? -23.953 -10.328 -14.648 1 98.44 227 LYS B C 1
ATOM 5211 O O . LYS B 1 227 ? -24.219 -11.227 -13.852 1 98.44 227 LYS B O 1
ATOM 5216 N N . LEU B 1 228 ? -22.828 -10.234 -15.328 1 98.75 228 LEU B N 1
ATOM 5217 C CA . LEU B 1 228 ? -21.766 -11.203 -15.109 1 98.75 228 LEU B CA 1
ATOM 5218 C C . LEU B 1 228 ? -21.25 -11.133 -13.672 1 98.75 228 LEU B C 1
ATOM 5220 O O . LEU B 1 228 ? -21.062 -12.164 -13.023 1 98.75 228 LEU B O 1
ATOM 5224 N N . LEU B 1 229 ? -21.016 -9.883 -13.188 1 98.69 229 LEU B N 1
ATOM 5225 C CA . LEU B 1 229 ? -20.516 -9.703 -11.828 1 98.69 229 LEU B CA 1
ATOM 5226 C C . LEU B 1 229 ? -21.516 -10.258 -10.812 1 98.69 229 LEU B C 1
ATOM 5228 O O . LEU B 1 229 ? -21.109 -10.93 -9.859 1 98.69 229 LEU B O 1
ATOM 5232 N N . LYS B 1 230 ? -22.766 -10 -10.961 1 98.31 230 LYS B N 1
ATOM 5233 C CA . LYS B 1 230 ? -23.797 -10.523 -10.07 1 98.31 230 LYS B CA 1
ATOM 5234 C C . LYS B 1 230 ? -23.812 -12.047 -10.102 1 98.31 230 LYS B C 1
ATOM 5236 O O . LYS B 1 230 ? -23.906 -12.695 -9.055 1 98.31 230 LYS B O 1
ATOM 5241 N N . LEU B 1 231 ? -23.75 -12.578 -11.297 1 98.31 231 LEU B N 1
ATOM 5242 C CA . LEU B 1 231 ? -23.766 -14.031 -11.445 1 98.31 231 LEU B CA 1
ATOM 5243 C C . LEU B 1 231 ? -22.594 -14.664 -10.719 1 98.31 231 LEU B C 1
ATOM 5245 O O . LEU B 1 231 ? -22.766 -15.648 -9.992 1 98.31 231 LEU B O 1
ATOM 5249 N N . VAL B 1 232 ? -21.391 -14.141 -10.945 1 97.75 232 VAL B N 1
ATOM 5250 C CA . VAL B 1 232 ? -20.188 -14.688 -10.328 1 97.75 232 VAL B CA 1
ATOM 5251 C C . VAL B 1 232 ? -20.312 -14.602 -8.805 1 97.75 232 VAL B C 1
ATOM 5253 O O . VAL B 1 232 ? -19.969 -15.555 -8.094 1 97.75 232 VAL B O 1
ATOM 5256 N N . ASN B 1 233 ? -20.781 -13.484 -8.281 1 97.62 233 ASN B N 1
ATOM 5257 C CA . ASN B 1 233 ? -20.969 -13.305 -6.848 1 97.62 233 ASN B CA 1
ATOM 5258 C C . ASN B 1 233 ? -21.938 -14.312 -6.266 1 97.62 233 ASN B C 1
ATOM 5260 O O . ASN B 1 233 ? -21.766 -14.781 -5.137 1 97.62 233 ASN B O 1
ATOM 5264 N N . GLU B 1 234 ? -22.938 -14.664 -7.02 1 97.06 234 GLU B N 1
ATOM 5265 C CA . GLU B 1 234 ? -24.031 -15.492 -6.516 1 97.06 234 GLU B CA 1
ATOM 5266 C C . GLU B 1 234 ? -23.75 -16.969 -6.754 1 97.06 234 GLU B C 1
ATOM 5268 O O . GLU B 1 234 ? -24.391 -17.844 -6.156 1 97.06 234 GLU B O 1
ATOM 5273 N N . THR B 1 235 ? -22.844 -17.266 -7.641 1 97.06 235 THR B N 1
ATOM 5274 C CA . THR B 1 235 ? -22.562 -18.656 -7.98 1 97.06 235 THR B CA 1
ATOM 5275 C C . THR B 1 235 ? -21.828 -19.344 -6.84 1 97.06 235 THR B C 1
ATOM 5277 O O . THR B 1 235 ? -20.75 -18.906 -6.418 1 97.06 235 THR B O 1
ATOM 5280 N N . LYS B 1 236 ? -22.406 -20.375 -6.34 1 95.56 236 LYS B N 1
ATOM 5281 C CA . LYS B 1 236 ? -21.734 -21.25 -5.391 1 95.56 236 LYS B CA 1
ATOM 5282 C C . LYS B 1 236 ? -20.938 -22.328 -6.113 1 95.56 236 LYS B C 1
ATOM 5284 O O . LYS B 1 236 ? -21.5 -23.172 -6.805 1 95.56 236 LYS B O 1
ATOM 5289 N N . LEU B 1 237 ? -19.688 -22.344 -5.965 1 97.62 237 LEU B N 1
ATOM 5290 C CA . LEU B 1 237 ? -18.828 -23.312 -6.629 1 97.62 237 LEU B CA 1
ATOM 5291 C C . LEU B 1 237 ? -18.781 -24.625 -5.836 1 97.62 237 LEU B C 1
ATOM 5293 O O . LEU B 1 237 ? -18.391 -24.625 -4.668 1 97.62 237 LEU B O 1
ATOM 5297 N N . GLU B 1 238 ? -19.172 -25.656 -6.461 1 97.25 238 GLU B N 1
ATOM 5298 C CA . GLU B 1 238 ? -19.031 -26.984 -5.898 1 97.25 238 GLU B CA 1
ATOM 5299 C C . GLU B 1 238 ? -17.594 -27.5 -6.062 1 97.25 238 GLU B C 1
ATOM 5301 O O . GLU B 1 238 ? -16.781 -26.875 -6.734 1 97.25 238 GLU B O 1
ATOM 5306 N N . THR B 1 239 ? -17.312 -28.656 -5.496 1 96.94 239 THR B N 1
ATOM 5307 C CA . THR B 1 239 ? -15.945 -29.172 -5.375 1 96.94 239 THR B CA 1
ATOM 5308 C C . THR B 1 239 ? -15.344 -29.438 -6.754 1 96.94 239 THR B C 1
ATOM 5310 O O . THR B 1 239 ? -14.125 -29.422 -6.918 1 96.94 239 THR B O 1
ATOM 5313 N N . ASN B 1 240 ? -16.188 -29.688 -7.75 1 97.56 240 ASN B N 1
ATOM 5314 C CA . ASN B 1 240 ? -15.711 -30 -9.086 1 97.56 240 ASN B CA 1
ATOM 5315 C C . ASN B 1 240 ? -15.891 -28.828 -10.047 1 97.56 240 ASN B C 1
ATOM 5317 O O . ASN B 1 240 ? -16.078 -29.016 -11.25 1 97.56 240 ASN B O 1
ATOM 5321 N N . MET B 1 241 ? -15.93 -27.625 -9.5 1 98.31 241 MET B N 1
ATOM 5322 C CA . MET B 1 241 ? -16.109 -26.406 -10.289 1 98.31 241 MET B CA 1
ATOM 5323 C C . MET B 1 241 ? -14.945 -25.453 -10.078 1 98.31 241 MET B C 1
ATOM 5325 O O . MET B 1 241 ? -14.234 -25.547 -9.07 1 98.31 241 MET B O 1
ATOM 5329 N N . GLY B 1 242 ? -14.727 -24.562 -10.961 1 98.06 242 GLY B N 1
ATOM 5330 C CA . GLY B 1 242 ? -13.836 -23.406 -10.922 1 98.06 242 GLY B CA 1
ATOM 5331 C C . GLY B 1 242 ? -14.195 -22.344 -11.945 1 98.06 242 GLY B C 1
ATOM 5332 O O . GLY B 1 242 ? -14.977 -22.594 -12.859 1 98.06 242 GLY B O 1
ATOM 5333 N N . LEU B 1 243 ? -13.68 -21.172 -11.758 1 98.19 243 LEU B N 1
ATOM 5334 C CA . LEU B 1 243 ? -14.016 -20.062 -12.656 1 98.19 243 LEU B CA 1
ATOM 5335 C C . LEU B 1 243 ? -12.875 -19.047 -12.719 1 98.19 243 LEU B C 1
ATOM 5337 O O . LEU B 1 243 ? -12.289 -18.719 -11.688 1 98.19 243 LEU B O 1
ATOM 5341 N N . GLN B 1 244 ? -12.531 -18.641 -13.898 1 98 244 GLN B N 1
ATOM 5342 C CA . GLN B 1 244 ? -11.672 -17.484 -14.109 1 98 244 GLN B CA 1
ATOM 5343 C C . GLN B 1 244 ? -12.43 -16.344 -14.781 1 98 244 GLN B C 1
ATOM 5345 O O . GLN B 1 244 ? -13.281 -16.578 -15.641 1 98 244 GLN B O 1
ATOM 5350 N N . PHE B 1 245 ? -12.25 -15.195 -14.359 1 98.5 245 PHE B N 1
ATOM 5351 C CA . PHE B 1 245 ? -12.844 -13.961 -14.852 1 98.5 245 PHE B CA 1
ATOM 5352 C C . PHE B 1 245 ? -11.766 -12.93 -15.172 1 98.5 245 PHE B C 1
ATOM 5354 O O . PHE B 1 245 ? -11.023 -12.508 -14.289 1 98.5 245 PHE B O 1
ATOM 5361 N N . LEU B 1 246 ? -11.672 -12.5 -16.469 1 98.06 246 LEU B N 1
ATOM 5362 C CA . LEU B 1 246 ? -10.578 -11.609 -16.859 1 98.06 246 LEU B CA 1
ATOM 5363 C C . LEU B 1 246 ? -11.109 -10.445 -17.688 1 98.06 246 LEU B C 1
ATOM 5365 O O . LEU B 1 246 ? -12.062 -10.602 -18.453 1 98.06 246 LEU B O 1
ATOM 5369 N N . PHE B 1 247 ? -10.508 -9.281 -17.531 1 98.56 247 PHE B N 1
ATOM 5370 C CA . PHE B 1 247 ? -10.484 -8.258 -18.578 1 98.56 247 PHE B CA 1
ATOM 5371 C C . PHE B 1 247 ? -9.289 -8.461 -19.5 1 98.56 247 PHE B C 1
ATOM 5373 O O . PHE B 1 247 ? -8.148 -8.57 -19.047 1 98.56 247 PHE B O 1
ATOM 5380 N N . VAL B 1 248 ? -9.547 -8.562 -20.781 1 97.25 248 VAL B N 1
ATOM 5381 C CA . VAL B 1 248 ? -8.5 -8.883 -21.734 1 97.25 248 VAL B CA 1
ATOM 5382 C C . VAL B 1 248 ? -8.781 -8.188 -23.062 1 97.25 248 VAL B C 1
ATOM 5384 O O . VAL B 1 248 ? -9.891 -7.691 -23.297 1 97.25 248 VAL B O 1
ATOM 5387 N N . CYS B 1 249 ? -7.73 -8.094 -23.953 1 94.38 249 CYS B N 1
ATOM 5388 C CA . CYS B 1 249 ? -7.852 -7.77 -25.359 1 94.38 249 CYS B CA 1
ATOM 5389 C C . CYS B 1 249 ? -7.422 -8.945 -26.234 1 94.38 249 CYS B C 1
ATOM 5391 O O . CYS B 1 249 ? -6.309 -8.961 -26.766 1 94.38 249 CYS B O 1
ATOM 5393 N N . PRO B 1 250 ? -8.281 -9.812 -26.453 1 87.94 250 PRO B N 1
ATOM 5394 C CA . PRO B 1 250 ? -7.891 -11.07 -27.094 1 87.94 250 PRO B CA 1
ATOM 5395 C C . PRO B 1 250 ? -7.859 -10.969 -28.625 1 87.94 250 PRO B C 1
ATOM 5397 O O . PRO B 1 250 ? -8.688 -10.273 -29.219 1 87.94 250 PRO B O 1
ATOM 5400 N N . PRO B 1 251 ? -7.012 -11.734 -29.188 1 76.88 251 PRO B N 1
ATOM 5401 C CA . PRO B 1 251 ? -6.902 -11.75 -30.656 1 76.88 251 PRO B CA 1
ATOM 5402 C C . PRO B 1 251 ? -8.219 -12.125 -31.344 1 76.88 251 PRO B C 1
ATOM 5404 O O . PRO B 1 251 ? -8.609 -11.484 -32.312 1 76.88 251 PRO B O 1
ATOM 5407 N N . PRO B 1 252 ? -8.93 -13.141 -30.875 1 76.62 252 PRO B N 1
ATOM 5408 C CA . PRO B 1 252 ? -10.148 -13.516 -31.594 1 76.62 252 PRO B CA 1
ATOM 5409 C C . PRO B 1 252 ? -11.125 -12.352 -31.75 1 76.62 252 PRO B C 1
ATOM 5411 O O . PRO B 1 252 ? -12.016 -12.391 -32.594 1 76.62 252 PRO B O 1
ATOM 5414 N N . LEU B 1 253 ? -11.023 -11.398 -30.984 1 80.12 253 LEU B N 1
ATOM 5415 C CA . LEU B 1 253 ? -11.93 -10.266 -31.016 1 80.12 253 LEU B CA 1
ATOM 5416 C C . LEU B 1 253 ? -11.211 -9 -31.484 1 80.12 253 LEU B C 1
ATOM 5418 O O . LEU B 1 253 ? -11.555 -7.895 -31.047 1 80.12 253 LEU B O 1
ATOM 5422 N N . ASN B 1 254 ? -10.125 -9.133 -32.219 1 81.94 254 ASN B N 1
ATOM 5423 C CA . ASN B 1 254 ? -9.336 -8.047 -32.781 1 81.94 254 ASN B CA 1
ATOM 5424 C C . ASN B 1 254 ? -8.805 -7.105 -31.703 1 81.94 254 ASN B C 1
ATOM 5426 O O . ASN B 1 254 ? -8.82 -5.883 -31.875 1 81.94 254 ASN B O 1
ATOM 5430 N N . PHE B 1 255 ? -8.617 -7.652 -30.578 1 86.38 255 PHE B N 1
ATOM 5431 C CA . PHE B 1 255 ? -7.953 -6.977 -29.484 1 86.38 255 PHE B CA 1
ATOM 5432 C C . PHE B 1 255 ? -8.852 -5.906 -28.875 1 86.38 255 PHE B C 1
ATOM 5434 O O . PHE B 1 255 ? -8.367 -4.957 -28.25 1 86.38 255 PHE B O 1
ATOM 5441 N N . GLN B 1 256 ? -10.156 -6.086 -29.125 1 92.5 256 GLN B N 1
ATOM 5442 C CA . GLN B 1 256 ? -11.102 -5.227 -28.406 1 92.5 256 GLN B CA 1
ATOM 5443 C C . GLN B 1 256 ? -11.172 -5.598 -26.922 1 92.5 256 GLN B C 1
ATOM 5445 O O . GLN B 1 256 ? -11.188 -6.781 -26.578 1 92.5 256 GLN B O 1
ATOM 5450 N N . PRO B 1 257 ? -11.18 -4.566 -26.109 1 96.69 257 PRO B N 1
ATOM 5451 C CA . PRO B 1 257 ? -11.375 -4.906 -24.703 1 96.69 257 PRO B CA 1
ATOM 5452 C C . PRO B 1 257 ? -12.594 -5.785 -24.469 1 96.69 257 PRO B C 1
ATOM 5454 O O . PRO B 1 257 ? -13.688 -5.465 -24.938 1 96.69 257 PRO B O 1
ATOM 5457 N N . SER B 1 258 ? -12.461 -6.918 -23.812 1 97.94 258 SER B N 1
ATOM 5458 C CA . SER B 1 258 ? -13.492 -7.926 -23.609 1 97.94 258 SER B CA 1
ATOM 5459 C C . SER B 1 258 ? -13.391 -8.562 -22.219 1 97.94 258 SER B C 1
ATOM 5461 O O . SER B 1 258 ? -12.391 -8.391 -21.531 1 97.94 258 SER B O 1
ATOM 5463 N N . ILE B 1 259 ? -14.469 -9.141 -21.875 1 98.31 259 ILE B N 1
ATOM 5464 C CA . ILE B 1 259 ? -14.531 -9.945 -20.656 1 98.31 259 ILE B CA 1
ATOM 5465 C C . ILE B 1 259 ? -14.398 -11.422 -21.016 1 98.31 259 ILE B C 1
ATOM 5467 O O . ILE B 1 259 ? -15.141 -11.938 -21.844 1 98.31 259 ILE B O 1
ATOM 5471 N N . LEU B 1 260 ? -13.383 -12.047 -20.469 1 97.69 260 LEU B N 1
ATOM 5472 C CA . LEU B 1 260 ? -13.188 -13.477 -20.625 1 97.69 260 LEU B CA 1
ATOM 5473 C C . LEU B 1 260 ? -13.641 -14.227 -19.375 1 97.69 260 LEU B C 1
ATOM 5475 O O . LEU B 1 260 ? -13.266 -13.867 -18.266 1 97.69 260 LEU B O 1
ATOM 5479 N N . VAL B 1 261 ? -14.516 -15.164 -19.516 1 98.25 261 VAL B N 1
ATOM 5480 C CA . VAL B 1 261 ? -14.945 -16.078 -18.453 1 98.25 261 VAL B CA 1
ATOM 5481 C C . VAL B 1 261 ? -14.594 -17.516 -18.828 1 98.25 261 VAL B C 1
ATOM 5483 O O . VAL B 1 261 ? -14.93 -17.984 -19.922 1 98.25 261 VAL B O 1
ATOM 5486 N N . ALA B 1 262 ? -13.891 -18.156 -17.938 1 97.94 262 ALA B N 1
ATOM 5487 C CA . ALA B 1 262 ? -13.477 -19.531 -18.172 1 97.94 262 ALA B CA 1
ATOM 5488 C C . ALA B 1 262 ? -14.016 -20.453 -17.078 1 97.94 262 ALA B C 1
ATOM 5490 O O . ALA B 1 262 ? -13.328 -20.719 -16.078 1 97.94 262 ALA B O 1
ATOM 5491 N N . PRO B 1 263 ? -15.188 -21.016 -17.297 1 98.31 263 PRO B N 1
ATOM 5492 C CA . PRO B 1 263 ? -15.719 -21.984 -16.328 1 98.31 263 PRO B CA 1
ATOM 5493 C C . PRO B 1 263 ? -15.062 -23.359 -16.469 1 98.31 263 PRO B C 1
ATOM 5495 O O . PRO B 1 263 ? -14.648 -23.75 -17.562 1 98.31 263 PRO B O 1
ATOM 5498 N N . TRP B 1 264 ? -14.93 -24.031 -15.391 1 98.31 264 TRP B N 1
ATOM 5499 C CA . TRP B 1 264 ? -14.422 -25.406 -15.344 1 98.31 264 TRP B CA 1
ATOM 5500 C C . TRP B 1 264 ? -15.391 -26.312 -14.594 1 98.31 264 TRP B C 1
ATOM 5502 O O . TRP B 1 264 ? -15.977 -25.906 -13.586 1 98.31 264 TRP B O 1
ATOM 5512 N N . TYR B 1 265 ? -15.625 -27.469 -15.086 1 98.62 265 TYR B N 1
ATOM 5513 C CA . TYR B 1 265 ? -16.438 -28.5 -14.453 1 98.62 265 TYR B CA 1
ATOM 5514 C C . TYR B 1 265 ? -15.836 -29.875 -14.648 1 98.62 265 TYR B C 1
ATOM 5516 O O . TYR B 1 265 ? -15.688 -30.344 -15.781 1 98.62 265 TYR B O 1
ATOM 5524 N N . TYR B 1 266 ? -15.461 -30.5 -13.602 1 98.44 266 TYR B N 1
ATOM 5525 C CA . TYR B 1 266 ? -14.93 -31.859 -13.648 1 98.44 266 TYR B CA 1
ATOM 5526 C C . TYR B 1 266 ? -16.047 -32.875 -13.602 1 98.44 266 TYR B C 1
ATOM 5528 O O . TYR B 1 266 ? -16.484 -33.281 -12.523 1 98.44 266 TYR B O 1
ATOM 5536 N N . GLY B 1 267 ? -16.484 -33.375 -14.711 1 98.06 267 GLY B N 1
ATOM 5537 C CA . GLY B 1 267 ? -17.609 -34.281 -14.867 1 98.06 267 GLY B CA 1
ATOM 5538 C C . GLY B 1 267 ? -18.172 -34.312 -16.266 1 98.06 267 GLY B C 1
ATOM 5539 O O . GLY B 1 267 ? -17.547 -33.781 -17.203 1 98.06 267 GLY B O 1
ATOM 5540 N N . PRO B 1 268 ? -19.297 -34.906 -16.406 1 98.06 268 PRO B N 1
ATOM 5541 C CA . PRO B 1 268 ? -19.891 -35.031 -17.734 1 98.06 268 PRO B CA 1
ATOM 5542 C C . PRO B 1 268 ? -20.375 -33.688 -18.312 1 98.06 268 PRO B C 1
ATOM 5544 O O . PRO B 1 268 ? -20.828 -32.844 -17.562 1 98.06 268 PRO B O 1
ATOM 5547 N N . GLU B 1 269 ? -20.344 -33.625 -19.594 1 98.12 269 GLU B N 1
ATOM 5548 C CA . GLU B 1 269 ? -20.703 -32.406 -20.312 1 98.12 269 GLU B CA 1
ATOM 5549 C C . GLU B 1 269 ? -22.125 -31.969 -19.984 1 98.12 269 GLU B C 1
ATOM 5551 O O . GLU B 1 269 ? -22.391 -30.781 -19.797 1 98.12 269 GLU B O 1
ATOM 5556 N N . GLU B 1 270 ? -23.062 -32.875 -19.969 1 98.19 270 GLU B N 1
ATOM 5557 C CA . GLU B 1 270 ? -24.453 -32.562 -19.719 1 98.19 270 GLU B CA 1
ATOM 5558 C C . GLU B 1 270 ? -24.625 -31.891 -18.359 1 98.19 270 GLU B C 1
ATOM 5560 O O . GLU B 1 270 ? -25.359 -30.906 -18.25 1 98.19 270 GLU B O 1
ATOM 5565 N N . GLU B 1 271 ? -23.984 -32.406 -17.375 1 98.19 271 GLU B N 1
ATOM 5566 C CA . GLU B 1 271 ? -24.062 -31.828 -16.047 1 98.19 271 GLU B CA 1
ATOM 5567 C C . GLU B 1 271 ? -23.359 -30.453 -16.016 1 98.19 271 GLU B C 1
ATOM 5569 O O . GLU B 1 271 ? -23.828 -29.531 -15.344 1 98.19 271 GLU B O 1
ATOM 5574 N N . ALA B 1 272 ? -22.25 -30.391 -16.734 1 98.44 272 ALA B N 1
ATOM 5575 C CA . ALA B 1 272 ? -21.516 -29.125 -16.812 1 98.44 272 ALA B CA 1
ATOM 5576 C C . ALA B 1 272 ? -22.406 -28.016 -17.391 1 98.44 272 ALA B C 1
ATOM 5578 O O . ALA B 1 272 ? -22.484 -26.922 -16.844 1 98.44 272 ALA B O 1
ATOM 5579 N N . LYS B 1 273 ? -23.062 -28.281 -18.469 1 98.25 273 LYS B N 1
ATOM 5580 C CA . LYS B 1 273 ? -23.906 -27.312 -19.156 1 98.25 273 LYS B CA 1
ATOM 5581 C C . LYS B 1 273 ? -25.109 -26.906 -18.297 1 98.25 273 LYS B C 1
ATOM 5583 O O . LYS B 1 273 ? -25.531 -25.75 -18.312 1 98.25 273 LYS B O 1
ATOM 5588 N N . LYS B 1 274 ? -25.625 -27.906 -17.594 1 98.25 274 LYS B N 1
ATOM 5589 C CA . LYS B 1 274 ? -26.703 -27.594 -16.656 1 98.25 274 LYS B CA 1
ATOM 5590 C C . LYS B 1 274 ? -26.219 -26.688 -15.539 1 98.25 274 LYS B C 1
ATOM 5592 O O . LYS B 1 274 ? -26.891 -25.719 -15.18 1 98.25 274 LYS B O 1
ATOM 5597 N N . THR B 1 275 ? -25.094 -27.016 -15.008 1 98.12 275 THR B N 1
ATOM 5598 C CA . THR B 1 275 ? -24.516 -26.281 -13.891 1 98.12 275 THR B CA 1
ATOM 5599 C C . THR B 1 275 ? -24.172 -24.844 -14.312 1 98.12 275 THR B C 1
ATOM 5601 O O . THR B 1 275 ? -24.406 -23.906 -13.555 1 98.12 275 THR B O 1
ATOM 5604 N N . TRP B 1 276 ? -23.672 -24.641 -15.508 1 98.44 276 TRP B N 1
ATOM 5605 C CA . TRP B 1 276 ? -23.203 -23.344 -15.969 1 98.44 276 TRP B CA 1
ATOM 5606 C C . TRP B 1 276 ? -24.25 -22.688 -16.875 1 98.44 276 TRP B C 1
ATOM 5608 O O . TRP B 1 276 ? -23.938 -21.75 -17.609 1 98.44 276 TRP B O 1
ATOM 5618 N N . LYS B 1 277 ? -25.453 -23.156 -16.891 1 98.38 277 LYS B N 1
ATOM 5619 C CA . LYS B 1 277 ? -26.516 -22.625 -17.734 1 98.38 277 LYS B CA 1
ATOM 5620 C C . LYS B 1 277 ? -26.703 -21.125 -17.5 1 98.38 277 LYS B C 1
ATOM 5622 O O . LYS B 1 277 ? -26.906 -20.359 -18.453 1 98.38 277 LYS B O 1
ATOM 5627 N N . PRO B 1 278 ? -26.734 -20.656 -16.234 1 98.38 278 PRO B N 1
ATOM 5628 C CA . PRO B 1 278 ? -26.906 -19.219 -16.016 1 98.38 278 PRO B CA 1
ATOM 5629 C C . PRO B 1 278 ? -25.875 -18.375 -16.766 1 98.38 278 PRO B C 1
ATOM 5631 O O . PRO B 1 278 ? -26.172 -17.266 -17.188 1 98.38 278 PRO B O 1
ATOM 5634 N N . LEU B 1 279 ? -24.641 -18.875 -16.844 1 98.5 279 LEU B N 1
ATOM 5635 C CA . LEU B 1 279 ? -23.594 -18.188 -17.594 1 98.5 279 LEU B CA 1
ATOM 5636 C C . LEU B 1 279 ? -23.844 -18.25 -19.094 1 98.5 279 LEU B C 1
ATOM 5638 O O . LEU B 1 279 ? -23.703 -17.25 -19.797 1 98.5 279 LEU B O 1
ATOM 5642 N N . LEU B 1 280 ? -24.234 -19.453 -19.547 1 98.38 280 LEU B N 1
ATOM 5643 C CA . LEU B 1 280 ? -24.531 -19.656 -20.953 1 98.38 280 LEU B CA 1
ATOM 5644 C C . LEU B 1 280 ? -25.719 -18.797 -21.391 1 98.38 280 LEU B C 1
ATOM 5646 O O . LEU B 1 280 ? -25.734 -18.297 -22.531 1 98.38 280 LEU B O 1
ATOM 5650 N N . ASP B 1 281 ? -26.609 -18.594 -20.562 1 98.12 281 ASP B N 1
ATOM 5651 C CA . ASP B 1 281 ? -27.828 -17.828 -20.859 1 98.12 281 ASP B CA 1
ATOM 5652 C C . ASP B 1 281 ? -27.5 -16.344 -21.062 1 98.12 281 ASP B C 1
ATOM 5654 O O . ASP B 1 281 ? -28.328 -15.602 -21.609 1 98.12 281 ASP B O 1
ATOM 5658 N N . LEU B 1 282 ? -26.328 -15.945 -20.641 1 98.25 282 LEU B N 1
ATOM 5659 C CA . LEU B 1 282 ? -25.922 -14.555 -20.844 1 98.25 282 LEU B CA 1
ATOM 5660 C C . LEU B 1 282 ? -25.438 -14.344 -22.281 1 98.25 282 LEU B C 1
ATOM 5662 O O . LEU B 1 282 ? -25.062 -13.234 -22.656 1 98.25 282 LEU B O 1
ATOM 5666 N N . GLU B 1 283 ? -25.438 -15.359 -23.062 1 97.38 283 GLU B N 1
ATOM 5667 C CA . GLU B 1 283 ? -25.188 -15.32 -24.5 1 97.38 283 GLU B CA 1
ATOM 5668 C C . GLU B 1 283 ? -23.812 -14.734 -24.797 1 97.38 283 GLU B C 1
ATOM 5670 O O . GLU B 1 283 ? -23.703 -13.695 -25.453 1 97.38 283 GLU B O 1
ATOM 5675 N N . PRO B 1 284 ? -22.766 -15.438 -24.406 1 97.88 284 PRO B N 1
ATOM 5676 C CA . PRO B 1 284 ? -21.438 -14.984 -24.812 1 97.88 284 PRO B CA 1
ATOM 5677 C C . PRO B 1 284 ? -21.312 -14.773 -26.312 1 97.88 284 PRO B C 1
ATOM 5679 O O . PRO B 1 284 ? -21.953 -15.477 -27.094 1 97.88 284 PRO B O 1
ATOM 5682 N N . ASP B 1 285 ? -20.453 -13.812 -26.703 1 96.06 285 ASP B N 1
ATOM 5683 C CA . ASP B 1 285 ? -20.234 -13.523 -28.109 1 96.06 285 ASP B CA 1
ATOM 5684 C C . ASP B 1 285 ? -19.453 -14.656 -28.781 1 96.06 285 ASP B C 1
ATOM 5686 O O . ASP B 1 285 ? -19.625 -14.914 -29.969 1 96.06 285 ASP B O 1
ATOM 5690 N N . VAL B 1 286 ? -18.547 -15.258 -28.062 1 95.94 286 VAL B N 1
ATOM 5691 C CA . VAL B 1 286 ? -17.75 -16.406 -28.516 1 95.94 286 VAL B CA 1
ATOM 5692 C C . VAL B 1 286 ? -17.766 -17.484 -27.438 1 95.94 286 VAL B C 1
ATOM 5694 O O . VAL B 1 286 ? -17.625 -17.203 -26.25 1 95.94 286 VAL B O 1
ATOM 5697 N N . ILE B 1 287 ? -18.016 -18.719 -27.797 1 96.75 287 ILE B N 1
ATOM 5698 C CA . ILE B 1 287 ? -17.969 -19.859 -26.906 1 96.75 287 ILE B CA 1
ATOM 5699 C C . ILE B 1 287 ? -16.969 -20.891 -27.438 1 96.75 287 ILE B C 1
ATOM 5701 O O . ILE B 1 287 ? -17.141 -21.422 -28.547 1 96.75 287 ILE B O 1
ATOM 5705 N N . GLN B 1 288 ? -15.93 -21.062 -26.766 1 96.12 288 GLN B N 1
ATOM 5706 C CA . GLN B 1 288 ? -14.938 -22.094 -27.062 1 96.12 288 GLN B CA 1
ATOM 5707 C C . GLN B 1 288 ? -14.781 -23.062 -25.906 1 96.12 288 GLN B C 1
ATOM 5709 O O . GLN B 1 288 ? -13.805 -22.984 -25.156 1 96.12 288 GLN B O 1
ATOM 5714 N N . MET B 1 289 ? -15.781 -23.953 -25.75 1 97.62 289 MET B N 1
ATOM 5715 C CA . MET B 1 289 ? -15.812 -24.938 -24.688 1 97.62 289 MET B CA 1
ATOM 5716 C C . MET B 1 289 ? -15.758 -26.359 -25.25 1 97.62 289 MET B C 1
ATOM 5718 O O . MET B 1 289 ? -16.297 -26.625 -26.328 1 97.62 289 MET B O 1
ATOM 5722 N N . ASP B 1 290 ? -15.031 -27.219 -24.516 1 97.81 290 ASP B N 1
ATOM 5723 C CA . ASP B 1 290 ? -14.938 -28.625 -24.922 1 97.81 290 ASP B CA 1
ATOM 5724 C C . ASP B 1 290 ? -14.711 -29.531 -23.719 1 97.81 290 ASP B C 1
ATOM 5726 O O . ASP B 1 290 ? -14.469 -29.062 -22.609 1 97.81 290 ASP B O 1
ATOM 5730 N N . MET B 1 291 ? -14.992 -30.828 -23.938 1 98.38 291 MET B N 1
ATOM 5731 C CA . MET B 1 291 ? -14.492 -31.844 -23 1 98.38 291 MET B CA 1
ATOM 5732 C C . MET B 1 291 ? -13.008 -32.094 -23.219 1 98.38 291 MET B C 1
ATOM 5734 O O . MET B 1 291 ? -12.586 -32.469 -24.328 1 98.38 291 MET B O 1
ATOM 5738 N N . LEU B 1 292 ? -12.211 -31.906 -22.188 1 98.12 292 LEU B N 1
ATOM 5739 C CA . LEU B 1 292 ? -10.766 -31.953 -22.328 1 98.12 292 LEU B CA 1
ATOM 5740 C C . LEU B 1 292 ? -10.156 -32.938 -21.328 1 98.12 292 LEU B C 1
ATOM 5742 O O . LEU B 1 292 ? -10.594 -33.031 -20.188 1 98.12 292 LEU B O 1
ATOM 5746 N N . PRO B 1 293 ? -9.188 -33.688 -21.781 1 97.56 293 PRO B N 1
ATOM 5747 C CA . PRO B 1 293 ? -8.383 -34.469 -20.828 1 97.56 293 PRO B CA 1
ATOM 5748 C C . PRO B 1 293 ? -7.461 -33.594 -19.984 1 97.56 293 PRO B C 1
ATOM 5750 O O . PRO B 1 293 ? -7.277 -32.406 -20.281 1 97.56 293 PRO B O 1
ATOM 5753 N N . PRO B 1 294 ? -6.887 -34.156 -18.953 1 96.62 294 PRO B N 1
ATOM 5754 C CA . PRO B 1 294 ? -6.09 -33.375 -18.016 1 96.62 294 PRO B CA 1
ATOM 5755 C C . PRO B 1 294 ? -4.938 -32.625 -18.688 1 96.62 294 PRO B C 1
ATOM 5757 O O . PRO B 1 294 ? -4.656 -31.484 -18.359 1 96.62 294 PRO B O 1
ATOM 5760 N N . GLU B 1 295 ? -4.258 -33.219 -19.656 1 96.06 295 GLU B N 1
ATOM 5761 C CA . GLU B 1 295 ? -3.045 -32.688 -20.25 1 96.06 295 GLU B CA 1
ATOM 5762 C C . GLU B 1 295 ? -3.361 -31.5 -21.156 1 96.06 295 GLU B C 1
ATOM 5764 O O . GLU B 1 295 ? -2.459 -30.75 -21.562 1 96.06 295 GLU B O 1
ATOM 5769 N N . LYS B 1 296 ? -4.629 -31.234 -21.438 1 96.69 296 LYS B N 1
ATOM 5770 C CA . LYS B 1 296 ? -5.02 -30.156 -22.344 1 96.69 296 LYS B CA 1
ATOM 5771 C C . LYS B 1 296 ? -5.762 -29.047 -21.578 1 96.69 296 LYS B C 1
ATOM 5773 O O . LYS B 1 296 ? -6.055 -28 -22.141 1 96.69 296 LYS B O 1
ATOM 5778 N N . LEU B 1 297 ? -6 -29.234 -20.344 1 94.94 297 LEU B N 1
ATOM 5779 C CA . LEU B 1 297 ? -6.836 -28.328 -19.562 1 94.94 297 LEU B CA 1
ATOM 5780 C C . LEU B 1 297 ? -6.215 -26.938 -19.484 1 94.94 297 LEU B C 1
ATOM 5782 O O . LEU B 1 297 ? -6.934 -25.938 -19.422 1 94.94 297 LEU B O 1
ATOM 5786 N N . ASN B 1 298 ? -4.895 -26.859 -19.453 1 95.38 298 ASN B N 1
ATOM 5787 C CA . ASN B 1 298 ? -4.219 -25.578 -19.281 1 95.38 298 ASN B CA 1
ATOM 5788 C C . ASN B 1 298 ? -3.902 -24.922 -20.625 1 95.38 298 ASN B C 1
ATOM 5790 O O . ASN B 1 298 ? -3.361 -23.812 -20.672 1 95.38 298 ASN B O 1
ATOM 5794 N N . ASP B 1 299 ? -4.289 -25.547 -21.734 1 93.19 299 ASP B N 1
ATOM 5795 C CA . ASP B 1 299 ? -3.891 -25.078 -23.062 1 93.19 299 ASP B CA 1
ATOM 5796 C C . ASP B 1 299 ? -4.434 -23.672 -23.328 1 93.19 299 ASP B C 1
ATOM 5798 O O . ASP B 1 299 ? -3.77 -22.859 -23.969 1 93.19 299 ASP B O 1
ATOM 5802 N N . PHE B 1 300 ? -5.566 -23.391 -22.891 1 89 300 PHE B N 1
ATOM 5803 C CA . PHE B 1 300 ? -6.176 -22.094 -23.188 1 89 300 PHE B CA 1
ATOM 5804 C C . PHE B 1 300 ? -5.469 -20.984 -22.422 1 89 300 PHE B C 1
ATOM 5806 O O . PHE B 1 300 ? -5.648 -19.797 -22.734 1 89 300 PHE B O 1
ATOM 5813 N N . GLN B 1 301 ? -4.703 -21.344 -21.438 1 89.31 301 GLN B N 1
ATOM 5814 C CA . GLN B 1 301 ? -3.945 -20.359 -20.672 1 89.31 301 GLN B CA 1
ATOM 5815 C C . GLN B 1 301 ? -2.605 -20.047 -21.328 1 89.31 301 GLN B C 1
ATOM 5817 O O . GLN B 1 301 ? -1.92 -19.094 -20.953 1 89.31 301 GLN B O 1
ATOM 5822 N N . GLU B 1 302 ? -2.221 -20.75 -22.297 1 87.75 302 GLU B N 1
ATOM 5823 C CA . GLU B 1 302 ? -0.894 -20.703 -22.906 1 87.75 302 GLU B CA 1
ATOM 5824 C C . GLU B 1 302 ? -0.561 -19.297 -23.375 1 87.75 302 GLU B C 1
ATOM 5826 O O . GLU B 1 302 ? 0.579 -18.844 -23.25 1 87.75 302 GLU B O 1
ATOM 5831 N N . PRO B 1 303 ? -1.545 -18.594 -23.922 1 85.75 303 PRO B N 1
ATOM 5832 C CA . PRO B 1 303 ? -1.218 -17.234 -24.359 1 85.75 303 PRO B CA 1
ATOM 5833 C C . PRO B 1 303 ? -0.743 -16.344 -23.219 1 85.75 303 PRO B C 1
ATOM 5835 O O . PRO B 1 303 ? -0.078 -15.328 -23.453 1 85.75 303 PRO B O 1
ATOM 5838 N N . PHE B 1 304 ? -1.024 -16.703 -22.078 1 87.38 304 PHE B N 1
ATOM 5839 C CA . PHE B 1 304 ? -0.626 -15.906 -20.922 1 87.38 304 PHE B CA 1
ATOM 5840 C C . PHE B 1 304 ? 0.708 -16.391 -20.359 1 87.38 304 PHE B C 1
ATOM 5842 O O . PHE B 1 304 ? 1.259 -15.773 -19.453 1 87.38 304 PHE B O 1
ATOM 5849 N N . CYS B 1 305 ? 1.274 -17.391 -20.938 1 87.81 305 CYS B N 1
ATOM 5850 C CA . CYS B 1 305 ? 2.479 -18 -20.391 1 87.81 305 CYS B CA 1
ATOM 5851 C C . CYS B 1 305 ? 3.703 -17.641 -21.219 1 87.81 305 CYS B C 1
ATOM 5853 O O . CYS B 1 305 ? 4.801 -18.141 -20.953 1 87.81 305 CYS B O 1
ATOM 5855 N N . ASP B 1 306 ? 3.523 -16.734 -22.188 1 88.75 306 ASP B N 1
ATOM 5856 C CA . ASP B 1 306 ? 4.652 -16.297 -23 1 88.75 306 ASP B CA 1
ATOM 5857 C C . ASP B 1 306 ? 5.73 -15.641 -22.125 1 88.75 306 ASP B C 1
ATOM 5859 O O . ASP B 1 306 ? 5.43 -14.789 -21.297 1 88.75 306 ASP B O 1
ATOM 5863 N N . LYS B 1 307 ? 6.898 -16.062 -22.422 1 93.5 307 LYS B N 1
ATOM 5864 C CA . LYS B 1 307 ? 8.008 -15.5 -21.641 1 93.5 307 LYS B CA 1
ATOM 5865 C C . LYS B 1 307 ? 8.5 -14.195 -22.25 1 93.5 307 LYS B C 1
ATOM 5867 O O . LYS B 1 307 ? 8.117 -13.836 -23.375 1 93.5 307 LYS B O 1
ATOM 5872 N N . SER B 1 308 ? 9.266 -13.555 -21.531 1 92.62 308 SER B N 1
ATOM 5873 C CA . SER B 1 308 ? 9.844 -12.258 -21.875 1 92.62 308 SER B CA 1
ATOM 5874 C C . SER B 1 308 ? 8.797 -11.148 -21.781 1 92.62 308 SER B C 1
ATOM 5876 O O . SER B 1 308 ? 7.633 -11.406 -21.484 1 92.62 308 SER B O 1
ATOM 5878 N N . GLY B 1 309 ? 9.289 -9.969 -21.891 1 95.19 309 GLY B N 1
ATOM 5879 C CA . GLY B 1 309 ? 8.438 -8.812 -21.656 1 95.19 309 GLY B CA 1
ATOM 5880 C C . GLY B 1 309 ? 8.359 -8.414 -20.203 1 95.19 309 GLY B C 1
ATOM 5881 O O . GLY B 1 309 ? 8.883 -9.117 -19.328 1 95.19 309 GLY B O 1
ATOM 5882 N N . ARG B 1 310 ? 7.812 -7.312 -19.984 1 95.88 310 ARG B N 1
ATOM 5883 C CA . ARG B 1 310 ? 7.668 -6.773 -18.641 1 95.88 310 ARG B CA 1
ATOM 5884 C C . ARG B 1 310 ? 6.258 -7 -18.109 1 95.88 310 ARG B C 1
ATOM 5886 O O . ARG B 1 310 ? 5.281 -6.582 -18.734 1 95.88 310 ARG B O 1
ATOM 5893 N N . LYS B 1 311 ? 6.094 -7.645 -16.984 1 96.88 311 LYS B N 1
ATOM 5894 C CA . LYS B 1 311 ? 4.812 -8.078 -16.438 1 96.88 311 LYS B CA 1
ATOM 5895 C C . LYS B 1 311 ? 4.785 -7.918 -14.914 1 96.88 311 LYS B C 1
ATOM 5897 O O . LYS B 1 311 ? 4.555 -8.883 -14.188 1 96.88 311 LYS B O 1
ATOM 5902 N N . PRO B 1 312 ? 4.879 -6.66 -14.43 1 94.06 312 PRO B N 1
ATOM 5903 C CA . PRO B 1 312 ? 4.844 -6.457 -12.977 1 94.06 312 PRO B CA 1
ATOM 5904 C C . PRO B 1 312 ? 3.459 -6.684 -12.383 1 94.06 312 PRO B C 1
ATOM 5906 O O . PRO B 1 312 ? 2.654 -5.75 -12.305 1 94.06 312 PRO B O 1
ATOM 5909 N N . GLY B 1 313 ? 3.213 -7.879 -11.961 1 94.06 313 GLY B N 1
ATOM 5910 C CA . GLY B 1 313 ? 1.913 -8.234 -11.414 1 94.06 313 GLY B CA 1
ATOM 5911 C C . GLY B 1 313 ? 1.695 -7.715 -10.008 1 94.06 313 GLY B C 1
ATOM 5912 O O . GLY B 1 313 ? 2.645 -7.602 -9.227 1 94.06 313 GLY B O 1
ATOM 5913 N N . LEU B 1 314 ? 0.478 -7.344 -9.68 1 95.5 314 LEU B N 1
ATOM 5914 C CA . LEU B 1 314 ? 0.054 -6.91 -8.359 1 95.5 314 LEU B CA 1
ATOM 5915 C C . LEU B 1 314 ? -1.259 -7.578 -7.961 1 95.5 314 LEU B C 1
ATOM 5917 O O . LEU B 1 314 ? -2.289 -7.363 -8.602 1 95.5 314 LEU B O 1
ATOM 5921 N N . GLY B 1 315 ? -1.158 -8.383 -6.891 1 96.94 315 GLY B N 1
ATOM 5922 C CA . GLY B 1 315 ? -2.301 -9.219 -6.555 1 96.94 315 GLY B CA 1
ATOM 5923 C C . GLY B 1 315 ? -3.051 -8.734 -5.328 1 96.94 315 GLY B C 1
ATOM 5924 O O . GLY B 1 315 ? -2.574 -7.855 -4.605 1 96.94 315 GLY B O 1
ATOM 5925 N N . MET B 1 316 ? -4.246 -9.297 -5.172 1 97.38 316 MET B N 1
ATOM 5926 C CA . MET B 1 316 ? -5.07 -9.102 -3.982 1 97.38 316 MET B CA 1
ATOM 5927 C C . MET B 1 316 ? -6.184 -10.141 -3.92 1 97.38 316 MET B C 1
ATOM 5929 O O . MET B 1 316 ? -6.777 -10.484 -4.945 1 97.38 316 MET B O 1
ATOM 5933 N N . GLY B 1 317 ? -6.387 -10.688 -2.709 1 98.25 317 GLY B N 1
ATOM 5934 C CA . GLY B 1 317 ? -7.543 -11.539 -2.488 1 98.25 317 GLY B CA 1
ATOM 5935 C C . GLY B 1 317 ? -8.82 -10.758 -2.234 1 98.25 317 GLY B C 1
ATOM 5936 O O . GLY B 1 317 ? -8.812 -9.773 -1.496 1 98.25 317 GLY B O 1
ATOM 5937 N N . LEU B 1 318 ? -9.906 -11.164 -2.871 1 98.38 318 LEU B N 1
ATOM 5938 C CA . LEU B 1 318 ? -11.18 -10.461 -2.74 1 98.38 318 LEU B CA 1
ATOM 5939 C C . LEU B 1 318 ? -12.242 -11.359 -2.121 1 98.38 318 LEU B C 1
ATOM 5941 O O . LEU B 1 318 ? -12.141 -12.586 -2.199 1 98.38 318 LEU B O 1
ATOM 5945 N N . GLU B 1 319 ? -13.219 -10.734 -1.492 1 97.56 319 GLU B N 1
ATOM 5946 C CA . GLU B 1 319 ? -14.383 -11.43 -0.95 1 97.56 319 GLU B CA 1
ATOM 5947 C C . GLU B 1 319 ? -15.586 -11.297 -1.876 1 97.56 319 GLU B C 1
ATOM 5949 O O . GLU B 1 319 ? -16.484 -12.141 -1.868 1 97.56 319 GLU B O 1
ATOM 5954 N N . THR B 1 320 ? -15.57 -10.219 -2.688 1 97.56 320 THR B N 1
ATOM 5955 C CA . THR B 1 320 ? -16.734 -9.938 -3.527 1 97.56 320 THR B CA 1
ATOM 5956 C C . THR B 1 320 ? -16.328 -9.125 -4.754 1 97.56 320 THR B C 1
ATOM 5958 O O . THR B 1 320 ? -15.25 -8.531 -4.785 1 97.56 320 THR B O 1
ATOM 5961 N N . PHE B 1 321 ? -17.172 -9.25 -5.727 1 97.94 321 PHE B N 1
ATOM 5962 C CA . PHE B 1 321 ? -17.125 -8.312 -6.848 1 97.94 321 PHE B CA 1
ATOM 5963 C C . PHE B 1 321 ? -18.125 -7.176 -6.645 1 97.94 321 PHE B C 1
ATOM 5965 O O . PHE B 1 321 ? -19.297 -7.305 -6.977 1 97.94 321 PHE B O 1
ATOM 5972 N N . ASP B 1 322 ? -17.609 -6.094 -6.141 1 97.94 322 ASP B N 1
ATOM 5973 C CA . ASP B 1 322 ? -18.469 -4.918 -6.059 1 97.94 322 ASP B CA 1
ATOM 5974 C C . ASP B 1 322 ? -18.766 -4.348 -7.445 1 97.94 322 ASP B C 1
ATOM 5976 O O . ASP B 1 322 ? -17.844 -4.145 -8.242 1 97.94 322 ASP B O 1
ATOM 5980 N N . ILE B 1 323 ? -20 -4.066 -7.719 1 97.81 323 ILE B N 1
ATOM 5981 C CA . ILE B 1 323 ? -20.422 -3.697 -9.062 1 97.81 323 ILE B CA 1
ATOM 5982 C C . ILE B 1 323 ? -19.797 -2.359 -9.461 1 97.81 323 ILE B C 1
ATOM 5984 O O . ILE B 1 323 ? -19.219 -2.229 -10.539 1 97.81 323 ILE B O 1
ATOM 5988 N N . ASP B 1 324 ? -19.875 -1.341 -8.625 1 96.62 324 ASP B N 1
ATOM 5989 C CA . ASP B 1 324 ? -19.328 -0.021 -8.93 1 96.62 324 ASP B CA 1
ATOM 5990 C C . ASP B 1 324 ? -17.812 -0.074 -9.07 1 96.62 324 ASP B C 1
ATOM 5992 O O . ASP B 1 324 ? -17.234 0.585 -9.945 1 96.62 324 ASP B O 1
ATOM 5996 N N . ALA B 1 325 ? -17.203 -0.826 -8.195 1 97.31 325 ALA B N 1
ATOM 5997 C CA . ALA B 1 325 ? -15.75 -0.986 -8.258 1 97.31 325 ALA B CA 1
ATOM 5998 C C . ALA B 1 325 ? -15.32 -1.585 -9.594 1 97.31 325 ALA B C 1
ATOM 6000 O O . ALA B 1 325 ? -14.422 -1.065 -10.258 1 97.31 325 ALA B O 1
ATOM 6001 N N . TYR B 1 326 ? -15.969 -2.641 -10.023 1 98.38 326 TYR B N 1
ATOM 6002 C CA . TYR B 1 326 ? -15.539 -3.328 -11.242 1 98.38 326 TYR B CA 1
ATOM 6003 C C . TYR B 1 326 ? -15.914 -2.527 -12.477 1 98.38 326 TYR B C 1
ATOM 6005 O O . TYR B 1 326 ? -15.25 -2.625 -13.516 1 98.38 326 TYR B O 1
ATOM 6013 N N . LYS B 1 327 ? -16.984 -1.774 -12.422 1 97.81 327 LYS B N 1
ATOM 6014 C CA . LYS B 1 327 ? -17.25 -0.845 -13.516 1 97.81 327 LYS B CA 1
ATOM 6015 C C . LYS B 1 327 ? -16.125 0.167 -13.656 1 97.81 327 LYS B C 1
ATOM 6017 O O . LYS B 1 327 ? -15.688 0.467 -14.773 1 97.81 327 LYS B O 1
ATOM 6022 N N . GLU B 1 328 ? -15.664 0.697 -12.531 1 96.94 328 GLU B N 1
ATOM 6023 C CA . GLU B 1 328 ? -14.547 1.635 -12.578 1 96.94 328 GLU B CA 1
ATOM 6024 C C . GLU B 1 328 ? -13.273 0.95 -13.062 1 96.94 328 GLU B C 1
ATOM 6026 O O . GLU B 1 328 ? -12.508 1.53 -13.836 1 96.94 328 GLU B O 1
ATOM 6031 N N . ILE B 1 329 ? -13.008 -0.235 -12.602 1 98.56 329 ILE B N 1
ATOM 6032 C CA . ILE B 1 329 ? -11.828 -0.972 -13.031 1 98.56 329 ILE B CA 1
ATOM 6033 C C . ILE B 1 329 ? -11.898 -1.222 -14.539 1 98.56 329 ILE B C 1
ATOM 6035 O O . ILE B 1 329 ? -10.891 -1.101 -15.242 1 98.56 329 ILE B O 1
ATOM 6039 N N . TRP B 1 330 ? -13.102 -1.612 -15.023 1 98.62 330 TRP B N 1
ATOM 6040 C CA . TRP B 1 330 ? -13.281 -1.781 -16.453 1 98.62 330 TRP B CA 1
ATOM 6041 C C . TRP B 1 330 ? -12.922 -0.501 -17.203 1 98.62 330 TRP B C 1
ATOM 6043 O O . TRP B 1 330 ? -12.188 -0.537 -18.188 1 98.62 330 TRP B O 1
ATOM 6053 N N . ASN B 1 331 ? -13.422 0.65 -16.75 1 97.19 331 ASN B N 1
ATOM 6054 C CA . ASN B 1 331 ? -13.141 1.931 -17.391 1 97.19 331 ASN B CA 1
ATOM 6055 C C . ASN B 1 331 ? -11.648 2.23 -17.406 1 97.19 331 ASN B C 1
ATOM 6057 O O . ASN B 1 331 ? -11.109 2.688 -18.422 1 97.19 331 ASN B O 1
ATOM 6061 N N . LEU B 1 332 ? -11.023 2.023 -16.297 1 97.12 332 LEU B N 1
ATOM 6062 C CA . LEU B 1 332 ? -9.586 2.229 -16.203 1 97.12 332 LEU B CA 1
ATOM 6063 C C . LEU B 1 332 ? -8.836 1.312 -17.156 1 97.12 332 LEU B C 1
ATOM 6065 O O . LEU B 1 332 ? -7.875 1.736 -17.812 1 97.12 332 LEU B O 1
ATOM 6069 N N . TYR B 1 333 ? -9.258 0.03 -17.188 1 98.38 333 TYR B N 1
ATOM 6070 C CA . TYR B 1 333 ? -8.625 -0.959 -18.047 1 98.38 333 TYR B CA 1
ATOM 6071 C C . TYR B 1 333 ? -8.727 -0.559 -19.516 1 98.38 333 TYR B C 1
ATOM 6073 O O . TYR B 1 333 ? -7.727 -0.517 -20.234 1 98.38 333 TYR B O 1
ATOM 6081 N N . VAL B 1 334 ? -9.945 -0.254 -19.922 1 97.94 334 VAL B N 1
ATOM 6082 C CA . VAL B 1 334 ? -10.195 0.102 -21.328 1 97.94 334 VAL B CA 1
ATOM 6083 C C . VAL B 1 334 ? -9.375 1.336 -21.688 1 97.94 334 VAL B C 1
ATOM 6085 O O . VAL B 1 334 ? -8.727 1.366 -22.75 1 97.94 334 VAL B O 1
ATOM 6088 N N . LYS B 1 335 ? -9.398 2.312 -20.859 1 95.94 335 LYS B N 1
ATOM 6089 C CA . LYS B 1 335 ? -8.625 3.527 -21.109 1 95.94 335 LYS B CA 1
ATOM 6090 C C . LYS B 1 335 ? -7.137 3.217 -21.219 1 95.94 335 LYS B C 1
ATOM 6092 O O . LYS B 1 335 ? -6.453 3.719 -22.109 1 95.94 335 LYS B O 1
ATOM 6097 N N . PHE B 1 336 ? -6.602 2.473 -20.344 1 96.75 336 PHE B N 1
ATOM 6098 C CA . PHE B 1 336 ? -5.188 2.125 -20.281 1 96.75 336 PHE B CA 1
ATOM 6099 C C . PHE B 1 336 ? -4.734 1.449 -21.562 1 96.75 336 PHE B C 1
ATOM 6101 O O . PHE B 1 336 ? -3.746 1.861 -22.172 1 96.75 336 PHE B O 1
ATOM 6108 N N . VAL B 1 337 ? -5.473 0.454 -22 1 97.06 337 VAL B N 1
ATOM 6109 C CA . VAL B 1 337 ? -5.023 -0.335 -23.141 1 97.06 337 VAL B CA 1
ATOM 6110 C C . VAL B 1 337 ? -5.301 0.426 -24.438 1 97.06 337 VAL B C 1
ATOM 6112 O O . VAL B 1 337 ? -4.594 0.245 -25.438 1 97.06 337 VAL B O 1
ATOM 6115 N N . THR B 1 338 ? -6.324 1.273 -24.453 1 95.38 338 THR B N 1
ATOM 6116 C CA . THR B 1 338 ? -6.637 2.043 -25.656 1 95.38 338 THR B CA 1
ATOM 6117 C C . THR B 1 338 ? -5.629 3.174 -25.844 1 95.38 338 THR B C 1
ATOM 6119 O O . THR B 1 338 ? -5.188 3.438 -26.969 1 95.38 338 THR B O 1
ATOM 6122 N N . GLU B 1 339 ? -5.211 3.82 -24.766 1 94.81 339 GLU B N 1
ATOM 6123 C CA . GLU B 1 339 ? -4.281 4.941 -24.844 1 94.81 339 GLU B CA 1
ATOM 6124 C C . GLU B 1 339 ? -2.838 4.453 -24.969 1 94.81 339 GLU B C 1
ATOM 6126 O O . GLU B 1 339 ? -1.943 5.219 -25.328 1 94.81 339 GLU B O 1
ATOM 6131 N N . ASN B 1 340 ? -2.623 3.221 -24.641 1 95.19 340 ASN B N 1
ATOM 6132 C CA . ASN B 1 340 ? -1.289 2.629 -24.672 1 95.19 340 ASN B CA 1
ATOM 6133 C C . ASN B 1 340 ? -1.288 1.281 -25.391 1 95.19 340 ASN B C 1
ATOM 6135 O O . ASN B 1 340 ? -1.146 0.236 -24.75 1 95.19 340 ASN B O 1
ATOM 6139 N N . PRO B 1 341 ? -1.217 1.281 -26.656 1 93.62 341 PRO B N 1
ATOM 6140 C CA . PRO B 1 341 ? -1.314 0.033 -27.422 1 93.62 341 PRO B CA 1
ATOM 6141 C C . PRO B 1 341 ? -0.192 -0.948 -27.094 1 93.62 341 PRO B C 1
ATOM 6143 O O . PRO B 1 341 ? -0.381 -2.164 -27.188 1 93.62 341 PRO B O 1
ATOM 6146 N N . GLU B 1 342 ? 0.932 -0.511 -26.609 1 94.12 342 GLU B N 1
ATOM 6147 C CA . GLU B 1 342 ? 2.033 -1.4 -26.25 1 94.12 342 GLU B CA 1
ATOM 6148 C C . GLU B 1 342 ? 1.675 -2.264 -25.047 1 94.12 342 GLU B C 1
ATOM 6150 O O . GLU B 1 342 ? 2.334 -3.27 -24.781 1 94.12 342 GLU B O 1
ATOM 6155 N N . ALA B 1 343 ? 0.652 -1.872 -24.328 1 95.44 343 ALA B N 1
ATOM 6156 C CA . ALA B 1 343 ? 0.218 -2.617 -23.141 1 95.44 343 ALA B CA 1
ATOM 6157 C C . ALA B 1 343 ? -1.061 -3.4 -23.438 1 95.44 343 ALA B C 1
ATOM 6159 O O . ALA B 1 343 ? -1.785 -3.775 -22.5 1 95.44 343 ALA B O 1
ATOM 6160 N N . GLY B 1 344 ? -1.367 -3.66 -24.641 1 94.69 344 GLY B N 1
ATOM 6161 C CA . GLY B 1 344 ? -2.607 -4.297 -25.047 1 94.69 344 GLY B CA 1
ATOM 6162 C C . GLY B 1 344 ? -2.771 -5.699 -24.5 1 94.69 344 GLY B C 1
ATOM 6163 O O . GLY B 1 344 ? -3.883 -6.23 -24.453 1 94.69 344 GLY B O 1
ATOM 6164 N N . ARG B 1 345 ? -1.716 -6.316 -24.016 1 94.88 345 ARG B N 1
ATOM 6165 C CA . ARG B 1 345 ? -1.768 -7.684 -23.516 1 94.88 345 ARG B CA 1
ATOM 6166 C C . ARG B 1 345 ? -2.014 -7.707 -22.016 1 94.88 345 ARG B C 1
ATOM 6168 O O . ARG B 1 345 ? -2.062 -8.781 -21.406 1 94.88 345 ARG B O 1
ATOM 6175 N N . SER B 1 346 ? -2.174 -6.543 -21.422 1 97.19 346 SER B N 1
ATOM 6176 C CA . SER B 1 346 ? -2.42 -6.457 -19.984 1 97.19 346 SER B CA 1
ATOM 6177 C C . SER B 1 346 ? -3.711 -7.168 -19.594 1 97.19 346 SER B C 1
ATOM 6179 O O . SER B 1 346 ? -4.641 -7.258 -20.406 1 97.19 346 SER B O 1
ATOM 6181 N N . VAL B 1 347 ? -3.773 -7.656 -18.344 1 97.44 347 VAL B N 1
ATOM 6182 C CA . VAL B 1 347 ? -4.965 -8.375 -17.906 1 97.44 347 VAL B CA 1
ATOM 6183 C C . VAL B 1 347 ? -5.297 -8 -16.469 1 97.44 347 VAL B C 1
ATOM 6185 O O . VAL B 1 347 ? -4.41 -7.617 -15.695 1 97.44 347 VAL B O 1
ATOM 6188 N N . VAL B 1 348 ? -6.531 -8 -16.109 1 98.62 348 VAL B N 1
ATOM 6189 C CA . VAL B 1 348 ? -7.043 -8.055 -14.75 1 98.62 348 VAL B CA 1
ATOM 6190 C C . VAL B 1 348 ? -7.77 -9.383 -14.523 1 98.62 348 VAL B C 1
ATOM 6192 O O . VAL B 1 348 ? -8.812 -9.633 -15.125 1 98.62 348 VAL B O 1
ATOM 6195 N N . LEU B 1 349 ? -7.207 -10.156 -13.648 1 98.06 349 LEU B N 1
ATOM 6196 C CA . LEU B 1 349 ? -7.648 -11.547 -13.523 1 98.06 349 LEU B CA 1
ATOM 6197 C C . LEU B 1 349 ? -8.188 -11.82 -12.125 1 98.06 349 LEU B C 1
ATOM 6199 O O . LEU B 1 349 ? -7.633 -11.336 -11.133 1 98.06 349 LEU B O 1
ATOM 6203 N N . ALA B 1 350 ? -9.242 -12.633 -12.07 1 98.44 350 ALA B N 1
ATOM 6204 C CA . ALA B 1 350 ? -9.734 -13.258 -10.844 1 98.44 350 ALA B CA 1
ATOM 6205 C C . ALA B 1 350 ? -9.938 -14.758 -11.039 1 98.44 350 ALA B C 1
ATOM 6207 O O . ALA B 1 350 ? -10.477 -15.188 -12.062 1 98.44 350 ALA B O 1
ATOM 6208 N N . GLU B 1 351 ? -9.477 -15.531 -10.109 1 97.88 351 GLU B N 1
ATOM 6209 C CA . GLU B 1 351 ? -9.742 -16.969 -10.055 1 97.88 351 GLU B CA 1
ATOM 6210 C C . GLU B 1 351 ? -10.57 -17.328 -8.828 1 97.88 351 GLU B C 1
ATOM 6212 O O . GLU B 1 351 ? -10.336 -16.797 -7.738 1 97.88 351 GLU B O 1
ATOM 6217 N N . ALA B 1 352 ? -11.492 -18.203 -9.078 1 98.25 352 ALA B N 1
ATOM 6218 C CA . ALA B 1 352 ? -12.344 -18.656 -7.98 1 98.25 352 ALA B CA 1
ATOM 6219 C C . ALA B 1 352 ? -12.43 -20.172 -7.938 1 98.25 352 ALA B C 1
ATOM 6221 O O . ALA B 1 352 ? -12.664 -20.812 -8.961 1 98.25 352 ALA B O 1
ATOM 6222 N N . TYR B 1 353 ? -12.188 -20.734 -6.77 1 97.81 353 TYR B N 1
ATOM 6223 C CA . TYR B 1 353 ? -12.297 -22.156 -6.48 1 97.81 353 TYR B CA 1
ATOM 6224 C C . TYR B 1 353 ? -13.008 -22.391 -5.152 1 97.81 353 TYR B C 1
ATOM 6226 O O . TYR B 1 353 ? -12.984 -21.531 -4.273 1 97.81 353 TYR B O 1
ATOM 6234 N N . PRO B 1 354 ? -13.68 -23.609 -5.043 1 97.62 354 PRO B N 1
ATOM 6235 C CA . PRO B 1 354 ? -14.227 -23.922 -3.723 1 97.62 354 PRO B CA 1
ATOM 6236 C C . PRO B 1 354 ? -13.148 -24.062 -2.654 1 97.62 354 PRO B C 1
ATOM 6238 O O . PRO B 1 354 ? -12.125 -24.719 -2.889 1 97.62 354 PRO B O 1
ATOM 6241 N N . LYS B 1 355 ? -13.391 -23.5 -1.452 1 96.38 355 LYS B N 1
ATOM 6242 C CA . LYS B 1 355 ? -12.312 -23.391 -0.478 1 96.38 355 LYS B CA 1
ATOM 6243 C C . LYS B 1 355 ? -12.57 -24.266 0.739 1 96.38 355 LYS B C 1
ATOM 6245 O O . LYS B 1 355 ? -11.734 -24.359 1.644 1 96.38 355 LYS B O 1
ATOM 6250 N N . ALA B 1 356 ? -13.719 -24.969 0.761 1 97.25 356 ALA B N 1
ATOM 6251 C CA . ALA B 1 356 ? -14.086 -25.719 1.953 1 97.25 356 ALA B CA 1
ATOM 6252 C C . ALA B 1 356 ? -13.016 -26.75 2.301 1 97.25 356 ALA B C 1
ATOM 6254 O O . ALA B 1 356 ? -12.641 -26.891 3.469 1 97.25 356 ALA B O 1
ATOM 6255 N N . LYS B 1 357 ? -12.539 -27.469 1.357 1 97.69 357 LYS B N 1
ATOM 6256 C CA . LYS B 1 357 ? -11.508 -28.469 1.614 1 97.69 357 LYS B CA 1
ATOM 6257 C C . LYS B 1 357 ? -10.219 -27.812 2.096 1 97.69 357 LYS B C 1
ATOM 6259 O O . LYS B 1 357 ? -9.586 -28.297 3.039 1 97.69 357 LYS B O 1
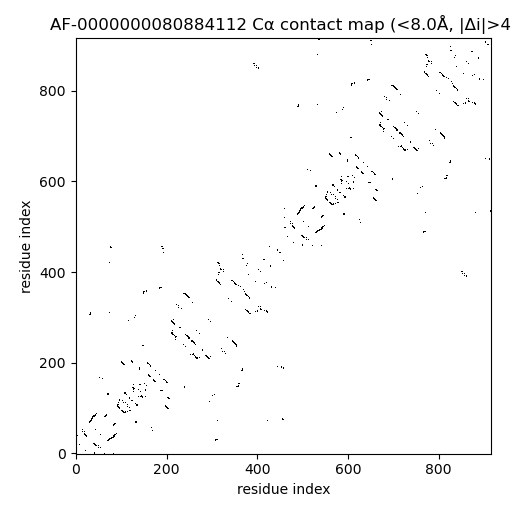ATOM 6264 N N . ALA B 1 358 ? -9.805 -26.781 1.455 1 97 358 ALA B N 1
ATOM 6265 C CA . ALA B 1 358 ? -8.609 -26.062 1.882 1 97 358 ALA B CA 1
ATOM 6266 C C . ALA B 1 358 ? -8.75 -25.562 3.318 1 97 358 ALA B C 1
ATOM 6268 O O . ALA B 1 358 ? -7.801 -25.625 4.102 1 97 358 ALA B O 1
ATOM 6269 N N . MET B 1 359 ? -9.914 -25.141 3.648 1 97.25 359 MET B N 1
ATOM 6270 C CA . MET B 1 359 ? -10.172 -24.562 4.961 1 97.25 359 MET B CA 1
ATOM 6271 C C . MET B 1 359 ? -10.375 -25.641 6.012 1 97.25 359 MET B C 1
ATOM 6273 O O . MET B 1 359 ? -10.406 -25.359 7.211 1 97.25 359 MET B O 1
ATOM 6277 N N . SER B 1 360 ? -10.617 -26.844 5.602 1 97.31 360 SER B N 1
ATOM 6278 C CA . SER B 1 360 ? -10.789 -27.922 6.562 1 97.31 360 SER B CA 1
ATOM 6279 C C . SER B 1 360 ? -9.492 -28.203 7.316 1 97.31 360 SER B C 1
ATOM 6281 O O . SER B 1 360 ? -9.516 -28.797 8.398 1 97.31 360 SER B O 1
ATOM 6283 N N . ARG B 1 361 ? -8.375 -27.891 6.734 1 95.81 361 ARG B N 1
ATOM 6284 C CA . ARG B 1 361 ? -7.109 -27.922 7.469 1 95.81 361 ARG B CA 1
ATOM 6285 C C . ARG B 1 361 ? -6.938 -26.641 8.289 1 95.81 361 ARG B C 1
ATOM 6287 O O . ARG B 1 361 ? -7.129 -25.531 7.777 1 95.81 361 ARG B O 1
ATOM 6294 N N . PRO B 1 362 ? -6.59 -26.766 9.531 1 95.75 362 PRO B N 1
ATOM 6295 C CA . PRO B 1 362 ? -6.445 -25.578 10.359 1 95.75 362 PRO B CA 1
ATOM 6296 C C . PRO B 1 362 ? -5.418 -24.594 9.805 1 95.75 362 PRO B C 1
ATOM 6298 O O . PRO B 1 362 ? -4.359 -25 9.32 1 95.75 362 PRO B O 1
ATOM 6301 N N . ARG B 1 363 ? -5.742 -23.375 9.891 1 94.62 363 ARG B N 1
ATOM 6302 C CA . ARG B 1 363 ? -4.891 -22.297 9.406 1 94.62 363 ARG B CA 1
ATOM 6303 C C . ARG B 1 363 ? -3.523 -22.328 10.086 1 94.62 363 ARG B C 1
ATOM 6305 O O . ARG B 1 363 ? -2.51 -22 9.469 1 94.62 363 ARG B O 1
ATOM 6312 N N . GLU B 1 364 ? -3.438 -22.75 11.281 1 94.88 364 GLU B N 1
ATOM 6313 C CA . GLU B 1 364 ? -2.227 -22.766 12.094 1 94.88 364 GLU B CA 1
ATOM 6314 C C . GLU B 1 364 ? -1.297 -23.891 11.672 1 94.88 364 GLU B C 1
ATOM 6316 O O . GLU B 1 364 ? -0.122 -23.906 12.047 1 94.88 364 GLU B O 1
ATOM 6321 N N . ALA B 1 365 ? -1.772 -24.781 10.883 1 95.88 365 ALA B N 1
ATOM 6322 C CA . ALA B 1 365 ? -1.02 -25.984 10.539 1 95.88 365 ALA B CA 1
ATOM 6323 C C . ALA B 1 365 ? 0.103 -25.656 9.555 1 95.88 365 ALA B C 1
ATOM 6325 O O . ALA B 1 365 ? 1.069 -26.422 9.438 1 95.88 365 ALA B O 1
ATOM 6326 N N . THR B 1 366 ? -0.015 -24.609 8.867 1 97.38 366 THR B N 1
ATOM 6327 C CA . THR B 1 366 ? 0.973 -24.234 7.863 1 97.38 366 THR B CA 1
ATOM 6328 C C . THR B 1 366 ? 1.236 -22.734 7.906 1 97.38 366 THR B C 1
ATOM 6330 O O . THR B 1 366 ? 0.48 -21.969 8.523 1 97.38 366 THR B O 1
ATOM 6333 N N . LEU B 1 367 ? 2.318 -22.297 7.309 1 97.62 367 LEU B N 1
ATOM 6334 C CA . LEU B 1 367 ? 2.586 -20.875 7.176 1 97.62 367 LEU B CA 1
ATOM 6335 C C . LEU B 1 367 ? 1.576 -20.219 6.238 1 97.62 367 LEU B C 1
ATOM 6337 O O . LEU B 1 367 ? 1.189 -19.062 6.449 1 97.62 367 LEU B O 1
ATOM 6341 N N . PHE B 1 368 ? 1.248 -20.953 5.137 1 97.62 368 PHE B N 1
ATOM 6342 C CA . PHE B 1 368 ? 0.217 -20.406 4.258 1 97.62 368 PHE B CA 1
ATOM 6343 C C . PHE B 1 368 ? -1.026 -20.031 5.055 1 97.62 368 PHE B C 1
ATOM 6345 O O . PHE B 1 368 ? -1.638 -20.875 5.703 1 97.62 368 PHE B O 1
ATOM 6352 N N . ALA B 1 369 ? -1.42 -18.812 4.918 1 94.94 369 ALA B N 1
ATOM 6353 C CA . ALA B 1 369 ? -2.379 -18.281 5.883 1 94.94 369 ALA B CA 1
ATOM 6354 C C . ALA B 1 369 ? -3.727 -18 5.223 1 94.94 369 ALA B C 1
ATOM 6356 O O . ALA B 1 369 ? -4.777 -18.172 5.848 1 94.94 369 ALA B O 1
ATOM 6357 N N . ASN B 1 370 ? -3.719 -17.641 3.996 1 95.44 370 ASN B N 1
ATOM 6358 C CA . ASN B 1 370 ? -4.914 -17.094 3.371 1 95.44 370 ASN B CA 1
ATOM 6359 C C . ASN B 1 370 ? -5.715 -18.156 2.637 1 95.44 370 ASN B C 1
ATOM 6361 O O . ASN B 1 370 ? -5.914 -18.062 1.424 1 95.44 370 ASN B O 1
ATOM 6365 N N . ARG B 1 371 ? -6.25 -19.062 3.377 1 96.94 371 ARG B N 1
ATOM 6366 C CA . ARG B 1 371 ? -6.953 -20.219 2.832 1 96.94 371 ARG B CA 1
ATOM 6367 C C . ARG B 1 371 ? -8.375 -19.859 2.428 1 96.94 371 ARG B C 1
ATOM 6369 O O . ARG B 1 371 ? -9.047 -20.625 1.729 1 96.94 371 ARG B O 1
ATOM 6376 N N . ASP B 1 372 ? -8.805 -18.672 2.75 1 95.19 372 ASP B N 1
ATOM 6377 C CA . ASP B 1 372 ? -10.219 -18.328 2.676 1 95.19 372 ASP B CA 1
ATOM 6378 C C . ASP B 1 372 ? -10.477 -17.281 1.584 1 95.19 372 ASP B C 1
ATOM 6380 O O . ASP B 1 372 ? -11.586 -16.766 1.468 1 95.19 372 ASP B O 1
ATOM 6384 N N . ILE B 1 373 ? -9.508 -16.938 0.818 1 96.88 373 ILE B N 1
ATOM 6385 C CA . ILE B 1 373 ? -9.719 -15.961 -0.252 1 96.88 373 ILE B CA 1
ATOM 6386 C C . ILE B 1 373 ? -10.727 -16.5 -1.257 1 96.88 373 ILE B C 1
ATOM 6388 O O . ILE B 1 373 ? -10.539 -17.594 -1.806 1 96.88 373 ILE B O 1
ATOM 6392 N N . ARG B 1 374 ? -11.789 -15.773 -1.473 1 97.25 374 ARG B N 1
ATOM 6393 C CA . ARG B 1 374 ? -12.82 -16.234 -2.393 1 97.25 374 ARG B CA 1
ATOM 6394 C C . ARG B 1 374 ? -12.383 -16.062 -3.842 1 97.25 374 ARG B C 1
ATOM 6396 O O . ARG B 1 374 ? -12.586 -16.953 -4.672 1 97.25 374 ARG B O 1
ATOM 6403 N N . PHE B 1 375 ? -11.852 -14.883 -4.164 1 98.31 375 PHE B N 1
ATOM 6404 C CA . PHE B 1 375 ? -11.344 -14.578 -5.496 1 98.31 375 PHE B CA 1
ATOM 6405 C C . PHE B 1 375 ? -9.859 -14.219 -5.441 1 98.31 375 PHE B C 1
ATOM 6407 O O . PHE B 1 375 ? -9.492 -13.18 -4.902 1 98.31 375 PHE B O 1
ATOM 6414 N N . GLU B 1 376 ? -9 -15.094 -5.957 1 98.06 376 GLU B N 1
ATOM 6415 C CA . GLU B 1 376 ? -7.594 -14.742 -6.141 1 98.06 376 GLU B CA 1
ATOM 6416 C C . GLU B 1 376 ? -7.406 -13.82 -7.34 1 98.06 376 GLU B C 1
ATOM 6418 O O . GLU B 1 376 ? -7.59 -14.234 -8.484 1 98.06 376 GLU B O 1
ATOM 6423 N N . CYS B 1 377 ? -6.977 -12.586 -7.078 1 98.5 377 CYS B N 1
ATOM 6424 C CA . CYS B 1 377 ? -6.93 -11.617 -8.172 1 98.5 377 CYS B CA 1
ATOM 6425 C C . CYS B 1 377 ? -5.508 -11.109 -8.391 1 98.5 377 CYS B C 1
ATOM 6427 O O . CYS B 1 377 ? -4.695 -11.109 -7.465 1 98.5 377 CYS B O 1
ATOM 6429 N N . VAL B 1 378 ? -5.242 -10.734 -9.625 1 98.06 378 VAL B N 1
ATOM 6430 C CA . VAL B 1 378 ? -3.973 -10.102 -9.977 1 98.06 378 VAL B CA 1
ATOM 6431 C C . VAL B 1 378 ? -4.172 -9.188 -11.18 1 98.06 378 VAL B C 1
ATOM 6433 O O . VAL B 1 378 ? -4.938 -9.508 -12.094 1 98.06 378 VAL B O 1
ATOM 6436 N N . CYS B 1 379 ? -3.674 -8 -11.117 1 98.31 379 CYS B N 1
ATOM 6437 C CA . CYS B 1 379 ? -3.535 -7.094 -12.25 1 98.31 379 CYS B CA 1
ATOM 6438 C C . CYS B 1 379 ? -2.133 -7.168 -12.836 1 98.31 379 CYS B C 1
ATOM 6440 O O . CYS B 1 379 ? -1.146 -6.941 -12.133 1 98.31 379 CYS B O 1
ATOM 6442 N N . VAL B 1 380 ? -2.072 -7.512 -14.117 1 97.69 380 VAL B N 1
ATOM 6443 C CA . VAL B 1 380 ? -0.773 -7.691 -14.758 1 97.69 380 VAL B CA 1
ATOM 6444 C C . VAL B 1 380 ? -0.663 -6.766 -15.969 1 97.69 380 VAL B C 1
ATOM 6446 O O . VAL B 1 380 ? -1.037 -7.145 -17.078 1 97.69 380 VAL B O 1
ATOM 6449 N N . PRO B 1 381 ? -0.053 -5.562 -15.789 1 97.56 381 PRO B N 1
ATOM 6450 C CA . PRO B 1 381 ? 0.379 -4.855 -17 1 97.56 381 PRO B CA 1
ATOM 6451 C C . PRO B 1 381 ? 1.394 -5.648 -17.812 1 97.56 381 PRO B C 1
ATOM 6453 O O . PRO B 1 381 ? 2.268 -6.312 -17.25 1 97.56 381 PRO B O 1
ATOM 6456 N N . TRP B 1 382 ? 1.265 -5.633 -19.047 1 97.25 382 TRP B N 1
ATOM 6457 C CA . TRP B 1 382 ? 2.105 -6.41 -19.953 1 97.25 382 TRP B CA 1
ATOM 6458 C C . TRP B 1 382 ? 2.602 -5.551 -21.109 1 97.25 382 TRP B C 1
ATOM 6460 O O . TRP B 1 382 ? 1.807 -5.09 -21.938 1 97.25 382 TRP B O 1
ATOM 6470 N N . TYR B 1 383 ? 3.926 -5.301 -21.141 1 97.12 383 TYR B N 1
ATOM 6471 C CA . TYR B 1 383 ? 4.543 -4.387 -22.094 1 97.12 383 TYR B CA 1
ATOM 6472 C C . TYR B 1 383 ? 6.012 -4.727 -22.297 1 97.12 383 TYR B C 1
ATOM 6474 O O . TYR B 1 383 ? 6.52 -5.691 -21.719 1 97.12 383 TYR B O 1
ATOM 6482 N N . GLU B 1 384 ? 6.691 -3.975 -23.188 1 95.94 384 GLU B N 1
ATOM 6483 C CA . GLU B 1 384 ? 8.062 -4.332 -23.531 1 95.94 384 GLU B CA 1
ATOM 6484 C C . GLU B 1 384 ? 9.055 -3.293 -23.031 1 95.94 384 GLU B C 1
ATOM 6486 O O . GLU B 1 384 ? 10.133 -3.643 -22.547 1 95.94 384 GLU B O 1
ATOM 6491 N N . ASN B 1 385 ? 8.703 -2.051 -23.094 1 95.56 385 ASN B N 1
ATOM 6492 C CA . ASN B 1 385 ? 9.648 -0.965 -22.875 1 95.56 385 ASN B CA 1
ATOM 6493 C C . ASN B 1 385 ? 9.648 -0.503 -21.422 1 95.56 385 ASN B C 1
ATOM 6495 O O . ASN B 1 385 ? 8.617 -0.082 -20.906 1 95.56 385 ASN B O 1
ATOM 6499 N N . ALA B 1 386 ? 10.836 -0.44 -20.844 1 94.19 386 ALA B N 1
ATOM 6500 C CA . ALA B 1 386 ? 11 -0.085 -19.438 1 94.19 386 ALA B CA 1
ATOM 6501 C C . ALA B 1 386 ? 10.547 1.35 -19.172 1 94.19 386 ALA B C 1
ATOM 6503 O O . ALA B 1 386 ? 10.211 1.704 -18.047 1 94.19 386 ALA B O 1
ATOM 6504 N N . SER B 1 387 ? 10.547 2.225 -20.156 1 92.81 387 SER B N 1
ATOM 6505 C CA . SER B 1 387 ? 10.102 3.604 -20 1 92.81 387 SER B CA 1
ATOM 6506 C C . SER B 1 387 ? 8.625 3.662 -19.609 1 92.81 387 SER B C 1
ATOM 6508 O O . SER B 1 387 ? 8.141 4.699 -19.141 1 92.81 387 SER B O 1
ATOM 6510 N N . PHE B 1 388 ? 7.938 2.471 -19.812 1 95.88 388 PHE B N 1
ATOM 6511 C CA . PHE B 1 388 ? 6.508 2.41 -19.531 1 95.88 388 PHE B CA 1
ATOM 6512 C C . PHE B 1 388 ? 6.258 1.946 -18.109 1 95.88 388 PHE B C 1
ATOM 6514 O O . PHE B 1 388 ? 5.109 1.871 -17.672 1 95.88 388 PHE B O 1
ATOM 6521 N N . ASP B 1 389 ? 7.328 1.696 -17.297 1 95.06 389 ASP B N 1
ATOM 6522 C CA . ASP B 1 389 ? 7.211 1.145 -15.953 1 95.06 389 ASP B CA 1
ATOM 6523 C C . ASP B 1 389 ? 6.355 2.047 -15.062 1 95.06 389 ASP B C 1
ATOM 6525 O O . ASP B 1 389 ? 5.488 1.565 -14.336 1 95.06 389 ASP B O 1
ATOM 6529 N N . ILE B 1 390 ? 6.566 3.324 -15.109 1 94.62 390 ILE B N 1
ATOM 6530 C CA . ILE B 1 390 ? 5.898 4.273 -14.227 1 94.62 390 ILE B CA 1
ATOM 6531 C C . ILE B 1 390 ? 4.387 4.211 -14.453 1 94.62 390 ILE B C 1
ATOM 6533 O O . ILE B 1 390 ? 3.619 4.035 -13.5 1 94.62 390 ILE B O 1
ATOM 6537 N N . LYS B 1 391 ? 3.98 4.301 -15.695 1 93.88 391 LYS B N 1
ATOM 6538 C CA . LYS B 1 391 ? 2.568 4.293 -16.062 1 93.88 391 LYS B CA 1
ATOM 6539 C C . LYS B 1 391 ? 1.924 2.949 -15.734 1 93.88 391 LYS B C 1
ATOM 6541 O O . LYS B 1 391 ? 0.801 2.9 -15.227 1 93.88 391 LYS B O 1
ATOM 6546 N N . ALA B 1 392 ? 2.646 1.899 -16.062 1 96.56 392 ALA B N 1
ATOM 6547 C CA . ALA B 1 392 ? 2.137 0.548 -15.844 1 96.56 392 ALA B CA 1
ATOM 6548 C C . ALA B 1 392 ? 1.897 0.284 -14.359 1 96.56 392 ALA B C 1
ATOM 6550 O O . ALA B 1 392 ? 0.839 -0.218 -13.977 1 96.56 392 ALA B O 1
ATOM 6551 N N . ASN B 1 393 ? 2.852 0.618 -13.562 1 95 393 ASN B N 1
ATOM 6552 C CA . ASN B 1 393 ? 2.732 0.387 -12.125 1 95 393 ASN B CA 1
ATOM 6553 C C . ASN B 1 393 ? 1.669 1.283 -11.5 1 95 393 ASN B C 1
ATOM 6555 O O . ASN B 1 393 ? 0.981 0.875 -10.562 1 95 393 ASN B O 1
ATOM 6559 N N . ALA B 1 394 ? 1.547 2.482 -11.969 1 94.5 394 ALA B N 1
ATOM 6560 C CA . ALA B 1 394 ? 0.485 3.369 -11.5 1 94.5 394 ALA B CA 1
ATOM 6561 C C . ALA B 1 394 ? -0.892 2.779 -11.789 1 94.5 394 ALA B C 1
ATOM 6563 O O . ALA B 1 394 ? -1.801 2.863 -10.961 1 94.5 394 ALA B O 1
ATOM 6564 N N . PHE B 1 395 ? -1.062 2.197 -12.93 1 96.31 395 PHE B N 1
ATOM 6565 C CA . PHE B 1 395 ? -2.311 1.562 -13.336 1 96.31 395 PHE B CA 1
ATOM 6566 C C . PHE B 1 395 ? -2.67 0.425 -12.383 1 96.31 395 PHE B C 1
ATOM 6568 O O . PHE B 1 395 ? -3.773 0.392 -11.836 1 96.31 395 PHE B O 1
ATOM 6575 N N . SER B 1 396 ? -1.771 -0.463 -12.172 1 97.19 396 SER B N 1
ATOM 6576 C CA . SER B 1 396 ? -2.061 -1.601 -11.305 1 97.19 396 SER B CA 1
ATOM 6577 C C . SER B 1 396 ? -2.322 -1.152 -9.867 1 97.19 396 SER B C 1
ATOM 6579 O O . SER B 1 396 ? -3.137 -1.751 -9.164 1 97.19 396 SER B O 1
ATOM 6581 N N . ALA B 1 397 ? -1.648 -0.129 -9.469 1 95.12 397 ALA B N 1
ATOM 6582 C CA . ALA B 1 397 ? -1.882 0.412 -8.133 1 95.12 397 ALA B CA 1
ATOM 6583 C C . ALA B 1 397 ? -3.303 0.954 -8 1 95.12 397 ALA B C 1
ATOM 6585 O O . ALA B 1 397 ? -3.939 0.793 -6.957 1 95.12 397 ALA B O 1
ATOM 6586 N N . SER B 1 398 ? -3.793 1.627 -9.008 1 95.94 398 SER B N 1
ATOM 6587 C CA . SER B 1 398 ? -5.16 2.139 -9.008 1 95.94 398 SER B CA 1
ATOM 6588 C C . SER B 1 398 ? -6.176 1.006 -8.906 1 95.94 398 SER B C 1
ATOM 6590 O O . SER B 1 398 ? -7.148 1.103 -8.156 1 95.94 398 SER B O 1
ATOM 6592 N N . VAL B 1 399 ? -5.918 -0.024 -9.617 1 98 399 VAL B N 1
ATOM 6593 C CA . VAL B 1 399 ? -6.812 -1.176 -9.594 1 98 399 VAL B CA 1
ATOM 6594 C C . VAL B 1 399 ? -6.824 -1.794 -8.195 1 98 399 VAL B C 1
ATOM 6596 O O . VAL B 1 399 ? -7.891 -2.072 -7.641 1 98 399 VAL B O 1
ATOM 6599 N N . ARG B 1 400 ? -5.691 -1.998 -7.668 1 96.62 400 ARG B N 1
ATOM 6600 C CA . ARG B 1 400 ? -5.602 -2.617 -6.348 1 96.62 400 ARG B CA 1
ATOM 6601 C C . ARG B 1 400 ? -6.289 -1.757 -5.293 1 96.62 400 ARG B C 1
ATOM 6603 O O . ARG B 1 400 ? -6.918 -2.281 -4.371 1 96.62 400 ARG B O 1
ATOM 6610 N N . GLU B 1 401 ? -6.133 -0.425 -5.402 1 94.75 401 GLU B N 1
ATOM 6611 C CA . GLU B 1 401 ? -6.805 0.468 -4.461 1 94.75 401 GLU B CA 1
ATOM 6612 C C . GLU B 1 401 ? -8.32 0.31 -4.535 1 94.75 401 GLU B C 1
ATOM 6614 O O . GLU B 1 401 ? -9 0.318 -3.506 1 94.75 401 GLU B O 1
ATOM 6619 N N . ILE B 1 402 ? -8.844 0.205 -5.699 1 96.75 402 ILE B N 1
ATOM 6620 C CA . ILE B 1 402 ? -10.281 0.012 -5.867 1 96.75 402 ILE B CA 1
ATOM 6621 C C . ILE B 1 402 ? -10.703 -1.305 -5.219 1 96.75 402 ILE B C 1
ATOM 6623 O O . ILE B 1 402 ? -11.703 -1.359 -4.508 1 96.75 402 ILE B O 1
ATOM 6627 N N . TRP B 1 403 ? -9.914 -2.391 -5.449 1 97.69 403 TRP B N 1
ATOM 6628 C CA . TRP B 1 403 ? -10.18 -3.666 -4.789 1 97.69 403 TRP B CA 1
ATOM 6629 C C . TRP B 1 403 ? -10.227 -3.494 -3.275 1 97.69 403 TRP B C 1
ATOM 6631 O O . TRP B 1 403 ? -11.125 -4.012 -2.613 1 97.69 403 TRP B O 1
ATOM 6641 N N . LEU B 1 404 ? -9.273 -2.818 -2.781 1 94.06 404 LEU B N 1
ATOM 6642 C CA . LEU B 1 404 ? -9.148 -2.629 -1.341 1 94.06 404 LEU B CA 1
ATOM 6643 C C . LEU B 1 404 ? -10.367 -1.9 -0.78 1 94.06 404 LEU B C 1
ATOM 6645 O O . LEU B 1 404 ? -10.867 -2.256 0.287 1 94.06 404 LEU B O 1
ATOM 6649 N N . GLN B 1 405 ? -10.867 -0.952 -1.472 1 91.12 405 GLN B N 1
ATOM 6650 C CA . GLN B 1 405 ? -11.945 -0.094 -1 1 91.12 405 GLN B CA 1
ATOM 6651 C C . GLN B 1 405 ? -13.266 -0.862 -0.922 1 91.12 405 GLN B C 1
ATOM 6653 O O . GLN B 1 405 ? -14.047 -0.67 0.011 1 91.12 405 GLN B O 1
ATOM 6658 N N . LYS B 1 406 ? -13.445 -1.759 -1.915 1 95.19 406 LYS B N 1
ATOM 6659 C CA . LYS B 1 406 ? -14.836 -2.174 -2.072 1 95.19 406 LYS B CA 1
ATOM 6660 C C . LYS B 1 406 ? -14.953 -3.695 -2.131 1 95.19 406 LYS B C 1
ATOM 6662 O O . LYS B 1 406 ? -16.047 -4.246 -1.966 1 95.19 406 LYS B O 1
ATOM 6667 N N . CYS B 1 407 ? -13.797 -4.355 -2.287 1 97.5 407 CYS B N 1
ATOM 6668 C CA . CYS B 1 407 ? -13.93 -5.762 -2.643 1 97.5 407 CYS B CA 1
ATOM 6669 C C . CYS B 1 407 ? -13.258 -6.652 -1.605 1 97.5 407 CYS B C 1
ATOM 6671 O O . CYS B 1 407 ? -13.422 -7.875 -1.632 1 97.5 407 CYS B O 1
ATOM 6673 N N . GLY B 1 408 ? -12.477 -6.082 -0.765 1 94.44 408 GLY B N 1
ATOM 6674 C CA . GLY B 1 408 ? -11.688 -6.852 0.184 1 94.44 408 GLY B CA 1
ATOM 6675 C C . GLY B 1 408 ? -12.523 -7.5 1.271 1 94.44 408 GLY B C 1
ATOM 6676 O O . GLY B 1 408 ? -13.75 -7.379 1.275 1 94.44 408 GLY B O 1
ATOM 6677 N N . HIS B 1 409 ? -11.805 -8.25 2.092 1 91.12 409 HIS B N 1
ATOM 6678 C CA . HIS B 1 409 ? -12.469 -8.914 3.209 1 91.12 409 HIS B CA 1
ATOM 6679 C C . HIS B 1 409 ? -13.031 -7.902 4.199 1 91.12 409 HIS B C 1
ATOM 6681 O O . HIS B 1 409 ? -12.422 -6.859 4.449 1 91.12 409 HIS B O 1
ATOM 6687 N N . PRO B 1 410 ? -14.102 -8.203 4.758 1 86.94 410 PRO B N 1
ATOM 6688 C CA . PRO B 1 410 ? -14.773 -7.25 5.645 1 86.94 410 PRO B CA 1
ATOM 6689 C C . PRO B 1 410 ? -13.945 -6.918 6.887 1 86.94 410 PRO B C 1
ATOM 6691 O O . PRO B 1 410 ? -14.148 -5.871 7.508 1 86.94 410 PRO B O 1
ATOM 6694 N N . ASP B 1 411 ? -12.992 -7.836 7.242 1 84.81 411 ASP B N 1
ATOM 6695 C CA . ASP B 1 411 ? -12.203 -7.574 8.445 1 84.81 411 ASP B CA 1
ATOM 6696 C C . ASP B 1 411 ? -11.117 -6.539 8.164 1 84.81 411 ASP B C 1
ATOM 6698 O O . ASP B 1 411 ? -10.391 -6.133 9.078 1 84.81 411 ASP B O 1
ATOM 6702 N N . GLY B 1 412 ? -10.961 -6.156 6.898 1 81.25 412 GLY B N 1
ATOM 6703 C CA . GLY B 1 412 ? -10.055 -5.074 6.555 1 81.25 412 GLY B CA 1
ATOM 6704 C C . GLY B 1 412 ? -8.633 -5.543 6.285 1 81.25 412 GLY B C 1
ATOM 6705 O O . GLY B 1 412 ? -7.809 -4.781 5.777 1 81.25 412 GLY B O 1
ATOM 6706 N N . ARG B 1 413 ? -8.375 -6.734 6.688 1 84.38 413 ARG B N 1
ATOM 6707 C CA . ARG B 1 413 ? -7.031 -7.25 6.449 1 84.38 413 ARG B CA 1
ATOM 6708 C C . ARG B 1 413 ? -6.801 -7.508 4.961 1 84.38 413 ARG B C 1
ATOM 6710 O O . ARG B 1 413 ? -7.633 -8.133 4.301 1 84.38 413 ARG B O 1
ATOM 6717 N N . LYS B 1 414 ? -5.719 -6.996 4.461 1 92.44 414 LYS B N 1
ATOM 6718 C CA . LYS B 1 414 ? -5.324 -7.332 3.098 1 92.44 414 LYS B CA 1
ATOM 6719 C C . LYS B 1 414 ? -4.742 -8.742 3.021 1 92.44 414 LYS B C 1
ATOM 6721 O O . LYS B 1 414 ? -3.949 -9.141 3.877 1 92.44 414 LYS B O 1
ATOM 6726 N N . ARG B 1 415 ? -5.215 -9.531 2.068 1 96.19 415 ARG B N 1
ATOM 6727 C CA . ARG B 1 415 ? -4.742 -10.883 1.805 1 96.19 415 ARG B CA 1
ATOM 6728 C C . ARG B 1 415 ? -4.227 -11.016 0.374 1 96.19 415 ARG B C 1
ATOM 6730 O O . ARG B 1 415 ? -4.852 -10.516 -0.563 1 96.19 415 ARG B O 1
ATOM 6737 N N . VAL B 1 416 ? -3.102 -11.633 0.281 1 96.56 416 VAL B N 1
ATOM 6738 C CA . VAL B 1 416 ? -2.531 -11.82 -1.048 1 96.56 416 VAL B CA 1
ATOM 6739 C C . VAL B 1 416 ? -2.002 -13.25 -1.184 1 96.56 416 VAL B C 1
ATOM 6741 O O . VAL B 1 416 ? -1.334 -13.758 -0.281 1 96.56 416 VAL B O 1
ATOM 6744 N N . TYR B 1 417 ? -2.432 -13.914 -2.23 1 96.44 417 TYR B N 1
ATOM 6745 C CA . TYR B 1 417 ? -1.811 -15.172 -2.615 1 96.44 417 TYR B CA 1
ATOM 6746 C C . TYR B 1 417 ? -0.33 -14.977 -2.924 1 96.44 417 TYR B C 1
ATOM 6748 O O . TYR B 1 417 ? 0.032 -14.172 -3.783 1 96.44 417 TYR B O 1
ATOM 6756 N N . PRO B 1 418 ? 0.526 -15.711 -2.227 1 95.06 418 PRO B N 1
ATOM 6757 C CA . PRO B 1 418 ? 1.963 -15.469 -2.383 1 95.06 418 PRO B CA 1
ATOM 6758 C C . PRO B 1 418 ? 2.418 -15.539 -3.84 1 95.06 418 PRO B C 1
ATOM 6760 O O . PRO B 1 418 ? 3.275 -14.758 -4.258 1 95.06 418 PRO B O 1
ATOM 6763 N N . ALA B 1 419 ? 1.846 -16.375 -4.625 1 93.69 419 ALA B N 1
ATOM 6764 C CA . ALA B 1 419 ? 2.248 -16.5 -6.023 1 93.69 419 ALA B CA 1
ATOM 6765 C C . ALA B 1 419 ? 1.775 -15.312 -6.848 1 93.69 419 ALA B C 1
ATOM 6767 O O . ALA B 1 419 ? 2.227 -15.117 -7.98 1 93.69 419 ALA B O 1
ATOM 6768 N N . PHE B 1 420 ? 0.849 -14.477 -6.312 1 95.31 420 PHE B N 1
ATOM 6769 C CA . PHE B 1 420 ? 0.336 -13.297 -7 1 95.31 420 PHE B CA 1
ATOM 6770 C C . PHE B 1 420 ? 0.895 -12.023 -6.379 1 95.31 420 PHE B C 1
ATOM 6772 O O . PHE B 1 420 ? 0.448 -10.922 -6.707 1 95.31 420 PHE B O 1
ATOM 6779 N N . ALA B 1 421 ? 1.854 -12.195 -5.523 1 93.25 421 ALA B N 1
ATOM 6780 C CA . ALA B 1 421 ? 2.367 -11.062 -4.758 1 93.25 421 ALA B CA 1
ATOM 6781 C C . ALA B 1 421 ? 3.215 -10.141 -5.637 1 93.25 421 ALA B C 1
ATOM 6783 O O . ALA B 1 421 ? 3.934 -10.617 -6.523 1 93.25 421 ALA B O 1
ATOM 6784 N N . GLY B 1 422 ? 3.152 -8.867 -5.367 1 90.25 422 GLY B N 1
ATOM 6785 C CA . GLY B 1 422 ? 4.113 -7.934 -5.93 1 90.25 422 GLY B CA 1
ATOM 6786 C C . GLY B 1 422 ? 5.473 -8 -5.262 1 90.25 422 GLY B C 1
ATOM 6787 O O . GLY B 1 422 ? 5.625 -8.633 -4.215 1 90.25 422 GLY B O 1
ATOM 6788 N N . VAL B 1 423 ? 6.441 -7.387 -5.855 1 84.44 423 VAL B N 1
ATOM 6789 C CA . VAL B 1 423 ? 7.836 -7.477 -5.438 1 84.44 423 VAL B CA 1
ATOM 6790 C C . VAL B 1 423 ? 7.984 -6.93 -4.02 1 84.44 423 VAL B C 1
ATOM 6792 O O . VAL B 1 423 ? 8.797 -7.43 -3.236 1 84.44 423 VAL B O 1
ATOM 6795 N N . ASN B 1 424 ? 7.277 -6 -3.582 1 79.75 424 ASN B N 1
ATOM 6796 C CA . ASN B 1 424 ? 7.434 -5.398 -2.262 1 79.75 424 ASN B CA 1
ATOM 6797 C C . ASN B 1 424 ? 6.203 -5.625 -1.392 1 79.75 424 ASN B C 1
ATOM 6799 O O . ASN B 1 424 ? 5.895 -4.809 -0.52 1 79.75 424 ASN B O 1
ATOM 6803 N N . GLU B 1 425 ? 5.629 -6.727 -1.612 1 90.19 425 GLU B N 1
ATOM 6804 C CA . GLU B 1 425 ? 4.426 -7.035 -0.841 1 90.19 425 GLU B CA 1
ATOM 6805 C C . GLU B 1 425 ? 4.758 -7.246 0.633 1 90.19 425 GLU B C 1
ATOM 6807 O O . GLU B 1 425 ? 5.633 -8.047 0.971 1 90.19 425 GLU B O 1
ATOM 6812 N N . PRO B 1 426 ? 4.145 -6.59 1.571 1 86.5 426 PRO B N 1
ATOM 6813 C CA . PRO B 1 426 ? 4.355 -6.863 2.996 1 86.5 426 PRO B CA 1
ATOM 6814 C C . PRO B 1 426 ? 4.047 -8.312 3.371 1 86.5 426 PRO B C 1
ATOM 6816 O O . PRO B 1 426 ? 3.059 -8.875 2.898 1 86.5 426 PRO B O 1
ATOM 6819 N N . LEU B 1 427 ? 4.824 -8.875 4.266 1 90.81 427 LEU B N 1
ATOM 6820 C CA . LEU B 1 427 ? 4.699 -10.281 4.645 1 90.81 427 LEU B CA 1
ATOM 6821 C C . LEU B 1 427 ? 3.389 -10.531 5.383 1 90.81 427 LEU B C 1
ATOM 6823 O O . LEU B 1 427 ? 2.83 -11.625 5.309 1 90.81 427 LEU B O 1
ATOM 6827 N N . GLU B 1 428 ? 2.871 -9.5 6.016 1 90.5 428 GLU B N 1
ATOM 6828 C CA . GLU B 1 428 ? 1.613 -9.641 6.742 1 90.5 428 GLU B CA 1
ATOM 6829 C C . GLU B 1 428 ? 0.465 -9.977 5.793 1 90.5 428 GLU B C 1
ATOM 6831 O O . GLU B 1 428 ? -0.479 -10.672 6.172 1 90.5 428 GLU B O 1
ATOM 6836 N N . HIS B 1 429 ? 0.565 -9.43 4.578 1 93.94 429 HIS B N 1
ATOM 6837 C CA . HIS B 1 429 ? -0.471 -9.703 3.592 1 93.94 429 HIS B CA 1
ATOM 6838 C C . HIS B 1 429 ? -0.419 -11.164 3.135 1 93.94 429 HIS B C 1
ATOM 6840 O O . HIS B 1 429 ? -1.439 -11.727 2.742 1 93.94 429 HIS B O 1
ATOM 6846 N N . LEU B 1 430 ? 0.747 -11.742 3.203 1 95.12 430 LEU B N 1
ATOM 6847 C CA . LEU B 1 430 ? 0.973 -13.086 2.672 1 95.12 430 LEU B CA 1
ATOM 6848 C C . LEU B 1 430 ? 0.727 -14.141 3.742 1 95.12 430 LEU B C 1
ATOM 6850 O O . LEU B 1 430 ? 0.12 -15.18 3.465 1 95.12 430 LEU B O 1
ATOM 6854 N N . TYR B 1 431 ? 1.223 -13.797 5.004 1 95.5 431 TYR B N 1
ATOM 6855 C CA . TYR B 1 431 ? 1.347 -14.883 5.969 1 95.5 431 TYR B CA 1
ATOM 6856 C C . TYR B 1 431 ? 0.56 -14.578 7.238 1 95.5 431 TYR B C 1
ATOM 6858 O O . TYR B 1 431 ? 0.457 -15.422 8.133 1 95.5 431 TYR B O 1
ATOM 6866 N N . GLY B 1 432 ? 0.059 -13.406 7.34 1 92.81 432 GLY B N 1
ATOM 6867 C CA . GLY B 1 432 ? -0.864 -13.133 8.43 1 92.81 432 GLY B CA 1
ATOM 6868 C C . GLY B 1 432 ? -0.249 -12.305 9.547 1 92.81 432 GLY B C 1
ATOM 6869 O O . GLY B 1 432 ? 0.533 -11.391 9.281 1 92.81 432 GLY B O 1
ATOM 6870 N N . GLU B 1 433 ? -0.575 -12.57 10.773 1 89.06 433 GLU B N 1
ATOM 6871 C CA . GLU B 1 433 ? -0.338 -11.75 11.953 1 89.06 433 GLU B CA 1
ATOM 6872 C C . GLU B 1 433 ? 1.142 -11.727 12.328 1 89.06 433 GLU B C 1
ATOM 6874 O O . GLU B 1 433 ? 1.89 -12.641 11.969 1 89.06 433 GLU B O 1
ATOM 6879 N N . PRO B 1 434 ? 1.535 -10.727 13.148 1 83.88 434 PRO B N 1
ATOM 6880 C CA . PRO B 1 434 ? 2.936 -10.562 13.547 1 83.88 434 PRO B CA 1
ATOM 6881 C C . PRO B 1 434 ? 3.502 -11.789 14.25 1 83.88 434 PRO B C 1
ATOM 6883 O O . PRO B 1 434 ? 4.68 -12.117 14.086 1 83.88 434 PRO B O 1
ATOM 6886 N N . GLU B 1 435 ? 2.648 -12.461 15.016 1 89.88 435 GLU B N 1
ATOM 6887 C CA . GLU B 1 435 ? 3.133 -13.641 15.734 1 89.88 435 GLU B CA 1
ATOM 6888 C C . GLU B 1 435 ? 3.588 -14.727 14.766 1 89.88 435 GLU B C 1
ATOM 6890 O O . GLU B 1 435 ? 4.574 -15.422 15.016 1 89.88 435 GLU B O 1
ATOM 6895 N N . ARG B 1 436 ? 2.916 -14.922 13.695 1 95 436 ARG B N 1
ATOM 6896 C CA . ARG B 1 436 ? 3.285 -15.891 12.672 1 95 436 ARG B CA 1
ATOM 6897 C C . ARG B 1 436 ? 4.586 -15.492 11.984 1 95 436 ARG B C 1
ATOM 6899 O O . ARG B 1 436 ? 5.434 -16.344 11.703 1 95 436 ARG B O 1
ATOM 6906 N N . LEU B 1 437 ? 4.707 -14.227 11.812 1 92.69 437 LEU B N 1
ATOM 6907 C CA . LEU B 1 437 ? 5.918 -13.711 11.18 1 92.69 437 LEU B CA 1
ATOM 6908 C C . LEU B 1 437 ? 7.125 -13.867 12.094 1 92.69 437 LEU B C 1
ATOM 6910 O O . LEU B 1 437 ? 8.234 -14.125 11.633 1 92.69 437 LEU B O 1
ATOM 6914 N N . GLU B 1 438 ? 6.914 -13.633 13.336 1 90.81 438 GLU B N 1
ATOM 6915 C CA . GLU B 1 438 ? 7.988 -13.859 14.297 1 90.81 438 GLU B CA 1
ATOM 6916 C C . GLU B 1 438 ? 8.445 -15.312 14.289 1 90.81 438 GLU B C 1
ATOM 6918 O O . GLU B 1 438 ? 9.648 -15.594 14.336 1 90.81 438 GLU B O 1
ATOM 6923 N N . LYS B 1 439 ? 7.465 -16.203 14.273 1 95.5 439 LYS B N 1
ATOM 6924 C CA . LYS B 1 439 ? 7.789 -17.625 14.188 1 95.5 439 LYS B CA 1
ATOM 6925 C C . LYS B 1 439 ? 8.562 -17.938 12.914 1 95.5 439 LYS B C 1
ATOM 6927 O O . LYS B 1 439 ? 9.555 -18.672 12.945 1 95.5 439 LYS B O 1
ATOM 6932 N N . LEU B 1 440 ? 8.125 -17.422 11.797 1 95.69 440 LEU B N 1
ATOM 6933 C CA . LEU B 1 440 ? 8.812 -17.609 10.523 1 95.69 440 LEU B CA 1
ATOM 6934 C C . LEU B 1 440 ? 10.242 -17.078 10.602 1 95.69 440 LEU B C 1
ATOM 6936 O O . LEU B 1 440 ? 11.172 -17.734 10.117 1 95.69 440 LEU B O 1
ATOM 6940 N N . ARG B 1 441 ? 10.438 -15.945 11.148 1 92.19 441 ARG B N 1
ATOM 6941 C CA . ARG B 1 441 ? 11.758 -15.352 11.289 1 92.19 441 ARG B CA 1
ATOM 6942 C C . ARG B 1 441 ? 12.68 -16.25 12.109 1 92.19 441 ARG B C 1
ATOM 6944 O O . ARG B 1 441 ? 13.867 -16.375 11.805 1 92.19 441 ARG B O 1
ATOM 6951 N N . ALA B 1 442 ? 12.133 -16.766 13.172 1 95.06 442 ALA B N 1
ATOM 6952 C CA . ALA B 1 442 ? 12.914 -17.688 14 1 95.06 442 ALA B CA 1
ATOM 6953 C C . ALA B 1 442 ? 13.352 -18.906 13.211 1 95.06 442 ALA B C 1
ATOM 6955 O O . ALA B 1 442 ? 14.492 -19.359 13.328 1 95.06 442 ALA B O 1
ATOM 6956 N N . ILE B 1 443 ? 12.469 -19.469 12.453 1 96.38 443 ILE B N 1
ATOM 6957 C CA . ILE B 1 443 ? 12.781 -20.625 11.633 1 96.38 443 ILE B CA 1
ATOM 6958 C C . ILE B 1 443 ? 13.828 -20.266 10.586 1 96.38 443 ILE B C 1
ATOM 6960 O O . ILE B 1 443 ? 14.781 -21.016 10.367 1 96.38 443 ILE B O 1
ATOM 6964 N N . LYS B 1 444 ? 13.648 -19.109 9.938 1 94.44 444 LYS B N 1
ATOM 6965 C CA . LYS B 1 444 ? 14.602 -18.625 8.945 1 94.44 444 LYS B CA 1
ATOM 6966 C C . LYS B 1 444 ? 15.984 -18.438 9.562 1 94.44 444 LYS B C 1
ATOM 6968 O O . LYS B 1 444 ? 17 -18.797 8.945 1 94.44 444 LYS B O 1
ATOM 6973 N N . ALA B 1 445 ? 16.031 -17.906 10.703 1 93.5 445 ALA B N 1
ATOM 6974 C CA . ALA B 1 445 ? 17.312 -17.688 11.391 1 93.5 445 ALA B CA 1
ATOM 6975 C C . ALA B 1 445 ? 18.031 -19.016 11.633 1 93.5 445 ALA B C 1
ATOM 6977 O O . ALA B 1 445 ? 19.266 -19.078 11.602 1 93.5 445 ALA B O 1
ATOM 6978 N N . LYS B 1 446 ? 17.297 -20.016 11.852 1 94.38 446 LYS B N 1
ATOM 6979 C CA . LYS B 1 446 ? 17.859 -21.328 12.102 1 94.38 446 LYS B CA 1
ATOM 6980 C C . LYS B 1 446 ? 18.344 -21.984 10.805 1 94.38 446 LYS B C 1
ATOM 6982 O O . LYS B 1 446 ? 19.422 -22.578 10.766 1 94.38 446 LYS B O 1
ATOM 6987 N N . TRP B 1 447 ? 17.609 -21.922 9.734 1 94.62 447 TRP B N 1
ATOM 6988 C CA . TRP B 1 447 ? 17.844 -22.703 8.531 1 94.62 447 TRP B CA 1
ATOM 6989 C C . TRP B 1 447 ? 18.594 -21.891 7.48 1 94.62 447 TRP B C 1
ATOM 6991 O O . TRP B 1 447 ? 19.188 -22.438 6.559 1 94.62 447 TRP B O 1
ATOM 7001 N N . ASP B 1 448 ? 18.547 -20.594 7.59 1 93.38 448 ASP B N 1
ATOM 7002 C CA . ASP B 1 448 ? 19.234 -19.656 6.695 1 93.38 448 ASP B CA 1
ATOM 7003 C C . ASP B 1 448 ? 19.734 -18.438 7.461 1 93.38 448 ASP B C 1
ATOM 7005 O O . ASP B 1 448 ? 19.328 -17.312 7.188 1 93.38 448 ASP B O 1
ATOM 7009 N N . PRO B 1 449 ? 20.641 -18.625 8.336 1 89.56 449 PRO B N 1
ATOM 7010 C CA . PRO B 1 449 ? 21.062 -17.562 9.258 1 89.56 449 PRO B CA 1
ATOM 7011 C C . PRO B 1 449 ? 21.641 -16.359 8.539 1 89.56 449 PRO B C 1
ATOM 7013 O O . PRO B 1 449 ? 21.562 -15.227 9.039 1 89.56 449 PRO B O 1
ATOM 7016 N N . GLU B 1 450 ? 22.203 -16.531 7.395 1 88.81 450 GLU B N 1
ATOM 7017 C CA . GLU B 1 450 ? 22.812 -15.414 6.676 1 88.81 450 GLU B CA 1
ATOM 7018 C C . GLU B 1 450 ? 21.859 -14.836 5.637 1 88.81 450 GLU B C 1
ATOM 7020 O O . GLU B 1 450 ? 22.234 -13.969 4.848 1 88.81 450 GLU B O 1
ATOM 7025 N N . ASN B 1 451 ? 20.688 -15.367 5.582 1 88.81 451 ASN B N 1
ATOM 7026 C CA . ASN B 1 451 ? 19.641 -14.914 4.676 1 88.81 451 ASN B CA 1
ATOM 7027 C C . ASN B 1 451 ? 20.062 -15.047 3.215 1 88.81 451 ASN B C 1
ATOM 7029 O O . ASN B 1 451 ? 19.938 -14.102 2.436 1 88.81 451 ASN B O 1
ATOM 7033 N N . HIS B 1 452 ? 20.594 -16.188 2.969 1 88.5 452 HIS B N 1
ATOM 7034 C CA . HIS B 1 452 ? 21.047 -16.5 1.62 1 88.5 452 HIS B CA 1
ATOM 7035 C C . HIS B 1 452 ? 19.875 -16.578 0.645 1 88.5 452 HIS B C 1
ATOM 7037 O O . HIS B 1 452 ? 20.016 -16.203 -0.523 1 88.5 452 HIS B O 1
ATOM 7043 N N . TRP B 1 453 ? 18.828 -17.062 1.102 1 89.5 453 TRP B N 1
ATOM 7044 C CA . TRP B 1 453 ? 17.641 -17.234 0.273 1 89.5 453 TRP B CA 1
ATOM 7045 C C . TRP B 1 453 ? 16.672 -16.062 0.465 1 89.5 453 TRP B C 1
ATOM 7047 O O . TRP B 1 453 ? 15.492 -16.281 0.794 1 89.5 453 TRP B O 1
ATOM 7057 N N . SER B 1 454 ? 16.984 -14.867 0.142 1 81.94 454 SER B N 1
ATOM 7058 C CA . SER B 1 454 ? 16.188 -13.672 0.406 1 81.94 454 SER B CA 1
ATOM 7059 C C . SER B 1 454 ? 15.492 -13.18 -0.858 1 81.94 454 SER B C 1
ATOM 7061 O O . SER B 1 454 ? 14.625 -12.312 -0.795 1 81.94 454 SER B O 1
ATOM 7063 N N . ALA B 1 455 ? 15.703 -13.789 -1.951 1 80.25 455 ALA B N 1
ATOM 7064 C CA . ALA B 1 455 ? 15.273 -13.234 -3.232 1 80.25 455 ALA B CA 1
ATOM 7065 C C . ALA B 1 455 ? 13.766 -13.422 -3.432 1 80.25 455 ALA B C 1
ATOM 7067 O O . ALA B 1 455 ? 13.102 -12.57 -4.023 1 80.25 455 ALA B O 1
ATOM 7068 N N . LEU B 1 456 ? 13.164 -14.5 -3.004 1 72 456 LEU B N 1
ATOM 7069 C CA . LEU B 1 456 ? 11.766 -14.82 -3.299 1 72 456 LEU B CA 1
ATOM 7070 C C . LEU B 1 456 ? 10.891 -14.617 -2.066 1 72 456 LEU B C 1
ATOM 7072 O O . LEU B 1 456 ? 9.836 -15.25 -1.938 1 72 456 LEU B O 1
ATOM 7076 N N . GLY B 1 457 ? 11.117 -13.695 -1.279 1 65.44 457 GLY B N 1
ATOM 7077 C CA . GLY B 1 457 ? 10.086 -13.562 -0.268 1 65.44 457 GLY B CA 1
ATOM 7078 C C . GLY B 1 457 ? 10.586 -12.953 1.025 1 65.44 457 GLY B C 1
ATOM 7079 O O . GLY B 1 457 ? 10.594 -11.727 1.176 1 65.44 457 GLY B O 1
ATOM 7080 N N . VAL B 1 458 ? 11.102 -13.891 1.882 1 71.69 458 VAL B N 1
ATOM 7081 C CA . VAL B 1 458 ? 11.219 -13.633 3.314 1 71.69 458 VAL B CA 1
ATOM 7082 C C . VAL B 1 458 ? 12.664 -13.266 3.656 1 71.69 458 VAL B C 1
ATOM 7084 O O . VAL B 1 458 ? 13.602 -13.852 3.115 1 71.69 458 VAL B O 1
#

InterPro domains:
  IPR006094 FAD linked oxidase, N-terminal [PF01565] (39-172)
  IPR016166 FAD-binding domain, PCMH-type [PS51387] (35-206)
  IPR016167 FAD-binding, type PCMH, subdomain 1 [G3DSA:3.30.43.10] (22-92)
  IPR016169 FAD-binding, type PCMH, subdomain 2 [G3DSA:3.30.465.10] (106-448)
  IPR036318 FAD-binding, type PCMH-like superfamily [SSF56176] (30-205)
  IPR050416 FAD-linked Oxidoreductases in Biosynthetic Pathways [PTHR42973] (26-453)

Radius of gyration: 30.54 Å; Cα contacts (8 Å, |Δi|>4): 2178; chains: 2; bounding box: 68×91×70 Å

Organism: NCBI:txid3140254